Protein AF-0000000079102722 (afdb_homodimer)

Secondary structure (DSSP, 8-state):
--HHHHHHHHHHHHTS--------GGGGG----SSEE--SEEEEEEE--EE--S-GGG--STT-----EE-HHHHHHHHHHHHHHHHHHHH-SSSTT--EEEEEEE-TT-HHHHHHHHHHHTSBTTTS-B-TT--GGG--BS-SEEE--SSHHHHHHHHHHHHHHT--EEESS---GGGG-TTT-TTEEESS--HHHHHHHHHHHHHHTT--EEEEEEESSHHHHHHHHHHHHHHHTTT-EEEEEEEE-SSS--HHHHHHHHHHHHHHT-SEEEEE--HHHHHHHHHHHHHTT--EEEEEPTTTTT-HHHHTSTTGGGSEEEEEEEE-----TTHHHHHHHHHHHHHHHHHTSPPP----TT----S-GGGGG--GGGTHHHHSHHHHHHHHHHHHHHHHHHHHHHHHTT--SS---TT----HHHHHHHHHT-EEEETTEEEEB-TTS-BS--EEEEEEEEETTEEEEEEEEEESSSEEE-GGG----STTSPPPP--SSPPP-TTEEEEE-TT-TT-EEEEEPPTTEE--STT-SSPEEPPTT-B--TTBSS-B--------TTSHHHHHHHHHHHHHHHHHHHHHHHHHHTTTSHHHHHTTTHHHHHHHHHHHHHHHHGGGGSSS--HHHHHHHHHHHHHHHHHHHHHHHHHHHHHHHHHH--S-----HHHHHHHHHHHHHHHHHHHHHHHHHHHHHGGG---/--SHHHHHHHHHHHTS--------GGGGG----SSEE--SEEEEEEE--EE--S-GGG--STT-----EE-HHHHHHHHHHHHHHHHHHHH-SSSTT--EEEEEEE-TT-HHHHHHHHHHHTSBTTTS-B-SS--GGG--BS-SEEE--SSHHHHHHHHHHHHHHT--EEESS---GGGG-TTT-TTEEESS--HHHHHHHHHHHHHHTT--EEEEEEESSHHHHHHHHHHHHHHHTTT-EEEEEEEE-SSS--HHHHHHHHHHHHHHT-SEEEEE--HHHHHHHHHHHHHTT--EEEEEPTTTTT-HHHHTSTTGGGSEEEEEEEE-----TTHHHHHHHHHHHHHHHHHTSPPP----TT----S-GGGGG--GGGTHHHHSHHHHHHHHHHHHHHHHHHHHHHHHTT--SS---TT----HHHHHHHHHT-EEEETTEEEEB-TTS-BS--EEEEEEEEETTEEEEEEEEEESSSEEE-GGG----STTSPPPP--SSPPP-TTEEEEE-TT-TT-EEEEEPPTTEE--STT-SSPEEPPTT-B--TTBSS-B--------TTSHHHHHHHHHHHHHHHHHHHHHHHHHHTTTSHHHHHTTTHHHHHHHHHHHHHHHHGGGGSSS--HHHHHHHHHHHHHHHHHHHHHHHHHHHHHHHHHH--S-----HHHHHHHHHHHHHHHHHHHHHHHHHHHHHGGG---

Organism: Champsocephalus gunnari (NCBI:txid52237)

Solvent-accessible surface area (backbone atoms only — not comparable to full-atom values): 74853 Å² total; per-residue (Å²): 127,72,71,64,60,58,57,54,53,51,54,57,55,56,64,61,44,81,67,65,71,71,71,64,79,65,65,78,72,63,76,82,59,76,45,56,36,87,47,80,44,34,33,30,35,39,31,37,28,18,32,66,67,54,65,68,84,69,47,66,45,53,69,64,70,46,57,77,42,77,27,54,58,27,44,23,45,47,49,36,47,47,49,46,46,52,48,40,54,63,67,38,78,55,40,19,93,49,41,63,19,35,44,43,42,47,20,31,82,35,73,68,45,40,52,44,59,52,49,42,38,59,5,28,54,88,74,60,40,34,62,50,87,57,68,58,68,83,38,43,35,46,28,52,35,35,39,34,36,44,47,35,53,54,37,65,62,46,39,45,63,33,27,34,57,25,31,28,26,31,17,38,48,38,29,43,53,74,50,44,38,50,77,68,21,60,25,41,32,29,50,38,46,44,41,62,56,54,40,49,51,52,50,51,51,29,57,74,69,59,38,26,22,27,31,39,38,16,22,56,46,61,45,12,48,50,44,50,51,52,35,53,58,56,24,63,77,63,64,31,31,73,76,42,78,44,64,41,47,72,91,53,83,35,63,67,53,45,54,51,46,52,53,51,49,59,71,66,65,45,31,33,36,38,41,35,28,50,44,66,63,45,34,57,48,46,55,51,36,51,74,67,65,48,67,34,36,35,39,32,31,61,64,31,50,71,35,63,75,48,73,66,37,85,68,59,77,71,34,46,37,42,40,22,32,38,74,62,65,55,75,63,83,61,54,62,61,50,48,42,54,51,23,43,53,46,34,61,66,45,72,84,46,77,79,76,72,84,68,67,87,83,73,69,79,60,62,54,76,73,57,76,73,45,34,59,84,54,53,58,32,54,65,34,67,63,29,36,53,45,35,36,20,44,39,49,41,53,50,48,52,46,52,20,48,22,59,73,38,60,40,50,92,81,33,46,59,79,91,62,85,62,35,22,36,61,48,36,59,43,40,59,72,39,68,46,70,56,96,84,42,73,40,38,46,44,98,44,26,34,34,74,48,36,37,30,31,30,32,66,40,80,50,96,94,42,81,42,79,43,76,35,31,40,34,76,91,55,84,43,74,44,71,83,71,60,77,48,77,44,98,80,55,43,83,75,71,16,58,64,34,76,81,58,55,82,10,21,19,37,33,68,29,60,89,36,83,45,23,36,43,64,43,73,13,47,67,38,14,16,21,80,45,84,80,27,57,60,58,39,68,43,58,92,85,37,39,19,52,66,42,16,60,51,64,41,70,78,80,83,88,42,53,40,75,81,35,68,64,44,42,50,53,48,49,54,37,48,52,51,42,49,54,50,48,49,52,48,48,52,45,62,74,40,52,86,40,70,63,44,48,69,67,44,42,73,54,45,51,52,30,50,52,24,50,46,45,32,50,54,42,57,54,58,68,52,26,75,82,44,76,70,44,62,55,46,42,63,38,46,44,52,42,20,52,51,50,30,52,42,42,52,52,46,47,53,51,51,52,51,48,57,67,72,56,61,75,82,75,74,73,56,78,66,71,69,52,52,63,51,53,48,49,45,49,48,52,49,46,52,41,49,50,52,29,48,43,48,57,68,57,51,72,71,72,76,123,126,74,71,67,61,57,57,54,56,52,54,56,56,56,64,63,46,81,70,66,70,72,71,63,79,64,66,78,71,62,76,81,59,76,46,56,38,87,46,82,43,34,33,31,37,40,31,38,27,18,31,66,67,55,66,68,83,70,49,69,46,52,68,63,70,46,57,77,43,76,26,54,57,26,42,24,45,47,48,37,48,47,48,46,44,53,49,40,54,63,67,38,77,54,40,17,94,48,41,63,18,37,45,45,42,46,21,30,83,34,74,70,45,40,53,44,59,52,50,44,38,59,5,29,54,88,74,60,41,35,63,50,89,57,69,57,68,83,37,43,36,46,30,52,34,35,38,35,35,44,47,37,53,55,37,67,63,45,39,45,61,34,27,35,58,24,32,28,27,30,18,38,48,39,28,43,52,72,49,44,37,49,76,68,21,58,24,41,31,30,49,39,44,44,40,62,54,54,40,47,51,52,49,49,50,29,56,73,68,60,39,27,21,28,31,37,37,16,22,56,45,59,44,12,47,50,46,50,51,52,33,52,59,56,24,63,77,63,65,30,33,74,75,40,79,45,64,41,48,72,92,53,82,35,63,70,52,45,54,53,46,51,53,50,49,60,72,65,65,46,31,33,36,38,38,37,27,48,45,66,62,44,34,58,50,46,54,51,36,49,73,67,66,48,65,34,37,35,38,32,30,62,64,31,50,73,35,62,75,48,73,67,38,86,69,58,78,70,34,47,36,43,40,22,34,37,74,62,65,54,76,64,82,59,55,62,61,51,48,44,53,51,23,42,51,45,34,61,66,44,69,85,46,78,77,77,70,85,68,68,89,83,74,70,78,60,61,52,76,72,58,77,72,44,33,57,87,54,54,57,34,53,65,34,64,63,30,36,53,44,34,36,20,43,39,48,39,51,51,48,52,47,51,19,50,22,59,73,37,61,41,49,94,80,33,45,58,77,89,60,84,62,36,24,37,61,49,36,59,41,41,59,72,38,66,47,73,56,96,84,41,72,41,39,47,45,100,45,26,37,34,74,49,39,36,31,31,30,32,66,39,80,52,92,94,43,80,40,80,42,76,36,31,41,34,74,90,56,82,42,74,45,71,84,72,61,77,49,76,42,96,78,54,44,83,76,71,16,58,65,34,76,83,56,57,81,9,20,18,38,32,67,28,62,89,37,84,45,24,37,44,64,42,70,13,49,66,39,16,16,22,80,44,84,83,26,57,60,60,39,71,41,57,93,84,37,38,20,51,66,41,16,59,51,63,42,69,79,81,82,88,42,52,39,76,81,34,68,66,46,42,50,53,49,48,54,37,49,53,51,44,49,55,49,49,50,52,48,47,52,46,61,76,40,53,86,38,70,65,45,49,68,67,42,44,70,53,44,52,52,27,50,51,22,50,46,45,34,50,54,41,57,55,60,69,50,28,75,83,44,75,70,46,62,57,46,43,62,38,46,44,52,42,20,54,50,49,28,52,41,45,53,53,47,47,53,51,51,53,50,48,58,66,72,60,62,73,85,74,74,71,55,78,67,70,68,50,51,63,52,52,47,50,44,50,47,52,49,47,52,42,48,50,53,30,48,43,48,59,67,58,52,73,71,73,74,121

Nearest PDB structures (foldseek):
  5x2m-assembly1_B  TM=9.677E-01  e=1.681E-63  Oryzias latipes
  5x2o-assembly1_B  TM=9.609E-01  e=6.718E-64  Oryzias latipes
  5x2n-assembly1_B  TM=9.616E-01  e=2.086E-63  Oryzias latipes
  5x2p-assembly1_B  TM=9.680E-01  e=1.111E-62  Oryzias latipes
  5x2q-assembly1_B  TM=9.676E-01  e=3.640E-62  Oryzias latipes

InterPro domains:
  IPR000068 GPCR, family 3, extracellular calcium-sensing receptor-related [PTHR24061] (36-689)
  IPR000337 GPCR, family 3 [PR00248] (38-50)
  IPR000337 GPCR, family 3 [PR00248] (74-89)
  IPR000337 GPCR, family 3 [PR00248] (89-108)
  IPR000337 GPCR, family 3 [PR00248] (146-172)
  IPR000337 GPCR, family 3 [PR00248] (179-198)
  IPR000337 GPCR, family 3 [PR00248] (198-214)
  IPR000337 GPCR, family 3 [PR00248] (214-231)
  IPR000337 GPCR, family 3 [PR00248] (597-619)
  IPR001828 Receptor, ligand binding region [PF01094] (79-463)
  IPR011500 GPCR, family 3, nine cysteines domain [PF07562] (495-548)
  IPR017978 GPCR family 3, C-terminal [PF00003] (563-691)
  IPR017978 GPCR family 3, C-terminal [PS50259] (569-670)
  IPR028082 Periplasmic binding protein-like I [SSF53822] (37-489)
  IPR038550 GPCR, family 3, nine cysteines domain superfamily [G3DSA:2.10.50.30] (494-569)

Sequence (1414 aa):
MTAHWTFLVLCCVLCRLSHSEDPPGWFQNISTSLFNLPGDIMLGGLFHINLLSSDLSQRMEPDNISCENLAEAGLGLALVMKYAVDEINANQLLLPGMKLGYEIYDTCRESAVILQPTMSFLTAKSYKVLSAECNYTNYETSISAVIGPMSSEMVSVIGKLLGFFLMPQVSFGATSEKFSDKLLYPSFFRTVPSDKWQVKVMALLLKEFGWNWVAVVGSDEEYGQRGVQEFSKVTENMSVCVAYQGLIPVYTDPGPAITTIIDNINATKVGVVVVFALAEPAAIFFKEVISRNVQAVWIASASWSIKNQLTSLPNIQSFGTVIGLQYQTQTLDELTAYTQVLLTKLSDERANMSPPAPKSKANSRNPCPQCWNLSPANISLVTDPSVKRAAFSVYAAIYFVAEALHNLLGCNSTGCLKETKIYPWKLLEVLRNTSIDINGTHLQFDSKGNPNVGYDIIEWVWNASTLDFVVIGSFKEKLSINKTLLKWHTANSEVPQSKCSAACGQGLVRRVKGFHSCCFDCIDCLAGTYQANEEDTQCTKCPDRQWSSNNSTSCIDPSFEFLSWNTPEALQLTLAGVLLLICQVSVGVVFLKHRGSFIVAASGGTLSFVALISLMGACLSLVLFLGQPRDMVCHLQLPLTSIFKTVAISIITFISLQILYVTEFPKDGRLSPAYTKRPWNLAVCACLLCCAGGSLWLVFGGREHTVMTAHWTFLVLCCVLCRLSHSEDPPGWFQNISTSLFNLPGDIMLGGLFHINLLSSDLSQRMEPDNISCENLAEAGLGLALVMKYAVDEINANQLLLPGMKLGYEIYDTCRESAVILQPTMSFLTAKSYKVLSAECNYTNYETSISAVIGPMSSEMVSVIGKLLGFFLMPQVSFGATSEKFSDKLLYPSFFRTVPSDKWQVKVMALLLKEFGWNWVAVVGSDEEYGQRGVQEFSKVTENMSVCVAYQGLIPVYTDPGPAITTIIDNINATKVGVVVVFALAEPAAIFFKEVISRNVQAVWIASASWSIKNQLTSLPNIQSFGTVIGLQYQTQTLDELTAYTQVLLTKLSDERANMSPPAPKSKANSRNPCPQCWNLSPANISLVTDPSVKRAAFSVYAAIYFVAEALHNLLGCNSTGCLKETKIYPWKLLEVLRNTSIDINGTHLQFDSKGNPNVGYDIIEWVWNASTLDFVVIGSFKEKLSINKTLLKWHTANSEVPQSKCSAACGQGLVRRVKGFHSCCFDCIDCLAGTYQANEEDTQCTKCPDRQWSSNNSTSCIDPSFEFLSWNTPEALQLTLAGVLLLICQVSVGVVFLKHRGSFIVAASGGTLSFVALISLMGACLSLVLFLGQPRDMVCHLQLPLTSIFKTVAISIITFISLQILYVTEFPKDGRLSPAYTKRPWNLAVCACLLCCAGGSLWLVFGGREHTV

Foldseek 3Di:
DVVVVVVVVVVVVCVVPPVPVPFDPLLVVQDLPQAWDDWLAEEEEEFAQFAWDDDVVPDPDLLPTDTAHGDLLRSLLSVLLSVLQSVCQRVCPFFNPTHYIYGYAHPNPDLSRLVVVLLQQAAACPPSDDDPPDDLVPGFGVHQAYEDDAELQNCVNCQQVCVVSLFAYEHLHYAEPVLLDCVRRVRYFYLFHHLLQVLVLVLVVCVVLVFQEEEEEEEPGRQGVRNQVSNCVNSLVVLRDHQYYAYQYDSDDRVVRLVVRVVSRVVLVFQEYEYRYAQVSVLVSVLVLVVVQAAHEYEEEQRHLPPPSNVVDPPSVRRWKYKYKHWPFDFDPCSLVSVLSSQAVLCVVCVPPDQDPPDDSPDPSDNHSPCSPRHSVSSCSCVPPVSRRSSRRSSVSSVLLSQLVSVLQVHDPNRGNSPDRNRSNSSSVSSQATWDADPRDIWHADNSNGIQIWMFMWIWDDDPPDTDTHGQWIDRPDTDGNPVPDATPDPVSDSDHGFQDDQADAQWEWADDPPRNRHTDTHKDAKQWGAADSHHNDTHGDPPQWIDHIRHHDTDHDDDDAQACPDPVVVVLVVVLVVVLVVLVVVVVVCVVVLVDPVSVLQPRVLVVLLSVLVNQLSVLVNLRHHGDDPVSVLCNVLSNQLSVQLNVLSVVLSVVVVVCCPPVPPPPPPPPVVSPPVSVVVSVVSNVVSVVVSVCCSVVVPPPDD/DVVVVVVVVVVVVCVVPDVPVPFDPLLVVQDLPQAWDDWLAEEEEEFAQFAWDDDPVPDPDLLPTDTAHGDLLRSLLSVLLSVLQSVCQRVCPFFNPTHYIYGYAHPNVDLSRLVVVLLQQAAACPPSDDDPPDDLVPGFGVHQAYEDDAELQNCVNCQQVCVVSLFAYEHLHYAEPVLLDCVRRVRYFYLFHHLLQVLVLVLVVCVVLVFQEEEEEEEPGRQGVRNQVSNCVVSLVVLRDHQYYAYQYDSDDRVVRLVVRVVSRVVLVFQEYEYRYAQPSVLVSVLVLVVVQAAHEYEEEQRHLPPPSNVVDPPSVRRWKYKYKHWPFDFDPCSLVSVLSSQAVLCVVCVPPDQDPPDDSPDCSDNHSPCSPRHSVSSCSCVPPVSRRSSRRSSVSSVLLSQLVSVLQVHDPNRGNSPDRNRSNSSSVSSQATWDADPNDIWHADNSNGIQIWMFMWIWDDDDPDTDTHGQWIDRPDTDGNPVVDATPDPVSDSDHGAQDDQADAQWEWADDPPRNRHTDTHKDAKQWGAADSHHNDTHGDPPQWIDHIRHHDTDHDDDDAQACPDPVVVVLVVVLVVVLVVLVVVVVVCVVVLVPPVSVLQQRVLVNLLSVLVNQLSVLVNLRHHGDDPVSVLCNVLSNQLSVQLNVLSVVLSVVVVVCCPPVPPPPPPPPPVSVPVSVVVSVVSNVVSVVVSVCCSVVVPPPPD

pLDDT: mean 82.5, std 15.03, range [24.98, 98.81]

Radius of gyration: 51.83 Å; Cα contacts (8 Å, |Δi|>4): 2502; chains: 2; bounding box: 160×159×105 Å

Structure (mmCIF, N/CA/C/O backbone):
data_AF-0000000079102722-model_v1
#
loop_
_entity.id
_entity.type
_entity.pdbx_description
1 polymer 'Taste receptor type 1 member 3'
#
loop_
_atom_site.group_PDB
_atom_site.id
_atom_site.type_symbol
_atom_site.label_atom_id
_atom_site.label_alt_id
_atom_site.label_comp_id
_atom_site.label_asym_id
_atom_site.label_entity_id
_atom_site.label_seq_id
_atom_site.pdbx_PDB_ins_code
_atom_site.Cartn_x
_atom_site.Cartn_y
_atom_site.Cartn_z
_atom_site.occupancy
_atom_site.B_iso_or_equiv
_atom_site.auth_seq_id
_atom_site.auth_comp_id
_atom_site.auth_asym_id
_atom_site.auth_atom_id
_atom_site.pdbx_PDB_model_num
ATOM 1 N N . MET A 1 1 ? -80.125 -4.781 20.906 1 30.48 1 MET A N 1
ATOM 2 C CA . MET A 1 1 ? -79.188 -4.016 21.734 1 30.48 1 MET A CA 1
ATOM 3 C C . MET A 1 1 ? -77.75 -4.172 21.234 1 30.48 1 MET A C 1
ATOM 5 O O . MET A 1 1 ? -76.812 -3.703 21.875 1 30.48 1 MET A O 1
ATOM 9 N N . THR A 1 2 ? -77.562 -5.051 20.234 1 39.16 2 THR A N 1
ATOM 10 C CA . THR A 1 2 ? -76.25 -5.438 19.688 1 39.16 2 THR A CA 1
ATOM 11 C C . THR A 1 2 ? -75.688 -4.316 18.828 1 39.16 2 THR A C 1
ATOM 13 O O . THR A 1 2 ? -74.5 -4.34 18.484 1 39.16 2 THR A O 1
ATOM 16 N N . ALA A 1 3 ? -76.562 -3.445 18.281 1 40.97 3 ALA A N 1
ATOM 17 C CA . ALA A 1 3 ? -76.125 -2.455 17.312 1 40.97 3 ALA A CA 1
ATOM 18 C C . ALA A 1 3 ? -75.312 -1.368 17.969 1 40.97 3 ALA A C 1
ATOM 20 O O . ALA A 1 3 ? -74.5 -0.694 17.312 1 40.97 3 ALA A O 1
ATOM 21 N N . HIS A 1 4 ? -75.562 -1.098 19.266 1 45.12 4 HIS A N 1
ATOM 22 C CA . HIS A 1 4 ? -74.938 0.076 19.844 1 45.12 4 HIS A CA 1
ATOM 23 C C . HIS A 1 4 ? -73.438 -0.179 20.109 1 45.12 4 HIS A C 1
ATOM 25 O O . HIS A 1 4 ? -72.688 0.765 20.281 1 45.12 4 HIS A O 1
ATOM 31 N N . TRP A 1 5 ? -73.125 -1.532 20.266 1 48 5 TRP A N 1
ATOM 32 C CA . TRP A 1 5 ? -71.688 -1.751 20.672 1 48 5 TRP A CA 1
ATOM 33 C C . TRP A 1 5 ? -70.75 -1.581 19.5 1 48 5 TRP A C 1
ATOM 35 O O . TRP A 1 5 ? -69.562 -1.345 19.688 1 48 5 TRP A O 1
ATOM 45 N N . THR A 1 6 ? -71.312 -1.723 18.219 1 48.91 6 THR A N 1
ATOM 46 C CA . THR A 1 6 ? -70.375 -1.665 17.094 1 48.91 6 THR A CA 1
ATOM 47 C C . THR A 1 6 ? -69.938 -0.234 16.859 1 48.91 6 THR A C 1
ATOM 49 O O . THR A 1 6 ? -68.812 -0.016 16.375 1 48.91 6 THR A O 1
ATOM 52 N N . PHE A 1 7 ? -70.812 0.78 17.156 1 48.66 7 PHE A N 1
ATOM 53 C CA . PHE A 1 7 ? -70.438 2.146 16.828 1 48.66 7 PHE A CA 1
ATOM 54 C C . PHE A 1 7 ? -69.375 2.654 17.781 1 48.66 7 PHE A C 1
ATOM 56 O O . PHE A 1 7 ? -68.5 3.416 17.375 1 48.66 7 PHE A O 1
ATOM 63 N N . LEU A 1 8 ? -69.375 2.158 19.109 1 44.88 8 LEU A N 1
ATOM 64 C CA . LEU A 1 8 ? -68.375 2.676 20.031 1 44.88 8 LEU A CA 1
ATOM 65 C C . LEU A 1 8 ? -67 2.145 19.688 1 44.88 8 LEU A C 1
ATOM 67 O O . LEU A 1 8 ? -66 2.857 19.828 1 44.88 8 LEU A O 1
ATOM 71 N N . VAL A 1 9 ? -66.938 0.858 19.141 1 48.53 9 VAL A N 1
ATOM 72 C CA . VAL A 1 9 ? -65.625 0.325 18.828 1 48.53 9 VAL A CA 1
ATOM 73 C C . VAL A 1 9 ? -65 1.066 17.625 1 48.53 9 VAL A C 1
ATOM 75 O O . VAL A 1 9 ? -63.812 1.341 17.578 1 48.53 9 VAL A O 1
ATOM 78 N N . LEU A 1 10 ? -65.938 1.503 16.672 1 44.25 10 LEU A N 1
ATOM 79 C CA . LEU A 1 10 ? -65.375 2.199 15.523 1 44.25 10 LEU A CA 1
ATOM 80 C C . LEU A 1 10 ? -64.875 3.568 15.922 1 44.25 10 LEU A C 1
ATOM 82 O O . LEU A 1 10 ? -63.812 3.998 15.422 1 44.25 10 LEU A O 1
ATOM 86 N N . CYS A 1 11 ? -65.625 4.293 16.875 1 42.41 11 CYS A N 1
ATOM 87 C CA . CYS A 1 11 ? -65.062 5.602 17.266 1 42.41 11 CYS A CA 1
ATOM 88 C C . CYS A 1 11 ? -63.781 5.457 18.016 1 42.41 11 CYS A C 1
ATOM 90 O O . CYS A 1 11 ? -62.938 6.371 18 1 42.41 11 CYS A O 1
ATOM 92 N N . CYS A 1 12 ? -63.656 4.363 18.875 1 41.75 12 CYS A N 1
ATOM 93 C CA . CYS A 1 12 ? -62.375 4.25 19.578 1 41.75 12 CYS A CA 1
ATOM 94 C C . CYS A 1 12 ? -61.25 3.902 18.594 1 41.75 12 CYS A C 1
ATOM 96 O O . CYS A 1 12 ? -60.062 4.113 18.906 1 41.75 12 CYS A O 1
ATOM 98 N N . VAL A 1 13 ? -61.531 3.07 17.547 1 42.28 13 VAL A N 1
ATOM 99 C CA . VAL A 1 13 ? -60.469 2.779 16.594 1 42.28 13 VAL A CA 1
ATOM 100 C C . VAL A 1 13 ? -60.094 4.043 15.828 1 42.28 13 VAL A C 1
ATOM 102 O O . VAL A 1 13 ? -58.938 4.277 15.531 1 42.28 13 VAL A O 1
ATOM 105 N N . LEU A 1 14 ? -61.125 4.875 15.414 1 38.16 14 LEU A N 1
ATOM 106 C CA . LEU A 1 14 ? -60.719 6.055 14.656 1 38.16 14 LEU A CA 1
ATOM 107 C C . LEU A 1 14 ? -60 7.051 15.547 1 38.16 14 LEU A C 1
ATOM 109 O O . LEU A 1 14 ? -59.375 7.988 15.055 1 38.16 14 LEU A O 1
ATOM 113 N N . CYS A 1 15 ? -60.375 7.16 16.828 1 36.06 15 CYS A N 1
ATOM 114 C CA . CYS A 1 15 ? -59.594 8.094 17.641 1 36.06 15 CYS A CA 1
ATOM 115 C C . CYS A 1 15 ? -58.156 7.621 17.797 1 36.06 15 CYS A C 1
ATOM 117 O O . CYS A 1 15 ? -57.375 8.227 18.531 1 36.06 15 CYS A O 1
ATOM 119 N N . ARG A 1 16 ? -57.938 6.297 17.688 1 36.91 16 ARG A N 1
ATOM 120 C CA . ARG A 1 16 ? -56.5 6.066 17.578 1 36.91 16 ARG A CA 1
ATOM 121 C C . ARG A 1 16 ? -55.906 6.832 16.391 1 36.91 16 ARG A C 1
ATOM 123 O O . ARG A 1 16 ? -55.781 6.273 15.297 1 36.91 16 ARG A O 1
ATOM 130 N N . LEU A 1 17 ? -56.656 7.812 15.82 1 33 17 LEU A N 1
ATOM 131 C CA . LEU A 1 17 ? -55.938 8.688 14.914 1 33 17 LEU A CA 1
ATOM 132 C C . LEU A 1 17 ? -54.469 8.805 15.32 1 33 17 LEU A C 1
ATOM 134 O O . LEU A 1 17 ? -54.125 8.547 16.469 1 33 17 LEU A O 1
ATOM 138 N N . SER A 1 18 ? -53.75 9.375 14.258 1 35.38 18 SER A N 1
ATOM 139 C CA . SER A 1 18 ? -52.312 9.664 14.141 1 35.38 18 SER A CA 1
ATOM 140 C C . SER A 1 18 ? -51.812 10.438 15.344 1 35.38 18 SER A C 1
ATOM 142 O O . SER A 1 18 ? -52.094 11.633 15.492 1 35.38 18 SER A O 1
ATOM 144 N N . HIS A 1 19 ? -51.969 10.016 16.516 1 34.56 19 HIS A N 1
ATOM 145 C CA . HIS A 1 19 ? -51 10.688 17.406 1 34.56 19 HIS A CA 1
ATOM 146 C C . HIS A 1 19 ? -49.75 11.102 16.641 1 34.56 19 HIS A C 1
ATOM 148 O O . HIS A 1 19 ? -48.938 10.25 16.297 1 34.56 19 HIS A O 1
ATOM 154 N N . SER A 1 20 ? -49.906 11.883 15.68 1 40.53 20 SER A N 1
ATOM 155 C CA . SER A 1 20 ? -48.656 12.578 15.367 1 40.53 20 SER A CA 1
ATOM 156 C C . SER A 1 20 ? -47.812 12.789 16.625 1 40.53 20 SER A C 1
ATOM 158 O O . SER A 1 20 ? -48.25 13.422 17.578 1 40.53 20 SER A O 1
ATOM 160 N N . GLU A 1 21 ? -47.25 11.836 17.188 1 47.25 21 GLU A N 1
ATOM 161 C CA . GLU A 1 21 ? -46.25 12.047 18.234 1 47.25 21 GLU A CA 1
ATOM 162 C C . GLU A 1 21 ? -45.688 13.461 18.188 1 47.25 21 GLU A C 1
ATOM 164 O O . GLU A 1 21 ? -45.188 13.891 17.156 1 47.25 21 GLU A O 1
ATOM 169 N N . ASP A 1 22 ? -46.219 14.414 18.828 1 55.34 22 ASP A N 1
ATOM 170 C CA . ASP A 1 22 ? -45.688 15.75 19.016 1 55.34 22 ASP A CA 1
ATOM 171 C C . ASP A 1 22 ? -44.156 15.727 19.078 1 55.34 22 ASP A C 1
ATOM 173 O O . ASP A 1 22 ? -43.562 14.859 19.734 1 55.34 22 ASP A O 1
ATOM 177 N N . PRO A 1 23 ? -43.531 16.406 18.109 1 72.19 23 PRO A N 1
ATOM 178 C CA . PRO A 1 23 ? -42.062 16.484 18.188 1 72.19 23 PRO A CA 1
ATOM 179 C C . PRO A 1 23 ? -41.594 16.812 19.594 1 72.19 23 PRO A C 1
ATOM 181 O O . PRO A 1 23 ? -42.312 17.422 20.391 1 72.19 23 PRO A O 1
ATOM 184 N N . PRO A 1 24 ? -40.562 16.109 19.984 1 80.38 24 PRO A N 1
ATOM 185 C CA . PRO A 1 24 ? -40.031 16.422 21.312 1 80.38 24 PRO A CA 1
ATOM 186 C C . PRO A 1 24 ? -39.938 17.938 21.562 1 80.38 24 PRO A C 1
ATOM 188 O O . PRO A 1 24 ? -39.75 18.719 20.625 1 80.38 24 PRO A O 1
ATOM 191 N N . GLY A 1 25 ? -40.25 18.438 22.688 1 80.31 25 GLY A N 1
ATOM 192 C CA . GLY A 1 25 ? -40.312 19.844 23.078 1 80.31 25 GLY A CA 1
ATOM 193 C C . GLY A 1 25 ? -39.062 20.609 22.719 1 80.31 25 GLY A C 1
ATOM 194 O O . GLY A 1 25 ? -39.125 21.797 22.406 1 80.31 25 GLY A O 1
ATOM 195 N N . TRP A 1 26 ? -37.938 19.859 22.656 1 87 26 TRP A N 1
ATOM 196 C CA . TRP A 1 26 ? -36.688 20.594 22.438 1 87 26 TRP A CA 1
ATOM 197 C C . TRP A 1 26 ? -36.531 20.984 20.969 1 87 26 TRP A C 1
ATOM 199 O O . TRP A 1 26 ? -35.688 21.828 20.641 1 87 26 TRP A O 1
ATOM 209 N N . PHE A 1 27 ? -37.406 20.562 20.062 1 89.38 27 PHE A N 1
ATOM 210 C CA . PHE A 1 27 ? -37.344 20.906 18.656 1 89.38 27 PHE A CA 1
ATOM 211 C C . PHE A 1 27 ? -37.625 22.391 18.438 1 89.38 27 PHE A C 1
ATOM 213 O O . PHE A 1 27 ? -37.281 22.953 17.406 1 89.38 27 PHE A O 1
ATOM 220 N N . GLN A 1 28 ? -38.25 22.984 19.359 1 83.62 28 GLN A N 1
ATOM 221 C CA . GLN A 1 28 ? -38.625 24.391 19.219 1 83.62 28 GLN A CA 1
ATOM 222 C C . GLN A 1 28 ? -37.406 25.297 19.328 1 83.62 28 GLN A C 1
ATOM 224 O O . GLN A 1 28 ? -37.375 26.406 18.781 1 83.62 28 GLN A O 1
ATOM 229 N N . ASN A 1 29 ? -36.312 24.828 19.953 1 83.56 29 ASN A N 1
ATOM 230 C CA . ASN A 1 29 ? -35.125 25.656 20.203 1 83.56 29 ASN A CA 1
ATOM 231 C C . ASN A 1 29 ? -33.969 25.281 19.281 1 83.56 29 ASN A C 1
ATOM 233 O O . ASN A 1 29 ? -32.812 25.547 19.594 1 83.56 29 ASN A O 1
ATOM 237 N N . ILE A 1 30 ? -34.344 24.766 18.156 1 89.19 30 ILE A N 1
ATOM 238 C CA . ILE A 1 30 ? -33.281 24.344 17.234 1 89.19 30 ILE A CA 1
ATOM 239 C C . ILE A 1 30 ? -32.688 25.578 16.531 1 89.19 30 ILE A C 1
ATOM 241 O O . ILE A 1 30 ? -33.438 26.438 16.047 1 89.19 30 ILE A O 1
ATOM 245 N N . SER A 1 31 ? -31.375 25.672 16.578 1 87.88 31 SER A N 1
ATOM 246 C CA . SER A 1 31 ? -30.688 26.734 15.852 1 87.88 31 SER A CA 1
ATOM 247 C C . SER A 1 31 ? -30.641 26.453 14.352 1 87.88 31 SER A C 1
ATOM 249 O O . SER A 1 31 ? -30.594 25.297 13.938 1 87.88 31 SER A O 1
ATOM 251 N N . THR A 1 32 ? -30.594 27.516 13.547 1 90.06 32 THR A N 1
ATOM 252 C CA . THR A 1 32 ? -30.547 27.344 12.102 1 90.06 32 THR A CA 1
ATOM 253 C C . THR A 1 32 ? -29.125 27.469 11.578 1 90.06 32 THR A C 1
ATOM 255 O O . THR A 1 32 ? -28.891 27.484 10.367 1 90.06 32 THR A O 1
ATOM 258 N N . SER A 1 33 ? -28.125 27.609 12.5 1 89.69 33 SER A N 1
ATOM 259 C CA . SER A 1 33 ? -26.719 27.594 12.094 1 89.69 33 SER A CA 1
ATOM 260 C C . SER A 1 33 ? -26.297 26.203 11.648 1 89.69 33 SER A C 1
ATOM 262 O O . SER A 1 33 ? -26.156 25.297 12.477 1 89.69 33 SER A O 1
ATOM 264 N N . LEU A 1 34 ? -26.047 26.094 10.438 1 94 34 LEU A N 1
ATOM 265 C CA . LEU A 1 34 ? -25.828 24.75 9.883 1 94 34 LEU A CA 1
ATOM 266 C C . LEU A 1 34 ? -24.391 24.297 10.102 1 94 34 LEU A C 1
ATOM 268 O O . LEU A 1 34 ? -24.141 23.156 10.477 1 94 34 LEU A O 1
ATOM 272 N N . PHE A 1 35 ? -23.453 25.188 9.945 1 95.62 35 PHE A N 1
ATOM 273 C CA . PHE A 1 35 ? -22.078 24.703 9.852 1 95.62 35 PHE A CA 1
ATOM 274 C C . PHE A 1 35 ? -21.203 25.328 10.938 1 95.62 35 PHE A C 1
ATOM 276 O O . PHE A 1 35 ? -20.062 24.906 11.133 1 95.62 35 PHE A O 1
ATOM 283 N N . ASN A 1 36 ? -21.688 26.297 11.633 1 94.75 36 ASN A N 1
ATOM 284 C CA . ASN A 1 36 ? -20.953 26.922 12.734 1 94.75 36 ASN A CA 1
ATOM 285 C C . ASN A 1 36 ? -21.875 27.25 13.906 1 94.75 36 ASN A C 1
ATOM 287 O O . ASN A 1 36 ? -22.75 28.094 13.781 1 94.75 36 ASN A O 1
ATOM 291 N N . LEU A 1 37 ? -21.672 26.578 14.984 1 95.88 37 LEU A N 1
ATOM 292 C CA . LEU A 1 37 ? -22.406 26.828 16.219 1 95.88 37 LEU A CA 1
ATOM 293 C C . LEU A 1 37 ? -21.453 27.094 17.375 1 95.88 37 LEU A C 1
ATOM 295 O O . LEU A 1 37 ? -20.703 26.219 17.797 1 95.88 37 LEU A O 1
ATOM 299 N N . PRO A 1 38 ? -21.406 28.359 17.844 1 95.06 38 PRO A N 1
ATOM 300 C CA . PRO A 1 38 ? -20.516 28.656 18.984 1 95.06 38 PRO A CA 1
ATOM 301 C C . PRO A 1 38 ? -20.922 27.906 20.25 1 95.06 38 PRO A C 1
ATOM 303 O O . PRO A 1 38 ? -22.125 27.672 20.469 1 95.06 38 PRO A O 1
ATOM 306 N N . GLY A 1 39 ? -19.969 27.5 21.047 1 94.69 39 GLY A N 1
ATOM 307 C CA . GLY A 1 39 ? -20.188 26.828 22.328 1 94.69 39 GLY A CA 1
ATOM 308 C C . GLY A 1 39 ? -19 26.922 23.266 1 94.69 39 GLY A C 1
ATOM 309 O O . GLY A 1 39 ? -18 27.547 22.938 1 94.69 39 GLY A O 1
ATOM 310 N N . ASP A 1 40 ? -19.188 26.406 24.469 1 92.81 40 ASP A N 1
ATOM 311 C CA . ASP A 1 40 ? -18.109 26.359 25.453 1 92.81 40 ASP A CA 1
ATOM 312 C C . ASP A 1 40 ? -17.016 25.391 25.031 1 92.81 40 ASP A C 1
ATOM 314 O O . ASP A 1 40 ? -15.836 25.625 25.297 1 92.81 40 ASP A O 1
ATOM 318 N N . ILE A 1 41 ? -17.469 24.344 24.5 1 95 41 ILE A N 1
ATOM 319 C CA . ILE A 1 41 ? -16.578 23.328 23.938 1 95 41 ILE A CA 1
ATOM 320 C C . ILE A 1 41 ? -16.859 23.141 22.453 1 95 41 ILE A C 1
ATOM 322 O O . ILE A 1 41 ? -18.016 22.969 22.047 1 95 41 ILE A O 1
ATOM 326 N N . MET A 1 42 ? -15.836 23.188 21.641 1 96.81 42 MET A N 1
ATOM 327 C CA . MET A 1 42 ? -16.016 23.156 20.203 1 96.81 42 MET A CA 1
ATOM 328 C C . MET A 1 42 ? -15.562 21.812 19.625 1 96.81 42 MET A C 1
ATOM 330 O O . MET A 1 42 ? -14.508 21.297 19.984 1 96.81 42 MET A O 1
ATOM 334 N N . LEU A 1 43 ? -16.344 21.25 18.75 1 98.38 43 LEU A N 1
ATOM 335 C CA . LEU A 1 43 ? -16 20.078 17.969 1 98.38 43 LEU A CA 1
ATOM 336 C C . LEU A 1 43 ? -15.758 20.438 16.516 1 98.38 43 LEU A C 1
ATOM 338 O O . LEU A 1 43 ? -16.375 21.359 15.992 1 98.38 43 LEU A O 1
ATOM 342 N N . GLY A 1 44 ? -14.805 19.781 15.914 1 98.31 44 GLY A N 1
ATOM 343 C CA . GLY A 1 44 ? -14.547 19.969 14.492 1 98.31 44 GLY A CA 1
ATOM 344 C C . GLY A 1 44 ? -15.117 18.859 13.633 1 98.31 44 GLY A C 1
ATOM 345 O O . GLY A 1 44 ? -14.938 17.672 13.938 1 98.31 44 GLY A O 1
ATOM 346 N N . GLY A 1 45 ? -15.859 19.219 12.617 1 98.44 45 GLY A N 1
ATOM 347 C CA . GLY A 1 45 ? -16.438 18.25 11.703 1 98.44 45 GLY A CA 1
ATOM 348 C C . GLY A 1 45 ? -15.891 18.344 10.289 1 98.44 45 GLY A C 1
ATOM 349 O O . GLY A 1 45 ? -15.773 19.438 9.742 1 98.44 45 GLY A O 1
ATOM 350 N N . LEU A 1 46 ? -15.5 17.203 9.719 1 98.12 46 LEU A N 1
ATOM 351 C CA . LEU A 1 46 ? -15.016 17.125 8.352 1 98.12 46 LEU A CA 1
ATOM 352 C C . LEU A 1 46 ? -15.922 16.234 7.508 1 98.12 46 LEU A C 1
ATOM 354 O O . LEU A 1 46 ? -15.945 15.016 7.691 1 98.12 46 LEU A O 1
ATOM 358 N N . PHE A 1 47 ? -16.656 16.875 6.566 1 97.69 47 PHE A N 1
ATOM 359 C CA . PHE A 1 47 ? -17.625 16.172 5.73 1 97.69 47 PHE A CA 1
ATOM 360 C C . PHE A 1 47 ? -17.438 16.531 4.262 1 97.69 47 PHE A C 1
ATOM 362 O O . PHE A 1 47 ? -16.984 17.641 3.945 1 97.69 47 PHE A O 1
ATOM 369 N N . HIS A 1 48 ? -17.719 15.609 3.389 1 95 48 HIS A N 1
ATOM 370 C CA . HIS A 1 48 ? -17.641 15.922 1.965 1 95 48 HIS A CA 1
ATOM 371 C C . HIS A 1 48 ? -18.938 16.516 1.457 1 95 48 HIS A C 1
ATOM 373 O O . HIS A 1 48 ? -19.75 15.828 0.823 1 95 48 HIS A O 1
ATOM 379 N N . ILE A 1 49 ? -19.078 17.75 1.692 1 95.94 49 ILE A N 1
ATOM 380 C CA . ILE A 1 49 ? -20.328 18.453 1.409 1 95.94 49 ILE A CA 1
ATOM 381 C C . ILE A 1 49 ? -20.406 18.766 -0.082 1 95.94 49 ILE A C 1
ATOM 383 O O . ILE A 1 49 ? -21.5 18.797 -0.655 1 95.94 49 ILE A O 1
ATOM 387 N N . ASN A 1 50 ? -19.25 19.016 -0.637 1 93.62 50 ASN A N 1
ATOM 388 C CA . ASN A 1 50 ? -19.172 19.281 -2.07 1 93.62 50 ASN A CA 1
ATOM 389 C C . ASN A 1 50 ? -18.188 18.328 -2.762 1 93.62 50 ASN A C 1
ATOM 391 O O . ASN A 1 50 ? -17.406 17.656 -2.1 1 93.62 50 ASN A O 1
ATOM 395 N N . LEU A 1 51 ? -18.391 18.25 -4.086 1 89.44 51 LEU A N 1
ATOM 396 C CA . LEU A 1 51 ? -17.453 17.484 -4.914 1 89.44 51 LEU A CA 1
ATOM 397 C C . LEU A 1 51 ? -16.562 18.422 -5.727 1 89.44 51 LEU A C 1
ATOM 399 O O . LEU A 1 51 ? -16.953 19.547 -6.027 1 89.44 51 LEU A O 1
ATOM 403 N N . LEU A 1 52 ? -15.383 17.922 -6.043 1 87.56 52 LEU A N 1
ATOM 404 C CA . LEU A 1 52 ? -14.398 18.688 -6.797 1 87.56 52 LEU A CA 1
ATOM 405 C C . LEU A 1 52 ? -14.938 19.062 -8.18 1 87.56 52 LEU A C 1
ATOM 407 O O . LEU A 1 52 ? -15.539 18.219 -8.859 1 87.56 52 LEU A O 1
ATOM 411 N N . SER A 1 53 ? -14.797 20.359 -8.578 1 88 53 SER A N 1
ATOM 412 C CA . SER A 1 53 ? -15.266 20.828 -9.883 1 88 53 SER A CA 1
ATOM 413 C C . SER A 1 53 ? -14.102 21.281 -10.75 1 88 53 SER A C 1
ATOM 415 O O . SER A 1 53 ? -14.219 21.344 -11.977 1 88 53 SER A O 1
ATOM 417 N N . SER A 1 54 ? -12.953 21.547 -10.094 1 85.81 54 SER A N 1
ATOM 418 C CA . SER A 1 54 ? -11.789 22 -10.852 1 85.81 54 SER A CA 1
ATOM 419 C C . SER A 1 54 ? -10.844 20.844 -11.141 1 85.81 54 SER A C 1
ATOM 421 O O . SER A 1 54 ? -10.945 19.781 -10.516 1 85.81 54 SER A O 1
ATOM 423 N N . ASP A 1 55 ? -9.961 21.125 -12.148 1 82.19 55 ASP A N 1
ATOM 424 C CA . ASP A 1 55 ? -8.922 20.156 -12.484 1 82.19 55 ASP A CA 1
ATOM 425 C C . ASP A 1 55 ? -7.641 20.422 -11.703 1 82.19 55 ASP A C 1
ATOM 427 O O . ASP A 1 55 ? -6.949 21.422 -11.953 1 82.19 55 ASP A O 1
ATOM 431 N N . LEU A 1 56 ? -7.332 19.516 -10.867 1 83 56 LEU A N 1
ATOM 432 C CA . LEU A 1 56 ? -6.195 19.719 -9.977 1 83 56 LEU A CA 1
ATOM 433 C C . LEU A 1 56 ? -4.879 19.578 -10.734 1 83 56 LEU A C 1
ATOM 435 O O . LEU A 1 56 ? -3.842 20.062 -10.281 1 83 56 LEU A O 1
ATOM 439 N N . SER A 1 57 ? -4.871 18.906 -11.867 1 78.31 57 SER A N 1
ATOM 440 C CA . SER A 1 57 ? -3.65 18.766 -12.656 1 78.31 57 SER A CA 1
ATOM 441 C C . SER A 1 57 ? -3.18 20.094 -13.211 1 78.31 57 SER A C 1
ATOM 443 O O . SER A 1 57 ? -2.002 20.266 -13.539 1 78.31 57 SER A O 1
ATOM 445 N N . GLN A 1 58 ? -4.023 21.062 -13.219 1 79.94 58 GLN A N 1
ATOM 446 C CA . GLN A 1 58 ? -3.705 22.375 -13.773 1 79.94 58 GLN A CA 1
ATOM 447 C C . GLN A 1 58 ? -3.559 23.406 -12.664 1 79.94 58 GLN A C 1
ATOM 449 O O . GLN A 1 58 ? -3.469 24.609 -12.938 1 79.94 58 GLN A O 1
ATOM 454 N N . ARG A 1 59 ? -3.539 22.891 -11.5 1 86.38 59 ARG A N 1
ATOM 455 C CA . ARG A 1 59 ? -3.453 23.812 -10.375 1 86.38 59 ARG A CA 1
ATOM 456 C C . ARG A 1 59 ? -2.092 24.484 -10.328 1 86.38 59 ARG A C 1
ATOM 458 O O . ARG A 1 59 ? -1.058 23.828 -10.25 1 86.38 59 ARG A O 1
ATOM 465 N N . MET A 1 60 ? -2.096 25.875 -10.422 1 85.25 60 MET A N 1
ATOM 466 C CA . MET A 1 60 ? -0.845 26.625 -10.43 1 85.25 60 MET A CA 1
ATOM 467 C C . MET A 1 60 ? -0.701 27.469 -9.164 1 85.25 60 MET A C 1
ATOM 469 O O . MET A 1 60 ? 0.403 27.891 -8.82 1 85.25 60 MET A O 1
ATOM 473 N N . GLU A 1 61 ? -1.828 27.688 -8.531 1 89.62 61 GLU A N 1
ATOM 474 C CA . GLU A 1 61 ? -1.824 28.438 -7.277 1 89.62 61 GLU A CA 1
ATOM 475 C C . GLU A 1 61 ? -2.498 27.641 -6.164 1 89.62 61 GLU A C 1
ATOM 477 O O . GLU A 1 61 ? -3.393 26.828 -6.422 1 89.62 61 GLU A O 1
ATOM 482 N N . PRO A 1 62 ? -2.062 27.859 -4.957 1 86.69 62 PRO A N 1
ATOM 483 C CA . PRO A 1 62 ? -2.582 27.062 -3.842 1 86.69 62 PRO A CA 1
ATOM 484 C C . PRO A 1 62 ? -4.094 27.188 -3.68 1 86.69 62 PRO A C 1
ATOM 486 O O . PRO A 1 62 ? -4.777 26.188 -3.41 1 86.69 62 PRO A O 1
ATOM 489 N N . ASP A 1 63 ? -4.684 28.359 -3.949 1 83.56 63 ASP A N 1
ATOM 490 C CA . ASP A 1 63 ? -6.098 28.578 -3.666 1 83.56 63 ASP A CA 1
ATOM 491 C C . ASP A 1 63 ? -6.949 28.344 -4.914 1 83.56 63 ASP A C 1
ATOM 493 O O . ASP A 1 63 ? -8.148 28.609 -4.91 1 83.56 63 ASP A O 1
ATOM 497 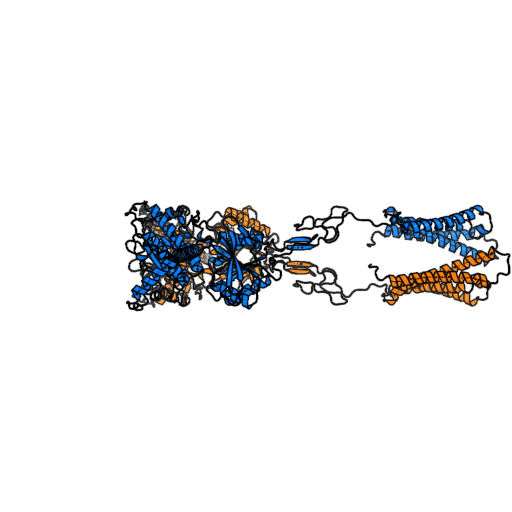N N . ASN A 1 64 ? -6.297 27.844 -5.941 1 84.44 64 ASN A N 1
ATOM 498 C CA . ASN A 1 64 ? -7.016 27.578 -7.188 1 84.44 64 ASN A CA 1
ATOM 499 C C . ASN A 1 64 ? -7.711 26.219 -7.156 1 84.44 64 ASN A C 1
ATOM 501 O O . ASN A 1 64 ? -7.418 25.344 -7.98 1 84.44 64 ASN A O 1
ATOM 505 N N . ILE A 1 65 ? -8.586 25.969 -6.203 1 86.31 65 ILE A N 1
ATOM 506 C CA . ILE A 1 65 ? -9.391 24.766 -6.082 1 86.31 65 ILE A CA 1
ATOM 507 C C . ILE A 1 65 ? -10.867 25.141 -5.922 1 86.31 65 ILE A C 1
ATOM 509 O O . ILE A 1 65 ? -11.203 26 -5.117 1 86.31 65 ILE A O 1
ATOM 513 N N . SER A 1 66 ? -11.68 24.594 -6.738 1 88.06 66 SER A N 1
ATOM 514 C CA . SER A 1 66 ? -13.109 24.859 -6.66 1 88.06 66 SER A CA 1
ATOM 515 C C . SER A 1 66 ? -13.898 23.578 -6.391 1 88.06 66 SER A C 1
ATOM 517 O O . SER A 1 66 ? -13.609 22.531 -6.969 1 88.06 66 SER A O 1
ATOM 519 N N . CYS A 1 67 ? -14.805 23.656 -5.418 1 89.06 67 CYS A N 1
ATOM 520 C CA . CYS A 1 67 ? -15.719 22.578 -5.027 1 89.06 67 CYS A CA 1
ATOM 521 C C . CYS A 1 67 ? -17.172 23.062 -5.059 1 89.06 67 CYS A C 1
ATOM 523 O O . CYS A 1 67 ? -17.719 23.453 -4.027 1 89.06 67 CYS A O 1
ATOM 525 N N . GLU A 1 68 ? -17.844 22.938 -6.23 1 86.5 68 GLU A N 1
ATOM 526 C CA . GLU A 1 68 ? -19.125 23.625 -6.395 1 86.5 68 GLU A CA 1
ATOM 527 C C . GLU A 1 68 ? -20.266 22.625 -6.512 1 86.5 68 GLU A C 1
ATOM 529 O O . GLU A 1 68 ? -21.438 22.984 -6.352 1 86.5 68 GLU A O 1
ATOM 534 N N . ASN A 1 69 ? -20.031 21.375 -6.719 1 88.69 69 ASN A N 1
ATOM 535 C CA . ASN A 1 69 ? -21.094 20.391 -6.863 1 88.69 69 ASN A CA 1
ATOM 536 C C . ASN A 1 69 ? -21.484 19.781 -5.52 1 88.69 69 ASN A C 1
ATOM 538 O O . ASN A 1 69 ? -20.641 19.156 -4.855 1 88.69 69 ASN A O 1
ATOM 542 N N . LEU A 1 70 ? -22.75 19.938 -5.172 1 91.5 70 LEU A N 1
ATOM 543 C CA . LEU A 1 70 ? -23.219 19.484 -3.869 1 91.5 70 LEU A CA 1
ATOM 544 C C . LEU A 1 70 ? -23.234 17.953 -3.801 1 91.5 70 LEU A C 1
ATOM 546 O O . LEU A 1 70 ? -23.719 17.297 -4.73 1 91.5 70 LEU A O 1
ATOM 550 N N . ALA A 1 71 ? -22.688 17.453 -2.783 1 91.38 71 ALA A N 1
ATOM 551 C CA . ALA A 1 71 ? -22.812 16.047 -2.432 1 91.38 71 ALA A CA 1
ATOM 552 C C . ALA A 1 71 ? -23.875 15.844 -1.359 1 91.38 71 ALA A C 1
ATOM 554 O O . ALA A 1 71 ? -23.594 15.938 -0.164 1 91.38 71 ALA A O 1
ATOM 555 N N . GLU A 1 72 ? -24.984 15.367 -1.724 1 91.12 72 GLU A N 1
ATOM 556 C CA . GLU A 1 72 ? -26.141 15.281 -0.841 1 91.12 72 GLU A CA 1
ATOM 557 C C . GLU A 1 72 ? -25.859 14.367 0.351 1 91.12 72 GLU A C 1
ATOM 559 O O . GLU A 1 72 ? -26.281 14.664 1.473 1 91.12 72 GLU A O 1
ATOM 564 N N . ALA A 1 73 ? -25.219 13.305 0.105 1 90.88 73 ALA A N 1
ATOM 565 C CA . ALA A 1 73 ? -24.938 12.367 1.188 1 90.88 73 ALA A CA 1
ATOM 566 C C . ALA A 1 73 ? -24.047 13.016 2.252 1 90.88 73 ALA A C 1
ATOM 568 O O . ALA A 1 73 ? -24.266 12.828 3.449 1 90.88 73 ALA A O 1
ATOM 569 N N . GLY A 1 74 ? -23.031 13.742 1.751 1 94.44 74 GLY A N 1
ATOM 570 C CA . GLY A 1 74 ? -22.156 14.438 2.678 1 94.44 74 GLY A CA 1
ATOM 571 C C . GLY A 1 74 ? -22.875 15.492 3.498 1 94.44 74 GLY A C 1
ATOM 572 O O . GLY A 1 74 ? -22.609 15.633 4.695 1 94.44 74 GLY A O 1
ATOM 573 N N . LEU A 1 75 ? -23.734 16.266 2.852 1 96.31 75 LEU A N 1
ATOM 574 C CA . LEU A 1 75 ? -24.516 17.266 3.557 1 96.31 75 LEU A CA 1
ATOM 575 C C . LEU A 1 75 ? -25.438 16.609 4.574 1 96.31 75 LEU A C 1
ATOM 577 O O . LEU A 1 75 ? -25.578 17.109 5.695 1 96.31 75 LEU A O 1
ATOM 581 N N . GLY A 1 76 ? -26.047 15.555 4.172 1 96.62 76 GLY A N 1
ATOM 582 C CA . GLY A 1 76 ? -26.891 14.82 5.094 1 96.62 76 GLY A CA 1
ATOM 583 C C . GLY A 1 76 ? -26.172 14.383 6.355 1 96.62 76 GLY A C 1
ATOM 584 O O . GLY A 1 76 ? -26.703 14.516 7.461 1 96.62 76 GLY A O 1
ATOM 585 N N . LEU A 1 77 ? -25.016 13.867 6.199 1 97.44 77 LEU A N 1
ATOM 586 C CA . LEU A 1 77 ? -24.234 13.406 7.344 1 97.44 77 LEU A CA 1
ATOM 587 C C . LEU A 1 77 ? -23.812 14.578 8.219 1 97.44 77 LEU A C 1
ATOM 589 O O . LEU A 1 77 ? -23.734 14.445 9.445 1 97.44 77 LEU A O 1
ATOM 593 N N . ALA A 1 78 ? -23.484 15.727 7.578 1 97.94 78 ALA A N 1
ATOM 594 C CA . ALA A 1 78 ? -23.188 16.922 8.352 1 97.94 78 ALA A CA 1
ATOM 595 C C . ALA A 1 78 ? -24.375 17.328 9.219 1 97.94 78 ALA A C 1
ATOM 597 O O . ALA A 1 78 ? -24.188 17.781 10.352 1 97.94 78 ALA A O 1
ATOM 598 N N . LEU A 1 79 ? -25.547 17.172 8.703 1 97.38 79 LEU A N 1
ATOM 599 C CA . LEU A 1 79 ? -26.75 17.5 9.453 1 97.38 79 LEU A CA 1
ATOM 600 C C . LEU A 1 79 ? -26.938 16.562 10.641 1 97.38 79 LEU A C 1
ATOM 602 O O . LEU A 1 79 ? -27.484 16.953 11.664 1 97.38 79 LEU A O 1
ATOM 606 N N . VAL A 1 80 ? -26.453 15.352 10.477 1 97.94 80 VAL A N 1
ATOM 607 C CA . VAL A 1 80 ? -26.516 14.406 11.578 1 97.94 80 VAL A CA 1
ATOM 608 C C . VAL A 1 80 ? -25.656 14.906 12.75 1 97.94 80 VAL A C 1
ATOM 610 O O . VAL A 1 80 ? -26.047 14.758 13.906 1 97.94 80 VAL A O 1
ATOM 613 N N . MET A 1 81 ? -24.469 15.406 12.438 1 98.31 81 MET A N 1
ATOM 614 C CA . MET A 1 81 ? -23.656 15.984 13.5 1 98.31 81 MET A CA 1
ATOM 615 C C . MET A 1 81 ? -24.391 17.109 14.203 1 98.31 81 MET A C 1
ATOM 617 O O . MET A 1 81 ? -24.391 17.188 15.43 1 98.31 81 MET A O 1
ATOM 621 N N . LYS A 1 82 ? -24.984 17.969 13.422 1 97.88 82 LYS A N 1
ATOM 622 C CA . LYS A 1 82 ? -25.766 19.047 14 1 97.88 82 LYS A CA 1
ATOM 623 C C . LYS A 1 82 ? -26.875 18.5 14.891 1 97.88 82 LYS A C 1
ATOM 625 O O . LYS A 1 82 ? -27.109 19.016 15.992 1 97.88 82 LYS A O 1
ATOM 630 N N . TYR A 1 83 ? -27.594 17.531 14.438 1 97.19 83 TYR A N 1
ATOM 631 C CA . TYR A 1 83 ? -28.672 16.891 15.18 1 97.19 83 TYR A CA 1
ATOM 632 C C . TYR A 1 83 ? -28.188 16.391 16.531 1 97.19 83 TYR A C 1
ATOM 634 O O . TYR A 1 83 ? -28.797 16.672 17.562 1 97.19 83 TYR A O 1
ATOM 642 N N . ALA A 1 84 ? -27.094 15.648 16.516 1 97 84 ALA A N 1
ATOM 643 C CA . ALA A 1 84 ? -26.547 15.062 17.734 1 97 84 ALA A CA 1
ATOM 644 C C . ALA A 1 84 ? -26.156 16.141 18.734 1 97 84 ALA A C 1
ATOM 646 O O . ALA A 1 84 ? -26.422 16.031 19.938 1 97 84 ALA A O 1
ATOM 647 N N . VAL A 1 85 ? -25.469 17.188 18.266 1 97.5 85 VAL A N 1
ATOM 648 C CA . VAL A 1 85 ? -25.031 18.266 19.141 1 97.5 85 VAL A CA 1
ATOM 649 C C . VAL A 1 85 ? -26.234 18.984 19.734 1 97.5 85 VAL A C 1
ATOM 651 O O . VAL A 1 85 ? -26.266 19.281 20.938 1 97.5 85 VAL A O 1
ATOM 654 N N . ASP A 1 86 ? -27.25 19.281 18.859 1 96.62 86 ASP A N 1
ATOM 655 C CA . ASP A 1 86 ? -28.469 19.938 19.344 1 96.62 86 ASP A CA 1
ATOM 656 C C . ASP A 1 86 ? -29.172 19.078 20.391 1 96.62 86 ASP A C 1
ATOM 658 O O . ASP A 1 86 ? -29.703 19.609 21.375 1 96.62 86 ASP A O 1
ATOM 662 N N . GLU A 1 87 ? -29.188 17.828 20.141 1 95.19 87 GLU A N 1
ATOM 663 C CA . GLU A 1 87 ? -29.828 16.906 21.078 1 95.19 87 GLU A CA 1
ATOM 664 C C . GLU A 1 87 ? -29.109 16.906 22.422 1 95.19 87 GLU A C 1
ATOM 666 O O . GLU A 1 87 ? -29.75 16.953 23.469 1 95.19 87 GLU A O 1
ATOM 671 N N . ILE A 1 88 ? -27.812 16.859 22.469 1 95.19 88 ILE A N 1
ATOM 672 C CA . ILE A 1 88 ? -27.016 16.828 23.688 1 95.19 88 ILE A CA 1
ATOM 673 C C . ILE A 1 88 ? -27.219 18.141 24.453 1 95.19 88 ILE A C 1
ATOM 675 O O . ILE A 1 88 ? -27.375 18.125 25.672 1 95.19 88 ILE A O 1
ATOM 679 N N . ASN A 1 89 ? -27.219 19.266 23.734 1 94.81 89 ASN A N 1
ATOM 680 C CA . ASN A 1 89 ? -27.406 20.562 24.375 1 94.81 89 ASN A CA 1
ATOM 681 C C . ASN A 1 89 ? -28.797 20.703 24.969 1 94.81 89 ASN A C 1
ATOM 683 O O . ASN A 1 89 ? -28.984 21.391 25.969 1 94.81 89 ASN A O 1
ATOM 687 N N . ALA A 1 90 ? -29.766 20.031 24.344 1 93.19 90 ALA A N 1
ATOM 688 C CA . ALA A 1 90 ? -31.141 20.141 24.797 1 93.19 90 ALA A CA 1
ATOM 689 C C . ALA A 1 90 ? -31.391 19.25 26 1 93.19 90 ALA A C 1
ATOM 691 O O . ALA A 1 90 ? -32.125 19.625 26.938 1 93.19 90 ALA A O 1
ATOM 692 N N . ASN A 1 91 ? -30.969 18 26.016 1 88.19 91 ASN A N 1
ATOM 693 C CA . ASN A 1 91 ? -31.219 17.016 27.062 1 88.19 91 ASN A CA 1
ATOM 694 C C . ASN A 1 91 ? -30.406 17.328 28.312 1 88.19 91 ASN A C 1
ATOM 696 O O . ASN A 1 91 ? -30.828 17 29.422 1 88.19 91 ASN A O 1
ATOM 700 N N . GLN A 1 92 ? -29.281 17.781 28.297 1 85.62 92 GLN A N 1
ATOM 701 C CA . GLN A 1 92 ? -28.375 18.203 29.359 1 85.62 92 GLN A CA 1
ATOM 702 C C . GLN A 1 92 ? -28.047 17.031 30.281 1 85.62 92 GLN A C 1
ATOM 704 O O . GLN A 1 92 ? -27.766 17.234 31.453 1 85.62 92 GLN A O 1
ATOM 709 N N . LEU A 1 93 ? -28.281 15.828 29.75 1 88.5 93 LEU A N 1
ATOM 710 C CA . LEU A 1 93 ? -27.797 14.664 30.484 1 88.5 93 LEU A CA 1
ATOM 711 C C . LEU A 1 93 ? -26.266 14.602 30.422 1 88.5 93 LEU A C 1
ATOM 713 O O . LEU A 1 93 ? -25.625 14.266 31.422 1 88.5 93 LEU A O 1
ATOM 717 N N . LEU A 1 94 ? -25.828 14.922 29.281 1 92.62 94 LEU A N 1
ATOM 718 C CA . LEU A 1 94 ? -24.375 15.047 29.078 1 92.62 94 LEU A CA 1
ATOM 719 C C . LEU A 1 94 ? -23.953 16.516 29.078 1 92.62 94 LEU A C 1
ATOM 721 O O . LEU A 1 94 ? -24.578 17.344 28.406 1 92.62 94 LEU A O 1
ATOM 725 N N . LEU A 1 95 ? -22.906 16.828 29.906 1 93.81 95 LEU A N 1
ATOM 726 C CA . LEU A 1 95 ? -22.297 18.156 29.953 1 93.81 95 LEU A CA 1
ATOM 727 C C . LEU A 1 95 ? -23.312 19.203 30.391 1 93.81 95 LEU A C 1
ATOM 729 O O . LEU A 1 95 ? -23.5 20.219 29.719 1 93.81 95 LEU A O 1
ATOM 733 N N . PRO A 1 96 ? -23.922 18.859 31.516 1 93.31 96 PRO A N 1
ATOM 734 C CA . PRO A 1 96 ? -24.906 19.844 32 1 93.31 96 PRO A CA 1
ATOM 735 C C . PRO A 1 96 ? -24.297 21.219 32.25 1 93.31 96 PRO A C 1
ATOM 737 O O . PRO A 1 96 ? -23.219 21.328 32.844 1 93.31 96 PRO A O 1
ATOM 740 N N . GLY A 1 97 ? -24.953 22.203 31.719 1 89.12 97 GLY A N 1
ATOM 741 C CA . GLY A 1 97 ? -24.516 23.578 31.953 1 89.12 97 GLY A CA 1
ATOM 742 C C . GLY A 1 97 ? -23.5 24.047 30.938 1 89.12 97 GLY A C 1
ATOM 743 O O . GLY A 1 97 ? -23.109 25.219 30.953 1 89.12 97 GLY A O 1
ATOM 744 N N . MET A 1 98 ? -23.016 23.188 30.203 1 91.94 98 MET A N 1
ATOM 745 C CA . MET A 1 98 ? -22.062 23.547 29.141 1 91.94 98 MET A CA 1
ATOM 746 C C . MET A 1 98 ? -22.703 23.375 27.766 1 91.94 98 MET A C 1
ATOM 748 O O . MET A 1 98 ? -23.469 22.422 27.547 1 91.94 98 MET A O 1
ATOM 752 N N . LYS A 1 99 ? -22.406 24.203 26.875 1 93.12 99 LYS A N 1
ATOM 753 C CA . LYS A 1 99 ? -22.922 24.141 25.516 1 93.12 99 LYS A CA 1
ATOM 754 C C . LYS A 1 99 ? -21.859 23.609 24.547 1 93.12 99 LYS A C 1
ATOM 756 O O . LYS A 1 99 ? -20.75 24.109 24.516 1 93.12 99 LYS A O 1
ATOM 761 N N . LEU A 1 100 ? -22.297 22.625 23.844 1 95.25 100 LEU A N 1
ATOM 762 C CA . LEU A 1 100 ? -21.422 22.078 22.812 1 95.25 100 LEU A CA 1
ATOM 763 C C . LEU A 1 100 ? -21.594 22.844 21.5 1 95.25 100 LEU A C 1
ATOM 765 O O . LEU A 1 100 ? -22.719 23.188 21.125 1 95.25 100 LEU A O 1
ATOM 769 N N . GLY A 1 101 ? -20.531 23.25 20.906 1 96.94 101 GLY A N 1
ATOM 770 C CA . GLY A 1 101 ? -20.531 23.859 19.594 1 96.94 101 GLY A CA 1
ATOM 771 C C . GLY A 1 101 ? -19.797 23.047 18.547 1 96.94 101 GLY A C 1
ATOM 772 O O . GLY A 1 101 ? -19.297 21.953 18.859 1 96.94 101 GLY A O 1
ATOM 773 N N . TYR A 1 102 ? -19.844 23.547 17.297 1 97.62 102 TYR A N 1
ATOM 774 C CA . TYR A 1 102 ? -19.125 22.828 16.25 1 97.62 102 TYR A CA 1
ATOM 775 C C . TYR A 1 102 ? -18.719 23.766 15.117 1 97.62 102 TYR A C 1
ATOM 777 O O . TYR A 1 102 ? -19.312 24.844 14.969 1 97.62 102 TYR A O 1
ATOM 785 N N . GLU A 1 103 ? -17.641 23.453 14.445 1 96.12 103 GLU A N 1
ATOM 786 C CA . GLU A 1 103 ? -17.219 24 13.156 1 96.12 103 GLU A CA 1
ATOM 787 C C . GLU A 1 103 ? -17.109 22.891 12.102 1 96.12 103 GLU A C 1
ATOM 789 O O . GLU A 1 103 ? -16.281 22 12.227 1 96.12 103 GLU A O 1
ATOM 794 N N . ILE A 1 104 ? -18 23 11.133 1 97.25 104 ILE A N 1
ATOM 795 C CA . ILE A 1 104 ? -18.031 21.984 10.086 1 97.25 104 ILE A CA 1
ATOM 796 C C . ILE A 1 104 ? -17.422 22.547 8.805 1 97.25 104 ILE A C 1
ATOM 798 O O . ILE A 1 104 ? -17.75 23.641 8.383 1 97.25 104 ILE A O 1
ATOM 802 N N . TYR A 1 105 ? -16.469 21.781 8.289 1 95.06 105 TYR A N 1
ATOM 803 C CA . TYR A 1 105 ? -15.812 22.188 7.055 1 95.06 105 TYR A CA 1
ATOM 804 C C . TYR A 1 105 ? -16.016 21.156 5.961 1 95.06 105 TYR A C 1
ATOM 806 O O . TYR A 1 105 ? -16.281 19.984 6.246 1 95.06 105 TYR A O 1
ATOM 814 N N . ASP A 1 106 ? -15.953 21.656 4.742 1 94.56 106 ASP A N 1
ATOM 815 C CA . ASP A 1 106 ? -16.031 20.812 3.561 1 94.56 106 ASP A CA 1
ATOM 816 C C . ASP A 1 106 ? -14.664 20.234 3.203 1 94.56 106 ASP A C 1
ATOM 818 O O . ASP A 1 106 ? -13.672 20.953 3.145 1 94.56 106 ASP A O 1
ATOM 822 N N . THR A 1 107 ? -14.68 18.953 2.947 1 93.44 107 THR A N 1
ATOM 823 C CA . THR A 1 107 ? -13.414 18.328 2.586 1 93.44 107 THR A CA 1
ATOM 824 C C . THR A 1 107 ? -13.289 18.188 1.071 1 93.44 107 THR A C 1
ATOM 826 O O . THR A 1 107 ? -12.203 17.922 0.555 1 93.44 107 THR A O 1
ATOM 829 N N . CYS A 1 108 ? -14.359 18.359 0.343 1 91.19 108 CYS A N 1
ATOM 830 C CA . CYS A 1 108 ? -14.383 18.203 -1.106 1 91.19 108 CYS A CA 1
ATOM 831 C C . CYS A 1 108 ? -13.828 16.844 -1.518 1 91.19 108 CYS A C 1
ATOM 833 O O . CYS A 1 108 ? -13.477 16.625 -2.682 1 91.19 108 CYS A O 1
ATOM 835 N N . ARG A 1 109 ? -13.641 15.977 -0.573 1 87.94 109 ARG A N 1
ATOM 836 C CA . ARG A 1 109 ? -13.023 14.664 -0.764 1 87.94 109 ARG A CA 1
ATOM 837 C C . ARG A 1 109 ? -11.656 14.789 -1.421 1 87.94 109 ARG A C 1
ATOM 839 O O . ARG A 1 109 ? -11.305 14 -2.299 1 87.94 109 ARG A O 1
ATOM 846 N N . GLU A 1 110 ? -10.984 15.914 -1.073 1 87.81 110 GLU A N 1
ATOM 847 C CA . GLU A 1 110 ? -9.68 16.172 -1.686 1 87.81 110 GLU A CA 1
ATOM 848 C C . GLU A 1 110 ? -8.617 16.438 -0.626 1 87.81 110 GLU A C 1
ATOM 850 O O . GLU A 1 110 ? -8.852 17.188 0.319 1 87.81 110 GLU A O 1
ATOM 855 N N . SER A 1 111 ? -7.469 15.828 -0.908 1 82.62 111 SER A N 1
ATOM 856 C CA . SER A 1 111 ? -6.344 15.969 0.015 1 82.62 111 SER A CA 1
ATOM 857 C C . SER A 1 111 ? -5.898 17.422 0.114 1 82.62 111 SER A C 1
ATOM 859 O O . SER A 1 111 ? -5.496 17.891 1.186 1 82.62 111 SER A O 1
ATOM 861 N N . ALA A 1 112 ? -6.023 18.125 -0.981 1 82.38 112 ALA A N 1
ATOM 862 C CA . ALA A 1 112 ? -5.555 19.516 -1.033 1 82.38 112 ALA A CA 1
ATOM 863 C C . ALA A 1 112 ? -6.492 20.438 -0.269 1 82.38 112 ALA A C 1
ATOM 865 O O . ALA A 1 112 ? -6.121 21.562 0.081 1 82.38 112 ALA A O 1
ATOM 866 N N . VAL A 1 113 ? -7.645 19.953 0.076 1 88 113 VAL A N 1
ATOM 867 C CA . VAL A 1 113 ? -8.641 20.828 0.688 1 88 113 VAL A CA 1
ATOM 868 C C . VAL A 1 113 ? -8.703 20.547 2.191 1 88 113 VAL A C 1
ATOM 870 O O . VAL A 1 113 ? -8.844 21.484 2.988 1 88 113 VAL A O 1
ATOM 873 N N . ILE A 1 114 ? -8.547 19.375 2.594 1 92.5 114 ILE A N 1
ATOM 874 C CA . ILE A 1 114 ? -8.859 18.953 3.959 1 92.5 114 ILE A CA 1
ATOM 875 C C . ILE A 1 114 ? -7.781 19.469 4.91 1 92.5 114 ILE A C 1
ATOM 877 O O . ILE A 1 114 ? -8.008 19.562 6.117 1 92.5 114 ILE A O 1
ATOM 881 N N . LEU A 1 115 ? -6.629 19.797 4.426 1 88.88 115 LEU A N 1
ATOM 882 C CA . LEU A 1 115 ? -5.508 20.172 5.277 1 88.88 115 LEU A CA 1
ATOM 883 C C . LEU A 1 115 ? -5.754 21.531 5.93 1 88.88 115 LEU A C 1
ATOM 885 O O . LEU A 1 115 ? -5.43 21.734 7.105 1 88.88 115 LEU A O 1
ATOM 889 N N . GLN A 1 116 ? -6.34 22.453 5.23 1 87.19 116 GLN A N 1
ATOM 890 C CA . GLN A 1 116 ? -6.547 23.797 5.75 1 87.19 116 GLN A CA 1
ATOM 891 C C . GLN A 1 116 ? -7.48 23.781 6.957 1 87.19 116 GLN A C 1
ATOM 893 O O . GLN A 1 116 ? -7.137 24.312 8.016 1 87.19 116 GLN A O 1
ATOM 898 N N . PRO A 1 117 ? -8.656 23.141 6.789 1 91.5 117 PRO A N 1
ATOM 899 C CA . PRO A 1 117 ? -9.5 23.078 7.984 1 91.5 117 PRO A CA 1
ATOM 900 C C . PRO A 1 117 ? -8.836 22.328 9.133 1 91.5 117 PRO A C 1
ATOM 902 O O . PRO A 1 117 ? -9.039 22.672 10.305 1 91.5 117 PRO A O 1
ATOM 905 N N . THR A 1 118 ? -8.086 21.344 8.852 1 93 118 THR A N 1
ATOM 906 C CA . THR A 1 118 ? -7.406 20.578 9.898 1 93 118 THR A CA 1
ATOM 907 C C . THR A 1 118 ? -6.422 21.469 10.656 1 93 118 THR A C 1
ATOM 909 O O . THR A 1 118 ? -6.355 21.422 11.891 1 93 118 THR A O 1
ATOM 912 N N . MET A 1 119 ? -5.719 22.281 9.945 1 89.44 119 MET A N 1
ATOM 913 C CA . MET A 1 119 ? -4.793 23.219 10.586 1 89.44 119 MET A CA 1
ATOM 914 C C . MET A 1 119 ? -5.551 24.234 11.438 1 89.44 119 MET A C 1
ATOM 916 O O . MET A 1 119 ? -5.094 24.609 12.516 1 89.44 119 MET A O 1
ATOM 920 N N . SER A 1 120 ? -6.688 24.625 10.961 1 90.69 120 SER A N 1
ATOM 921 C CA . SER A 1 120 ? -7.512 25.562 11.727 1 90.69 120 SER A CA 1
ATOM 922 C C . SER A 1 120 ? -7.949 24.953 13.055 1 90.69 120 SER A C 1
ATOM 924 O O . SER A 1 120 ? -8.008 25.641 14.07 1 90.69 120 SER A O 1
ATOM 926 N N . PHE A 1 121 ? -8.211 23.641 13.023 1 94.56 121 PHE A N 1
ATOM 927 C CA . PHE A 1 121 ? -8.625 22.938 14.234 1 94.56 121 PHE A CA 1
ATOM 928 C C . PHE A 1 121 ? -7.504 22.922 15.266 1 94.56 121 PHE A C 1
ATOM 930 O O . PHE A 1 121 ? -7.762 22.891 16.469 1 94.56 121 PHE A O 1
ATOM 937 N N . LEU A 1 122 ? -6.273 23.016 14.82 1 92.25 122 LEU A N 1
ATOM 938 C CA . LEU A 1 122 ? -5.117 22.797 15.68 1 92.25 122 LEU A CA 1
ATOM 939 C C . LEU A 1 122 ? -4.578 24.125 16.203 1 92.25 122 LEU A C 1
ATOM 941 O O . LEU A 1 122 ? -3.635 24.141 17 1 92.25 122 LEU A O 1
ATOM 945 N N . THR A 1 123 ? -5.211 25.219 15.828 1 91.44 123 THR A N 1
ATOM 946 C CA . THR A 1 123 ? -4.789 26.516 16.344 1 91.44 123 THR A CA 1
ATOM 947 C C . THR A 1 123 ? -5.117 26.641 17.828 1 91.44 123 THR A C 1
ATOM 949 O O . THR A 1 123 ? -5.949 25.906 18.359 1 91.44 123 THR A O 1
ATOM 952 N N . ALA A 1 124 ? -4.418 27.531 18.438 1 89.62 124 ALA A N 1
ATOM 953 C CA . ALA A 1 124 ? -4.668 27.766 19.859 1 89.62 124 ALA A CA 1
ATOM 954 C C . ALA A 1 124 ? -6.051 28.375 20.078 1 89.62 124 ALA A C 1
ATOM 956 O O . ALA A 1 124 ? -6.496 29.219 19.297 1 89.62 124 ALA A O 1
ATOM 957 N N . LYS A 1 125 ? -6.68 27.922 21.078 1 87.88 125 LYS A N 1
ATOM 958 C CA . LYS A 1 125 ? -8.008 28.422 21.406 1 87.88 125 LYS A CA 1
ATOM 959 C C . LYS A 1 125 ? -7.977 29.938 21.656 1 87.88 125 LYS A C 1
ATOM 961 O O . LYS A 1 125 ? -8.914 30.641 21.281 1 87.88 125 LYS A O 1
ATOM 966 N N . SER A 1 126 ? -6.918 30.484 22.141 1 79.19 126 SER A N 1
ATOM 967 C CA . SER A 1 126 ? -6.82 31.875 22.594 1 79.19 126 SER A CA 1
ATOM 968 C C . SER A 1 126 ? -6.559 32.812 21.438 1 79.19 126 SER A C 1
ATOM 970 O O . SER A 1 126 ? -7.141 33.906 21.359 1 79.19 126 SER A O 1
ATOM 972 N N . TYR A 1 127 ? -5.734 32.438 20.453 1 75.75 127 TYR A N 1
ATOM 973 C CA . TYR A 1 127 ? -5.32 33.406 19.453 1 75.75 127 TYR A CA 1
ATOM 974 C C . TYR A 1 127 ? -5.57 32.875 18.047 1 75.75 127 TYR A C 1
ATOM 976 O O . TYR A 1 127 ? -5.41 33.625 17.062 1 75.75 127 TYR A O 1
ATOM 984 N N . LYS A 1 128 ? -6.059 31.766 17.859 1 78.62 128 LYS A N 1
ATOM 985 C CA . LYS A 1 128 ? -6.434 31.141 16.594 1 78.62 128 LYS A CA 1
ATOM 986 C C . LYS A 1 128 ? -5.25 31.109 15.633 1 78.62 128 LYS A C 1
ATOM 988 O O . LYS A 1 128 ? -5.398 31.406 14.445 1 78.62 128 LYS A O 1
ATOM 993 N N . VAL A 1 129 ? -4.043 31.047 16.219 1 81.81 129 VAL A N 1
ATOM 994 C CA . VAL A 1 129 ? -2.828 30.906 15.43 1 81.81 129 VAL A CA 1
ATOM 995 C C . VAL A 1 129 ? -2.098 29.625 15.836 1 81.81 129 VAL A C 1
ATOM 997 O O . VAL A 1 129 ? -2.189 29.203 16.984 1 81.81 129 VAL A O 1
ATOM 1000 N N . LEU A 1 130 ? -1.53 29.062 14.82 1 82.5 130 LEU A N 1
ATOM 1001 C CA . LEU A 1 130 ? -0.721 27.875 15.07 1 82.5 130 LEU A CA 1
ATOM 1002 C C . LEU A 1 130 ? 0.761 28.234 15.133 1 82.5 130 LEU A C 1
ATOM 1004 O O . LEU A 1 130 ? 1.338 28.688 14.141 1 82.5 130 LEU A O 1
ATOM 1008 N N . SER A 1 131 ? 1.279 28.125 16.375 1 76.69 131 SER A N 1
ATOM 1009 C CA . SER A 1 131 ? 2.701 28.406 16.531 1 76.69 131 SER A CA 1
ATOM 1010 C C . SER A 1 131 ? 3.541 27.156 16.359 1 76.69 131 SER A C 1
ATOM 1012 O O . SER A 1 131 ? 3.238 26.109 16.938 1 76.69 131 SER A O 1
ATOM 1014 N N . ALA A 1 132 ? 4.543 27.266 15.523 1 72.06 132 ALA A N 1
ATOM 1015 C CA . ALA A 1 132 ? 5.383 26.109 15.234 1 72.06 132 ALA A CA 1
ATOM 1016 C C . ALA A 1 132 ? 6.336 25.812 16.391 1 72.06 132 ALA A C 1
ATOM 1018 O O . ALA A 1 132 ? 6.828 24.703 16.531 1 72.06 132 ALA A O 1
ATOM 1019 N N . GLU A 1 133 ? 6.629 26.781 17.172 1 66.31 133 GLU A N 1
ATOM 1020 C CA . GLU A 1 133 ? 7.621 26.609 18.234 1 66.31 133 GLU A CA 1
ATOM 1021 C C . GLU A 1 133 ? 6.957 26.547 19.609 1 66.31 133 GLU A C 1
ATOM 1023 O O . GLU A 1 133 ? 7.457 27.141 20.578 1 66.31 133 GLU A O 1
ATOM 1028 N N . CYS A 1 134 ? 5.961 25.766 19.688 1 70.69 134 CYS A N 1
ATOM 1029 C CA . CYS A 1 134 ? 5.234 25.719 20.953 1 70.69 134 CYS A CA 1
ATOM 1030 C C . CYS A 1 134 ? 5.309 24.328 21.562 1 70.69 134 CYS A C 1
ATOM 1032 O O . CYS A 1 134 ? 5.582 23.344 20.859 1 70.69 134 CYS A O 1
ATOM 1034 N N . ASN A 1 135 ? 5.387 24.359 22.906 1 79.44 135 ASN A N 1
ATOM 1035 C CA . ASN A 1 135 ? 5.141 23.125 23.641 1 79.44 135 ASN A CA 1
ATOM 1036 C C . ASN A 1 135 ? 3.668 22.734 23.609 1 79.44 135 ASN A C 1
ATOM 1038 O O . ASN A 1 135 ? 2.826 23.422 24.188 1 79.44 135 ASN A O 1
ATOM 1042 N N . TYR A 1 136 ? 3.396 21.688 23.062 1 86.06 136 TYR A N 1
ATOM 1043 C CA . TYR A 1 136 ? 2.008 21.328 22.797 1 86.06 136 TYR A CA 1
ATOM 1044 C C . TYR A 1 136 ? 1.413 20.547 23.969 1 86.06 136 TYR A C 1
ATOM 1046 O O . TYR A 1 136 ? 0.235 20.188 23.938 1 86.06 136 TYR A O 1
ATOM 1054 N N . THR A 1 137 ? 2.205 20.328 25 1 87.31 137 THR A N 1
ATOM 1055 C CA . THR A 1 137 ? 1.664 19.719 26.203 1 87.31 137 THR A CA 1
ATOM 1056 C C . THR A 1 137 ? 0.73 20.672 26.938 1 87.31 137 THR A C 1
ATOM 1058 O O . THR A 1 137 ? -0.288 20.266 27.5 1 87.31 137 THR A O 1
ATOM 1061 N N . ASN A 1 138 ? 1.126 21.953 26.953 1 87.75 138 ASN A N 1
ATOM 1062 C CA . ASN A 1 138 ? 0.275 22.984 27.547 1 87.75 138 ASN A CA 1
ATOM 1063 C C . ASN A 1 138 ? -0.406 23.828 26.484 1 87.75 138 ASN A C 1
ATOM 1065 O O . ASN A 1 138 ? -0.329 25.062 26.516 1 87.75 138 ASN A O 1
ATOM 1069 N N . TYR A 1 139 ? -0.99 23.125 25.625 1 89.19 139 TYR A N 1
ATOM 1070 C CA . TYR A 1 139 ? -1.576 23.734 24.438 1 89.19 139 TYR A CA 1
ATOM 1071 C C . TYR A 1 139 ? -3.025 23.297 24.25 1 89.19 139 TYR A C 1
ATOM 1073 O O . TYR A 1 139 ? -3.301 22.125 24.031 1 89.19 139 TYR A O 1
ATOM 1081 N N . GLU A 1 140 ? -3.963 24.312 24.484 1 91.75 140 GLU A N 1
ATOM 1082 C CA . GLU A 1 140 ? -5.375 24.047 24.219 1 91.75 140 GLU A CA 1
ATOM 1083 C C . GLU A 1 140 ? -5.75 24.438 22.797 1 91.75 140 GLU A C 1
ATOM 1085 O O . GLU A 1 140 ? -5.617 25.594 22.406 1 91.75 140 GLU A O 1
ATOM 1090 N N . THR A 1 141 ? -6.203 23.484 22.062 1 93.12 141 THR A N 1
ATOM 1091 C CA . THR A 1 141 ? -6.551 23.734 20.672 1 93.12 141 THR A CA 1
ATOM 1092 C C . THR A 1 141 ? -7.934 24.359 20.547 1 93.12 141 THR A C 1
ATOM 1094 O O . THR A 1 141 ? -8.727 24.297 21.5 1 93.12 141 THR A O 1
ATOM 1097 N N . SER A 1 142 ? -8.195 24.922 19.375 1 92.75 142 SER A N 1
ATOM 1098 C CA . SER A 1 142 ? -9.492 25.547 19.109 1 92.75 142 SER A CA 1
ATOM 1099 C C . SER A 1 142 ? -10.617 24.531 19.141 1 92.75 142 SER A C 1
ATOM 1101 O O . SER A 1 142 ? -11.734 24.828 19.562 1 92.75 142 SER A O 1
ATOM 1103 N N . ILE A 1 143 ? -10.281 23.328 18.719 1 95.62 143 ILE A N 1
ATOM 1104 C CA . ILE A 1 143 ? -11.25 22.219 18.703 1 95.62 143 ILE A CA 1
ATOM 1105 C C . ILE A 1 143 ? -10.773 21.109 19.641 1 95.62 143 ILE A C 1
ATOM 1107 O O . ILE A 1 143 ? -9.57 20.859 19.75 1 95.62 143 ILE A O 1
ATOM 1111 N N . SER A 1 144 ? -11.711 20.516 20.281 1 96.88 144 SER A N 1
ATOM 1112 C CA . SER A 1 144 ? -11.352 19.516 21.266 1 96.88 144 SER A CA 1
ATOM 1113 C C . SER A 1 144 ? -11.234 18.125 20.641 1 96.88 144 SER A C 1
ATOM 1115 O O . SER A 1 144 ? -10.477 17.281 21.109 1 96.88 144 SER A O 1
ATOM 1117 N N . ALA A 1 145 ? -12.008 17.922 19.641 1 98.44 145 ALA A N 1
ATOM 1118 C CA . ALA A 1 145 ? -11.992 16.641 18.938 1 98.44 145 ALA A CA 1
ATOM 1119 C C . ALA A 1 145 ? -12.438 16.797 17.484 1 98.44 145 ALA A C 1
ATOM 1121 O O . ALA A 1 145 ? -13.227 17.703 17.172 1 98.44 145 ALA A O 1
ATOM 1122 N N . VAL A 1 146 ? -11.883 15.953 16.672 1 98.69 146 VAL A N 1
ATOM 1123 C CA . VAL A 1 146 ? -12.211 16.016 15.25 1 98.69 146 VAL A CA 1
ATOM 1124 C C . VAL A 1 146 ? -13.117 14.836 14.883 1 98.69 146 VAL A C 1
ATOM 1126 O O . VAL A 1 146 ? -12.805 13.68 15.18 1 98.69 146 VAL A O 1
ATOM 1129 N N . ILE A 1 147 ? -14.234 15.133 14.25 1 98.81 147 ILE A N 1
ATOM 1130 C CA . ILE A 1 147 ? -15.164 14.125 13.758 1 98.81 147 ILE A CA 1
ATOM 1131 C C . ILE A 1 147 ? -14.992 13.961 12.25 1 98.81 147 ILE A C 1
ATOM 1133 O O . ILE A 1 147 ? -15.172 14.914 11.492 1 98.81 147 ILE A O 1
ATOM 1137 N N . GLY A 1 148 ? -14.688 12.719 11.836 1 97.69 148 GLY A N 1
ATOM 1138 C CA . GLY A 1 148 ? -14.438 12.469 10.43 1 97.69 148 GLY A CA 1
ATOM 1139 C C . GLY A 1 148 ? -12.961 12.5 10.078 1 97.69 148 GLY A C 1
ATOM 1140 O O . GLY A 1 148 ? -12.102 12.477 10.961 1 97.69 148 GLY A O 1
ATOM 1141 N N . PRO A 1 149 ? -12.688 12.531 8.883 1 96.94 149 PRO A N 1
ATOM 1142 C CA . PRO A 1 149 ? -13.555 12.406 7.711 1 96.94 149 PRO A CA 1
ATOM 1143 C C . PRO A 1 149 ? -14 10.969 7.461 1 96.94 149 PRO A C 1
ATOM 1145 O O . PRO A 1 149 ? -13.719 10.078 8.266 1 96.94 149 PRO A O 1
ATOM 1148 N N . MET A 1 150 ? -14.727 10.797 6.359 1 95.31 150 MET A N 1
ATOM 1149 C CA . MET A 1 150 ? -15.336 9.508 6.055 1 95.31 150 MET A CA 1
ATOM 1150 C C . MET A 1 150 ? -14.352 8.602 5.328 1 95.31 150 MET A C 1
ATOM 1152 O O . MET A 1 150 ? -14.258 7.41 5.637 1 95.31 150 MET A O 1
ATOM 1156 N N . SER A 1 151 ? -13.633 9.094 4.426 1 92.75 151 SER A N 1
ATOM 1157 C CA . SER A 1 151 ? -12.828 8.258 3.541 1 92.75 151 SER A CA 1
ATOM 1158 C C . SER A 1 151 ? -11.477 7.93 4.172 1 92.75 151 SER A C 1
ATOM 1160 O O . SER A 1 151 ? -10.883 8.773 4.852 1 92.75 151 SER A O 1
ATOM 1162 N N . SER A 1 152 ? -11.008 6.703 3.889 1 93.5 152 SER A N 1
ATOM 1163 C CA . SER A 1 152 ? -9.703 6.266 4.371 1 93.5 152 SER A CA 1
ATOM 1164 C C . SER A 1 152 ? -8.586 7.117 3.781 1 93.5 152 SER A C 1
ATOM 1166 O O . SER A 1 152 ? -7.594 7.402 4.457 1 93.5 152 SER A O 1
ATOM 1168 N N . GLU A 1 153 ? -8.789 7.512 2.611 1 89.69 153 GLU A N 1
ATOM 1169 C CA . GLU A 1 153 ? -7.773 8.328 1.955 1 89.69 153 GLU A CA 1
ATOM 1170 C C . GLU A 1 153 ? -7.578 9.656 2.688 1 89.69 153 GLU A C 1
ATOM 1172 O O . GLU A 1 153 ? -6.445 10.078 2.92 1 89.69 153 GLU A O 1
ATOM 1177 N N . MET A 1 154 ? -8.688 10.305 3.051 1 93.19 154 MET A N 1
ATOM 1178 C CA . MET A 1 154 ? -8.609 11.586 3.744 1 93.19 154 MET A CA 1
ATOM 1179 C C . MET A 1 154 ? -7.992 11.414 5.129 1 93.19 154 MET A C 1
ATOM 1181 O O . MET A 1 154 ? -7.246 12.281 5.59 1 93.19 154 MET A O 1
ATOM 1185 N N . VAL A 1 155 ? -8.336 10.312 5.785 1 95 155 VAL A N 1
ATOM 1186 C CA . VAL A 1 155 ? -7.754 10.039 7.098 1 95 155 VAL A CA 1
ATOM 1187 C C . VAL A 1 155 ? -6.246 9.844 6.965 1 95 155 VAL A C 1
ATOM 1189 O O . VAL A 1 155 ? -5.48 10.281 7.832 1 95 155 VAL A O 1
ATOM 1192 N N . SER A 1 156 ? -5.832 9.219 5.906 1 89.44 156 SER A N 1
ATOM 1193 C CA . SER A 1 156 ? -4.406 8.992 5.684 1 89.44 156 SER A CA 1
ATOM 1194 C C . SER A 1 156 ? -3.654 10.312 5.543 1 89.44 156 SER A C 1
ATOM 1196 O O . SER A 1 156 ? -2.467 10.391 5.859 1 89.44 156 SER A O 1
ATOM 1198 N N . VAL A 1 157 ? -4.348 11.32 5.121 1 87.75 157 VAL A N 1
ATOM 1199 C CA . VAL A 1 157 ? -3.732 12.617 4.879 1 87.75 157 VAL A CA 1
ATOM 1200 C C . VAL A 1 157 ? -3.545 13.359 6.199 1 87.75 157 VAL A C 1
ATOM 1202 O O . VAL A 1 157 ? -2.492 13.953 6.441 1 87.75 157 VAL A O 1
ATOM 1205 N N . ILE A 1 158 ? -4.496 13.297 7.059 1 94 158 ILE A N 1
ATOM 1206 C CA . ILE A 1 158 ? -4.465 14.195 8.203 1 94 158 ILE A CA 1
ATOM 1207 C C . ILE A 1 158 ? -4.172 13.398 9.477 1 94 158 ILE A C 1
ATOM 1209 O O . ILE A 1 158 ? -3.879 13.977 10.523 1 94 158 ILE A O 1
ATOM 1213 N N . GLY A 1 159 ? -4.281 12.086 9.43 1 93.88 159 GLY A N 1
ATOM 1214 C CA . GLY A 1 159 ? -4.195 11.258 10.617 1 93.88 159 GLY A CA 1
ATOM 1215 C C . GLY A 1 159 ? -2.889 11.422 11.375 1 93.88 159 GLY A C 1
ATOM 1216 O O . GLY A 1 159 ? -2.879 11.5 12.602 1 93.88 159 GLY A O 1
ATOM 1217 N N . LYS A 1 160 ? -1.825 11.539 10.648 1 88.56 160 LYS A N 1
ATOM 1218 C CA . LYS A 1 160 ? -0.522 11.672 11.297 1 88.56 160 LYS A CA 1
ATOM 1219 C C . LYS A 1 160 ? -0.34 13.07 11.883 1 88.56 160 LYS A C 1
ATOM 1221 O O . LYS A 1 160 ? 0.302 13.227 12.93 1 88.56 160 LYS A O 1
ATOM 1226 N N . LEU A 1 161 ? -0.858 14.023 11.18 1 90.25 161 LEU A N 1
ATOM 1227 C CA . LEU A 1 161 ? -0.823 15.383 11.711 1 90.25 161 LEU A CA 1
ATOM 1228 C C . LEU A 1 161 ? -1.575 15.469 13.031 1 90.25 161 LEU A C 1
ATOM 1230 O O . LEU A 1 161 ? -1.069 16.047 14 1 90.25 161 LEU A O 1
ATOM 1234 N N . LEU A 1 162 ? -2.74 14.914 13.047 1 95.5 162 LEU A N 1
ATOM 1235 C CA . LEU A 1 162 ? -3.516 14.906 14.281 1 95.5 162 LEU A CA 1
ATOM 1236 C C . LEU A 1 162 ? -2.82 14.078 15.359 1 95.5 162 LEU A C 1
ATOM 1238 O O . LEU A 1 162 ? -2.885 14.406 16.547 1 95.5 162 LEU A O 1
ATOM 1242 N N . GLY A 1 163 ? -2.205 13.047 14.93 1 92.75 163 GLY A N 1
ATOM 1243 C CA . GLY A 1 163 ? -1.459 12.195 15.844 1 92.75 163 GLY A CA 1
ATOM 1244 C C . GLY A 1 163 ? -0.308 12.922 16.516 1 92.75 163 GLY A C 1
ATOM 1245 O O . GLY A 1 163 ? 0.018 12.641 17.672 1 92.75 163 GLY A O 1
ATOM 1246 N N . PHE A 1 164 ? 0.257 13.82 15.82 1 88.06 164 PHE A N 1
ATOM 1247 C CA . PHE A 1 164 ? 1.343 14.609 16.391 1 88.06 164 PHE A CA 1
ATOM 1248 C C . PHE A 1 164 ? 0.853 15.422 17.594 1 88.06 164 PHE A C 1
ATOM 1250 O O . PHE A 1 164 ? 1.526 15.484 18.625 1 88.06 164 PHE A O 1
ATOM 1257 N N . PHE A 1 165 ? -0.317 15.945 17.5 1 91.12 165 PHE A N 1
ATOM 1258 C CA . PHE A 1 165 ? -0.898 16.766 18.562 1 91.12 165 PHE A CA 1
ATOM 1259 C C . PHE A 1 165 ? -1.634 15.906 19.578 1 91.12 165 PHE A C 1
ATOM 1261 O O . PHE A 1 165 ? -2.096 16.406 20.609 1 91.12 165 PHE A O 1
ATOM 1268 N N . LEU A 1 166 ? -1.714 14.594 19.234 1 94.69 166 LEU A N 1
ATOM 1269 C CA . LEU A 1 166 ? -2.543 13.672 20.016 1 94.69 166 LEU A CA 1
ATOM 1270 C C . LEU A 1 166 ? -3.971 14.195 20.125 1 94.69 166 LEU A C 1
ATOM 1272 O O . LEU A 1 166 ? -4.562 14.164 21.203 1 94.69 166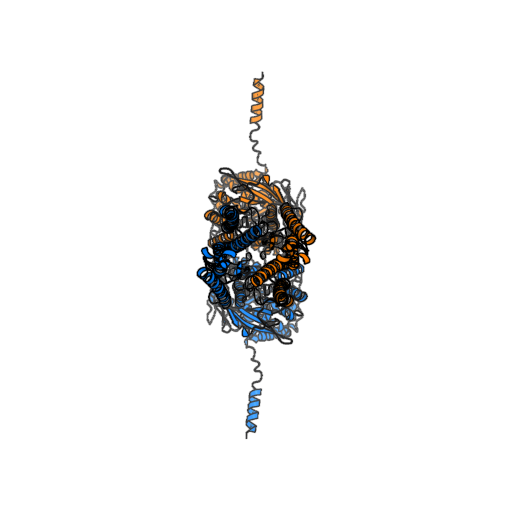 LEU A O 1
ATOM 1276 N N . MET A 1 167 ? -4.438 14.805 19.047 1 96.5 167 MET A N 1
ATOM 1277 C CA . MET A 1 167 ? -5.816 15.266 18.891 1 96.5 167 MET A CA 1
ATOM 1278 C C . MET A 1 167 ? -6.75 14.094 18.609 1 96.5 167 MET A C 1
ATOM 1280 O O . MET A 1 167 ? -6.586 13.383 17.609 1 96.5 167 MET A O 1
ATOM 1284 N N . PRO A 1 168 ? -7.73 13.898 19.484 1 98.12 168 PRO A N 1
ATOM 1285 C CA . PRO A 1 168 ? -8.664 12.805 19.203 1 98.12 168 PRO A CA 1
ATOM 1286 C C . PRO A 1 168 ? -9.398 12.969 17.875 1 98.12 168 PRO A C 1
ATOM 1288 O O . PRO A 1 168 ? -9.961 14.039 17.609 1 98.12 168 PRO A O 1
ATOM 1291 N N . GLN A 1 169 ? -9.328 12.008 17.078 1 98.62 169 GLN A N 1
ATOM 1292 C CA . GLN A 1 169 ? -10.039 11.93 15.797 1 98.62 169 GLN A CA 1
ATOM 1293 C C . GLN A 1 169 ? -10.938 10.695 15.742 1 98.62 169 GLN A C 1
ATOM 1295 O O . GLN A 1 169 ? -10.484 9.578 15.961 1 98.62 169 GLN A O 1
ATOM 1300 N N . VAL A 1 170 ? -12.219 10.891 15.516 1 98.75 170 VAL A N 1
ATOM 1301 C CA . VAL A 1 170 ? -13.156 9.781 15.391 1 98.75 170 VAL A CA 1
ATOM 1302 C C . VAL A 1 170 ? -13.766 9.773 13.992 1 98.75 170 VAL A C 1
ATOM 1304 O O . VAL A 1 170 ? -14.641 10.594 13.688 1 98.75 170 VAL A O 1
ATOM 1307 N N . SER A 1 171 ? -13.32 8.828 13.219 1 98.44 171 SER A N 1
ATOM 1308 C CA . SER A 1 171 ? -13.867 8.703 11.875 1 98.44 171 SER A CA 1
ATOM 1309 C C . SER A 1 171 ? -15.141 7.863 11.875 1 98.44 171 SER A C 1
ATOM 1311 O O . SER A 1 171 ? -15.266 6.914 12.648 1 98.44 171 SER A O 1
ATOM 1313 N N . PHE A 1 172 ? -16.062 8.203 10.984 1 97.75 172 PHE A N 1
ATOM 1314 C CA . PHE A 1 172 ? -17.328 7.48 10.914 1 97.75 172 PHE A CA 1
ATOM 1315 C C . PHE A 1 172 ? -17.406 6.645 9.641 1 97.75 172 PHE A C 1
ATOM 1317 O O . PHE A 1 172 ? -18.469 6.098 9.312 1 97.75 172 PHE A O 1
ATOM 1324 N N . GLY A 1 173 ? -16.25 6.547 8.953 1 95.81 173 GLY A N 1
ATOM 1325 C CA . GLY A 1 173 ? -16.375 5.809 7.703 1 95.81 173 GLY A CA 1
ATOM 1326 C C . GLY A 1 173 ? -15.055 5.203 7.25 1 95.81 173 GLY A C 1
ATOM 1327 O O . GLY A 1 173 ? -15.039 4.336 6.371 1 95.81 173 GLY A O 1
ATOM 1328 N N . ALA A 1 174 ? -13.922 5.582 7.809 1 96.31 174 ALA A N 1
ATOM 1329 C CA . ALA A 1 174 ? -12.633 5.047 7.383 1 96.31 174 ALA A CA 1
ATOM 1330 C C . ALA A 1 174 ? -12.398 3.65 7.945 1 96.31 174 ALA A C 1
ATOM 1332 O O . ALA A 1 174 ? -12.102 3.494 9.133 1 96.31 174 ALA A O 1
ATOM 1333 N N . THR A 1 175 ? -12.328 2.67 7.051 1 96.06 175 THR A N 1
ATOM 1334 C CA . THR A 1 175 ? -12.344 1.291 7.527 1 96.06 175 THR A CA 1
ATOM 1335 C C . THR A 1 175 ? -10.984 0.632 7.328 1 96.06 175 THR A C 1
ATOM 1337 O O . THR A 1 175 ? -10.758 -0.486 7.793 1 96.06 175 THR A O 1
ATOM 1340 N N . SER A 1 176 ? -10.062 1.288 6.762 1 93.56 176 SER A N 1
ATOM 1341 C CA . SER A 1 176 ? -8.766 0.68 6.484 1 93.56 176 SER A CA 1
ATOM 1342 C C . SER A 1 176 ? -8.102 0.194 7.766 1 93.56 176 SER A C 1
ATOM 1344 O O . SER A 1 176 ? -8.062 0.915 8.766 1 93.56 176 SER A O 1
ATOM 1346 N N . GLU A 1 177 ? -7.586 -1.006 7.684 1 92.75 177 GLU A N 1
ATOM 1347 C CA . GLU A 1 177 ? -6.934 -1.601 8.844 1 92.75 177 GLU A CA 1
ATOM 1348 C C . GLU A 1 177 ? -5.652 -0.855 9.203 1 92.75 177 GLU A C 1
ATOM 1350 O O . GLU A 1 177 ? -5.172 -0.941 10.328 1 92.75 177 GLU A O 1
ATOM 1355 N N . LYS A 1 178 ? -5.172 -0.105 8.328 1 87.69 178 LYS A N 1
ATOM 1356 C CA . LYS A 1 178 ? -3.945 0.666 8.508 1 87.69 178 LYS A CA 1
ATOM 1357 C C . LYS A 1 178 ? -4.047 1.584 9.719 1 87.69 178 LYS A C 1
ATOM 1359 O O . LYS A 1 178 ? -3.061 1.799 10.43 1 87.69 178 LYS A O 1
ATOM 1364 N N . PHE A 1 179 ? -5.172 2.064 10.07 1 94.44 179 PHE A N 1
ATOM 1365 C CA . PHE A 1 179 ? -5.34 3.102 11.078 1 94.44 179 PHE A CA 1
ATOM 1366 C C . PHE A 1 179 ? -5.453 2.486 12.469 1 94.44 179 PHE A C 1
ATOM 1368 O O . PHE A 1 179 ? -5.461 3.205 13.469 1 94.44 179 PHE A O 1
ATOM 1375 N N . SER A 1 180 ? -5.461 1.16 12.484 1 93.06 180 SER A N 1
ATOM 1376 C CA . SER A 1 180 ? -5.445 0.456 13.766 1 93.06 180 SER A CA 1
ATOM 1377 C C . SER A 1 180 ? -4.043 0.43 14.367 1 93.06 180 SER A C 1
ATOM 1379 O O . SER A 1 180 ? -3.867 0.065 15.531 1 93.06 180 SER A O 1
ATOM 1381 N N . ASP A 1 181 ? -3.107 0.858 13.617 1 87.88 181 ASP A N 1
ATOM 1382 C CA . ASP A 1 181 ? -1.741 0.965 14.125 1 87.88 181 ASP A CA 1
ATOM 1383 C C . ASP A 1 181 ? -1.583 2.188 15.023 1 87.88 181 ASP A C 1
ATOM 1385 O O . ASP A 1 181 ? -1.479 3.314 14.539 1 87.88 181 ASP A O 1
ATOM 1389 N N . LYS A 1 182 ? -1.399 1.991 16.25 1 89.81 182 LYS A N 1
ATOM 1390 C CA . LYS A 1 182 ? -1.388 3.088 17.219 1 89.81 182 LYS A CA 1
ATOM 1391 C C . LYS A 1 182 ? -0.012 3.744 17.297 1 89.81 182 LYS A C 1
ATOM 1393 O O . LYS A 1 182 ? 0.132 4.84 17.844 1 89.81 182 LYS A O 1
ATOM 1398 N N . LEU A 1 183 ? 0.937 3.164 16.703 1 83.25 183 LEU A N 1
ATOM 1399 C CA . LEU A 1 183 ? 2.242 3.807 16.609 1 83.25 183 LEU A CA 1
ATOM 1400 C C . LEU A 1 183 ? 2.229 4.918 15.57 1 83.25 183 LEU A C 1
ATOM 1402 O O . LEU A 1 183 ? 2.826 5.977 15.773 1 83.25 183 LEU A O 1
ATOM 1406 N N . LEU A 1 184 ? 1.534 4.609 14.523 1 84 184 LEU A N 1
ATOM 1407 C CA . LEU A 1 184 ? 1.495 5.562 13.422 1 84 184 LEU A CA 1
ATOM 1408 C C . LEU A 1 184 ? 0.313 6.516 13.57 1 84 184 LEU A C 1
ATOM 1410 O O . LEU A 1 184 ? 0.393 7.676 13.156 1 84 184 LEU A O 1
ATOM 1414 N N . TYR A 1 185 ? -0.758 5.961 14.078 1 92.25 185 TYR A N 1
ATOM 1415 C CA . TYR A 1 185 ? -1.979 6.738 14.25 1 92.25 185 TYR A CA 1
ATOM 1416 C C . TYR A 1 185 ? -2.492 6.645 15.68 1 92.25 185 TYR A C 1
ATOM 1418 O O . TYR A 1 185 ? -3.584 6.121 15.922 1 92.25 185 TYR A O 1
ATOM 1426 N N . PRO A 1 186 ? -1.833 7.297 16.578 1 93 186 PRO A N 1
ATOM 1427 C CA . PRO A 1 186 ? -2.119 7.113 18 1 93 186 PRO A CA 1
ATOM 1428 C C . PRO A 1 186 ? -3.449 7.73 18.422 1 93 186 PRO A C 1
ATOM 1430 O O . PRO A 1 186 ? -4.043 7.312 19.422 1 93 186 PRO A O 1
ATOM 1433 N N . SER A 1 187 ? -3.957 8.727 17.734 1 96.44 187 SER A N 1
ATOM 1434 C CA . SER A 1 187 ? -5.141 9.438 18.203 1 96.44 187 SER A CA 1
ATOM 1435 C C . SER A 1 187 ? -6.363 9.102 17.359 1 96.44 187 SER A C 1
ATOM 1437 O O . SER A 1 187 ? -7.387 9.789 17.438 1 96.44 187 SER A O 1
ATOM 1439 N N . PHE A 1 188 ? -6.254 8.047 16.562 1 97.56 188 PHE A N 1
ATOM 1440 C CA . PHE A 1 188 ? -7.32 7.703 15.641 1 97.56 188 PHE A CA 1
ATOM 1441 C C . PHE A 1 188 ? -8.312 6.738 16.281 1 97.56 188 PHE A C 1
ATOM 1443 O O . PHE A 1 188 ? -7.906 5.762 16.922 1 97.56 188 PHE A O 1
ATOM 1450 N N . PHE A 1 189 ? -9.586 7.062 16.156 1 98.5 189 PHE A N 1
ATOM 1451 C CA . PHE A 1 189 ? -10.711 6.199 16.5 1 98.5 189 PHE A CA 1
ATOM 1452 C C . PHE A 1 189 ? -11.711 6.129 15.352 1 98.5 189 PHE A C 1
ATOM 1454 O O . PHE A 1 189 ? -11.695 6.977 14.453 1 98.5 189 PHE A O 1
ATOM 1461 N N . ARG A 1 190 ? -12.508 5.082 15.375 1 98.06 190 ARG A N 1
ATOM 1462 C CA . ARG A 1 190 ? -13.57 4.988 14.375 1 98.06 190 ARG A CA 1
ATOM 1463 C C . ARG A 1 190 ? -14.812 4.336 14.969 1 98.06 190 ARG A C 1
ATOM 1465 O O . ARG A 1 190 ? -14.75 3.678 16 1 98.06 190 ARG A O 1
ATOM 1472 N N . THR A 1 191 ? -15.922 4.578 14.305 1 97.25 191 THR A N 1
ATOM 1473 C CA . THR A 1 191 ? -17.188 4.008 14.766 1 97.25 191 THR A CA 1
ATOM 1474 C C . THR A 1 191 ? -17.719 2.996 13.758 1 97.25 191 THR A C 1
ATOM 1476 O O . THR A 1 191 ? -18.891 2.635 13.805 1 97.25 191 THR A O 1
ATOM 1479 N N . VAL A 1 192 ? -16.906 2.627 12.781 1 95.88 192 VAL A N 1
ATOM 1480 C CA . VAL A 1 192 ? -17.172 1.536 11.844 1 95.88 192 VAL A CA 1
ATOM 1481 C C . VAL A 1 192 ? -16.141 0.434 12.031 1 95.88 192 VAL A C 1
ATOM 1483 O O . VAL A 1 192 ? -15.031 0.688 12.516 1 95.88 192 VAL A O 1
ATOM 1486 N N . PRO A 1 193 ? -16.516 -0.765 11.719 1 95.12 193 PRO A N 1
ATOM 1487 C CA . PRO A 1 193 ? -15.547 -1.849 11.93 1 95.12 193 PRO A CA 1
ATOM 1488 C C . PRO A 1 193 ? -14.344 -1.759 10.992 1 95.12 193 PRO A C 1
ATOM 1490 O O . PRO A 1 193 ? -14.461 -1.221 9.891 1 95.12 193 PRO A O 1
ATOM 1493 N N . SER A 1 194 ? -13.234 -2.314 11.43 1 94.62 194 SER A N 1
ATOM 1494 C CA . SER A 1 194 ? -12.016 -2.363 10.625 1 94.62 194 SER A CA 1
ATOM 1495 C C . SER A 1 194 ? -12.141 -3.381 9.5 1 94.62 194 SER A C 1
ATOM 1497 O O . SER A 1 194 ? -12.852 -4.379 9.625 1 94.62 194 SER A O 1
ATOM 1499 N N . ASP A 1 195 ? -11.43 -3.162 8.422 1 95.19 195 ASP A N 1
ATOM 1500 C CA . ASP A 1 195 ? -11.438 -4.059 7.273 1 95.19 195 ASP A CA 1
ATOM 1501 C C . ASP A 1 195 ? -10.781 -5.395 7.617 1 95.19 195 ASP A C 1
ATOM 1503 O O . ASP A 1 195 ? -10.922 -6.371 6.875 1 95.19 195 ASP A O 1
ATOM 1507 N N . LYS A 1 196 ? -10.141 -5.414 8.727 1 91.94 196 LYS A N 1
ATOM 1508 C CA . LYS A 1 196 ? -9.656 -6.711 9.188 1 91.94 196 LYS A CA 1
ATOM 1509 C C . LYS A 1 196 ? -10.805 -7.715 9.297 1 91.94 196 LYS A C 1
ATOM 1511 O O . LYS A 1 196 ? -10.68 -8.859 8.859 1 91.94 196 LYS A O 1
ATOM 1516 N N . TRP A 1 197 ? -11.852 -7.234 9.805 1 94.12 197 TRP A N 1
ATOM 1517 C CA . TRP A 1 197 ? -13.008 -8.102 10 1 94.12 197 TRP A CA 1
ATOM 1518 C C . TRP A 1 197 ? -13.773 -8.289 8.695 1 94.12 197 TRP A C 1
ATOM 1520 O O . TRP A 1 197 ? -14.32 -9.359 8.438 1 94.12 197 TRP A O 1
ATOM 1530 N N . GLN A 1 198 ? -13.812 -7.262 7.949 1 95.5 198 GLN A N 1
ATOM 1531 C CA . GLN A 1 198 ? -14.523 -7.367 6.676 1 95.5 198 GLN A CA 1
ATOM 1532 C C . GLN A 1 198 ? -13.922 -8.461 5.801 1 95.5 198 GLN A C 1
ATOM 1534 O O . GLN A 1 198 ? -14.641 -9.289 5.246 1 95.5 198 GLN A O 1
ATOM 1539 N N . VAL A 1 199 ? -12.641 -8.438 5.691 1 95.75 199 VAL A N 1
ATOM 1540 C CA . VAL A 1 199 ? -11.93 -9.414 4.871 1 95.75 199 VAL A CA 1
ATOM 1541 C C . VAL A 1 199 ? -12.094 -10.812 5.473 1 95.75 199 VAL A C 1
ATOM 1543 O O . VAL A 1 199 ? -12.242 -11.797 4.742 1 95.75 199 VAL A O 1
ATOM 1546 N N . LYS A 1 200 ? -12.055 -10.922 6.746 1 94.44 200 LYS A N 1
ATOM 1547 C CA . LYS A 1 200 ? -12.25 -12.211 7.414 1 94.44 200 LYS A CA 1
ATOM 1548 C C . LYS A 1 200 ? -13.633 -12.781 7.098 1 94.44 200 LYS A C 1
ATOM 1550 O O . LYS A 1 200 ? -13.766 -13.977 6.812 1 94.44 200 LYS A O 1
ATOM 1555 N N . VAL A 1 201 ? -14.578 -11.945 7.18 1 96.31 201 VAL A N 1
ATOM 1556 C CA . VAL A 1 201 ? -15.938 -12.375 6.867 1 96.31 201 VAL A CA 1
ATOM 1557 C C . VAL A 1 201 ? -16 -12.875 5.426 1 96.31 201 VAL A C 1
ATOM 1559 O O . VAL A 1 201 ? -16.625 -13.906 5.148 1 96.31 201 VAL A O 1
ATOM 1562 N N . MET A 1 202 ? -15.438 -12.188 4.535 1 97.12 202 MET A N 1
ATOM 1563 C CA . MET A 1 202 ? -15.422 -12.594 3.135 1 97.12 202 MET A CA 1
ATOM 1564 C C . MET A 1 202 ? -14.75 -13.953 2.973 1 97.12 202 MET A C 1
ATOM 1566 O O . MET A 1 202 ? -15.25 -14.82 2.258 1 97.12 202 MET A O 1
ATOM 1570 N N . ALA A 1 203 ? -13.625 -14.102 3.615 1 95.12 203 ALA A N 1
ATOM 1571 C CA . ALA A 1 203 ? -12.898 -15.367 3.535 1 95.12 203 ALA A CA 1
ATOM 1572 C C . ALA A 1 203 ? -13.727 -16.516 4.109 1 95.12 203 ALA A C 1
ATOM 1574 O O . ALA A 1 203 ? -13.758 -17.609 3.549 1 95.12 203 ALA A O 1
ATOM 1575 N N . LEU A 1 204 ? -14.367 -16.25 5.211 1 95.44 204 LEU A N 1
ATOM 1576 C CA . LEU A 1 204 ? -15.203 -17.266 5.836 1 95.44 204 LEU A CA 1
ATOM 1577 C C . LEU A 1 204 ? -16.391 -17.625 4.941 1 95.44 204 LEU A C 1
ATOM 1579 O O . LEU A 1 204 ? -16.812 -18.781 4.898 1 95.44 204 LEU A O 1
ATOM 1583 N N . LEU A 1 205 ? -16.906 -16.672 4.312 1 95.75 205 LEU A N 1
ATOM 1584 C CA . LEU A 1 205 ? -18 -16.906 3.365 1 95.75 205 LEU A CA 1
ATOM 1585 C C . LEU A 1 205 ? -17.547 -17.828 2.238 1 95.75 205 LEU A C 1
ATOM 1587 O O . LEU A 1 205 ? -18.281 -18.719 1.829 1 95.75 205 LEU A O 1
ATOM 1591 N N . LEU A 1 206 ? -16.406 -17.594 1.694 1 95.44 206 LEU A N 1
ATOM 1592 C CA . LEU A 1 206 ? -15.852 -18.438 0.637 1 95.44 206 LEU A CA 1
ATOM 1593 C C . LEU A 1 206 ? -15.68 -19.859 1.123 1 95.44 206 LEU A C 1
ATOM 1595 O O . LEU A 1 206 ? -16 -20.812 0.402 1 95.44 206 LEU A O 1
ATOM 1599 N N . LYS A 1 207 ? -15.203 -19.969 2.277 1 91.88 207 LYS A N 1
ATOM 1600 C CA . LYS A 1 207 ? -15.008 -21.297 2.859 1 91.88 207 LYS A CA 1
ATOM 1601 C C . LYS A 1 207 ? -16.344 -22 3.072 1 91.88 207 LYS A C 1
ATOM 1603 O O . LYS A 1 207 ? -16.469 -23.203 2.834 1 91.88 207 LYS A O 1
ATOM 1608 N N . GLU A 1 208 ? -17.25 -21.25 3.559 1 93.06 208 GLU A N 1
ATOM 1609 C CA . GLU A 1 208 ? -18.578 -21.797 3.832 1 93.06 208 GLU A CA 1
ATOM 1610 C C . GLU A 1 208 ? -19.188 -22.422 2.58 1 93.06 208 GLU A C 1
ATOM 1612 O O . GLU A 1 208 ? -19.859 -23.453 2.66 1 93.06 208 GLU A O 1
ATOM 1617 N N . PHE A 1 209 ? -18.953 -21.891 1.438 1 93.12 209 PHE A N 1
ATOM 1618 C CA . PHE A 1 209 ? -19.562 -22.359 0.2 1 93.12 209 PHE A CA 1
ATOM 1619 C C . PHE A 1 209 ? -18.578 -23.203 -0.601 1 93.12 209 PHE A C 1
ATOM 1621 O O . PHE A 1 209 ? -18.875 -23.641 -1.712 1 93.12 209 PHE A O 1
ATOM 1628 N N . GLY A 1 210 ? -17.422 -23.312 -0.089 1 90.38 210 GLY A N 1
ATOM 1629 C CA . GLY A 1 210 ? -16.422 -24.156 -0.724 1 90.38 210 GLY A CA 1
ATOM 1630 C C . GLY A 1 210 ? -15.797 -23.516 -1.948 1 90.38 210 GLY A C 1
ATOM 1631 O O . GLY A 1 210 ? -15.43 -24.219 -2.9 1 90.38 210 GLY A O 1
ATOM 1632 N N . TRP A 1 211 ? -15.852 -22.25 -2.016 1 93.06 211 TRP A N 1
ATOM 1633 C CA . TRP A 1 211 ? -15.211 -21.516 -3.102 1 93.06 211 TRP A CA 1
ATOM 1634 C C . TRP A 1 211 ? -13.719 -21.328 -2.82 1 93.06 211 TRP A C 1
ATOM 1636 O O . TRP A 1 211 ? -13.344 -20.562 -1.93 1 93.06 211 TRP A O 1
ATOM 1646 N N . ASN A 1 212 ? -12.844 -21.953 -3.525 1 89.62 212 ASN A N 1
ATOM 1647 C CA . ASN A 1 212 ? -11.43 -21.844 -3.205 1 89.62 212 ASN A CA 1
ATOM 1648 C C . ASN A 1 212 ? -10.641 -21.219 -4.352 1 89.62 212 ASN A C 1
ATOM 1650 O O . ASN A 1 212 ? -9.414 -21.109 -4.285 1 89.62 212 ASN A O 1
ATOM 1654 N N . TRP A 1 213 ? -11.328 -20.859 -5.426 1 89.75 213 TRP A N 1
ATOM 1655 C CA . TRP A 1 213 ? -10.742 -20.188 -6.574 1 89.75 213 TRP A CA 1
ATOM 1656 C C . TRP A 1 213 ? -11.484 -18.891 -6.879 1 89.75 213 TRP A C 1
ATOM 1658 O O . TRP A 1 213 ? -12.578 -18.906 -7.445 1 89.75 213 TRP A O 1
ATOM 1668 N N . VAL A 1 214 ? -10.797 -17.766 -6.52 1 93.44 214 VAL A N 1
ATOM 1669 C CA . VAL A 1 214 ? -11.539 -16.516 -6.594 1 93.44 214 VAL A CA 1
ATOM 1670 C C . VAL A 1 214 ? -10.656 -15.414 -7.164 1 93.44 214 VAL A C 1
ATOM 1672 O O . VAL A 1 214 ? -9.43 -15.547 -7.191 1 93.44 214 VAL A O 1
ATOM 1675 N N . ALA A 1 215 ? -11.289 -14.406 -7.723 1 93.69 215 ALA A N 1
ATOM 1676 C CA . ALA A 1 215 ? -10.602 -13.188 -8.141 1 93.69 215 ALA A CA 1
ATOM 1677 C C . ALA A 1 215 ? -10.961 -12.016 -7.223 1 93.69 215 ALA A C 1
ATOM 1679 O O . ALA A 1 215 ? -12.031 -12 -6.617 1 93.69 215 ALA A O 1
ATOM 1680 N N . VAL A 1 216 ? -10.023 -11.141 -7.074 1 95.5 216 VAL A N 1
ATOM 1681 C CA . VAL A 1 216 ? -10.273 -9.977 -6.227 1 95.5 216 VAL A CA 1
ATOM 1682 C C . VAL A 1 216 ? -9.938 -8.695 -6.992 1 95.5 216 VAL A C 1
ATOM 1684 O O . VAL A 1 216 ? -8.867 -8.594 -7.594 1 95.5 216 VAL A O 1
ATOM 1687 N N . VAL A 1 217 ? -10.891 -7.754 -6.984 1 95.94 217 VAL A N 1
ATOM 1688 C CA . VAL A 1 217 ? -10.734 -6.461 -7.637 1 95.94 217 VAL A CA 1
ATOM 1689 C C . VAL A 1 217 ? -10.93 -5.34 -6.617 1 95.94 217 VAL A C 1
ATOM 1691 O O . VAL A 1 217 ? -11.914 -5.332 -5.879 1 95.94 217 VAL A O 1
ATOM 1694 N N . GLY A 1 218 ? -10 -4.453 -6.52 1 95.38 218 GLY A N 1
ATOM 1695 C CA . GLY A 1 218 ? -10.094 -3.318 -5.613 1 95.38 218 GLY A CA 1
ATOM 1696 C C . GLY A 1 218 ? -9.914 -1.983 -6.312 1 95.38 218 GLY A C 1
ATOM 1697 O O . GLY A 1 218 ? -9.516 -1.936 -7.477 1 95.38 218 GLY A O 1
ATOM 1698 N N . SER A 1 219 ? -10.336 -0.884 -5.648 1 94.5 219 SER A N 1
ATOM 1699 C CA . SER A 1 219 ? -10.023 0.456 -6.133 1 94.5 219 SER A CA 1
ATOM 1700 C C . SER A 1 219 ? -8.602 0.862 -5.746 1 94.5 219 SER A C 1
ATOM 1702 O O . SER A 1 219 ? -8.125 0.509 -4.668 1 94.5 219 SER A O 1
ATOM 1704 N N . ASP A 1 220 ? -7.957 1.656 -6.629 1 86.56 220 ASP A N 1
ATOM 1705 C CA . ASP A 1 220 ? -6.547 1.992 -6.449 1 86.56 220 ASP A CA 1
ATOM 1706 C C . ASP A 1 220 ? -6.387 3.215 -5.547 1 86.56 220 ASP A C 1
ATOM 1708 O O . ASP A 1 220 ? -5.836 4.234 -5.969 1 86.56 220 ASP A O 1
ATOM 1712 N N . GLU A 1 221 ? -6.859 3.195 -4.418 1 85.31 221 GLU A N 1
ATOM 1713 C CA . GLU A 1 221 ? -6.691 4.137 -3.312 1 85.31 221 GLU A CA 1
ATOM 1714 C C . GLU A 1 221 ? -6.527 3.402 -1.984 1 85.31 221 GLU A C 1
ATOM 1716 O O . GLU A 1 221 ? -6.5 2.17 -1.949 1 85.31 221 GLU A O 1
ATOM 1721 N N . GLU A 1 222 ? -6.352 4.164 -0.899 1 84.38 222 GLU A N 1
ATOM 1722 C CA . GLU A 1 222 ? -5.953 3.58 0.379 1 84.38 222 GLU A CA 1
ATOM 1723 C C . GLU A 1 222 ? -6.887 2.441 0.779 1 84.38 222 GLU A C 1
ATOM 1725 O O . GLU A 1 222 ? -6.43 1.378 1.204 1 84.38 222 GLU A O 1
ATOM 1730 N N . TYR A 1 223 ? -8.117 2.551 0.661 1 89.5 223 TYR A N 1
ATOM 1731 C CA . TYR A 1 223 ? -9.117 1.568 1.069 1 89.5 223 TYR A CA 1
ATOM 1732 C C . TYR A 1 223 ? -9.023 0.31 0.215 1 89.5 223 TYR A C 1
ATOM 1734 O O . TYR A 1 223 ? -8.883 -0.797 0.742 1 89.5 223 TYR A O 1
ATOM 1742 N N . GLY A 1 224 ? -9.062 0.491 -0.996 1 92.06 224 GLY A N 1
ATOM 1743 C CA . GLY A 1 224 ? -9.055 -0.634 -1.918 1 92.06 224 GLY A CA 1
ATOM 1744 C C . GLY A 1 224 ? -7.746 -1.402 -1.912 1 92.06 224 GLY A C 1
ATOM 1745 O O . GLY A 1 224 ? -7.742 -2.635 -1.88 1 92.06 224 GLY A O 1
ATOM 1746 N N . GLN A 1 225 ? -6.664 -0.688 -1.965 1 85.31 225 GLN A N 1
ATOM 1747 C CA . GLN A 1 225 ? -5.348 -1.321 -1.992 1 85.31 225 GLN A CA 1
ATOM 1748 C C . GLN A 1 225 ? -5.125 -2.172 -0.746 1 85.31 225 GLN A C 1
ATOM 1750 O O . GLN A 1 225 ? -4.707 -3.328 -0.844 1 85.31 225 GLN A O 1
ATOM 1755 N N . ARG A 1 226 ? -5.461 -1.568 0.334 1 86.25 226 ARG A N 1
ATOM 1756 C CA . ARG A 1 226 ? -5.234 -2.277 1.591 1 86.25 226 ARG A CA 1
ATOM 1757 C C . ARG A 1 226 ? -6.211 -3.439 1.745 1 86.25 226 ARG A C 1
ATOM 1759 O O . ARG A 1 226 ? -5.855 -4.488 2.289 1 86.25 226 ARG A O 1
ATOM 1766 N N . GLY A 1 227 ? -7.375 -3.236 1.285 1 92.38 227 GLY A N 1
ATOM 1767 C CA . GLY A 1 227 ? -8.352 -4.309 1.331 1 92.38 227 GLY A CA 1
ATOM 1768 C C . GLY A 1 227 ? -7.938 -5.531 0.534 1 92.38 227 GLY A C 1
ATOM 1769 O O . GLY A 1 227 ? -8.023 -6.66 1.025 1 92.38 227 GLY A O 1
ATOM 1770 N N . VAL A 1 228 ? -7.461 -5.309 -0.663 1 90.62 228 VAL A N 1
ATOM 1771 C CA . VAL A 1 228 ? -7.035 -6.391 -1.544 1 90.62 228 VAL A CA 1
ATOM 1772 C C . VAL A 1 228 ? -5.832 -7.109 -0.938 1 90.62 228 VAL A C 1
ATOM 1774 O O . VAL A 1 228 ? -5.766 -8.344 -0.95 1 90.62 228 VAL A O 1
ATOM 1777 N N . GLN A 1 229 ? -4.938 -6.352 -0.371 1 80 229 GLN A N 1
ATOM 1778 C CA . GLN A 1 229 ? -3.742 -6.93 0.232 1 80 229 GLN A CA 1
ATOM 1779 C C . GLN A 1 229 ? -4.094 -7.773 1.454 1 80 229 GLN A C 1
ATOM 1781 O O . GLN A 1 229 ? -3.574 -8.875 1.623 1 80 229 GLN A O 1
ATOM 1786 N N . GLU A 1 230 ? -4.941 -7.188 2.281 1 86.5 230 GLU A N 1
ATOM 1787 C CA . GLU A 1 230 ? -5.352 -7.914 3.479 1 86.5 230 GLU A CA 1
ATOM 1788 C C . GLU A 1 230 ? -6.133 -9.18 3.119 1 86.5 230 GLU A C 1
ATOM 1790 O O . GLU A 1 230 ? -6.008 -10.203 3.793 1 86.5 230 GLU A O 1
ATOM 1795 N N . PHE A 1 231 ? -6.859 -9.117 2.102 1 93.38 231 PHE A N 1
ATOM 1796 C CA . PHE A 1 231 ? -7.621 -10.273 1.648 1 93.38 231 PHE A CA 1
ATOM 1797 C C . PHE A 1 231 ? -6.691 -11.398 1.211 1 93.38 231 PHE A C 1
ATOM 1799 O O . PHE A 1 231 ? -6.891 -12.555 1.59 1 93.38 231 PHE A O 1
ATOM 1806 N N . SER A 1 232 ? -5.766 -11.023 0.443 1 82.06 232 SER A N 1
ATOM 1807 C CA . SER A 1 232 ? -4.812 -12.016 -0.045 1 82.06 232 SER A CA 1
ATOM 1808 C C . SER A 1 232 ? -4.047 -12.664 1.105 1 82.06 232 SER A C 1
ATOM 1810 O O . SER A 1 232 ? -3.814 -13.875 1.103 1 82.06 232 SER A O 1
ATOM 1812 N N . LYS A 1 233 ? -3.707 -11.914 2.029 1 75.62 233 LYS A N 1
ATOM 1813 C CA . LYS A 1 233 ? -2.977 -12.414 3.188 1 75.62 233 LYS A CA 1
ATOM 1814 C C . LYS A 1 233 ? -3.828 -13.398 3.99 1 75.62 233 LYS A C 1
ATOM 1816 O O . LYS A 1 233 ? -3.352 -14.461 4.387 1 75.62 233 LYS A O 1
ATOM 1821 N N . VAL A 1 234 ? -5.07 -13.055 4.18 1 86.5 234 VAL A N 1
ATOM 1822 C CA . VAL A 1 234 ? -5.969 -13.859 5 1 86.5 234 VAL A CA 1
ATOM 1823 C C . VAL A 1 234 ? -6.309 -15.156 4.27 1 86.5 234 VAL A C 1
ATOM 1825 O O . VAL A 1 234 ? -6.359 -16.219 4.883 1 86.5 234 VAL A O 1
ATOM 1828 N N . THR A 1 235 ? -6.48 -15.07 3.012 1 86.75 235 THR A N 1
ATOM 1829 C CA . THR A 1 235 ? -6.906 -16.234 2.246 1 86.75 235 THR A CA 1
ATOM 1830 C C . THR A 1 235 ? -5.75 -17.219 2.066 1 86.75 235 THR A C 1
ATOM 1832 O O . THR A 1 235 ? -5.969 -18.422 1.919 1 86.75 235 THR A O 1
ATOM 1835 N N . GLU A 1 236 ? -4.617 -16.719 2.006 1 71.75 236 GLU A N 1
ATOM 1836 C CA . GLU A 1 236 ? -3.451 -17.594 1.902 1 71.75 236 GLU A CA 1
ATOM 1837 C C . GLU A 1 236 ? -3.43 -18.625 3.029 1 71.75 236 GLU A C 1
ATOM 1839 O O . GLU A 1 236 ? -2.998 -19.766 2.832 1 71.75 236 GLU A O 1
ATOM 1844 N N . ASN A 1 237 ? -3.941 -18.281 4.137 1 73.44 237 ASN A N 1
ATOM 1845 C CA . ASN A 1 237 ? -3.926 -19.141 5.312 1 73.44 237 ASN A CA 1
ATOM 1846 C C . ASN A 1 237 ? -5.191 -19.984 5.406 1 73.44 237 ASN A C 1
ATOM 1848 O O . ASN A 1 237 ? -5.328 -20.812 6.309 1 73.44 237 ASN A O 1
ATOM 1852 N N . MET A 1 238 ? -6.109 -19.828 4.5 1 80.5 238 MET A N 1
ATOM 1853 C CA . MET A 1 238 ? -7.383 -20.531 4.562 1 80.5 238 MET A CA 1
ATOM 1854 C C . MET A 1 238 ? -7.562 -21.438 3.35 1 80.5 238 MET A C 1
ATOM 1856 O O . MET A 1 238 ? -8.664 -21.922 3.088 1 80.5 238 MET A O 1
ATOM 1860 N N . SER A 1 239 ? -6.629 -21.781 2.635 1 76.81 239 SER A N 1
ATOM 1861 C CA . SER A 1 239 ? -6.648 -22.656 1.47 1 76.81 239 SER A CA 1
ATOM 1862 C C . SER A 1 239 ? -7.527 -22.094 0.363 1 76.81 239 SER A C 1
ATOM 1864 O O . SER A 1 239 ? -8.281 -22.828 -0.281 1 76.81 239 SER A O 1
ATOM 1866 N N . VAL A 1 240 ? -7.75 -20.859 0.386 1 86.62 240 VAL A N 1
ATOM 1867 C CA . VAL A 1 240 ? -8.398 -20.156 -0.713 1 86.62 240 VAL A CA 1
ATOM 1868 C C . VAL A 1 240 ? -7.344 -19.469 -1.574 1 86.62 240 VAL A C 1
ATOM 1870 O O . VAL A 1 240 ? -6.484 -18.734 -1.057 1 86.62 240 VAL A O 1
ATOM 1873 N N . CYS A 1 241 ? -7.422 -19.781 -2.803 1 81.75 241 CYS A N 1
ATOM 1874 C CA . CYS A 1 241 ? -6.426 -19.234 -3.717 1 81.75 241 CYS A CA 1
ATOM 1875 C C . CYS A 1 241 ? -7.004 -18.078 -4.527 1 81.75 241 CYS A C 1
ATOM 1877 O O . CYS A 1 241 ? -8.125 -18.172 -5.031 1 81.75 241 CYS A O 1
ATOM 1879 N N . VAL A 1 242 ? -6.258 -17 -4.594 1 85.38 242 VAL A N 1
ATOM 1880 C CA . VAL A 1 242 ? -6.633 -15.852 -5.402 1 85.38 242 VAL A CA 1
ATOM 1881 C C . VAL A 1 242 ? -6.051 -15.992 -6.809 1 85.38 242 VAL A C 1
ATOM 1883 O O . VAL A 1 242 ? -4.832 -15.906 -6.992 1 85.38 242 VAL A O 1
ATOM 1886 N N . ALA A 1 243 ? -6.961 -16.203 -7.758 1 81.69 243 ALA A N 1
ATOM 1887 C CA . ALA A 1 243 ? -6.551 -16.422 -9.141 1 81.69 243 ALA A CA 1
ATOM 1888 C C . ALA A 1 243 ? -6.023 -15.148 -9.781 1 81.69 243 ALA A C 1
ATOM 1890 O O . ALA A 1 243 ? -5.137 -15.188 -10.633 1 81.69 243 ALA A O 1
ATOM 1891 N N . TYR A 1 244 ? -6.609 -14.078 -9.422 1 84.31 244 TYR A N 1
ATOM 1892 C CA . TYR A 1 244 ? -6.262 -12.797 -10.016 1 84.31 244 TYR A CA 1
ATOM 1893 C C . TYR A 1 244 ? -6.57 -11.648 -9.062 1 84.31 244 TYR A C 1
ATOM 1895 O O . TYR A 1 244 ? -7.566 -11.695 -8.328 1 84.31 244 TYR A O 1
ATOM 1903 N N . GLN A 1 245 ? -5.605 -10.781 -9.086 1 86.62 245 GLN A N 1
ATOM 1904 C CA . GLN A 1 245 ? -5.793 -9.539 -8.336 1 86.62 245 GLN A CA 1
ATOM 1905 C C . GLN A 1 245 ? -5.59 -8.32 -9.227 1 86.62 245 GLN A C 1
ATOM 1907 O O . GLN A 1 245 ? -4.605 -8.242 -9.961 1 86.62 245 GLN A O 1
ATOM 1912 N N . GLY A 1 246 ? -6.602 -7.406 -9.242 1 86.88 246 GLY A N 1
ATOM 1913 C CA . GLY A 1 246 ? -6.508 -6.191 -10.031 1 86.88 246 GLY A CA 1
ATOM 1914 C C . GLY A 1 246 ? -6.98 -4.957 -9.289 1 86.88 246 GLY A C 1
ATOM 1915 O O . GLY A 1 246 ? -7.781 -5.055 -8.359 1 86.88 246 GLY A O 1
ATOM 1916 N N . LEU A 1 247 ? -6.438 -3.766 -9.711 1 89.25 247 LEU A N 1
ATOM 1917 C CA . LEU A 1 247 ? -6.82 -2.494 -9.102 1 89.25 247 LEU A CA 1
ATOM 1918 C C . LEU A 1 247 ? -7.398 -1.545 -10.148 1 89.25 247 LEU A C 1
ATOM 1920 O O . LEU A 1 247 ? -6.832 -1.392 -11.234 1 89.25 247 LEU A O 1
ATOM 1924 N N . ILE A 1 248 ? -8.562 -0.954 -9.781 1 93.12 248 ILE A N 1
ATOM 1925 C CA . ILE A 1 248 ? -9.211 0.038 -10.633 1 93.12 248 ILE A CA 1
ATOM 1926 C C . ILE A 1 248 ? -8.633 1.421 -10.344 1 93.12 248 ILE A C 1
ATOM 1928 O O . ILE A 1 248 ? -8.758 1.934 -9.234 1 93.12 248 ILE A O 1
ATOM 1932 N N . PRO A 1 249 ? -8.086 2.068 -11.305 1 86.38 249 PRO A N 1
ATOM 1933 C CA . PRO A 1 249 ? -7.539 3.406 -11.07 1 86.38 249 PRO A CA 1
ATOM 1934 C C . PRO A 1 249 ? -8.609 4.418 -10.664 1 86.38 249 PRO A C 1
ATOM 1936 O O . PRO A 1 249 ? -9.719 4.398 -11.203 1 86.38 249 PRO A O 1
ATOM 1939 N N . VAL A 1 250 ? -8.32 5.285 -9.695 1 84.06 250 VAL A N 1
ATOM 1940 C CA . VAL A 1 250 ? -9.281 6.262 -9.203 1 84.06 250 VAL A CA 1
ATOM 1941 C C . VAL A 1 250 ? -8.867 7.668 -9.633 1 84.06 250 VAL A C 1
ATOM 1943 O O . VAL A 1 250 ? -9.703 8.562 -9.758 1 84.06 250 VAL A O 1
ATOM 1946 N N . TYR A 1 251 ? -7.605 7.926 -9.883 1 73.94 251 TYR A N 1
ATOM 1947 C CA . TYR A 1 251 ? -7.09 9.266 -10.141 1 73.94 251 TYR A CA 1
ATOM 1948 C C . TYR A 1 251 ? -6.871 9.492 -11.633 1 73.94 251 TYR A C 1
ATOM 1950 O O . TYR A 1 251 ? -6.602 10.609 -12.07 1 73.94 251 TYR A O 1
ATOM 1958 N N . THR A 1 252 ? -6.887 8.391 -12.391 1 77.69 252 THR A N 1
ATOM 1959 C CA . THR A 1 252 ? -6.746 8.445 -13.844 1 77.69 252 THR A CA 1
ATOM 1960 C C . THR A 1 252 ? -7.91 7.734 -14.523 1 77.69 252 THR A C 1
ATOM 1962 O O . THR A 1 252 ? -8.773 7.164 -13.852 1 77.69 252 THR A O 1
ATOM 1965 N N . ASP A 1 253 ? -7.836 7.789 -15.766 1 82.94 253 ASP A N 1
ATOM 1966 C CA . ASP A 1 253 ? -8.891 7.121 -16.516 1 82.94 253 ASP A CA 1
ATOM 1967 C C . ASP A 1 253 ? -8.883 5.617 -16.266 1 82.94 253 ASP A C 1
ATOM 1969 O O . ASP A 1 253 ? -7.918 4.93 -16.609 1 82.94 253 ASP A O 1
ATOM 1973 N N . PRO A 1 254 ? -9.992 5.137 -15.695 1 91.06 254 PRO A N 1
ATOM 1974 C CA . PRO A 1 254 ? -10.023 3.717 -15.336 1 91.06 254 PRO A CA 1
ATOM 1975 C C . PRO A 1 254 ? -10.375 2.812 -16.516 1 91.06 254 PRO A C 1
ATOM 1977 O O . PRO A 1 254 ? -10.219 1.592 -16.438 1 91.06 254 PRO A O 1
ATOM 1980 N N . GLY A 1 255 ? -10.758 3.271 -17.672 1 89.94 255 GLY A N 1
ATOM 1981 C CA . GLY A 1 255 ? -11.281 2.508 -18.797 1 89.94 255 GLY A CA 1
ATOM 1982 C C . GLY A 1 255 ? -10.352 1.394 -19.234 1 89.94 255 GLY A C 1
ATOM 1983 O O . GLY A 1 255 ? -10.703 0.216 -19.172 1 89.94 255 GLY A O 1
ATOM 1984 N N . PRO A 1 256 ? -9.219 1.77 -19.625 1 89.31 256 PRO A N 1
ATOM 1985 C CA . PRO A 1 256 ? -8.289 0.751 -20.125 1 89.31 256 PRO A CA 1
ATOM 1986 C C . PRO A 1 256 ? -7.953 -0.303 -19.078 1 89.31 256 PRO A C 1
ATOM 1988 O O . PRO A 1 256 ? -7.848 -1.489 -19.391 1 89.31 256 PRO A O 1
ATOM 1991 N N . ALA A 1 257 ? -7.77 0.108 -17.938 1 88.75 257 ALA A N 1
ATOM 1992 C CA . ALA A 1 257 ? -7.453 -0.829 -16.859 1 88.75 257 ALA A CA 1
ATOM 1993 C C . ALA A 1 257 ? -8.602 -1.803 -16.625 1 88.75 257 ALA A C 1
ATOM 1995 O O . ALA A 1 257 ? -8.375 -2.988 -16.375 1 88.75 257 ALA A O 1
ATOM 1996 N N . ILE A 1 258 ? -9.812 -1.322 -16.703 1 95 258 ILE A N 1
ATOM 1997 C CA . ILE A 1 258 ? -10.984 -2.145 -16.438 1 95 258 ILE A CA 1
ATOM 1998 C C . ILE A 1 258 ? -11.109 -3.221 -17.516 1 95 258 ILE A C 1
ATOM 2000 O O . ILE A 1 258 ? -11.438 -4.371 -17.219 1 95 258 ILE A O 1
ATOM 2004 N N . THR A 1 259 ? -10.852 -2.846 -18.719 1 92.94 259 THR A N 1
ATOM 2005 C CA . THR A 1 259 ? -10.898 -3.822 -19.797 1 92.94 259 THR A CA 1
ATOM 2006 C C . THR A 1 259 ? -9.891 -4.941 -19.562 1 92.94 259 THR A C 1
ATOM 2008 O O . THR A 1 259 ? -10.211 -6.121 -19.734 1 92.94 259 THR A O 1
ATOM 2011 N N . THR A 1 260 ? -8.789 -4.578 -19.188 1 86.75 260 THR A N 1
ATOM 2012 C CA . THR A 1 260 ? -7.75 -5.559 -18.906 1 86.75 260 THR A CA 1
ATOM 2013 C C . THR A 1 260 ? -8.148 -6.441 -17.719 1 86.75 260 THR A C 1
ATOM 2015 O O . THR A 1 260 ? -7.93 -7.656 -17.75 1 86.75 260 THR A O 1
ATOM 2018 N N . ILE A 1 261 ? -8.68 -5.867 -16.703 1 92.81 261 ILE A N 1
ATOM 2019 C CA . ILE A 1 261 ? -9.094 -6.594 -15.516 1 92.81 261 ILE A CA 1
ATOM 2020 C C . ILE A 1 261 ? -10.141 -7.641 -15.891 1 92.81 261 ILE A C 1
ATOM 2022 O O . ILE A 1 261 ? -10.039 -8.805 -15.484 1 92.81 261 ILE A O 1
ATOM 2026 N N . ILE A 1 262 ? -11.078 -7.262 -16.703 1 94.62 262 ILE A N 1
ATOM 2027 C CA . ILE A 1 262 ? -12.164 -8.164 -17.078 1 94.62 262 ILE A CA 1
ATOM 2028 C C . ILE A 1 262 ? -11.609 -9.289 -17.953 1 94.62 262 ILE A C 1
ATOM 2030 O O . ILE A 1 262 ? -12 -10.453 -17.797 1 94.62 262 ILE A O 1
ATOM 2034 N N . ASP A 1 263 ? -10.75 -8.945 -18.812 1 89.81 263 ASP A N 1
ATOM 2035 C CA . ASP A 1 263 ? -10.125 -9.961 -19.656 1 89.81 263 ASP A CA 1
ATOM 2036 C C . ASP A 1 263 ? -9.391 -11 -18.812 1 89.81 263 ASP A C 1
ATOM 2038 O O . ASP A 1 263 ? -9.492 -12.203 -19.062 1 89.81 263 ASP A O 1
ATOM 2042 N N . ASN A 1 264 ? -8.75 -10.57 -17.859 1 83.81 264 ASN A N 1
ATOM 2043 C CA . ASN A 1 264 ? -7.992 -11.469 -17 1 83.81 264 ASN A CA 1
ATOM 2044 C C . ASN A 1 264 ? -8.922 -12.328 -16.141 1 83.81 264 ASN A C 1
ATOM 2046 O O . ASN A 1 264 ? -8.641 -13.508 -15.898 1 83.81 264 ASN A O 1
ATOM 2050 N N . ILE A 1 265 ? -9.93 -11.734 -15.633 1 91.06 265 ILE A N 1
ATOM 2051 C CA . ILE A 1 265 ? -10.898 -12.484 -14.836 1 91.06 265 ILE A CA 1
ATOM 2052 C C . ILE A 1 265 ? -11.516 -13.594 -15.68 1 91.06 265 ILE A C 1
ATOM 2054 O O . ILE A 1 265 ? -11.633 -14.734 -15.234 1 91.06 265 ILE A O 1
ATOM 2058 N N . ASN A 1 266 ? -11.828 -13.25 -16.859 1 89.88 266 ASN A N 1
ATOM 2059 C CA . ASN A 1 266 ? -12.43 -14.234 -17.75 1 89.88 266 ASN A CA 1
ATOM 2060 C C . ASN A 1 266 ? -11.461 -15.375 -18.047 1 89.88 266 ASN A C 1
ATOM 2062 O O . ASN A 1 266 ? -11.867 -16.531 -18.156 1 89.88 266 ASN A O 1
ATOM 2066 N N . ALA A 1 267 ? -10.297 -15.016 -18.156 1 80.31 267 ALA A N 1
ATOM 2067 C CA . ALA A 1 267 ? -9.273 -16.016 -18.469 1 80.31 267 ALA A CA 1
ATOM 2068 C C . ALA A 1 267 ? -9.094 -17 -17.328 1 80.31 267 ALA A C 1
ATOM 2070 O O . ALA A 1 267 ? -8.742 -18.156 -17.547 1 80.31 267 ALA A O 1
ATOM 2071 N N . THR A 1 268 ? -9.336 -16.578 -16.094 1 81.56 268 THR A N 1
ATOM 2072 C CA . THR A 1 268 ? -9.148 -17.422 -14.922 1 81.56 268 THR A CA 1
ATOM 2073 C C . THR A 1 268 ? -10.328 -18.391 -14.758 1 81.56 268 THR A C 1
ATOM 2075 O O . THR A 1 268 ? -10.234 -19.375 -14.031 1 81.56 268 THR A O 1
ATOM 2078 N N . LYS A 1 269 ? -11.461 -18.094 -15.312 1 84.88 269 LYS A N 1
ATOM 2079 C CA . LYS A 1 269 ? -12.688 -18.875 -15.25 1 84.88 269 LYS A CA 1
ATOM 2080 C C . LYS A 1 269 ? -13.18 -19.016 -13.812 1 84.88 269 LYS A C 1
ATOM 2082 O O . LYS A 1 269 ? -13.641 -20.078 -13.398 1 84.88 269 LYS A O 1
ATOM 2087 N N . VAL A 1 270 ? -12.961 -17.984 -13.039 1 90.88 270 VAL A N 1
ATOM 2088 C CA . VAL A 1 270 ? -13.461 -17.969 -11.672 1 90.88 270 VAL A CA 1
ATOM 2089 C C . VAL A 1 270 ? -14.977 -17.766 -11.68 1 90.88 270 VAL A C 1
ATOM 2091 O O . VAL A 1 270 ? -15.516 -17.109 -12.57 1 90.88 270 VAL A O 1
ATOM 2094 N N . GLY A 1 271 ? -15.602 -18.328 -10.688 1 93 271 GLY A N 1
ATOM 2095 C CA . GLY A 1 271 ? -17.031 -18.141 -10.539 1 93 271 GLY A CA 1
ATOM 2096 C C . GLY A 1 271 ? -17.391 -17.094 -9.5 1 93 271 GLY A C 1
ATOM 2097 O O . GLY A 1 271 ? -18.547 -16.656 -9.43 1 93 271 GLY A O 1
ATOM 2098 N N . VAL A 1 272 ? -16.438 -16.781 -8.719 1 96.06 272 VAL A N 1
ATOM 2099 C CA . VAL A 1 272 ? -16.672 -15.828 -7.637 1 96.06 272 VAL A CA 1
ATOM 2100 C C . VAL A 1 272 ? -15.641 -14.711 -7.699 1 96.06 272 VAL A C 1
ATOM 2102 O O . VAL A 1 272 ? -14.438 -14.969 -7.832 1 96.06 272 VAL A O 1
ATOM 2105 N N . VAL A 1 273 ? -16.125 -13.438 -7.641 1 97.19 273 VAL A N 1
ATOM 2106 C CA . VAL A 1 273 ? -15.242 -12.273 -7.68 1 97.19 273 VAL A CA 1
ATOM 2107 C C . VAL A 1 273 ? -15.523 -11.375 -6.48 1 97.19 273 VAL A C 1
ATOM 2109 O O . VAL A 1 273 ? -16.656 -10.961 -6.254 1 97.19 273 VAL A O 1
ATOM 2112 N N . VAL A 1 274 ? -14.516 -11.125 -5.746 1 97.88 274 VAL A N 1
ATOM 2113 C CA . VAL A 1 274 ? -14.602 -10.188 -4.637 1 97.88 274 VAL A CA 1
ATOM 2114 C C . VAL A 1 274 ? -14.281 -8.773 -5.129 1 97.88 274 VAL A C 1
ATOM 2116 O O . VAL A 1 274 ? -13.219 -8.547 -5.715 1 97.88 274 VAL A O 1
ATOM 2119 N N . VAL A 1 275 ? -15.172 -7.848 -4.906 1 97.75 275 VAL A N 1
ATOM 2120 C CA . VAL A 1 275 ? -14.969 -6.469 -5.34 1 97.75 275 VAL A CA 1
ATOM 2121 C C . VAL A 1 275 ? -14.852 -5.555 -4.121 1 97.75 275 VAL A C 1
ATOM 2123 O O . VAL A 1 275 ? -15.867 -5.16 -3.537 1 97.75 275 VAL A O 1
ATOM 2126 N N . PHE A 1 276 ? -13.641 -5.23 -3.793 1 97.12 276 PHE A N 1
ATOM 2127 C CA . PHE A 1 276 ? -13.297 -4.375 -2.662 1 97.12 276 PHE A CA 1
ATOM 2128 C C . PHE A 1 276 ? -12.984 -2.959 -3.135 1 97.12 276 PHE A C 1
ATOM 2130 O O . PHE A 1 276 ? -11.82 -2.549 -3.152 1 97.12 276 PHE A O 1
ATOM 2137 N N . ALA A 1 277 ? -14.047 -2.168 -3.471 1 96.06 277 ALA A N 1
ATOM 2138 C CA . ALA A 1 277 ? -13.867 -0.874 -4.125 1 96.06 277 ALA A CA 1
ATOM 2139 C C . ALA A 1 277 ? -14.883 0.144 -3.6 1 96.06 277 ALA A C 1
ATOM 2141 O O . ALA A 1 277 ? -15.875 -0.226 -2.977 1 96.06 277 ALA A O 1
ATOM 2142 N N . LEU A 1 278 ? -14.555 1.396 -3.838 1 93.62 278 LEU A N 1
ATOM 2143 C CA . LEU A 1 278 ? -15.523 2.455 -3.57 1 93.62 278 LEU A CA 1
ATOM 2144 C C . LEU A 1 278 ? -16.672 2.396 -4.562 1 93.62 278 LEU A C 1
ATOM 2146 O O . LEU A 1 278 ? -16.578 1.721 -5.59 1 93.62 278 LEU A O 1
ATOM 2150 N N . ALA A 1 279 ? -17.703 3.111 -4.309 1 91.88 279 ALA A N 1
ATOM 2151 C CA . ALA A 1 279 ? -18.938 3.035 -5.09 1 91.88 279 ALA A CA 1
ATOM 2152 C C . ALA A 1 279 ? -18.703 3.512 -6.52 1 91.88 279 ALA A C 1
ATOM 2154 O O . ALA A 1 279 ? -19.156 2.877 -7.473 1 91.88 279 ALA A O 1
ATOM 2155 N N . GLU A 1 280 ? -18 4.527 -6.672 1 90.12 280 GLU A N 1
ATOM 2156 C CA . GLU A 1 280 ? -17.844 5.121 -8 1 90.12 280 GLU A CA 1
ATOM 2157 C C . GLU A 1 280 ? -17.016 4.23 -8.914 1 90.12 280 GLU A C 1
ATOM 2159 O O . GLU A 1 280 ? -17.438 3.883 -10.016 1 90.12 280 GLU A O 1
ATOM 2164 N N . PRO A 1 281 ? -15.82 3.859 -8.461 1 94.06 281 PRO A N 1
ATOM 2165 C CA . PRO A 1 281 ? -15.062 2.936 -9.312 1 94.06 281 PRO A CA 1
ATOM 2166 C C . PRO A 1 281 ? -15.797 1.615 -9.539 1 94.06 281 PRO A C 1
ATOM 2168 O O . PRO A 1 281 ? -15.711 1.039 -10.633 1 94.06 281 PRO A O 1
ATOM 2171 N N . ALA A 1 282 ? -16.469 1.126 -8.57 1 96 282 ALA A N 1
ATOM 2172 C CA . ALA A 1 282 ? -17.234 -0.109 -8.727 1 96 282 ALA A CA 1
ATOM 2173 C C . ALA A 1 282 ? -18.328 0.051 -9.781 1 96 282 ALA A C 1
ATOM 2175 O O . ALA A 1 282 ? -18.562 -0.862 -10.578 1 96 282 ALA A O 1
ATOM 2176 N N . ALA A 1 283 ? -18.969 1.216 -9.797 1 95.25 283 ALA A N 1
ATOM 2177 C CA . ALA A 1 283 ? -20.016 1.466 -10.773 1 95.25 283 ALA A CA 1
ATOM 2178 C C . ALA A 1 283 ? -19.484 1.437 -12.195 1 95.25 283 ALA A C 1
ATOM 2180 O O . ALA A 1 283 ? -20.109 0.866 -13.094 1 95.25 283 ALA A O 1
ATOM 2181 N N . ILE A 1 284 ? -18.359 2.018 -12.406 1 95.06 284 ILE A N 1
ATOM 2182 C CA . ILE A 1 284 ? -17.734 2.033 -13.727 1 95.06 284 ILE A CA 1
ATOM 2183 C C . ILE A 1 284 ? -17.344 0.613 -14.125 1 95.06 284 ILE A C 1
ATOM 2185 O O . ILE A 1 284 ? -17.531 0.211 -15.273 1 95.06 284 ILE A O 1
ATOM 2189 N N . PHE A 1 285 ? -16.812 -0.089 -13.211 1 96.25 285 PHE A N 1
ATOM 2190 C CA . PHE A 1 285 ? -16.406 -1.474 -13.414 1 96.25 285 PHE A CA 1
ATOM 2191 C C . PHE A 1 285 ? -17.594 -2.334 -13.82 1 96.25 285 PHE A C 1
ATOM 2193 O O . PHE A 1 285 ? -17.531 -3.072 -14.805 1 96.25 285 PHE A O 1
ATOM 2200 N N . PHE A 1 286 ? -18.719 -2.182 -13.156 1 96.44 286 PHE A N 1
ATOM 2201 C CA . PHE A 1 286 ? -19.875 -3.039 -13.398 1 96.44 286 PHE A CA 1
ATOM 2202 C C . PHE A 1 286 ? -20.594 -2.637 -14.68 1 96.44 286 PHE A C 1
ATOM 2204 O O . PHE A 1 286 ? -21.203 -3.473 -15.344 1 96.44 286 PHE A O 1
ATOM 2211 N N . LYS A 1 287 ? -20.531 -1.354 -14.992 1 95.44 287 LYS A N 1
ATOM 2212 C CA . LYS A 1 287 ? -21.062 -0.95 -16.297 1 95.44 287 LYS A CA 1
ATOM 2213 C C . LYS A 1 287 ? -20.406 -1.73 -17.422 1 95.44 287 LYS A C 1
ATOM 2215 O O . LYS A 1 287 ? -21.094 -2.188 -18.344 1 95.44 287 LYS A O 1
ATOM 2220 N N . GLU A 1 288 ? -19.125 -1.861 -17.312 1 95.38 288 GLU A N 1
ATOM 2221 C CA . GLU A 1 288 ? -18.391 -2.615 -18.312 1 95.38 288 GLU A CA 1
ATOM 2222 C C . GLU A 1 288 ? -18.672 -4.109 -18.203 1 95.38 288 GLU A C 1
ATOM 2224 O O . GLU A 1 288 ? -18.719 -4.816 -19.203 1 95.38 288 GLU A O 1
ATOM 2229 N N . VAL A 1 289 ? -18.75 -4.625 -17.016 1 96.06 289 VAL A N 1
ATOM 2230 C CA . VAL A 1 289 ? -19.062 -6.031 -16.766 1 96.06 289 VAL A CA 1
ATOM 2231 C C . VAL A 1 289 ? -20.375 -6.402 -17.438 1 96.06 289 VAL A C 1
ATOM 2233 O O . VAL A 1 289 ? -20.5 -7.453 -18.062 1 96.06 289 VAL A O 1
ATOM 2236 N N . ILE A 1 290 ? -21.359 -5.535 -17.281 1 94.62 290 ILE A N 1
ATOM 2237 C CA . ILE A 1 290 ? -22.688 -5.754 -17.844 1 94.62 290 ILE A CA 1
ATOM 2238 C C . ILE A 1 290 ? -22.625 -5.699 -19.359 1 94.62 290 ILE A C 1
ATOM 2240 O O . ILE A 1 290 ? -23.234 -6.531 -20.047 1 94.62 290 ILE A O 1
ATOM 2244 N N . SER A 1 291 ? -21.875 -4.789 -19.828 1 94.25 291 SER A N 1
ATOM 2245 C CA . SER A 1 291 ? -21.766 -4.633 -21.281 1 94.25 291 SER A CA 1
ATOM 2246 C C . SER A 1 291 ? -21.125 -5.859 -21.922 1 94.25 291 SER A C 1
ATOM 2248 O O . SER A 1 291 ? -21.438 -6.215 -23.047 1 94.25 291 SER A O 1
ATOM 2250 N N . ARG A 1 292 ? -20.328 -6.508 -21.203 1 93.94 292 ARG A N 1
ATOM 2251 C CA . ARG A 1 292 ? -19.609 -7.66 -21.734 1 93.94 292 ARG A CA 1
ATOM 2252 C C . ARG A 1 292 ? -20.297 -8.969 -21.328 1 93.94 292 ARG A C 1
ATOM 2254 O O . ARG A 1 292 ? -19.812 -10.055 -21.656 1 93.94 292 ARG A O 1
ATOM 2261 N N . ASN A 1 293 ? -21.297 -8.906 -20.578 1 91.75 293 ASN A N 1
ATOM 2262 C CA . ASN A 1 293 ? -22.125 -10.031 -20.172 1 91.75 293 ASN A CA 1
ATOM 2263 C C . ASN A 1 293 ? -21.328 -11.047 -19.344 1 91.75 293 ASN A C 1
ATOM 2265 O O . ASN A 1 293 ? -21.391 -12.25 -19.609 1 91.75 293 ASN A O 1
ATOM 2269 N N . VAL A 1 294 ? -20.578 -10.516 -18.469 1 92.88 294 VAL A N 1
ATOM 2270 C CA . VAL A 1 294 ? -19.844 -11.383 -17.547 1 92.88 294 VAL A CA 1
ATOM 2271 C C . VAL A 1 294 ? -20.734 -11.742 -16.359 1 92.88 294 VAL A C 1
ATOM 2273 O O . VAL A 1 294 ? -21.359 -10.867 -15.75 1 92.88 294 VAL A O 1
ATOM 2276 N N . GLN A 1 295 ? -20.797 -13.055 -16.078 1 90.81 295 GLN A N 1
ATOM 2277 C CA . GLN A 1 295 ? -21.609 -13.516 -14.961 1 90.81 295 GLN A CA 1
ATOM 2278 C C . GLN A 1 295 ? -20.75 -14.164 -13.883 1 90.81 295 GLN A C 1
ATOM 2280 O O . GLN A 1 295 ? -19.812 -14.898 -14.188 1 90.81 295 GLN A O 1
ATOM 2285 N N . ALA A 1 296 ? -21.016 -13.836 -12.664 1 93.5 296 ALA A N 1
ATOM 2286 C CA . ALA A 1 296 ? -20.297 -14.383 -11.516 1 93.5 296 ALA A CA 1
ATOM 2287 C C . ALA A 1 296 ? -21.047 -14.086 -10.219 1 93.5 296 ALA A C 1
ATOM 2289 O O . ALA A 1 296 ? -22.094 -13.438 -10.227 1 93.5 296 ALA A O 1
ATOM 2290 N N . VAL A 1 297 ? -20.641 -14.758 -9.219 1 95.44 297 VAL A N 1
ATOM 2291 C CA . VAL A 1 297 ? -21.031 -14.328 -7.883 1 95.44 297 VAL A CA 1
ATOM 2292 C C . VAL A 1 297 ? -20.125 -13.18 -7.422 1 95.44 297 VAL A C 1
ATOM 2294 O O . VAL A 1 297 ? -18.906 -13.312 -7.418 1 95.44 297 VAL A O 1
ATOM 2297 N N . TRP A 1 298 ? -20.781 -12.102 -7.098 1 96.69 298 TRP A N 1
ATOM 2298 C CA . TRP A 1 298 ? -20.047 -10.914 -6.699 1 96.69 298 TRP A CA 1
ATOM 2299 C C . TRP A 1 298 ? -20.141 -10.68 -5.195 1 96.69 298 TRP A C 1
ATOM 2301 O O . TRP A 1 298 ? -21.25 -10.477 -4.668 1 96.69 298 TRP A O 1
ATOM 2311 N N . ILE A 1 299 ? -19.016 -10.742 -4.574 1 97.62 299 ILE A N 1
ATOM 2312 C CA . ILE A 1 299 ? -18.969 -10.398 -3.158 1 97.62 299 ILE A CA 1
ATOM 2313 C C . ILE A 1 299 ? -18.672 -8.914 -2.994 1 97.62 299 ILE A C 1
ATOM 2315 O O . ILE A 1 299 ? -17.578 -8.445 -3.334 1 97.62 299 ILE A O 1
ATOM 2319 N N . ALA A 1 300 ? -19.594 -8.211 -2.418 1 97.38 300 ALA A N 1
ATOM 2320 C CA . ALA A 1 300 ? -19.531 -6.754 -2.346 1 97.38 300 ALA A CA 1
ATOM 2321 C C . ALA A 1 300 ? -18.984 -6.289 -0.999 1 97.38 300 ALA A C 1
ATOM 2323 O O . ALA A 1 300 ? -19.375 -6.812 0.048 1 97.38 300 ALA A O 1
ATOM 2324 N N . SER A 1 301 ? -18.062 -5.336 -1.056 1 96.94 301 SER A N 1
ATOM 2325 C CA . SER A 1 301 ? -17.609 -4.688 0.174 1 96.94 301 SER A CA 1
ATOM 2326 C C . SER A 1 301 ? -18.672 -3.732 0.712 1 96.94 301 SER A C 1
ATOM 2328 O O . SER A 1 301 ? -19.609 -3.367 -0.003 1 96.94 301 SER A O 1
ATOM 2330 N N . ALA A 1 302 ? -18.516 -3.311 1.894 1 94.25 302 ALA A N 1
ATOM 2331 C CA . ALA A 1 302 ? -19.5 -2.465 2.566 1 94.25 302 ALA A CA 1
ATOM 2332 C C . ALA A 1 302 ? -19.594 -1.096 1.898 1 94.25 302 ALA A C 1
ATOM 2334 O O . ALA A 1 302 ? -20.609 -0.409 2.018 1 94.25 302 ALA A O 1
ATOM 2335 N N . SER A 1 303 ? -18.625 -0.696 1.11 1 93.12 303 SER A N 1
ATOM 2336 C CA . SER A 1 303 ? -18.547 0.64 0.528 1 93.12 303 SER A CA 1
ATOM 2337 C C . SER A 1 303 ? -19.547 0.805 -0.611 1 93.12 303 SER A C 1
ATOM 2339 O O . SER A 1 303 ? -19.938 1.925 -0.938 1 93.12 303 SER A O 1
ATOM 2341 N N . TRP A 1 304 ? -19.984 -0.329 -1.222 1 93.19 304 TRP A N 1
ATOM 2342 C CA . TRP A 1 304 ? -20.859 -0.135 -2.373 1 93.19 304 TRP A CA 1
ATOM 2343 C C . TRP A 1 304 ? -22.062 -1.085 -2.318 1 93.19 304 TRP A C 1
ATOM 2345 O O . TRP A 1 304 ? -22.969 -0.992 -3.141 1 93.19 304 TRP A O 1
ATOM 2355 N N . SER A 1 305 ? -22.141 -1.944 -1.39 1 93.44 305 SER A N 1
ATOM 2356 C CA . SER A 1 305 ? -23.125 -3.018 -1.331 1 93.44 305 SER A CA 1
ATOM 2357 C C . SER A 1 305 ? -24.547 -2.463 -1.349 1 93.44 305 SER A C 1
ATOM 2359 O O . SER A 1 305 ? -25.453 -3.09 -1.895 1 93.44 305 SER A O 1
ATOM 2361 N N . ILE A 1 306 ? -24.75 -1.294 -0.807 1 89.06 306 ILE A N 1
ATOM 2362 C CA . ILE A 1 306 ? -26.109 -0.788 -0.726 1 89.06 306 ILE A CA 1
ATOM 2363 C C . ILE A 1 306 ? -26.188 0.591 -1.376 1 89.06 306 ILE A C 1
ATOM 2365 O O . ILE A 1 306 ? -27.062 1.394 -1.042 1 89.06 306 ILE A O 1
ATOM 2369 N N . LYS A 1 307 ? -25.281 0.95 -2.23 1 88.44 307 LYS A N 1
ATOM 2370 C CA . LYS A 1 307 ? -25.25 2.279 -2.834 1 88.44 307 LYS A CA 1
ATOM 2371 C C . LYS A 1 307 ? -26.141 2.342 -4.07 1 88.44 307 LYS A C 1
ATOM 2373 O O . LYS A 1 307 ? -26.125 1.438 -4.91 1 88.44 307 LYS A O 1
ATOM 2378 N N . ASN A 1 308 ? -26.875 3.385 -4.137 1 84.62 308 ASN A N 1
ATOM 2379 C CA . ASN A 1 308 ? -27.812 3.574 -5.25 1 84.62 308 ASN A CA 1
ATOM 2380 C C . ASN A 1 308 ? -27.062 3.703 -6.578 1 84.62 308 ASN A C 1
ATOM 2382 O O . ASN A 1 308 ? -27.594 3.33 -7.625 1 84.62 308 ASN A O 1
ATOM 2386 N N . GLN A 1 309 ? -25.938 4.199 -6.5 1 86.31 309 GLN A N 1
ATOM 2387 C CA . GLN A 1 309 ? -25.141 4.367 -7.711 1 86.31 309 GLN A CA 1
ATOM 2388 C C . GLN A 1 309 ? -24.953 3.039 -8.438 1 86.31 309 GLN A C 1
ATOM 2390 O O . GLN A 1 309 ? -24.812 3.014 -9.664 1 86.31 309 GLN A O 1
ATOM 2395 N N . LEU A 1 310 ? -24.984 1.976 -7.688 1 90 310 LEU A N 1
ATOM 2396 C CA . LEU A 1 310 ? -24.797 0.655 -8.281 1 90 310 LEU A CA 1
ATOM 2397 C C . LEU A 1 310 ? -26.141 0 -8.578 1 90 310 LEU A C 1
ATOM 2399 O O . LEU A 1 310 ? -26.328 -0.582 -9.648 1 90 310 LEU A O 1
ATOM 2403 N N . THR A 1 311 ? -27.094 0.186 -7.754 1 87.81 311 THR A N 1
ATOM 2404 C CA . THR A 1 311 ? -28.375 -0.493 -7.895 1 87.81 311 THR A CA 1
ATOM 2405 C C . THR A 1 311 ? -29.172 0.107 -9.047 1 87.81 311 THR A C 1
ATOM 2407 O O . THR A 1 311 ? -30.094 -0.536 -9.57 1 87.81 311 THR A O 1
ATOM 2410 N N . SER A 1 312 ? -28.797 1.307 -9.453 1 87.25 312 SER A N 1
ATOM 2411 C CA . SER A 1 312 ? -29.547 1.988 -10.5 1 87.25 312 SER A CA 1
ATOM 2412 C C . SER A 1 312 ? -28.906 1.763 -11.867 1 87.25 312 SER A C 1
ATOM 2414 O O . SER A 1 312 ? -29.391 2.285 -12.875 1 87.25 312 SER A O 1
ATOM 2416 N N . LEU A 1 313 ? -27.875 1.032 -11.891 1 91.31 313 LEU A N 1
ATOM 2417 C CA . LEU A 1 313 ? -27.25 0.756 -13.172 1 91.31 313 LEU A CA 1
ATOM 2418 C C . LEU A 1 313 ? -28.188 -0.028 -14.086 1 91.31 313 LEU A C 1
ATOM 2420 O O . LEU A 1 313 ? -28.891 -0.935 -13.625 1 91.31 313 LEU A O 1
ATOM 2424 N N . PRO A 1 314 ? -28.172 0.383 -15.328 1 89.44 314 PRO A N 1
ATOM 2425 C CA . PRO A 1 314 ? -29.047 -0.342 -16.266 1 89.44 314 PRO A CA 1
ATOM 2426 C C . PRO A 1 314 ? -28.641 -1.807 -16.422 1 89.44 314 PRO A C 1
ATOM 2428 O O . PRO A 1 314 ? -27.469 -2.115 -16.562 1 89.44 314 PRO A O 1
ATOM 2431 N N . ASN A 1 315 ? -29.625 -2.727 -16.359 1 87.12 315 ASN A N 1
ATOM 2432 C CA . ASN A 1 315 ? -29.453 -4.16 -16.578 1 87.12 315 ASN A CA 1
ATOM 2433 C C . ASN A 1 315 ? -28.641 -4.812 -15.469 1 87.12 315 ASN A C 1
ATOM 2435 O O . ASN A 1 315 ? -28 -5.836 -15.688 1 87.12 315 ASN A O 1
ATOM 2439 N N . ILE A 1 316 ? -28.594 -4.215 -14.328 1 86.5 316 ILE A N 1
ATOM 2440 C CA . ILE A 1 316 ? -27.797 -4.707 -13.211 1 86.5 316 ILE A CA 1
ATOM 2441 C C . ILE A 1 316 ? -28.359 -6.043 -12.719 1 86.5 316 ILE A C 1
ATOM 2443 O O . ILE A 1 316 ? -27.656 -6.805 -12.047 1 86.5 316 ILE A O 1
ATOM 2447 N N . GLN A 1 317 ? -29.5 -6.398 -13.148 1 82.38 317 GLN A N 1
ATOM 2448 C CA . GLN A 1 317 ? -30.156 -7.629 -12.711 1 82.38 317 GLN A CA 1
ATOM 2449 C C . GLN A 1 317 ? -29.562 -8.844 -13.422 1 82.38 317 GLN A C 1
ATOM 2451 O O . GLN A 1 317 ? -29.703 -9.977 -12.953 1 82.38 317 GLN A O 1
ATOM 2456 N N . SER A 1 318 ? -28.828 -8.609 -14.438 1 80.94 318 SER A N 1
ATOM 2457 C CA . SER A 1 318 ? -28.469 -9.719 -15.312 1 80.94 318 SER A CA 1
ATOM 2458 C C . SER A 1 318 ? -27.062 -10.219 -15.008 1 80.94 318 SER A C 1
ATOM 2460 O O . SER A 1 318 ? -26.625 -11.242 -15.539 1 80.94 318 SER A O 1
ATOM 2462 N N . PHE A 1 319 ? -26.328 -9.664 -14.117 1 84.69 319 PHE A N 1
ATOM 2463 C CA . PHE A 1 319 ? -24.906 -9.969 -14.109 1 84.69 319 PHE A CA 1
ATOM 2464 C C . PHE A 1 319 ? -24.578 -10.984 -13.016 1 84.69 319 PHE A C 1
ATOM 2466 O O . PHE A 1 319 ? -23.406 -11.305 -12.789 1 84.69 319 PHE A O 1
ATOM 2473 N N . GLY A 1 320 ? -25.625 -11.5 -12.297 1 87.62 320 GLY A N 1
ATOM 2474 C CA . GLY A 1 320 ? -25.344 -12.578 -11.367 1 87.62 320 GLY A CA 1
ATOM 2475 C C . GLY A 1 320 ? -25.828 -12.289 -9.953 1 87.62 320 GLY A C 1
ATOM 2476 O O . GLY A 1 320 ? -26.797 -11.547 -9.766 1 87.62 320 GLY A O 1
ATOM 2477 N N . THR A 1 321 ? -25.234 -13.062 -9.047 1 92.75 321 THR A N 1
ATOM 2478 C CA . THR A 1 321 ? -25.625 -12.961 -7.645 1 92.75 321 THR A CA 1
ATOM 2479 C C . THR A 1 321 ? -24.688 -12.023 -6.891 1 92.75 321 THR A C 1
ATOM 2481 O O . THR A 1 321 ? -23.469 -12.078 -7.07 1 92.75 321 THR A O 1
ATOM 2484 N N . VAL A 1 322 ? -25.328 -11.125 -6.082 1 95.44 322 VAL A N 1
ATOM 2485 C CA . VAL A 1 322 ? -24.516 -10.203 -5.289 1 95.44 322 VAL A CA 1
ATOM 2486 C C . VAL A 1 322 ? -24.734 -10.477 -3.803 1 95.44 322 VAL A C 1
ATOM 2488 O O . VAL A 1 322 ? -25.859 -10.477 -3.32 1 95.44 322 VAL A O 1
ATOM 2491 N N . ILE A 1 323 ? -23.688 -10.812 -3.168 1 96.06 323 ILE A N 1
ATOM 2492 C CA . ILE A 1 323 ? -23.656 -10.922 -1.714 1 96.06 323 ILE A CA 1
ATOM 2493 C C . ILE A 1 323 ? -22.797 -9.797 -1.131 1 96.06 323 ILE A C 1
ATOM 2495 O O . ILE A 1 323 ? -21.641 -9.617 -1.512 1 96.06 323 ILE A O 1
ATOM 2499 N N . GLY A 1 324 ? -23.375 -9.039 -0.27 1 96.31 324 GLY A N 1
ATOM 2500 C CA . GLY A 1 324 ? -22.672 -7.867 0.227 1 96.31 324 GLY A CA 1
ATOM 2501 C C . GLY A 1 324 ? -22.609 -7.801 1.742 1 96.31 324 GLY A C 1
ATOM 2502 O O . GLY A 1 324 ? -23.297 -8.57 2.426 1 96.31 324 GLY A O 1
ATOM 2503 N N . LEU A 1 325 ? -21.75 -6.984 2.215 1 95.88 325 LEU A N 1
ATOM 2504 C CA . LEU A 1 325 ? -21.594 -6.758 3.648 1 95.88 325 LEU A CA 1
ATOM 2505 C C . LEU A 1 325 ? -22.109 -5.379 4.039 1 95.88 325 LEU A C 1
ATOM 2507 O O . LEU A 1 325 ? -21.984 -4.426 3.266 1 95.88 325 LEU A O 1
ATOM 2511 N N . GLN A 1 326 ? -22.719 -5.316 5.191 1 92.81 326 GLN A N 1
ATOM 2512 C CA . GLN A 1 326 ? -23.234 -4.074 5.762 1 92.81 326 GLN A CA 1
ATOM 2513 C C . GLN A 1 326 ? -22.953 -4 7.262 1 92.81 326 GLN A C 1
ATOM 2515 O O . GLN A 1 326 ? -22.984 -5.02 7.953 1 92.81 326 GLN A O 1
ATOM 2520 N N . TYR A 1 327 ? -22.719 -2.74 7.715 1 92.19 327 TYR A N 1
ATOM 2521 C CA . TYR A 1 327 ? -22.469 -2.559 9.141 1 92.19 327 TYR A CA 1
ATOM 2522 C C . TYR A 1 327 ? -23.734 -2.812 9.953 1 92.19 327 TYR A C 1
ATOM 2524 O O . TYR A 1 327 ? -24.828 -2.455 9.523 1 92.19 327 TYR A O 1
ATOM 2532 N N . GLN A 1 328 ? -23.469 -3.424 11.078 1 89.06 328 GLN A N 1
ATOM 2533 C CA . GLN A 1 328 ? -24.594 -3.572 12 1 89.06 328 GLN A CA 1
ATOM 2534 C C . GLN A 1 328 ? -24.875 -2.27 12.742 1 89.06 328 GLN A C 1
ATOM 2536 O O . GLN A 1 328 ? -24.297 -2.018 13.797 1 89.06 328 GLN A O 1
ATOM 2541 N N . THR A 1 329 ? -25.656 -1.454 12.172 1 83.56 329 THR A N 1
ATOM 2542 C CA . THR A 1 329 ? -25.969 -0.169 12.789 1 83.56 329 THR A CA 1
ATOM 2543 C C . THR A 1 329 ? -27.469 -0.041 13.047 1 83.56 329 THR A C 1
ATOM 2545 O O . THR A 1 329 ? -28.25 -0.862 12.578 1 83.56 329 THR A O 1
ATOM 2548 N N . GLN A 1 330 ? -27.766 0.943 13.875 1 85.88 330 GLN A N 1
ATOM 2549 C CA . GLN A 1 330 ? -29.156 1.227 14.203 1 85.88 330 GLN A CA 1
ATOM 2550 C C . GLN A 1 330 ? -29.656 2.459 13.461 1 85.88 330 GLN A C 1
ATOM 2552 O O . GLN A 1 330 ? -28.859 3.264 12.969 1 85.88 330 GLN A O 1
ATOM 2557 N N . THR A 1 331 ? -30.922 2.496 13.328 1 86.75 331 THR A N 1
ATOM 2558 C CA . THR A 1 331 ? -31.516 3.688 12.727 1 86.75 331 THR A CA 1
ATOM 2559 C C . THR A 1 331 ? -31.812 4.734 13.797 1 86.75 331 THR A C 1
ATOM 2561 O O . THR A 1 331 ? -32.188 4.391 14.93 1 86.75 331 THR A O 1
ATOM 2564 N N . LEU A 1 332 ? -31.656 5.977 13.43 1 91.69 332 LEU A N 1
ATOM 2565 C CA . LEU A 1 332 ? -31.969 7.082 14.328 1 91.69 332 LEU A CA 1
ATOM 2566 C C . LEU A 1 332 ? -33.406 7.527 14.148 1 91.69 332 LEU A C 1
ATOM 2568 O O . LEU A 1 332 ? -33.75 8.227 13.18 1 91.69 332 LEU A O 1
ATOM 2572 N N . ASP A 1 333 ? -34.25 7.281 15.023 1 86.38 333 ASP A N 1
ATOM 2573 C CA . ASP A 1 333 ? -35.688 7.43 14.898 1 86.38 333 ASP A CA 1
ATOM 2574 C C . ASP A 1 333 ? -36.094 8.898 14.781 1 86.38 333 ASP A C 1
ATOM 2576 O O . ASP A 1 333 ? -37 9.25 14.016 1 86.38 333 ASP A O 1
ATOM 2580 N N . GLU A 1 334 ? -35.438 9.766 15.453 1 92.12 334 GLU A N 1
ATOM 2581 C CA . GLU A 1 334 ? -35.875 11.156 15.531 1 92.12 334 GLU A CA 1
ATOM 2582 C C . GLU A 1 334 ? -35.156 12.023 14.5 1 92.12 334 GLU A C 1
ATOM 2584 O O . GLU A 1 334 ? -35.438 13.211 14.367 1 92.12 334 GLU A O 1
ATOM 2589 N N . LEU A 1 335 ? -34.281 11.469 13.695 1 94.56 335 LEU A N 1
ATOM 2590 C CA . LEU A 1 335 ? -33.469 12.25 12.766 1 94.56 335 LEU A CA 1
ATOM 2591 C C . LEU A 1 335 ? -34.344 12.875 11.688 1 94.56 335 LEU A C 1
ATOM 2593 O O . LEU A 1 335 ? -34.156 14.055 11.352 1 94.56 335 LEU A O 1
ATOM 2597 N N . THR A 1 336 ? -35.25 12.117 11.156 1 94.88 336 THR A N 1
ATOM 2598 C CA . THR A 1 336 ? -36.094 12.602 10.07 1 94.88 336 THR A CA 1
ATOM 2599 C C . THR A 1 336 ? -37 13.727 10.547 1 94.88 336 THR A C 1
ATOM 2601 O O . THR A 1 336 ? -37.125 14.75 9.883 1 94.88 336 THR A O 1
ATOM 2604 N N . ALA A 1 337 ? -37.625 13.508 11.695 1 94.31 337 ALA A N 1
ATOM 2605 C CA . ALA A 1 337 ? -38.5 14.531 12.258 1 94.31 337 ALA A CA 1
ATOM 2606 C C . ALA A 1 337 ? -37.719 15.805 12.586 1 94.31 337 ALA A C 1
ATOM 2608 O O . ALA A 1 337 ? -38.219 16.906 12.352 1 94.31 337 ALA A O 1
ATOM 2609 N N . TYR A 1 338 ? -36.656 15.656 13.156 1 95.81 338 TYR A N 1
ATOM 2610 C CA . TYR A 1 338 ? -35.781 16.797 13.477 1 95.81 338 TYR A CA 1
ATOM 2611 C C . TYR A 1 338 ? -35.469 17.594 12.227 1 95.81 338 TYR A C 1
ATOM 2613 O O . TYR A 1 338 ? -35.531 18.828 12.227 1 95.81 338 TYR A O 1
ATOM 2621 N N . THR A 1 339 ? -35.062 16.922 11.188 1 96.5 339 THR A N 1
ATOM 2622 C CA . THR A 1 339 ? -34.625 17.578 9.961 1 96.5 339 THR A CA 1
ATOM 2623 C C . THR A 1 339 ? -35.781 18.312 9.297 1 96.5 339 THR A C 1
ATOM 2625 O O . THR A 1 339 ? -35.594 19.375 8.703 1 96.5 339 THR A O 1
ATOM 2628 N N . GLN A 1 340 ? -36.938 17.688 9.445 1 94.62 340 GLN A N 1
ATOM 2629 C CA . GLN A 1 340 ? -38.125 18.344 8.891 1 94.62 340 GLN A CA 1
ATOM 2630 C C . GLN A 1 340 ? -38.375 19.703 9.57 1 94.62 340 GLN A C 1
ATOM 2632 O O . GLN A 1 340 ? -38.656 20.688 8.898 1 94.62 340 GLN A O 1
ATOM 2637 N N . VAL A 1 341 ? -38.25 19.672 10.852 1 95.44 341 VAL A N 1
ATOM 2638 C CA . VAL A 1 341 ? -38.469 20.906 11.617 1 95.44 341 VAL A CA 1
ATOM 2639 C C . VAL A 1 341 ? -37.375 21.906 11.266 1 95.44 341 VAL A C 1
ATOM 2641 O O . VAL A 1 341 ? -37.625 23.109 11.102 1 95.44 341 VAL A O 1
ATOM 2644 N N . LEU A 1 342 ? -36.156 21.469 11.18 1 95.75 342 LEU A N 1
ATOM 2645 C CA . LEU A 1 342 ? -35 22.328 10.852 1 95.75 342 LEU A CA 1
ATOM 2646 C C . LEU A 1 342 ? -35.188 22.969 9.484 1 95.75 342 LEU A C 1
ATOM 2648 O O . LEU A 1 342 ? -35 24.188 9.336 1 95.75 342 LEU A O 1
ATOM 2652 N N . LEU A 1 343 ? -35.562 22.188 8.484 1 95.75 343 LEU A N 1
ATOM 2653 C CA . LEU A 1 343 ? -35.719 22.688 7.125 1 95.75 343 LEU A CA 1
ATOM 2654 C C . LEU A 1 343 ? -36.875 23.672 7.043 1 95.75 343 LEU A C 1
ATOM 2656 O O . LEU A 1 343 ? -36.812 24.641 6.289 1 95.75 343 LEU A O 1
ATOM 2660 N N . THR A 1 344 ? -37.906 23.391 7.793 1 94.19 344 THR A N 1
ATOM 2661 C CA . THR A 1 344 ? -39.031 24.312 7.828 1 94.19 344 THR A CA 1
ATOM 2662 C C . THR A 1 344 ? -38.625 25.641 8.445 1 94.19 344 THR A C 1
ATOM 2664 O O . THR A 1 344 ? -38.938 26.703 7.906 1 94.19 344 THR A O 1
ATOM 2667 N N . LYS A 1 345 ? -37.906 25.547 9.547 1 93.25 345 LYS A N 1
ATOM 2668 C CA . LYS A 1 345 ? -37.469 26.766 10.203 1 93.25 345 LYS A CA 1
ATOM 2669 C C . LYS A 1 345 ? -36.5 27.562 9.297 1 93.25 345 LYS A C 1
ATOM 2671 O O . LYS A 1 345 ? -36.562 28.781 9.258 1 93.25 345 LYS A O 1
ATOM 2676 N N . LEU A 1 346 ? -35.656 26.906 8.609 1 93.44 346 LEU A N 1
ATOM 2677 C CA . LEU A 1 346 ? -34.719 27.547 7.688 1 93.44 346 LEU A CA 1
ATOM 2678 C C . LEU A 1 346 ? -35.469 28.25 6.559 1 93.44 346 LEU A C 1
ATOM 2680 O O . LEU A 1 346 ? -35.125 29.375 6.191 1 93.44 346 LEU A O 1
ATOM 2684 N N . SER A 1 347 ? -36.438 27.531 6.031 1 91.75 347 SER A N 1
ATOM 2685 C CA . SER A 1 347 ? -37.219 28.078 4.93 1 91.75 347 SER A CA 1
ATOM 2686 C C . SER A 1 347 ? -38 29.297 5.371 1 91.75 347 SER A C 1
ATOM 2688 O O . SER A 1 347 ? -38.125 30.266 4.629 1 91.75 347 SER A O 1
ATOM 2690 N N . ASP A 1 348 ? -38.531 29.281 6.527 1 90.94 348 ASP A N 1
ATOM 2691 C CA . ASP A 1 348 ? -39.344 30.375 7.059 1 90.94 348 ASP A CA 1
ATOM 2692 C C . ASP A 1 348 ? -38.5 31.609 7.328 1 90.94 348 ASP A C 1
ATOM 2694 O O . ASP A 1 348 ? -38.906 32.75 7.039 1 90.94 348 ASP A O 1
ATOM 2698 N N . GLU A 1 349 ? -37.375 31.391 7.906 1 89.19 349 GLU A N 1
ATOM 2699 C CA . GLU A 1 349 ? -36.469 32.5 8.234 1 89.19 349 GLU A CA 1
ATOM 2700 C C . GLU A 1 349 ? -35.938 33.156 6.973 1 89.19 349 GLU A C 1
ATOM 2702 O O . GLU A 1 349 ? -35.688 34.375 6.969 1 89.19 349 GLU A O 1
ATOM 2707 N N . ARG A 1 350 ? -35.75 32.438 5.922 1 86.5 350 ARG A N 1
ATOM 2708 C CA . ARG A 1 350 ? -35.094 32.969 4.738 1 86.5 350 ARG A CA 1
ATOM 2709 C C . ARG A 1 350 ? -36.125 33.438 3.705 1 86.5 350 ARG A C 1
ATOM 2711 O O . ARG A 1 350 ? -35.75 34.062 2.695 1 86.5 350 ARG A O 1
ATOM 2718 N N . ALA A 1 351 ? -37.375 33.094 3.838 1 83.44 351 ALA A N 1
ATOM 2719 C CA . ALA A 1 351 ? -38.406 33.5 2.912 1 83.44 351 ALA A CA 1
ATOM 2720 C C . ALA A 1 351 ? -38.406 35.031 2.766 1 83.44 351 ALA A C 1
ATOM 2722 O O . ALA A 1 351 ? -38.656 35.562 1.676 1 83.44 351 ALA A O 1
ATOM 2723 N N . ASN A 1 352 ? -38.062 35.75 3.848 1 80.25 352 ASN A N 1
ATOM 2724 C CA . ASN A 1 352 ? -38.156 37.219 3.773 1 80.25 352 ASN A CA 1
ATOM 2725 C C . ASN A 1 352 ? -36.781 37.844 3.707 1 80.25 352 ASN A C 1
ATOM 2727 O O . ASN A 1 352 ? -36.625 39.062 3.965 1 80.25 352 ASN A O 1
ATOM 2731 N N . MET A 1 353 ? -35.781 37 3.457 1 81.19 353 MET A N 1
ATOM 2732 C CA . MET A 1 353 ? -34.438 37.562 3.406 1 81.19 353 MET A CA 1
ATOM 2733 C C . MET A 1 353 ? -33.844 37.438 2 1 81.19 353 MET A C 1
ATOM 2735 O O . MET A 1 353 ? -34.219 36.531 1.241 1 81.19 353 MET A O 1
ATOM 2739 N N . SER A 1 354 ? -33.156 38.375 1.466 1 78.38 354 SER A N 1
ATOM 2740 C CA . SER A 1 354 ? -32.469 38.312 0.183 1 78.38 354 SER A CA 1
ATOM 2741 C C . SER A 1 354 ? -31.219 37.438 0.277 1 78.38 354 SER A C 1
ATOM 2743 O O . SER A 1 354 ? -30.531 37.438 1.297 1 78.38 354 SER A O 1
ATOM 2745 N N . PRO A 1 355 ? -31.047 36.531 -0.721 1 72.5 355 PRO A N 1
ATOM 2746 C CA . PRO A 1 355 ? -29.875 35.688 -0.72 1 72.5 355 PRO A CA 1
ATOM 2747 C C . PRO A 1 355 ? -28.562 36.469 -0.596 1 72.5 355 PRO A C 1
ATOM 2749 O O . PRO A 1 355 ? -28.469 37.594 -1.098 1 72.5 355 PRO A O 1
ATOM 2752 N N . PRO A 1 356 ? -27.812 35.969 0.34 1 65.62 356 PRO A N 1
ATOM 2753 C CA . PRO A 1 356 ? -26.531 36.688 0.494 1 65.62 356 PRO A CA 1
ATOM 2754 C C . PRO A 1 356 ? -25.781 36.812 -0.825 1 65.62 356 PRO A C 1
ATOM 2756 O O . PRO A 1 356 ? -25.891 35.969 -1.699 1 65.62 356 PRO A O 1
ATOM 2759 N N . ALA A 1 357 ? -25.328 38.031 -1.25 1 60.72 357 ALA A N 1
ATOM 2760 C CA . ALA A 1 357 ? -24.5 38.281 -2.436 1 60.72 357 ALA A CA 1
ATOM 2761 C C . ALA A 1 357 ? -23.359 37.281 -2.539 1 60.72 357 ALA A C 1
ATOM 2763 O O . ALA A 1 357 ? -22.797 36.875 -1.522 1 60.72 357 ALA A O 1
ATOM 2764 N N . PRO A 1 358 ? -23.359 36.562 -3.674 1 55.41 358 PRO A N 1
ATOM 2765 C CA . PRO A 1 358 ? -22.234 35.656 -3.84 1 55.41 358 PRO A CA 1
ATOM 2766 C C . PRO A 1 358 ? -20.906 36.25 -3.4 1 55.41 358 PRO A C 1
ATOM 2768 O O . PRO A 1 358 ? -20.484 37.281 -3.916 1 55.41 358 PRO A O 1
ATOM 2771 N N . LYS A 1 359 ? -20.688 36.531 -2.209 1 50.84 359 LYS A N 1
ATOM 2772 C CA . LYS A 1 359 ? -19.422 37.125 -1.771 1 50.84 359 LYS A CA 1
ATOM 2773 C C . LYS A 1 359 ? -18.234 36.531 -2.51 1 50.84 359 LYS A C 1
ATOM 2775 O O . LYS A 1 359 ? -18.281 35.344 -2.891 1 50.84 359 LYS A O 1
ATOM 2780 N N . SER A 1 360 ? -17.234 37.344 -2.855 1 45.56 360 SER A N 1
ATOM 2781 C CA . SER A 1 360 ? -15.953 37.156 -3.527 1 45.56 360 SER A CA 1
ATOM 2782 C C . SER A 1 360 ? -15.266 35.875 -3.041 1 45.56 360 SER A C 1
ATOM 2784 O O . SER A 1 360 ? -15.555 35.375 -1.95 1 45.56 360 SER A O 1
ATOM 2786 N N . LYS A 1 361 ? -14.422 35.156 -3.871 1 47.31 361 LYS A N 1
ATOM 2787 C CA . LYS A 1 361 ? -13.656 33.906 -3.869 1 47.31 361 LYS A CA 1
ATOM 2788 C C . LYS A 1 361 ? -13 33.656 -2.512 1 47.31 361 LYS A C 1
ATOM 2790 O O . LYS A 1 361 ? -12.664 32.531 -2.17 1 47.31 361 LYS A O 1
ATOM 2795 N N . ALA A 1 362 ? -12.461 34.625 -2.053 1 42.88 362 ALA A N 1
ATOM 2796 C CA . ALA A 1 362 ? -11.414 34.5 -1.041 1 42.88 362 ALA A CA 1
ATOM 2797 C C . ALA A 1 362 ? -11.977 33.875 0.243 1 42.88 362 ALA A C 1
ATOM 2799 O O . ALA A 1 362 ? -11.344 33.031 0.858 1 42.88 362 ALA A O 1
ATOM 2800 N N . ASN A 1 363 ? -13.047 34.562 0.996 1 43.72 363 ASN A N 1
ATOM 2801 C CA . ASN A 1 363 ? -13.352 34.344 2.402 1 43.72 363 ASN A CA 1
ATOM 2802 C C . ASN A 1 363 ? -14.469 33.312 2.572 1 43.72 363 ASN A C 1
ATOM 2804 O O . ASN A 1 363 ? -15.141 33.281 3.604 1 43.72 363 ASN A O 1
ATOM 2808 N N . SER A 1 364 ? -15.227 32.812 1.685 1 54.47 364 SER A N 1
ATOM 2809 C CA . SER A 1 364 ? -16.531 32.281 2.023 1 54.47 364 SER A CA 1
ATOM 2810 C C . SER A 1 364 ? -16.422 30.906 2.664 1 54.47 364 SER A C 1
ATOM 2812 O O . SER A 1 364 ? -16.031 29.938 2.006 1 54.47 364 SER A O 1
ATOM 2814 N N . ARG A 1 365 ? -16.203 30.953 3.971 1 65 365 ARG A N 1
ATOM 2815 C CA . ARG A 1 365 ? -16.141 29.859 4.941 1 65 365 ARG A CA 1
ATOM 2816 C C . ARG A 1 365 ? -17.406 29.016 4.898 1 65 365 ARG A C 1
ATOM 2818 O O . ARG A 1 365 ? -17.578 28.078 5.688 1 65 365 ARG A O 1
ATOM 2825 N N . ASN A 1 366 ? -18.297 29.406 4.031 1 76 366 ASN A N 1
ATOM 2826 C CA . ASN A 1 366 ? -19.516 28.609 3.984 1 76 366 ASN A CA 1
ATOM 2827 C C . ASN A 1 366 ? -19.328 27.375 3.098 1 76 366 ASN A C 1
ATOM 2829 O O . ASN A 1 366 ? -19.141 27.5 1.887 1 76 366 ASN A O 1
ATOM 2833 N N . PRO A 1 367 ? -19.391 26.281 3.707 1 87.56 367 PRO A N 1
ATOM 2834 C CA . PRO A 1 367 ? -19.156 25.047 2.947 1 87.56 367 PRO A CA 1
ATOM 2835 C C . PRO A 1 367 ? -20.266 24.734 1.956 1 87.56 367 PRO A C 1
ATOM 2837 O O . PRO A 1 367 ? -20.094 23.906 1.066 1 87.56 367 PRO A O 1
ATOM 2840 N N . CYS A 1 368 ? -21.438 25.5 2.086 1 90.31 368 CYS A N 1
ATOM 2841 C CA . CYS A 1 368 ? -22.562 25.188 1.215 1 90.31 368 CYS A CA 1
ATOM 2842 C C . CYS A 1 368 ? -23.375 26.453 0.888 1 90.31 368 CYS A C 1
ATOM 2844 O O . CYS A 1 368 ? -24.422 26.688 1.475 1 90.31 368 CYS A O 1
ATOM 2846 N N . PRO A 1 369 ? -22.953 27.125 -0.125 1 84 369 PRO A N 1
ATOM 2847 C CA . PRO A 1 369 ? -23.734 28.312 -0.504 1 84 369 PRO A CA 1
ATOM 2848 C C . PRO A 1 369 ? -25.125 27.969 -1.024 1 84 369 PRO A C 1
ATOM 2850 O O . PRO A 1 369 ? -26.078 28.719 -0.8 1 84 369 PRO A O 1
ATOM 2853 N N . GLN A 1 370 ? -25.281 26.812 -1.59 1 86.06 370 GLN A N 1
ATOM 2854 C CA . GLN A 1 370 ? -26.547 26.375 -2.158 1 86.06 370 GLN A CA 1
ATOM 2855 C C . GLN A 1 370 ? -27.547 26 -1.062 1 86.06 370 GLN A C 1
ATOM 2857 O O . GLN A 1 370 ? -28.75 25.906 -1.319 1 86.06 370 GLN A O 1
ATOM 2862 N N . CYS A 1 371 ? -27.047 25.891 0.084 1 90.62 371 CYS A N 1
ATOM 2863 C CA . CYS A 1 371 ? -27.906 25.484 1.191 1 90.62 371 CYS A CA 1
ATOM 2864 C C . CYS A 1 371 ? -28.859 26.609 1.6 1 90.62 371 CYS A C 1
ATOM 2866 O O . CYS A 1 371 ? -29.75 26.406 2.426 1 90.62 371 CYS A O 1
ATOM 2868 N N . TRP A 1 372 ? -28.703 27.734 1.035 1 87.56 372 TRP A N 1
ATOM 2869 C CA . TRP A 1 372 ? -29.609 28.844 1.266 1 87.56 372 TRP A CA 1
ATOM 2870 C C . TRP A 1 372 ? -31.031 28.484 0.827 1 87.56 372 TRP A C 1
ATOM 2872 O O . TRP A 1 372 ? -32 28.938 1.427 1 87.56 372 TRP A O 1
ATOM 2882 N N . ASN A 1 373 ? -31.125 27.547 -0.141 1 87.5 373 ASN A N 1
ATOM 2883 C CA . ASN A 1 373 ? -32.406 27.219 -0.732 1 87.5 373 ASN A CA 1
ATOM 2884 C C . ASN A 1 373 ? -33 25.922 -0.15 1 87.5 373 ASN A C 1
ATOM 2886 O O . ASN A 1 373 ? -33.938 25.344 -0.706 1 87.5 373 ASN A O 1
ATOM 2890 N N . LEU A 1 374 ? -32.469 25.578 0.965 1 93.12 374 LEU A N 1
ATOM 2891 C CA . LEU A 1 374 ? -32.969 24.344 1.566 1 93.12 374 LEU A CA 1
ATOM 2892 C C . LEU A 1 374 ? -34.406 24.531 2.072 1 93.12 374 LEU A C 1
ATOM 2894 O O . LEU A 1 374 ? -34.75 25.578 2.633 1 93.12 374 LEU A O 1
ATOM 2898 N N . SER A 1 375 ? -35.25 23.547 1.796 1 93.88 375 SER A N 1
ATOM 2899 C CA . SER A 1 375 ? -36.656 23.5 2.178 1 93.88 375 SER A CA 1
ATOM 2900 C C . SER A 1 375 ? -37.094 22.094 2.572 1 93.88 375 SER A C 1
ATOM 2902 O O . SER A 1 375 ? -36.312 21.141 2.436 1 93.88 375 SER A O 1
ATOM 2904 N N . PRO A 1 376 ? -38.219 21.984 3.176 1 93.81 376 PRO A N 1
ATOM 2905 C CA . PRO A 1 376 ? -38.688 20.656 3.566 1 93.81 376 PRO A CA 1
ATOM 2906 C C . PRO A 1 376 ? -38.719 19.672 2.398 1 93.81 376 PRO A C 1
ATOM 2908 O O . PRO A 1 376 ? -38.719 18.453 2.611 1 93.81 376 PRO A O 1
ATOM 2911 N N . ALA A 1 377 ? -38.594 20.141 1.182 1 93 377 ALA A N 1
ATOM 2912 C CA . ALA A 1 377 ? -38.531 19.281 0 1 93 377 ALA A CA 1
ATOM 2913 C C . ALA A 1 377 ? -37.219 18.516 -0.072 1 93 377 ALA A C 1
ATOM 2915 O O . ALA A 1 377 ? -37.125 17.516 -0.766 1 93 377 ALA A O 1
ATOM 2916 N N . ASN A 1 378 ? -36.281 19.016 0.69 1 95.38 378 ASN A N 1
ATOM 2917 C CA . ASN A 1 378 ? -34.969 18.391 0.665 1 95.38 378 ASN A CA 1
ATOM 2918 C C . ASN A 1 378 ? -34.812 17.344 1.755 1 95.38 378 ASN A C 1
ATOM 2920 O O . ASN A 1 378 ? -33.688 17.062 2.211 1 95.38 378 ASN A O 1
ATOM 2924 N N . ILE A 1 379 ? -35.875 16.719 2.234 1 94.81 379 ILE A N 1
ATOM 2925 C CA . ILE A 1 379 ? -35.875 15.758 3.326 1 94.81 379 ILE A CA 1
ATOM 2926 C C . ILE A 1 379 ? -35.125 14.5 2.893 1 94.81 379 ILE A C 1
ATOM 2928 O O . ILE A 1 379 ? -34.656 13.711 3.732 1 94.81 379 ILE A O 1
ATOM 2932 N N . SER A 1 380 ? -34.906 14.359 1.59 1 91.75 380 SER A N 1
ATOM 2933 C CA . SER A 1 380 ? -34.188 13.211 1.051 1 91.75 380 SER A CA 1
ATOM 2934 C C . SER A 1 380 ? -32.719 13.211 1.506 1 91.75 380 SER A C 1
ATOM 2936 O O . SER A 1 380 ? -32.031 12.172 1.451 1 91.75 380 SER A O 1
ATOM 2938 N N . LEU A 1 381 ? -32.25 14.32 2.006 1 93.44 381 LEU A N 1
ATOM 2939 C CA . LEU A 1 381 ? -30.891 14.445 2.504 1 93.44 381 LEU A CA 1
ATOM 2940 C C . LEU A 1 381 ? -30.625 13.453 3.637 1 93.44 381 LEU A C 1
ATOM 2942 O O . LEU A 1 381 ? -29.5 12.984 3.814 1 93.44 381 LEU A O 1
ATOM 2946 N N . VAL A 1 382 ? -31.688 13.102 4.383 1 94.62 382 VAL A N 1
ATOM 2947 C CA . VAL A 1 382 ? -31.469 12.25 5.543 1 94.62 382 VAL A CA 1
ATOM 2948 C C . VAL A 1 382 ? -32.281 10.953 5.387 1 94.62 382 VAL A C 1
ATOM 2950 O O . VAL A 1 382 ? -32.062 9.992 6.133 1 94.62 382 VAL A O 1
ATOM 2953 N N . THR A 1 383 ? -33.125 10.867 4.395 1 90.88 383 THR A N 1
ATOM 2954 C CA . THR A 1 383 ? -33.938 9.672 4.23 1 90.88 383 THR A CA 1
ATOM 2955 C C . THR A 1 383 ? -33.312 8.719 3.217 1 90.88 383 THR A C 1
ATOM 2957 O O . THR A 1 383 ? -33.719 7.559 3.121 1 90.88 383 THR A O 1
ATOM 2960 N N . ASP A 1 384 ? -32.312 9.211 2.574 1 86.19 384 ASP A N 1
ATOM 2961 C CA . ASP A 1 384 ? -31.547 8.32 1.693 1 86.19 384 ASP A CA 1
ATOM 2962 C C . ASP A 1 384 ? -30.984 7.137 2.469 1 86.19 384 ASP A C 1
ATOM 2964 O O . ASP A 1 384 ? -30.438 7.305 3.562 1 86.19 384 ASP A O 1
ATOM 2968 N N . PRO A 1 385 ? -31.109 5.941 1.9 1 79.38 385 PRO A N 1
ATOM 2969 C CA . PRO A 1 385 ? -30.656 4.746 2.619 1 79.38 385 PRO A CA 1
ATOM 2970 C C . PRO A 1 385 ? -29.172 4.805 2.992 1 79.38 385 PRO A C 1
ATOM 2972 O O . PRO A 1 385 ? -28.781 4.324 4.059 1 79.38 385 PRO A O 1
ATOM 2975 N N . SER A 1 386 ? -28.391 5.328 2.094 1 81.31 386 SER A N 1
ATOM 2976 C CA . SER A 1 386 ? -26.969 5.41 2.381 1 81.31 386 SER A CA 1
ATOM 2977 C C . SER A 1 386 ? -26.703 6.301 3.59 1 81.31 386 SER A C 1
ATOM 2979 O O . SER A 1 386 ? -25.812 6.012 4.395 1 81.31 386 SER A O 1
ATOM 2981 N N . VAL A 1 387 ? -27.453 7.395 3.727 1 89.44 387 VAL A N 1
ATOM 2982 C CA . VAL A 1 387 ? -27.266 8.32 4.844 1 89.44 387 VAL A CA 1
ATOM 2983 C C . VAL A 1 387 ? -27.875 7.723 6.109 1 89.44 387 VAL A C 1
ATOM 2985 O O . VAL A 1 387 ? -27.297 7.816 7.191 1 89.44 387 VAL A O 1
ATOM 2988 N N . LYS A 1 388 ? -29.016 7.062 5.957 1 87.94 388 LYS A N 1
ATOM 2989 C CA . LYS A 1 388 ? -29.688 6.469 7.109 1 87.94 388 LYS A CA 1
ATOM 2990 C C . LYS A 1 388 ? -28.781 5.445 7.801 1 87.94 388 LYS A C 1
ATOM 2992 O O . LYS A 1 388 ? -28.766 5.363 9.031 1 87.94 388 LYS A O 1
ATOM 2997 N N . ARG A 1 389 ? -28.109 4.805 7.023 1 83.56 389 ARG A N 1
ATOM 2998 C CA . ARG A 1 389 ? -27.266 3.748 7.574 1 83.56 389 ARG A CA 1
ATOM 2999 C C . ARG A 1 389 ? -25.969 4.32 8.148 1 83.56 389 ARG A C 1
ATOM 3001 O O . ARG A 1 389 ? -25.453 3.822 9.148 1 83.56 389 ARG A O 1
ATOM 3008 N N . ALA A 1 390 ? -25.469 5.34 7.531 1 91.38 390 ALA A N 1
ATOM 3009 C CA . ALA A 1 390 ? -24.219 5.938 7.969 1 91.38 390 ALA A CA 1
ATOM 3010 C C . ALA A 1 390 ? -24.438 6.922 9.117 1 91.38 390 ALA A C 1
ATOM 3012 O O . ALA A 1 390 ? -23.5 7.273 9.836 1 91.38 390 ALA A O 1
ATOM 3013 N N . ALA A 1 391 ? -25.656 7.348 9.289 1 95.81 391 ALA A N 1
ATOM 3014 C CA . ALA A 1 391 ? -26 8.359 10.289 1 95.81 391 ALA A CA 1
ATOM 3015 C C . ALA A 1 391 ? -25.641 7.887 11.688 1 95.81 391 ALA A C 1
ATOM 3017 O O . ALA A 1 391 ? -25.172 8.672 12.516 1 95.81 391 ALA A O 1
ATOM 3018 N N . PHE A 1 392 ? -25.828 6.633 11.891 1 95.38 392 PHE A N 1
ATOM 3019 C CA . PHE A 1 392 ? -25.562 6.078 13.219 1 95.38 392 PHE A CA 1
ATOM 3020 C C . PHE A 1 392 ? -24.094 6.246 13.594 1 95.38 392 PHE A C 1
ATOM 3022 O O . PHE A 1 392 ? -23.781 6.531 14.742 1 95.38 392 PHE A O 1
ATOM 3029 N N . SER A 1 393 ? -23.219 6.039 12.656 1 96 393 SER A N 1
ATOM 3030 C CA . SER A 1 393 ? -21.797 6.125 12.922 1 96 393 SER A CA 1
ATOM 3031 C C . SER A 1 393 ? -21.391 7.551 13.281 1 96 393 SER A C 1
ATOM 3033 O O . SER A 1 393 ? -20.531 7.758 14.141 1 96 393 SER A O 1
ATOM 3035 N N . VAL A 1 394 ? -21.953 8.539 12.602 1 98.06 394 VAL A N 1
ATOM 3036 C CA . VAL A 1 394 ? -21.688 9.938 12.938 1 98.06 394 VAL A CA 1
ATOM 3037 C C . VAL A 1 394 ? -22.219 10.25 14.328 1 98.06 394 VAL A C 1
ATOM 3039 O O . VAL A 1 394 ? -21.516 10.859 15.141 1 98.06 394 VAL A O 1
ATOM 3042 N N . TYR A 1 395 ? -23.438 9.812 14.547 1 97.69 395 TYR A N 1
ATOM 3043 C CA . TYR A 1 395 ? -24.109 10.016 15.828 1 97.69 395 TYR A CA 1
ATOM 3044 C C . TYR A 1 395 ? -23.312 9.414 16.969 1 97.69 395 TYR A C 1
ATOM 3046 O O . TYR A 1 395 ? -23.062 10.078 17.984 1 97.69 395 TYR A O 1
ATOM 3054 N N . ALA A 1 396 ? -22.859 8.242 16.781 1 97.44 396 ALA A N 1
ATOM 3055 C CA . ALA A 1 396 ? -22.062 7.547 17.797 1 97.44 396 ALA A CA 1
ATOM 3056 C C . ALA A 1 396 ? -20.75 8.273 18.062 1 97.44 396 ALA A C 1
ATOM 3058 O O . ALA A 1 396 ? -20.281 8.344 19.203 1 97.44 396 ALA A O 1
ATOM 3059 N N . ALA A 1 397 ? -20.156 8.773 17.016 1 98.38 397 ALA A N 1
ATOM 3060 C CA . ALA A 1 397 ? -18.891 9.492 17.172 1 98.38 397 ALA A CA 1
ATOM 3061 C C . ALA A 1 397 ? -19.047 10.695 18.094 1 98.38 397 ALA A C 1
ATOM 3063 O O . ALA A 1 397 ? -18.219 10.93 18.984 1 98.38 397 ALA A O 1
ATOM 3064 N N . ILE A 1 398 ? -20.094 11.453 17.906 1 98.38 398 ILE A N 1
ATOM 3065 C CA . ILE A 1 398 ? -20.328 12.648 18.703 1 98.38 398 ILE A CA 1
ATOM 3066 C C . ILE A 1 398 ? -20.625 12.258 20.141 1 98.38 398 ILE A C 1
ATOM 3068 O O . ILE A 1 398 ? -20.109 12.883 21.078 1 98.38 398 ILE A O 1
ATOM 3072 N N . TYR A 1 399 ? -21.391 11.273 20.344 1 97.69 399 TYR A N 1
ATOM 3073 C CA . TYR A 1 399 ? -21.734 10.852 21.688 1 97.69 399 TYR A CA 1
ATOM 3074 C C . TYR A 1 399 ? -20.531 10.289 22.422 1 97.69 399 TYR A C 1
ATOM 3076 O O . TYR A 1 399 ? -20.406 10.453 23.641 1 97.69 399 TYR A O 1
ATOM 3084 N N . PHE A 1 400 ? -19.625 9.555 21.734 1 98.31 400 PHE A N 1
ATOM 3085 C CA . PHE A 1 400 ? -18.391 9.102 22.344 1 98.31 400 PHE A CA 1
ATOM 3086 C C . PHE A 1 400 ? -17.578 10.281 22.875 1 98.31 400 PHE A C 1
ATOM 3088 O O . PHE A 1 400 ? -17.109 10.25 24.016 1 98.31 400 PHE A O 1
ATOM 3095 N N . VAL A 1 401 ? -17.453 11.281 22.047 1 98.5 401 VAL A N 1
ATOM 3096 C CA . VAL A 1 401 ? -16.656 12.445 22.422 1 98.5 401 VAL A CA 1
ATOM 3097 C C . VAL A 1 401 ? -17.344 13.203 23.562 1 98.5 401 VAL A C 1
ATOM 3099 O O . VAL A 1 401 ? -16.688 13.633 24.516 1 98.5 401 VAL A O 1
ATOM 3102 N N . ALA A 1 402 ? -18.656 13.352 23.484 1 97.5 402 ALA A N 1
ATOM 3103 C CA . ALA A 1 402 ? -19.406 14.055 24.531 1 97.5 402 ALA A CA 1
ATOM 3104 C C . ALA A 1 402 ? -19.281 13.328 25.859 1 97.5 402 ALA A C 1
ATOM 3106 O O . ALA A 1 402 ? -19.125 13.961 26.906 1 97.5 402 ALA A O 1
ATOM 3107 N N . GLU A 1 403 ? -19.438 12.039 25.812 1 96.81 403 GLU A N 1
ATOM 3108 C CA . GLU A 1 403 ? -19.297 11.242 27.031 1 96.81 403 GLU A CA 1
ATOM 3109 C C . GLU A 1 403 ? -17.891 11.359 27.609 1 96.81 403 GLU A C 1
ATOM 3111 O O . GLU A 1 403 ? -17.719 11.461 28.812 1 96.81 403 GLU A O 1
ATOM 3116 N N . ALA A 1 404 ? -16.891 11.328 26.75 1 97.5 404 ALA A N 1
ATOM 3117 C CA . ALA A 1 404 ? -15.508 11.484 27.203 1 97.5 404 ALA A CA 1
ATOM 3118 C C . ALA A 1 404 ? -15.281 12.852 27.828 1 97.5 404 ALA A C 1
ATOM 3120 O O . ALA A 1 404 ? -14.594 12.969 28.844 1 97.5 404 ALA A O 1
ATOM 3121 N N . LEU A 1 405 ? -15.836 13.875 27.234 1 96.88 405 LEU A N 1
ATOM 3122 C CA . LEU A 1 405 ? -15.742 15.227 27.781 1 96.88 405 LEU A CA 1
ATOM 3123 C C . LEU A 1 405 ? -16.453 15.312 29.125 1 96.88 405 LEU A C 1
ATOM 3125 O O . LEU A 1 405 ? -15.953 15.961 30.047 1 96.88 405 LEU A O 1
ATOM 3129 N N . HIS A 1 406 ? -17.609 14.664 29.188 1 95.56 406 HIS A N 1
ATOM 3130 C CA . HIS A 1 406 ? -18.359 14.602 30.438 1 95.56 406 HIS A CA 1
ATO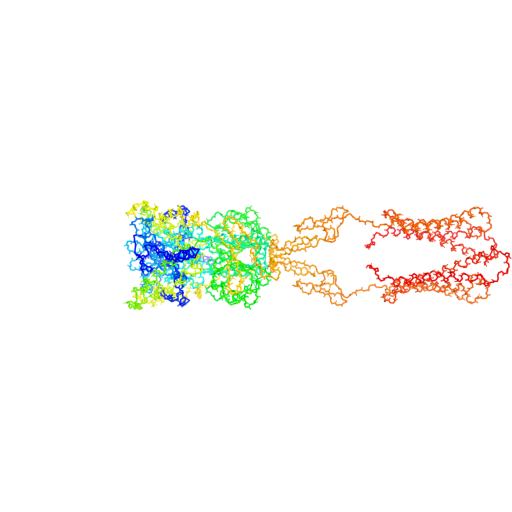M 3131 C C . HIS A 1 406 ? -17.531 14 31.562 1 95.56 406 HIS A C 1
ATOM 3133 O O . HIS A 1 406 ? -17.516 14.523 32.688 1 95.56 406 HIS A O 1
ATOM 3139 N N . ASN A 1 407 ? -16.844 12.961 31.25 1 94.56 407 ASN A N 1
ATOM 3140 C CA . ASN A 1 407 ? -15.992 12.281 32.219 1 94.56 407 ASN A CA 1
ATOM 3141 C C . ASN A 1 407 ? -14.75 13.102 32.531 1 94.56 407 ASN A C 1
ATOM 3143 O O . ASN A 1 407 ? -14.328 13.18 33.688 1 94.56 407 ASN A O 1
ATOM 3147 N N . LEU A 1 408 ? -14.156 13.703 31.562 1 95 408 LEU A N 1
ATOM 3148 C CA . LEU A 1 408 ? -12.945 14.492 31.75 1 95 408 LEU A CA 1
ATOM 3149 C C . LEU A 1 408 ? -13.203 15.695 32.656 1 95 408 LEU A C 1
ATOM 3151 O O . LEU A 1 408 ? -12.367 16.031 33.5 1 95 408 LEU A O 1
ATOM 3155 N N . LEU A 1 409 ? -14.391 16.297 32.5 1 94.69 409 LEU A N 1
ATOM 3156 C CA . LEU A 1 409 ? -14.719 17.516 33.219 1 94.69 409 LEU A CA 1
ATOM 3157 C C . LEU A 1 409 ? -15.398 17.188 34.562 1 94.69 409 LEU A C 1
ATOM 3159 O O . LEU A 1 409 ? -15.867 18.078 35.25 1 94.69 409 LEU A O 1
ATOM 3163 N N . GLY A 1 410 ? -15.453 15.914 34.875 1 91.75 410 GLY A N 1
ATOM 3164 C CA . GLY A 1 410 ? -16.047 15.5 36.125 1 91.75 410 GLY A CA 1
ATOM 3165 C C . GLY A 1 410 ? -17.469 15.984 36.312 1 91.75 410 GLY A C 1
ATOM 3166 O O . GLY A 1 410 ? -17.828 16.453 37.406 1 91.75 410 GLY A O 1
ATOM 3167 N N . CYS A 1 411 ? -18.141 15.867 35.219 1 91.88 411 CYS A N 1
ATOM 3168 C CA . CYS A 1 411 ? -19.516 16.359 35.281 1 91.88 411 CYS A CA 1
ATOM 3169 C C . CYS A 1 411 ? -20.406 15.438 36.094 1 91.88 411 CYS A C 1
ATOM 3171 O O . CYS A 1 411 ? -20.219 14.219 36.094 1 91.88 411 CYS A O 1
ATOM 3173 N N . ASN A 1 412 ? -21.312 16.047 36.875 1 86.88 412 ASN A N 1
ATOM 3174 C CA . ASN A 1 412 ? -22.359 15.336 37.594 1 86.88 412 ASN A CA 1
ATOM 3175 C C . ASN A 1 412 ? -23.75 15.805 37.156 1 86.88 412 ASN A C 1
ATOM 3177 O O . ASN A 1 412 ? -23.922 16.359 36.062 1 86.88 412 ASN A O 1
ATOM 3181 N N . SER A 1 413 ? -24.703 15.562 37.938 1 81.62 413 SER A N 1
ATOM 3182 C CA . SER A 1 413 ? -26.078 15.891 37.562 1 81.62 413 SER A CA 1
ATOM 3183 C C . SER A 1 413 ? -26.328 17.391 37.594 1 81.62 413 SER A C 1
ATOM 3185 O O . SER A 1 413 ? -27.219 17.906 36.938 1 81.62 413 SER A O 1
ATOM 3187 N N . THR A 1 414 ? -25.484 18.078 38.25 1 79.69 414 THR A N 1
ATOM 3188 C CA . THR A 1 414 ? -25.766 19.5 38.469 1 79.69 414 THR A CA 1
ATOM 3189 C C . THR A 1 414 ? -24.859 20.359 37.594 1 79.69 414 THR A C 1
ATOM 3191 O O . THR A 1 414 ? -25.203 21.5 37.25 1 79.69 414 THR A O 1
ATOM 3194 N N . GLY A 1 415 ? -23.656 19.875 37.312 1 85.5 415 GLY A N 1
ATOM 3195 C CA . GLY A 1 415 ? -22.781 20.719 36.531 1 85.5 415 GLY A CA 1
ATOM 3196 C C . GLY A 1 415 ? -21.406 20.094 36.312 1 85.5 415 GLY A C 1
ATOM 3197 O O . GLY A 1 415 ? -21.141 18.984 36.75 1 85.5 415 GLY A O 1
ATOM 3198 N N . CYS A 1 416 ? -20.641 20.828 35.5 1 89.38 416 CYS A N 1
ATOM 3199 C CA . CYS A 1 416 ? -19.281 20.406 35.188 1 89.38 416 CYS A CA 1
ATOM 3200 C C . CYS A 1 416 ? -18.266 21.375 35.781 1 89.38 416 CYS A C 1
ATOM 3202 O O . CYS A 1 416 ? -18.625 22.469 36.219 1 89.38 416 CYS A O 1
ATOM 3204 N N . LEU A 1 417 ? -17.062 20.891 35.938 1 78.94 417 LEU A N 1
ATOM 3205 C CA . LEU A 1 417 ? -15.992 21.781 36.375 1 78.94 417 LEU A CA 1
ATOM 3206 C C . LEU A 1 417 ? -15.688 22.828 35.312 1 78.94 417 LEU A C 1
ATOM 3208 O O . LEU A 1 417 ? -15.422 22.5 34.156 1 78.94 417 LEU A O 1
ATOM 3212 N N . LYS A 1 418 ? -16.078 24.078 35.531 1 65.88 418 LYS A N 1
ATOM 3213 C CA . LYS A 1 418 ? -16 25.141 34.531 1 65.88 418 LYS A CA 1
ATOM 3214 C C . LYS A 1 418 ? -14.555 25.453 34.156 1 65.88 418 LYS A C 1
ATOM 3216 O O . LYS A 1 418 ? -14.242 25.75 33 1 65.88 418 LYS A O 1
ATOM 3221 N N . GLU A 1 419 ? -13.57 25.562 35.031 1 64.06 419 GLU A N 1
ATOM 3222 C CA . GLU A 1 419 ? -12.289 26.203 34.75 1 64.06 419 GLU A CA 1
ATOM 3223 C C . GLU A 1 419 ? -11.258 25.172 34.281 1 64.06 419 GLU A C 1
ATOM 3225 O O . GLU A 1 419 ? -10.055 25.359 34.469 1 64.06 419 GLU A O 1
ATOM 3230 N N . THR A 1 420 ? -11.766 24.297 33.469 1 74.56 420 THR A N 1
ATOM 3231 C CA . THR A 1 420 ? -10.711 23.328 33.156 1 74.56 420 THR A CA 1
ATOM 3232 C C . THR A 1 420 ? -10.359 23.375 31.672 1 74.56 420 THR A C 1
ATOM 3234 O O . THR A 1 420 ? -11.25 23.391 30.812 1 74.56 420 THR A O 1
ATOM 3237 N N . LYS A 1 421 ? -9.023 23.797 31.391 1 88.75 421 LYS A N 1
ATOM 3238 C CA . LYS A 1 421 ? -8.461 23.672 30.047 1 88.75 421 LYS A CA 1
ATOM 3239 C C . LYS A 1 421 ? -8.57 22.25 29.531 1 88.75 421 LYS A C 1
ATOM 3241 O O . LYS A 1 421 ? -8.336 21.297 30.266 1 88.75 421 LYS A O 1
ATOM 3246 N N . ILE A 1 422 ? -9.156 22.156 28.391 1 94 422 ILE A N 1
ATOM 3247 C CA . ILE A 1 422 ? -9.281 20.844 27.75 1 94 422 ILE A CA 1
ATOM 3248 C C . ILE A 1 422 ? -8.086 20.609 26.828 1 94 422 ILE A C 1
ATOM 3250 O O . ILE A 1 422 ? -8.062 21.094 25.703 1 94 422 ILE A O 1
ATOM 3254 N N . TYR A 1 423 ? -7.168 19.812 27.297 1 94 423 TYR A N 1
ATOM 3255 C CA . TYR A 1 423 ? -6.035 19.422 26.469 1 94 423 TYR A CA 1
ATOM 3256 C C . TYR A 1 423 ? -6.371 18.203 25.625 1 94 423 TYR A C 1
ATOM 3258 O O . TYR A 1 423 ? -6.93 17.219 26.125 1 94 423 TYR A O 1
ATOM 3266 N N . PRO A 1 424 ? -6.035 18.234 24.344 1 95.12 424 PRO A N 1
ATOM 3267 C CA . PRO A 1 424 ? -6.387 17.125 23.453 1 95.12 424 PRO A CA 1
ATOM 3268 C C . PRO A 1 424 ? -5.871 15.781 23.953 1 95.12 424 PRO A C 1
ATOM 3270 O O . PRO A 1 424 ? -6.594 14.781 23.906 1 95.12 424 PRO A O 1
ATOM 3273 N N . TRP A 1 425 ? -4.621 15.711 24.469 1 95.12 425 TRP A N 1
ATOM 3274 C CA . TRP A 1 425 ? -4.027 14.445 24.875 1 95.12 425 TRP A CA 1
ATOM 3275 C C . TRP A 1 425 ? -4.715 13.891 26.109 1 95.12 425 TRP A C 1
ATOM 3277 O O . TRP A 1 425 ? -4.789 12.672 26.297 1 95.12 425 TRP A O 1
ATOM 3287 N N . LYS A 1 426 ? -5.215 14.766 26.953 1 95.62 426 LYS A N 1
ATOM 3288 C CA . LYS A 1 426 ? -5.969 14.305 28.109 1 95.62 426 LYS A CA 1
ATOM 3289 C C . LYS A 1 426 ? -7.32 13.727 27.688 1 95.62 426 LYS A C 1
ATOM 3291 O O . LYS A 1 426 ? -7.758 12.703 28.219 1 95.62 426 LYS A O 1
ATOM 3296 N N . LEU A 1 427 ? -7.996 14.438 26.812 1 97.12 427 LEU A N 1
ATOM 3297 C CA . LEU A 1 427 ? -9.266 13.93 26.297 1 97.12 427 LEU A CA 1
ATOM 3298 C C . LEU A 1 427 ? -9.07 12.586 25.609 1 97.12 427 LEU A C 1
ATOM 3300 O O . LEU A 1 427 ? -9.922 11.703 25.703 1 97.12 427 LEU A O 1
ATOM 3304 N N . LEU A 1 428 ? -7.965 12.477 24.875 1 97.12 428 LEU A N 1
ATOM 3305 C CA . LEU A 1 428 ? -7.629 11.242 24.188 1 97.12 428 LEU A CA 1
ATOM 3306 C C . LEU A 1 428 ? -7.551 10.07 25.156 1 97.12 428 LEU A C 1
ATOM 3308 O O . LEU A 1 428 ? -8.07 8.992 24.875 1 97.12 428 LEU A O 1
ATOM 3312 N N . GLU A 1 429 ? -6.957 10.258 26.281 1 95.44 429 GLU A N 1
ATOM 3313 C CA . GLU A 1 429 ? -6.801 9.203 27.266 1 95.44 429 GLU A CA 1
ATOM 3314 C C . GLU A 1 429 ? -8.148 8.781 27.844 1 95.44 429 GLU A C 1
ATOM 3316 O O . GLU A 1 429 ? -8.398 7.586 28.031 1 95.44 429 GLU A O 1
ATOM 3321 N N . VAL A 1 430 ? -8.961 9.727 28.031 1 96.94 430 VAL A N 1
ATOM 3322 C CA . VAL A 1 430 ? -10.281 9.414 28.578 1 96.94 430 VAL A CA 1
ATOM 3323 C C . VAL A 1 430 ? -11.125 8.711 27.516 1 96.94 430 VAL A C 1
ATOM 3325 O O . VAL A 1 430 ? -11.867 7.777 27.812 1 96.94 430 VAL A O 1
ATOM 3328 N N . LEU A 1 431 ? -11.016 9.164 26.297 1 97.62 431 LEU A N 1
ATOM 3329 C CA . LEU A 1 431 ? -11.781 8.602 25.203 1 97.62 431 LEU A CA 1
ATOM 3330 C C . LEU A 1 431 ? -11.469 7.121 25.016 1 97.62 431 LEU A C 1
ATOM 3332 O O . LEU A 1 431 ? -12.352 6.328 24.688 1 97.62 431 LEU A O 1
ATOM 3336 N N . ARG A 1 432 ? -10.258 6.719 25.234 1 95.69 432 ARG A N 1
ATOM 3337 C CA . ARG A 1 432 ? -9.805 5.34 25.094 1 95.69 432 ARG A CA 1
ATOM 3338 C C . ARG A 1 432 ? -10.602 4.398 25.984 1 95.69 432 ARG A C 1
ATOM 3340 O O . ARG A 1 432 ? -10.82 3.236 25.641 1 95.69 432 ARG A O 1
ATOM 3347 N N . ASN A 1 433 ? -11.102 4.98 27.062 1 94.94 433 ASN A N 1
ATOM 3348 C CA . ASN A 1 433 ? -11.773 4.141 28.047 1 94.94 433 ASN A CA 1
ATOM 3349 C C . ASN A 1 433 ? -13.25 4.496 28.156 1 94.94 433 ASN A C 1
ATOM 3351 O O . ASN A 1 433 ? -13.883 4.191 29.172 1 94.94 433 ASN A O 1
ATOM 3355 N N . THR A 1 434 ? -13.734 5.086 27.234 1 96.75 434 THR A N 1
ATOM 3356 C CA . THR A 1 434 ? -15.125 5.523 27.266 1 96.75 434 THR A CA 1
ATOM 3357 C C . THR A 1 434 ? -16.016 4.535 26.516 1 96.75 434 THR A C 1
ATOM 3359 O O . THR A 1 434 ? -15.641 4.012 25.469 1 96.75 434 THR A O 1
ATOM 3362 N N . SER A 1 435 ? -17.156 4.203 27.094 1 96.56 435 SER A N 1
ATOM 3363 C CA . SER A 1 435 ? -18.203 3.404 26.453 1 96.56 435 SER A CA 1
ATOM 3364 C C . SER A 1 435 ? -19.531 4.145 26.453 1 96.56 435 SER A C 1
ATOM 3366 O O . SER A 1 435 ? -19.766 5.008 27.297 1 96.56 435 SER A O 1
ATOM 3368 N N . ILE A 1 436 ? -20.297 3.85 25.484 1 95.75 436 ILE A N 1
ATOM 3369 C CA . ILE A 1 436 ? -21.594 4.52 25.391 1 95.75 436 ILE A CA 1
ATOM 3370 C C . ILE A 1 436 ? -22.688 3.494 25.109 1 95.75 436 ILE A C 1
ATOM 3372 O O . ILE A 1 436 ? -22.406 2.391 24.641 1 95.75 436 ILE A O 1
ATOM 3376 N N . ASP A 1 437 ? -23.859 3.912 25.453 1 92.38 437 ASP A N 1
ATOM 3377 C CA . ASP A 1 437 ? -25.047 3.125 25.156 1 92.38 437 ASP A CA 1
ATOM 3378 C C . ASP A 1 437 ? -26.062 3.939 24.344 1 92.38 437 ASP A C 1
ATOM 3380 O O . ASP A 1 437 ? -26.578 4.949 24.812 1 92.38 437 ASP A O 1
ATOM 3384 N N . ILE A 1 438 ? -26.234 3.553 23.156 1 87.44 438 ILE A N 1
ATOM 3385 C CA . ILE A 1 438 ? -27.188 4.219 22.266 1 87.44 438 ILE A CA 1
ATOM 3386 C C . ILE A 1 438 ? -28.328 3.271 21.922 1 87.44 438 ILE A C 1
ATOM 3388 O O . ILE A 1 438 ? -28.125 2.283 21.219 1 87.44 438 ILE A O 1
ATOM 3392 N N . ASN A 1 439 ? -29.5 3.639 22.312 1 81.12 439 ASN A N 1
ATOM 3393 C CA . ASN A 1 439 ? -30.703 2.869 22 1 81.12 439 ASN A CA 1
ATOM 3394 C C . ASN A 1 439 ? -30.5 1.385 22.297 1 81.12 439 ASN A C 1
ATOM 3396 O O . ASN A 1 439 ? -30.797 0.536 21.453 1 81.12 439 ASN A O 1
ATOM 3400 N N . GLY A 1 440 ? -29.828 1.085 23.359 1 80.06 440 GLY A N 1
ATOM 3401 C CA . GLY A 1 440 ? -29.672 -0.296 23.781 1 80.06 440 GLY A CA 1
ATOM 3402 C C . GLY A 1 440 ? -28.422 -0.959 23.234 1 80.06 440 GLY A C 1
ATOM 3403 O O . GLY A 1 440 ? -28.125 -2.102 23.578 1 80.06 440 GLY A O 1
ATOM 3404 N N . THR A 1 441 ? -27.734 -0.272 22.422 1 86.69 441 THR A N 1
ATOM 3405 C CA . THR A 1 441 ? -26.5 -0.827 21.875 1 86.69 441 THR A CA 1
ATOM 3406 C C . THR A 1 441 ? -25.281 -0.309 22.641 1 86.69 441 THR A C 1
ATOM 3408 O O . THR A 1 441 ? -25.062 0.901 22.703 1 86.69 441 THR A O 1
ATOM 3411 N N . HIS A 1 442 ? -24.609 -1.26 23.172 1 93.19 442 HIS A N 1
ATOM 3412 C CA . HIS A 1 442 ? -23.406 -0.909 23.906 1 93.19 442 HIS A CA 1
ATOM 3413 C C . HIS A 1 442 ? -22.203 -0.797 22.984 1 93.19 442 HIS A C 1
ATOM 3415 O O . HIS A 1 442 ? -21.875 -1.74 22.25 1 93.19 442 HIS A O 1
ATOM 3421 N N . LEU A 1 443 ? -21.609 0.356 22.953 1 95.5 443 LEU A N 1
ATOM 3422 C CA . LEU A 1 443 ? -20.469 0.599 22.094 1 95.5 443 LEU A CA 1
ATOM 3423 C C . LEU A 1 443 ? -19.219 0.924 22.922 1 95.5 443 LEU A C 1
ATOM 3425 O O . LEU A 1 443 ? -19.312 1.666 23.906 1 95.5 443 LEU A O 1
ATOM 3429 N N . GLN A 1 444 ? -18.141 0.309 22.562 1 96.69 444 GLN A N 1
ATOM 3430 C CA . GLN A 1 444 ? -16.859 0.555 23.219 1 96.69 444 GLN A CA 1
ATOM 3431 C C . GLN A 1 444 ? -15.703 0.383 22.234 1 96.69 444 GLN A C 1
ATOM 3433 O O . GLN A 1 444 ? -15.82 -0.342 21.234 1 96.69 444 GLN A O 1
ATOM 3438 N N . PHE A 1 445 ? -14.641 1.087 22.469 1 97.12 445 PHE A N 1
ATOM 3439 C CA . PHE A 1 445 ? -13.461 0.961 21.641 1 97.12 445 PHE A CA 1
ATOM 3440 C C . PHE A 1 445 ? -12.547 -0.145 22.156 1 97.12 445 PHE A C 1
ATOM 3442 O O . PHE A 1 445 ? -12.477 -0.387 23.359 1 97.12 445 PHE A O 1
ATOM 3449 N N . ASP A 1 446 ? -11.914 -0.78 21.25 1 95.44 446 ASP A N 1
ATOM 3450 C CA . ASP A 1 446 ? -10.852 -1.703 21.656 1 95.44 446 ASP A CA 1
ATOM 3451 C C . ASP A 1 446 ? -9.516 -0.979 21.812 1 95.44 446 ASP A C 1
ATOM 3453 O O . ASP A 1 446 ? -9.461 0.25 21.734 1 95.44 446 ASP A O 1
ATOM 3457 N N . SER A 1 447 ? -8.469 -1.686 22.078 1 93.44 447 SER A N 1
ATOM 3458 C CA . SER A 1 447 ? -7.164 -1.09 22.328 1 93.44 447 SER A CA 1
ATOM 3459 C C . SER A 1 447 ? -6.625 -0.397 21.078 1 93.44 447 SER A C 1
ATOM 3461 O O . SER A 1 447 ? -5.73 0.444 21.172 1 93.44 447 SER A O 1
ATOM 3463 N N . LYS A 1 448 ? -7.176 -0.702 19.922 1 94.62 448 LYS A N 1
ATOM 3464 C CA . LYS A 1 448 ? -6.695 -0.118 18.688 1 94.62 448 LYS A CA 1
ATOM 3465 C C . LYS A 1 448 ? -7.633 0.982 18.188 1 94.62 448 LYS A C 1
ATOM 3467 O O . LYS A 1 448 ? -7.445 1.524 17.094 1 94.62 448 LYS A O 1
ATOM 3472 N N . GLY A 1 449 ? -8.68 1.32 19 1 96.56 449 GLY A N 1
ATOM 3473 C CA . GLY A 1 449 ? -9.586 2.41 18.656 1 96.56 449 GLY A CA 1
ATOM 3474 C C . GLY A 1 449 ? -10.719 1.986 17.75 1 96.56 449 GLY A C 1
ATOM 3475 O O . GLY A 1 449 ? -11.375 2.828 17.141 1 96.56 449 GLY A O 1
ATOM 3476 N N . ASN A 1 450 ? -10.953 0.665 17.594 1 96.88 450 ASN A N 1
ATOM 3477 C CA . ASN A 1 450 ? -12.039 0.135 16.781 1 96.88 450 ASN A CA 1
ATOM 3478 C C . ASN A 1 450 ? -13.273 -0.172 17.609 1 96.88 450 ASN A C 1
ATOM 3480 O O . ASN A 1 450 ? -13.164 -0.586 18.766 1 96.88 450 ASN A O 1
ATOM 3484 N N . PRO A 1 451 ? -14.43 -0.029 17.062 1 96 451 PRO A N 1
ATOM 3485 C CA . PRO A 1 451 ? -15.664 -0.318 17.797 1 96 451 PRO A CA 1
ATOM 3486 C C . PRO A 1 451 ? -16 -1.807 17.828 1 96 451 PRO A C 1
ATOM 3488 O O . PRO A 1 451 ? -15.477 -2.574 17.016 1 96 451 PRO A O 1
ATOM 3491 N N . ASN A 1 452 ? -16.844 -2.164 18.75 1 93.88 452 ASN A N 1
ATOM 3492 C CA . ASN A 1 452 ? -17.344 -3.531 18.844 1 93.88 452 ASN A CA 1
ATOM 3493 C C . ASN A 1 452 ? -18.609 -3.717 18.016 1 93.88 452 ASN A C 1
ATOM 3495 O O . ASN A 1 452 ? -19.656 -4.082 18.562 1 93.88 452 ASN A O 1
ATOM 3499 N N . VAL A 1 453 ? -18.5 -3.432 16.766 1 92.06 453 VAL A N 1
ATOM 3500 C CA . VAL A 1 453 ? -19.609 -3.545 15.82 1 92.06 453 VAL A CA 1
ATOM 3501 C C . VAL A 1 453 ? -19.281 -4.613 14.773 1 92.06 453 VAL A C 1
ATOM 3503 O O . VAL A 1 453 ? -18.141 -4.738 14.336 1 92.06 453 VAL A O 1
ATOM 3506 N N . GLY A 1 454 ? -20.297 -5.355 14.375 1 92.81 454 GLY A N 1
ATOM 3507 C CA . GLY A 1 454 ? -20.109 -6.426 13.414 1 92.81 454 GLY A CA 1
ATOM 3508 C C . GLY A 1 454 ? -20.672 -6.102 12.039 1 92.81 454 GLY A C 1
ATOM 3509 O O . GLY A 1 454 ? -20.797 -4.93 11.68 1 92.81 454 GLY A O 1
ATOM 3510 N N . TYR A 1 455 ? -20.859 -7.223 11.258 1 95.81 455 TYR A N 1
ATOM 3511 C CA . TYR A 1 455 ? -21.359 -7.094 9.898 1 95.81 455 TYR A CA 1
ATOM 3512 C C . TYR A 1 455 ? -22.641 -7.91 9.703 1 95.81 455 TYR A C 1
ATOM 3514 O O . TYR A 1 455 ? -22.812 -8.961 10.328 1 95.81 455 TYR A O 1
ATOM 3522 N N . ASP A 1 456 ? -23.469 -7.336 8.922 1 95.25 456 ASP A N 1
ATOM 3523 C CA . ASP A 1 456 ? -24.562 -8.109 8.336 1 95.25 456 ASP A CA 1
ATOM 3524 C C . ASP A 1 456 ? -24.234 -8.523 6.906 1 95.25 456 ASP A C 1
ATOM 3526 O O . ASP A 1 456 ? -23.609 -7.766 6.16 1 95.25 456 ASP A O 1
ATOM 3530 N N . ILE A 1 457 ? -24.609 -9.742 6.605 1 97.06 457 ILE A N 1
ATOM 3531 C CA . ILE A 1 457 ? -24.453 -10.227 5.238 1 97.06 457 ILE A CA 1
ATOM 3532 C C . ILE A 1 457 ? -25.797 -10.117 4.496 1 97.06 457 ILE A C 1
ATOM 3534 O O . ILE A 1 457 ? -26.812 -10.633 4.961 1 97.06 457 ILE A O 1
ATOM 3538 N N . ILE A 1 458 ? -25.734 -9.469 3.326 1 95.56 458 ILE A N 1
ATOM 3539 C CA . ILE A 1 458 ? -26.969 -9.242 2.6 1 95.56 458 ILE A CA 1
ATOM 3540 C C . ILE A 1 458 ? -26.859 -9.828 1.196 1 95.56 458 ILE A C 1
ATOM 3542 O O . ILE A 1 458 ? -25.766 -9.984 0.663 1 95.56 458 ILE A O 1
ATOM 3546 N N . GLU A 1 459 ? -27.969 -10.156 0.667 1 95.25 459 GLU A N 1
ATOM 3547 C CA . GLU A 1 459 ? -28.094 -10.594 -0.721 1 95.25 459 GLU A CA 1
ATOM 3548 C C . GLU A 1 459 ? -29.047 -9.703 -1.506 1 95.25 459 GLU A C 1
ATOM 3550 O O . GLU A 1 459 ? -30.062 -9.258 -0.974 1 95.25 459 GLU A O 1
ATOM 3555 N N . TRP A 1 460 ? -28.594 -9.391 -2.723 1 93.38 460 TRP A N 1
ATOM 3556 C CA . TRP A 1 460 ? -29.484 -8.664 -3.623 1 93.38 460 TRP A CA 1
ATOM 3557 C C . TRP A 1 460 ? -30.562 -9.578 -4.176 1 93.38 460 TRP A C 1
ATOM 3559 O O . TRP A 1 460 ? -30.266 -10.578 -4.832 1 93.38 460 TRP A O 1
ATOM 3569 N N . VAL A 1 461 ? -31.75 -9.289 -3.869 1 90.5 461 VAL A N 1
ATOM 3570 C CA . VAL A 1 461 ? -32.844 -10.078 -4.391 1 90.5 461 VAL A CA 1
ATOM 3571 C C . VAL A 1 461 ? -33.781 -9.188 -5.234 1 90.5 461 VAL A C 1
ATOM 3573 O O . VAL A 1 461 ? -34.281 -8.18 -4.75 1 90.5 461 VAL A O 1
ATOM 3576 N N . TRP A 1 462 ? -33.875 -9.609 -6.469 1 83.94 462 TRP A N 1
ATOM 3577 C CA . TRP A 1 462 ? -34.688 -8.836 -7.391 1 83.94 462 TRP A CA 1
ATOM 3578 C C . TRP A 1 462 ? -36.125 -9.367 -7.426 1 83.94 462 TRP A C 1
ATOM 3580 O O . TRP A 1 462 ? -36.344 -10.547 -7.715 1 83.94 462 TRP A O 1
ATOM 3590 N N . ASN A 1 463 ? -36.969 -8.602 -6.82 1 78.31 463 ASN A N 1
ATOM 3591 C CA . ASN A 1 463 ? -38.406 -8.898 -6.914 1 78.31 463 ASN A CA 1
ATOM 3592 C C . ASN A 1 463 ? -39.094 -7.945 -7.871 1 78.31 463 ASN A C 1
ATOM 3594 O O . ASN A 1 463 ? -39.25 -6.762 -7.57 1 78.31 463 ASN A O 1
ATOM 3598 N N . ALA A 1 464 ? -39.719 -8.453 -9.047 1 73.19 464 ALA A N 1
ATOM 3599 C CA . ALA A 1 464 ? -40.406 -7.695 -10.094 1 73.19 464 ALA A CA 1
ATOM 3600 C C . ALA A 1 464 ? -39.688 -6.395 -10.406 1 73.19 464 ALA A C 1
ATOM 3602 O O . ALA A 1 464 ? -38.531 -6.41 -10.875 1 73.19 464 ALA A O 1
ATOM 3603 N N . SER A 1 465 ? -40.094 -5.223 -9.805 1 69.56 465 SER A N 1
ATOM 3604 C CA . SER A 1 465 ? -39.5 -3.943 -10.211 1 69.56 465 SER A CA 1
ATOM 3605 C C . SER A 1 465 ? -38.688 -3.328 -9.086 1 69.56 465 SER A C 1
ATOM 3607 O O . SER A 1 465 ? -38.062 -2.285 -9.273 1 69.56 465 SER A O 1
ATOM 3609 N N . THR A 1 466 ? -38.469 -4.148 -8.008 1 80.62 466 THR A N 1
ATOM 3610 C CA . THR A 1 466 ? -37.75 -3.508 -6.902 1 80.62 466 THR A CA 1
ATOM 3611 C C . THR A 1 466 ? -36.625 -4.402 -6.395 1 80.62 466 THR A C 1
ATOM 3613 O O . THR A 1 466 ? -36.719 -5.629 -6.469 1 80.62 466 THR A O 1
ATOM 3616 N N . LEU A 1 467 ? -35.5 -3.766 -6.055 1 86.31 467 LEU A N 1
ATOM 3617 C CA . LEU A 1 467 ? -34.375 -4.465 -5.453 1 86.31 467 LEU A CA 1
ATOM 3618 C C . LEU A 1 467 ? -34.469 -4.449 -3.932 1 86.31 467 LEU A C 1
ATOM 3620 O O . LEU A 1 467 ? -34.625 -3.387 -3.328 1 86.31 467 LEU A O 1
ATOM 3624 N N . ASP A 1 468 ? -34.5 -5.652 -3.359 1 88.38 468 ASP A N 1
ATOM 3625 C CA . ASP A 1 468 ? -34.531 -5.773 -1.905 1 88.38 468 ASP A CA 1
ATOM 3626 C C . ASP A 1 468 ? -33.188 -6.324 -1.385 1 88.38 468 ASP A C 1
ATOM 3628 O O . ASP A 1 468 ? -32.594 -7.211 -2 1 88.38 468 ASP A O 1
ATOM 3632 N N . PHE A 1 469 ? -32.781 -5.715 -0.336 1 90.69 469 PHE A N 1
ATOM 3633 C CA . PHE A 1 469 ? -31.625 -6.234 0.372 1 90.69 469 PHE A CA 1
ATOM 3634 C C . PHE A 1 469 ? -32.031 -7.184 1.487 1 90.69 469 PHE A C 1
ATOM 3636 O O . PHE A 1 469 ? -32.594 -6.75 2.504 1 90.69 469 PHE A O 1
ATOM 3643 N N . VAL A 1 470 ? -31.797 -8.43 1.377 1 93.19 470 VAL A N 1
ATOM 3644 C CA . VAL A 1 470 ? -32.219 -9.43 2.355 1 93.19 470 VAL A CA 1
ATOM 3645 C C . VAL A 1 470 ? -31.016 -9.836 3.211 1 93.19 470 VAL A C 1
ATOM 3647 O O . VAL A 1 470 ? -29.969 -10.227 2.684 1 93.19 470 VAL A O 1
ATOM 3650 N N . VAL A 1 471 ? -31.219 -9.766 4.523 1 94.38 471 VAL A N 1
ATOM 3651 C CA . VAL A 1 471 ? -30.156 -10.172 5.434 1 94.38 471 VAL A CA 1
ATOM 3652 C C . VAL A 1 471 ? -30.109 -11.695 5.523 1 94.38 471 VAL A C 1
ATOM 3654 O O . VAL A 1 471 ? -31.062 -12.328 5.965 1 94.38 471 VAL A O 1
ATOM 3657 N N . ILE A 1 472 ? -29.062 -12.266 5.148 1 95.62 472 ILE A N 1
ATOM 3658 C CA . ILE A 1 472 ? -28.953 -13.719 5.086 1 95.62 472 ILE A CA 1
ATOM 3659 C C . ILE A 1 472 ? -28 -14.227 6.168 1 95.62 472 ILE A C 1
ATOM 3661 O O . ILE A 1 472 ? -27.844 -15.43 6.344 1 95.62 472 ILE A O 1
ATOM 3665 N N . GLY A 1 473 ? -27.328 -13.344 6.832 1 95.69 473 GLY A N 1
ATOM 3666 C CA . GLY A 1 473 ? -26.391 -13.75 7.859 1 95.69 473 GLY A CA 1
ATOM 3667 C C . GLY A 1 473 ? -25.828 -12.578 8.656 1 95.69 473 GLY A C 1
ATOM 3668 O O . GLY A 1 473 ? -26.203 -11.43 8.406 1 95.69 473 GLY A O 1
ATOM 3669 N N . SER A 1 474 ? -25 -12.914 9.672 1 95.44 474 SER A N 1
ATOM 3670 C CA . SER A 1 474 ? -24.375 -11.914 10.531 1 95.44 474 SER A CA 1
ATOM 3671 C C . SER A 1 474 ? -23.016 -12.398 11.047 1 95.44 474 SER A C 1
ATOM 3673 O O . SER A 1 474 ? -22.75 -13.594 11.055 1 95.44 474 SER A O 1
ATOM 3675 N N . PHE A 1 475 ? -22.188 -11.375 11.312 1 95.69 475 PHE A N 1
ATOM 3676 C CA . PHE A 1 475 ? -20.859 -11.664 11.852 1 95.69 475 PHE A CA 1
ATOM 3677 C C . PHE A 1 475 ? -20.531 -10.742 13.016 1 95.69 475 PHE A C 1
ATOM 3679 O O . PHE A 1 475 ? -20.516 -9.516 12.859 1 95.69 475 PHE A O 1
ATOM 3686 N N . LYS A 1 476 ? -20.156 -11.164 14.141 1 89.06 476 LYS A N 1
ATOM 3687 C CA . LYS A 1 476 ? -19.562 -10.453 15.273 1 89.06 476 LYS A CA 1
ATOM 3688 C C . LYS A 1 476 ? -18.281 -11.133 15.75 1 89.06 476 LYS A C 1
ATOM 3690 O O . LYS A 1 476 ? -17.188 -10.672 15.461 1 89.06 476 LYS A O 1
ATOM 3695 N N . GLU A 1 477 ? -18.344 -12.375 16.188 1 83.94 477 GLU A N 1
ATOM 3696 C CA . GLU A 1 477 ? -17.188 -13.203 16.516 1 83.94 477 GLU A CA 1
ATOM 3697 C C . GLU A 1 477 ? -17.109 -14.438 15.617 1 83.94 477 GLU A C 1
ATOM 3699 O O . GLU A 1 477 ? -16.031 -14.883 15.242 1 83.94 477 GLU A O 1
ATOM 3704 N N . LYS A 1 478 ? -18.344 -14.805 15.25 1 91.94 478 LYS A N 1
ATOM 3705 C CA . LYS A 1 478 ? -18.484 -15.969 14.367 1 91.94 478 LYS A CA 1
ATOM 3706 C C . LYS A 1 478 ? -19.469 -15.688 13.242 1 91.94 478 LYS A C 1
ATOM 3708 O O . LYS A 1 478 ? -20.406 -14.891 13.406 1 91.94 478 LYS A O 1
ATOM 3713 N N . LEU A 1 479 ? -19.141 -16.328 12.125 1 94.75 479 LEU A N 1
ATOM 3714 C CA . LEU A 1 479 ? -20 -16.156 10.969 1 94.75 479 LEU A CA 1
ATOM 3715 C C . LEU A 1 479 ? -21.234 -17.062 11.062 1 94.75 479 LEU A C 1
ATOM 3717 O O . LEU A 1 479 ? -21.094 -18.266 11.344 1 94.75 479 LEU A O 1
ATOM 3721 N N . SER A 1 480 ? -22.375 -16.484 10.984 1 95.19 480 SER A N 1
ATOM 3722 C CA . SER A 1 480 ? -23.641 -17.219 10.914 1 95.19 480 SER A CA 1
ATOM 3723 C C . SER A 1 480 ? -24.375 -16.906 9.617 1 95.19 480 SER A C 1
ATOM 3725 O O . SER A 1 480 ? -24.672 -15.742 9.32 1 95.19 480 SER A O 1
ATOM 3727 N N . ILE A 1 481 ? -24.609 -17.984 8.891 1 94.88 481 ILE A N 1
ATOM 3728 C CA . ILE A 1 481 ? -25.297 -17.797 7.609 1 94.88 481 ILE A CA 1
ATOM 3729 C C . ILE A 1 481 ? -26.531 -18.688 7.551 1 94.88 481 ILE A C 1
ATOM 3731 O O . ILE A 1 481 ? -26.5 -19.844 7.98 1 94.88 481 ILE A O 1
ATOM 3735 N N . ASN A 1 482 ? -27.594 -18.094 7.109 1 93.94 482 ASN A N 1
ATOM 3736 C CA . ASN A 1 482 ? -28.797 -18.844 6.805 1 93.94 482 ASN A CA 1
ATOM 3737 C C . ASN A 1 482 ? -28.859 -19.219 5.328 1 93.94 482 ASN A C 1
ATOM 3739 O O . ASN A 1 482 ? -29.422 -18.469 4.52 1 93.94 482 ASN A O 1
ATOM 3743 N N . LYS A 1 483 ? -28.578 -20.422 5.023 1 90.25 483 LYS A N 1
ATOM 3744 C CA . LYS A 1 483 ? -28.422 -20.875 3.641 1 90.25 483 LYS A CA 1
ATOM 3745 C C . LYS A 1 483 ? -29.797 -21.016 2.971 1 90.25 483 LYS A C 1
ATOM 3747 O O . LYS A 1 483 ? -29.891 -20.984 1.742 1 90.25 483 LYS A O 1
ATOM 3752 N N . THR A 1 484 ? -30.781 -21.094 3.744 1 88.12 484 THR A N 1
ATOM 3753 C CA . THR A 1 484 ? -32.125 -21.297 3.189 1 88.12 484 THR A CA 1
ATOM 3754 C C . THR A 1 484 ? -32.656 -20.016 2.574 1 88.12 484 THR A C 1
ATOM 3756 O O . THR A 1 484 ? -33.531 -20.047 1.701 1 88.12 484 THR A O 1
ATOM 3759 N N . LEU A 1 485 ? -32.125 -18.938 2.979 1 89.62 485 LEU A N 1
ATOM 3760 C CA . LEU A 1 485 ? -32.594 -17.656 2.484 1 89.62 485 LEU A CA 1
ATOM 3761 C C . LEU A 1 485 ? -31.859 -17.266 1.192 1 89.62 485 LEU A C 1
ATOM 3763 O O . LEU A 1 485 ? -32.312 -16.375 0.467 1 89.62 485 LEU A O 1
ATOM 3767 N N . LEU A 1 486 ? -30.844 -18.031 0.842 1 90.62 486 LEU A N 1
ATOM 3768 C CA . LEU A 1 486 ? -30.031 -17.672 -0.308 1 90.62 486 LEU A CA 1
ATOM 3769 C C . LEU A 1 486 ? -30.688 -18.094 -1.609 1 90.62 486 LEU A C 1
ATOM 3771 O O . LEU A 1 486 ? -31.25 -19.203 -1.693 1 90.62 486 LEU A O 1
ATOM 3775 N N . LYS A 1 487 ? -30.734 -17.141 -2.488 1 86.94 487 LYS A N 1
ATOM 3776 C CA . LYS A 1 487 ? -31.234 -17.422 -3.83 1 86.94 487 LYS A CA 1
ATOM 3777 C C . LYS A 1 487 ? -30.125 -17.281 -4.871 1 86.94 487 LYS A C 1
ATOM 3779 O O . LYS A 1 487 ? -29.516 -16.219 -5 1 86.94 487 LYS A O 1
ATOM 3784 N N . TRP A 1 488 ? -29.891 -18.391 -5.562 1 87.69 488 TRP A N 1
ATOM 3785 C CA . TRP A 1 488 ? -28.828 -18.359 -6.57 1 87.69 488 TRP A CA 1
ATOM 3786 C C . TRP A 1 488 ? -29.422 -18.156 -7.965 1 87.69 488 TRP A C 1
ATOM 3788 O O . TRP A 1 488 ? -30.484 -18.672 -8.289 1 87.69 488 TRP A O 1
ATOM 3798 N N . HIS A 1 489 ? -28.812 -17.25 -8.719 1 79.62 489 HIS A N 1
ATOM 3799 C CA . HIS A 1 489 ? -29.266 -16.922 -10.07 1 79.62 489 HIS A CA 1
ATOM 3800 C C . HIS A 1 489 ? -28.609 -17.828 -11.102 1 79.62 489 HIS A C 1
ATOM 3802 O O . HIS A 1 489 ? -28.141 -17.359 -12.141 1 79.62 489 HIS A O 1
ATOM 3808 N N . THR A 1 490 ? -28.422 -18.969 -10.742 1 78.31 490 THR A N 1
ATOM 3809 C CA . THR A 1 490 ? -27.922 -19.969 -11.688 1 78.31 490 THR A CA 1
ATOM 3810 C C . THR A 1 490 ? -29.062 -20.797 -12.273 1 78.31 490 THR A C 1
ATOM 3812 O O . THR A 1 490 ? -30.188 -20.734 -11.773 1 78.31 490 THR A O 1
ATOM 3815 N N . ALA A 1 491 ? -28.844 -21.438 -13.414 1 70.69 491 ALA A N 1
ATOM 3816 C CA . ALA A 1 491 ? -29.859 -22.203 -14.141 1 70.69 491 ALA A CA 1
ATOM 3817 C C . ALA A 1 491 ? -30.5 -23.25 -13.242 1 70.69 491 ALA A C 1
ATOM 3819 O O . ALA A 1 491 ? -31.719 -23.453 -13.273 1 70.69 491 ALA A O 1
ATOM 3820 N N . ASN A 1 492 ? -29.75 -23.891 -12.367 1 75.75 492 ASN A N 1
ATOM 3821 C CA . ASN A 1 492 ? -30.266 -24.953 -11.516 1 75.75 492 ASN A CA 1
ATOM 3822 C C . ASN A 1 492 ? -30.453 -24.484 -10.078 1 75.75 492 ASN A C 1
ATOM 3824 O O . ASN A 1 492 ? -30.734 -25.281 -9.188 1 75.75 492 ASN A O 1
ATOM 3828 N N . SER A 1 493 ? -30.375 -23.172 -9.789 1 78.19 493 SER A N 1
ATOM 3829 C CA . SER A 1 493 ? -30.516 -22.594 -8.453 1 78.19 493 SER A CA 1
ATOM 3830 C C . SER A 1 493 ? -29.562 -23.234 -7.461 1 78.19 493 SER A C 1
ATOM 3832 O O . SER A 1 493 ? -29.891 -23.375 -6.277 1 78.19 493 SER A O 1
ATOM 3834 N N . GLU A 1 494 ? -28.578 -23.797 -8.031 1 84.69 494 GLU A N 1
ATOM 3835 C CA . GLU A 1 494 ? -27.562 -24.406 -7.176 1 84.69 494 GLU A CA 1
ATOM 3836 C C . GLU A 1 494 ? -26.406 -23.453 -6.926 1 84.69 494 GLU A C 1
ATOM 3838 O O . GLU A 1 494 ? -26.25 -22.453 -7.633 1 84.69 494 GLU A O 1
ATOM 3843 N N . VAL A 1 495 ? -25.703 -23.781 -5.863 1 88.5 495 VAL A N 1
ATOM 3844 C CA . VAL A 1 495 ? -24.531 -22.984 -5.504 1 88.5 495 VAL A CA 1
ATOM 3845 C C . VAL A 1 495 ? -23.516 -23.016 -6.637 1 88.5 495 VAL A C 1
ATOM 3847 O O . VAL A 1 495 ? -23.141 -24.094 -7.113 1 88.5 495 VAL A O 1
ATOM 3850 N N . PRO A 1 496 ? -23.234 -21.922 -7.133 1 89 496 PRO A N 1
ATOM 3851 C CA . PRO A 1 496 ? -22.203 -21.906 -8.18 1 89 496 PRO A CA 1
ATOM 3852 C C . PRO A 1 496 ? -20.859 -22.453 -7.707 1 89 496 PRO A C 1
ATOM 3854 O O . PRO A 1 496 ? -20.516 -22.297 -6.539 1 89 496 PRO A O 1
ATOM 3857 N N . GLN A 1 497 ? -20.219 -23.078 -8.617 1 88 497 GLN A N 1
ATOM 3858 C CA . GLN A 1 497 ? -18.922 -23.656 -8.281 1 88 497 GLN A CA 1
ATOM 3859 C C . GLN A 1 497 ? -17.781 -22.719 -8.688 1 88 497 GLN A C 1
ATOM 3861 O O . GLN A 1 497 ? -17.859 -22.047 -9.719 1 88 497 GLN A O 1
ATOM 3866 N N . SER A 1 498 ? -16.844 -22.594 -7.809 1 91.19 498 SER A N 1
ATOM 3867 C CA . SER A 1 498 ? -15.609 -21.859 -8.086 1 91.19 498 SER A CA 1
ATOM 3868 C C . SER A 1 498 ? -14.406 -22.562 -7.461 1 91.19 498 SER A C 1
ATOM 3870 O O . SER A 1 498 ? -13.953 -22.172 -6.379 1 91.19 498 SER A O 1
ATOM 3872 N N . LYS A 1 499 ? -14 -23.562 -8.102 1 86.81 499 LYS A N 1
ATOM 3873 C CA . LYS A 1 499 ? -12.867 -24.359 -7.656 1 86.81 499 LYS A CA 1
ATOM 3874 C C . LYS A 1 499 ? -11.781 -24.422 -8.727 1 86.81 499 LYS A C 1
ATOM 3876 O O . LYS A 1 499 ? -12.078 -24.438 -9.922 1 86.81 499 LYS A O 1
ATOM 3881 N N . CYS A 1 500 ? -10.672 -24.422 -8.203 1 77.75 500 CYS A N 1
ATOM 3882 C CA . CYS A 1 500 ? -9.555 -24.5 -9.141 1 77.75 500 CYS A CA 1
ATOM 3883 C C . CYS A 1 500 ? -9.508 -25.859 -9.82 1 77.75 500 CYS A C 1
ATOM 3885 O O . CYS A 1 500 ? -9.289 -25.953 -11.023 1 77.75 500 CYS A O 1
ATOM 3887 N N . SER A 1 501 ? -9.539 -26.859 -8.977 1 75.06 501 SER A N 1
ATOM 3888 C CA . SER A 1 501 ? -9.531 -28.219 -9.508 1 75.06 501 SER A CA 1
ATOM 3889 C C . SER A 1 501 ? -10.703 -29.031 -8.961 1 75.06 501 SER A C 1
ATOM 3891 O O . SER A 1 501 ? -11.125 -28.828 -7.82 1 75.06 501 SER A O 1
ATOM 3893 N N . ALA A 1 502 ? -11.234 -29.75 -9.898 1 68.88 502 ALA A N 1
ATOM 3894 C CA . ALA A 1 502 ? -12.297 -30.656 -9.477 1 68.88 502 ALA A CA 1
ATOM 3895 C C . ALA A 1 502 ? -11.742 -31.781 -8.602 1 68.88 502 ALA A C 1
ATOM 3897 O O . ALA A 1 502 ? -10.547 -32.094 -8.641 1 68.88 502 ALA A O 1
ATOM 3898 N N . ALA A 1 503 ? -12.633 -32.25 -7.66 1 73.56 503 ALA A N 1
ATOM 3899 C CA . ALA A 1 503 ? -12.234 -33.375 -6.832 1 73.56 503 ALA A CA 1
ATOM 3900 C C . ALA A 1 503 ? -11.797 -34.562 -7.695 1 73.56 503 ALA A C 1
ATOM 3902 O O . ALA A 1 503 ? -12.391 -34.844 -8.734 1 73.56 503 ALA A O 1
ATOM 3903 N N . CYS A 1 504 ? -10.688 -35.031 -7.309 1 76.31 504 CYS A N 1
ATOM 3904 C CA . CYS A 1 504 ? -10.18 -36.188 -8.062 1 76.31 504 CYS A CA 1
ATOM 3905 C C . CYS A 1 504 ? -11.016 -37.438 -7.801 1 76.31 504 CYS A C 1
ATOM 3907 O O . CYS A 1 504 ? -11.547 -37.594 -6.707 1 76.31 504 CYS A O 1
ATOM 3909 N N . GLY A 1 505 ? -11.359 -38.094 -8.859 1 76.81 505 GLY A N 1
ATOM 3910 C CA . GLY A 1 505 ? -12.078 -39.344 -8.727 1 76.81 505 GLY A CA 1
ATOM 3911 C C . GLY A 1 505 ? -11.273 -40.406 -8.016 1 76.81 505 GLY A C 1
ATOM 3912 O O . GLY A 1 505 ? -10.172 -40.156 -7.539 1 76.81 505 GLY A O 1
ATOM 3913 N N . GLN A 1 506 ? -11.992 -41.562 -7.84 1 78.88 506 GLN A N 1
ATOM 3914 C CA . GLN A 1 506 ? -11.336 -42.688 -7.199 1 78.88 506 GLN A CA 1
ATOM 3915 C C . GLN A 1 506 ? -10.141 -43.188 -8.023 1 78.88 506 GLN A C 1
ATOM 3917 O O . GLN A 1 506 ? -10.219 -43.219 -9.25 1 78.88 506 GLN A O 1
ATOM 3922 N N . GLY A 1 507 ? -9.055 -43.406 -7.387 1 80.38 507 GLY A N 1
ATOM 3923 C CA . GLY A 1 507 ? -7.859 -43.938 -8.023 1 80.38 507 GLY A CA 1
ATOM 3924 C C . GLY A 1 507 ? -6.965 -42.844 -8.594 1 80.38 507 GLY A C 1
ATOM 3925 O O . GLY A 1 507 ? -5.996 -43.125 -9.297 1 80.38 507 GLY A O 1
ATOM 3926 N N . LEU A 1 508 ? -7.453 -41.688 -8.375 1 81.88 508 LEU A N 1
ATOM 3927 C CA . LEU A 1 508 ? -6.66 -40.562 -8.859 1 81.88 508 LEU A CA 1
ATOM 3928 C C . LEU A 1 508 ? -6.027 -39.812 -7.703 1 81.88 508 LEU A C 1
ATOM 3930 O O . LEU A 1 508 ? -6.629 -39.688 -6.633 1 81.88 508 LEU A O 1
ATOM 3934 N N . VAL A 1 509 ? -4.773 -39.438 -7.836 1 79.06 509 VAL A N 1
ATOM 3935 C CA . VAL A 1 509 ? -4.094 -38.656 -6.805 1 79.06 509 VAL A CA 1
ATOM 3936 C C . VAL A 1 509 ? -3.967 -37.219 -7.25 1 79.06 509 VAL A C 1
ATOM 3938 O O . VAL A 1 509 ? -3.982 -36.906 -8.445 1 79.06 509 VAL A O 1
ATOM 3941 N N . ARG A 1 510 ? -3.961 -36.406 -6.094 1 74.81 510 ARG A N 1
ATOM 3942 C CA . ARG A 1 510 ? -3.9 -34.969 -6.336 1 74.81 510 ARG A CA 1
ATOM 3943 C C . ARG A 1 510 ? -2.457 -34.5 -6.461 1 74.81 510 ARG A C 1
ATOM 3945 O O . ARG A 1 510 ? -1.65 -34.719 -5.551 1 74.81 510 ARG A O 1
ATOM 3952 N N . ARG A 1 511 ? -2.127 -34.094 -7.504 1 66 511 ARG A N 1
ATOM 3953 C CA . ARG A 1 511 ? -0.822 -33.469 -7.641 1 66 511 ARG A CA 1
ATOM 3954 C C . ARG A 1 511 ? -0.962 -31.938 -7.742 1 66 511 ARG A C 1
ATOM 3956 O O . ARG A 1 511 ? -1.569 -31.422 -8.688 1 66 511 ARG A O 1
ATOM 3963 N N . VAL A 1 512 ? -0.563 -31.391 -6.562 1 62.44 512 VAL A N 1
ATOM 3964 C CA . VAL A 1 512 ? -0.715 -29.953 -6.445 1 62.44 512 VAL A CA 1
ATOM 3965 C C . VAL A 1 512 ? -0.08 -29.266 -7.648 1 62.44 512 VAL A C 1
ATOM 3967 O O . VAL A 1 512 ? 0.993 -29.656 -8.109 1 62.44 512 VAL A O 1
ATOM 3970 N N . LYS A 1 513 ? -1.062 -28.5 -8.133 1 55.44 513 LYS A N 1
ATOM 3971 C CA . LYS A 1 513 ? -0.696 -27.719 -9.312 1 55.44 513 LYS A CA 1
ATOM 3972 C C . LYS A 1 513 ? -0.119 -26.375 -8.922 1 55.44 513 LYS A C 1
ATOM 3974 O O . LYS A 1 513 ? -0.83 -25.516 -8.383 1 55.44 513 LYS A O 1
ATOM 3979 N N . GLY A 1 514 ? 1.084 -26.203 -9.016 1 52.22 514 GLY A N 1
ATOM 3980 C CA . GLY A 1 514 ? 1.618 -24.875 -8.844 1 52.22 514 GLY A CA 1
ATOM 3981 C C . GLY A 1 514 ? 1.703 -24.438 -7.395 1 52.22 514 GLY A C 1
ATOM 3982 O O . GLY A 1 514 ? 2.031 -25.25 -6.52 1 52.22 514 GLY A O 1
ATOM 3983 N N . PHE A 1 515 ? 1.578 -23.047 -7.246 1 51.16 515 PHE A N 1
ATOM 3984 C CA . PHE A 1 515 ? 1.792 -22.438 -5.945 1 51.16 515 PHE A CA 1
ATOM 3985 C C . PHE A 1 515 ? 0.499 -22.406 -5.141 1 51.16 515 PHE A C 1
ATOM 3987 O O . PHE A 1 515 ? 0.516 -22.125 -3.938 1 51.16 515 PHE A O 1
ATOM 3994 N N . HIS A 1 516 ? -0.528 -22.672 -5.926 1 60.25 516 HIS A N 1
ATOM 3995 C CA . HIS A 1 516 ? -1.77 -22.625 -5.164 1 60.25 516 HIS A CA 1
ATOM 3996 C C . HIS A 1 516 ? -2.162 -24.016 -4.664 1 60.25 516 HIS A C 1
ATOM 3998 O O . HIS A 1 516 ? -2.412 -24.922 -5.461 1 60.25 516 HIS A O 1
ATOM 4004 N N . SER A 1 517 ? -2.082 -24.125 -3.492 1 62.59 517 SER A N 1
ATOM 4005 C CA . SER A 1 517 ? -2.422 -25.391 -2.854 1 62.59 517 SER A CA 1
ATOM 4006 C C . SER A 1 517 ? -3.82 -25.859 -3.25 1 62.59 517 SER A C 1
ATOM 4008 O O . SER A 1 517 ? -4.145 -27.031 -3.143 1 62.59 517 SER A O 1
ATOM 4010 N N . CYS A 1 518 ? -4.512 -24.891 -3.84 1 69.75 518 CYS A N 1
ATOM 4011 C CA . CYS A 1 518 ? -5.906 -25.203 -4.129 1 69.75 518 CYS A CA 1
ATOM 4012 C C . CYS A 1 518 ? -6.047 -25.844 -5.504 1 69.75 518 CYS A C 1
ATOM 4014 O O . CYS A 1 518 ? -7.078 -26.438 -5.809 1 69.75 518 CYS A O 1
ATOM 4016 N N . CYS A 1 519 ? -4.961 -25.75 -6.305 1 69.81 519 CYS A N 1
ATOM 4017 C CA . CYS A 1 519 ? -5.027 -26.281 -7.664 1 69.81 519 CYS A CA 1
ATOM 4018 C C . CYS A 1 519 ? -4.191 -27.547 -7.797 1 69.81 519 CYS A C 1
ATOM 4020 O O . CYS A 1 519 ? -3.01 -27.547 -7.449 1 69.81 519 CYS A O 1
ATOM 4022 N N . PHE A 1 520 ? -4.852 -28.609 -8.164 1 73.25 520 PHE A N 1
ATOM 4023 C CA . PHE A 1 520 ? -4.141 -29.875 -8.289 1 73.25 520 PHE A CA 1
ATOM 4024 C C . PHE A 1 520 ? -4.629 -30.656 -9.508 1 73.25 520 PHE A C 1
ATOM 4026 O O . PHE A 1 520 ? -5.734 -30.406 -10 1 73.25 520 PHE A O 1
ATOM 4033 N N . ASP A 1 521 ? -3.768 -31.312 -10.18 1 70.06 521 ASP A N 1
ATOM 4034 C CA . ASP A 1 521 ? -4.117 -32.219 -11.258 1 70.06 521 ASP A CA 1
ATOM 4035 C C . ASP A 1 521 ? -4.367 -33.625 -10.711 1 70.06 521 ASP A C 1
ATOM 4037 O O . ASP A 1 521 ? -3.758 -34.031 -9.719 1 70.06 521 ASP A O 1
ATOM 4041 N N . CYS A 1 522 ? -5.43 -34.219 -11.328 1 75 522 CYS A N 1
ATOM 4042 C CA . CYS A 1 522 ? -5.707 -35.625 -10.969 1 75 522 CYS A CA 1
ATOM 4043 C C . CYS A 1 522 ? -4.926 -36.594 -11.852 1 75 522 CYS A C 1
ATOM 4045 O O . CYS A 1 522 ? -5.125 -36.594 -13.07 1 75 522 CYS A O 1
ATOM 4047 N N . ILE A 1 523 ? -3.965 -37.156 -11.234 1 74.06 523 ILE A N 1
ATOM 4048 C CA . ILE A 1 523 ? -3.117 -38.062 -11.969 1 74.06 523 ILE A CA 1
ATOM 4049 C C . ILE A 1 523 ? -3.568 -39.5 -11.703 1 74.06 523 ILE A C 1
ATOM 4051 O O . ILE A 1 523 ? -3.832 -39.875 -10.555 1 74.06 523 ILE A O 1
ATOM 4055 N N . ASP A 1 524 ? -3.703 -40.281 -12.789 1 79.5 524 ASP A N 1
ATOM 4056 C CA . ASP A 1 524 ? -4.102 -41.688 -12.688 1 79.5 524 ASP A CA 1
ATOM 4057 C C . ASP A 1 524 ? -3.008 -42.5 -12.031 1 79.5 524 ASP A C 1
ATOM 4059 O O . ASP A 1 524 ? -1.827 -42.375 -12.352 1 79.5 524 ASP A O 1
ATOM 4063 N N . CYS A 1 525 ? -3.514 -43.219 -11.07 1 79.62 525 CYS A N 1
ATOM 4064 C CA . CYS A 1 525 ? -2.594 -44.219 -10.578 1 79.62 525 CYS A CA 1
ATOM 4065 C C . CYS A 1 525 ? -2.496 -45.406 -11.555 1 79.62 525 CYS A C 1
ATOM 4067 O O . CYS A 1 525 ? -3.506 -46 -11.898 1 79.62 525 CYS A O 1
ATOM 4069 N N . LEU A 1 526 ? -1.31 -45.562 -12.055 1 74.31 526 LEU A N 1
ATOM 4070 C CA . LEU A 1 526 ? -1.069 -46.594 -13.039 1 74.31 526 LEU A CA 1
ATOM 4071 C C . LEU A 1 526 ? -1.125 -47.969 -12.398 1 74.31 526 LEU A C 1
ATOM 4073 O O . LEU A 1 526 ? -1.17 -48.094 -11.172 1 74.31 526 LEU A O 1
ATOM 4077 N N . ALA A 1 527 ? -1.222 -49 -13.359 1 76.19 527 ALA A N 1
ATOM 4078 C CA . ALA A 1 527 ? -1.244 -50.375 -12.883 1 76.19 527 ALA A CA 1
ATOM 4079 C C . ALA A 1 527 ? -0.07 -50.656 -11.953 1 76.19 527 ALA A C 1
ATOM 4081 O O . ALA A 1 527 ? 1.066 -50.281 -12.242 1 76.19 527 ALA A O 1
ATOM 4082 N N . GLY A 1 528 ? -0.385 -51.188 -10.852 1 75.44 528 GLY A N 1
ATOM 4083 C CA . GLY A 1 528 ? 0.604 -51.5 -9.828 1 75.44 528 GLY A CA 1
ATOM 4084 C C . GLY A 1 528 ? 0.615 -50.469 -8.703 1 75.44 528 GLY A C 1
ATOM 4085 O O . GLY A 1 528 ? 1.284 -50.656 -7.688 1 75.44 528 GLY A O 1
ATOM 4086 N N . THR A 1 529 ? -0.036 -49.406 -8.984 1 82.5 529 THR A N 1
ATOM 4087 C CA . THR A 1 529 ? -0.141 -48.375 -7.969 1 82.5 529 THR A CA 1
ATOM 4088 C C . THR A 1 529 ? -1.603 -48.062 -7.676 1 82.5 529 THR A C 1
ATOM 4090 O O . THR A 1 529 ? -2.484 -48.344 -8.484 1 82.5 529 THR A O 1
ATOM 4093 N N . TYR A 1 530 ? -1.829 -47.688 -6.457 1 85.19 530 TYR A N 1
ATOM 4094 C CA . TYR A 1 530 ? -3.205 -47.344 -6.094 1 85.19 530 TYR A CA 1
ATOM 4095 C C . TYR A 1 530 ? -3.258 -46.094 -5.234 1 85.19 530 TYR A C 1
ATOM 4097 O O . TYR A 1 530 ? -2.232 -45.625 -4.727 1 85.19 530 TYR A O 1
ATOM 4105 N N . GLN A 1 531 ? -4.484 -45.531 -5.137 1 87.69 531 GLN A N 1
ATOM 4106 C CA . GLN A 1 531 ? -4.746 -44.375 -4.277 1 87.69 531 GLN A CA 1
ATOM 4107 C C . GLN A 1 531 ? -5.105 -44.844 -2.863 1 87.69 531 GLN A C 1
ATOM 4109 O O . GLN A 1 531 ? -6.18 -45.375 -2.637 1 87.69 531 GLN A O 1
ATOM 4114 N N . ALA A 1 532 ? -4.199 -44.5 -1.99 1 81.94 532 ALA A N 1
ATOM 4115 C CA . ALA A 1 532 ? -4.434 -44.938 -0.619 1 81.94 532 ALA A CA 1
ATOM 4116 C C . ALA A 1 532 ? -5.441 -44.062 0.085 1 81.94 532 ALA A C 1
ATOM 4118 O O . ALA A 1 532 ? -6.344 -44.531 0.771 1 81.94 532 ALA A O 1
ATOM 4119 N N . ASN A 1 533 ? -5.176 -42.781 0.001 1 81.38 533 ASN A N 1
ATOM 4120 C CA . ASN A 1 533 ? -6.09 -41.812 0.591 1 81.38 533 ASN A CA 1
ATOM 4121 C C . ASN A 1 533 ? -6.578 -40.812 -0.443 1 81.38 533 ASN A C 1
ATOM 4123 O O . ASN A 1 533 ? -5.926 -40.594 -1.466 1 81.38 533 ASN A O 1
ATOM 4127 N N . GLU A 1 534 ? -7.723 -40.312 -0.115 1 77.06 534 GLU A N 1
ATOM 4128 C CA . GLU A 1 534 ? -8.367 -39.375 -1.033 1 77.06 534 GLU A CA 1
ATOM 4129 C C . GLU A 1 534 ? -7.496 -38.156 -1.267 1 77.06 534 GLU A C 1
ATOM 4131 O O . GLU A 1 534 ? -7.516 -37.562 -2.354 1 77.06 534 GLU A O 1
ATOM 4136 N N . GLU A 1 535 ? -6.699 -37.812 -0.357 1 71 535 GLU A N 1
ATOM 4137 C CA . GLU A 1 535 ? -5.949 -36.562 -0.485 1 71 535 GLU A CA 1
ATOM 4138 C C . GLU A 1 535 ? -4.484 -36.812 -0.817 1 71 535 GLU A C 1
ATOM 4140 O O . GLU A 1 535 ? -3.645 -35.938 -0.712 1 71 535 GLU A O 1
ATOM 4145 N N . ASP A 1 536 ? -4.262 -38.062 -1.252 1 76.06 536 ASP A N 1
ATOM 4146 C CA . ASP A 1 536 ? -2.867 -38.406 -1.511 1 76.06 536 ASP A CA 1
ATOM 4147 C C . ASP A 1 536 ? -2.338 -37.688 -2.744 1 76.06 536 ASP A C 1
ATOM 4149 O O . ASP A 1 536 ? -3.055 -37.531 -3.734 1 76.06 536 ASP A O 1
ATOM 4153 N N . THR A 1 537 ? -1.142 -37.25 -2.744 1 73.19 537 THR A N 1
ATOM 4154 C CA . THR A 1 537 ? -0.5 -36.531 -3.846 1 73.19 537 THR A CA 1
ATOM 4155 C C . THR A 1 537 ? 0.322 -37.5 -4.699 1 73.19 537 THR A C 1
ATOM 4157 O O . THR A 1 537 ? 0.736 -37.156 -5.809 1 73.19 537 THR A O 1
ATOM 4160 N N . GLN A 1 538 ? 0.64 -38.688 -4.117 1 74.75 538 GLN A N 1
ATOM 4161 C CA . GLN A 1 538 ? 1.379 -39.719 -4.848 1 74.75 538 GLN A CA 1
ATOM 4162 C C . GLN A 1 538 ? 0.703 -41.094 -4.719 1 74.75 538 GLN A C 1
ATOM 4164 O O . GLN A 1 538 ? 0.077 -41.375 -3.699 1 74.75 538 GLN A O 1
ATOM 4169 N N . CYS A 1 539 ? 0.805 -41.812 -5.84 1 79.56 539 CYS A N 1
ATOM 4170 C CA . CYS A 1 539 ? 0.272 -43.156 -5.836 1 79.56 539 CYS A CA 1
ATOM 4171 C C . CYS A 1 539 ? 1.136 -44.094 -4.984 1 79.56 539 CYS A C 1
ATOM 4173 O O . CYS A 1 539 ? 2.361 -43.969 -4.973 1 79.56 539 CYS A O 1
ATOM 4175 N N . THR A 1 540 ? 0.444 -44.844 -4.203 1 84.38 540 THR A N 1
ATOM 4176 C CA . THR A 1 540 ? 1.142 -45.844 -3.383 1 84.38 540 THR A CA 1
ATOM 4177 C C . THR A 1 540 ? 1.336 -47.125 -4.148 1 84.38 540 THR A C 1
ATOM 4179 O O . THR A 1 540 ? 0.424 -47.594 -4.84 1 84.38 540 THR A O 1
ATOM 4182 N N . LYS A 1 541 ? 2.551 -47.562 -4.098 1 82.19 541 LYS A N 1
ATOM 4183 C CA . LYS A 1 541 ? 2.85 -48.844 -4.77 1 82.19 541 LYS A CA 1
ATOM 4184 C C . LYS A 1 541 ? 2.219 -50 -4.031 1 82.19 541 LYS A C 1
ATOM 4186 O O . LYS A 1 541 ? 2.229 -50.062 -2.799 1 82.19 541 LYS A O 1
ATOM 4191 N N . CYS A 1 542 ? 1.654 -50.906 -4.84 1 83.31 542 CYS A N 1
ATOM 4192 C CA . CYS A 1 542 ? 1.086 -52.125 -4.242 1 83.31 542 CYS A CA 1
ATOM 4193 C C . CYS A 1 542 ? 2.172 -52.969 -3.607 1 83.31 542 CYS A C 1
ATOM 4195 O O . CYS A 1 542 ? 3.287 -53.062 -4.125 1 83.31 542 CYS A O 1
ATOM 4197 N N . PRO A 1 543 ? 1.768 -53.469 -2.363 1 78.44 543 PRO A N 1
ATOM 4198 C CA . PRO A 1 543 ? 2.723 -54.375 -1.744 1 78.44 543 PRO A CA 1
ATOM 4199 C C . PRO A 1 543 ? 3.105 -55.531 -2.666 1 78.44 543 PRO A C 1
ATOM 4201 O O . PRO A 1 543 ? 2.449 -55.75 -3.684 1 78.44 543 PRO A O 1
ATOM 4204 N N . ASP A 1 544 ? 4.148 -56.25 -2.242 1 76.38 544 ASP A N 1
ATOM 4205 C CA . ASP A 1 544 ? 4.676 -57.375 -3.037 1 76.38 544 ASP A CA 1
ATOM 4206 C C . ASP A 1 544 ? 3.598 -58.406 -3.295 1 76.38 544 ASP A C 1
ATOM 4208 O O . ASP A 1 544 ? 2.9 -58.844 -2.369 1 76.38 544 ASP A O 1
ATOM 4212 N N . ARG A 1 545 ? 3.322 -58.938 -4.477 1 71.12 545 ARG A N 1
ATOM 4213 C CA . ARG A 1 545 ? 2.432 -60 -4.922 1 71.12 545 ARG A CA 1
ATOM 4214 C C . ARG A 1 545 ? 1.004 -59.5 -5.082 1 71.12 545 ARG A C 1
ATOM 4216 O O . ARG A 1 545 ? 0.061 -60.281 -5.141 1 71.12 545 ARG A O 1
ATOM 4223 N N . GLN A 1 546 ? 0.857 -58.281 -4.926 1 77.75 546 GLN A N 1
ATOM 4224 C CA . GLN A 1 546 ? -0.455 -57.688 -5.199 1 77.75 546 GLN A CA 1
ATOM 4225 C C . GLN A 1 546 ? -0.407 -56.781 -6.41 1 77.75 546 GLN A C 1
ATOM 4227 O O . GLN A 1 546 ? 0.669 -56.312 -6.812 1 77.75 546 GLN A O 1
ATOM 4232 N N . TRP A 1 547 ? -1.521 -56.781 -7.102 1 76.06 547 TRP A N 1
ATOM 4233 C CA . TRP A 1 547 ? -1.61 -55.969 -8.289 1 76.06 547 TRP A CA 1
ATOM 4234 C C . TRP A 1 547 ? -2.861 -55.094 -8.25 1 76.06 547 TRP A C 1
ATOM 4236 O O . TRP A 1 547 ? -3.789 -55.344 -7.484 1 76.06 547 TRP A O 1
ATOM 4246 N N . SER A 1 548 ? -2.76 -53.906 -8.852 1 81.31 548 SER A N 1
ATOM 4247 C CA . SER A 1 548 ? -3.912 -53 -9 1 81.31 548 SER A CA 1
ATOM 4248 C C . SER A 1 548 ? -4.113 -52.594 -10.453 1 81.31 548 SER A C 1
ATOM 4250 O O . SER A 1 548 ? -3.148 -52.531 -11.219 1 81.31 548 SER A O 1
ATOM 4252 N N . SER A 1 549 ? -5.379 -52.562 -10.789 1 78.69 549 SER A N 1
ATOM 4253 C CA . SER A 1 549 ? -5.691 -52.031 -12.109 1 78.69 549 SER A CA 1
ATOM 4254 C C . SER A 1 549 ? -5.523 -50.531 -12.156 1 78.69 549 SER A C 1
ATOM 4256 O O . SER A 1 549 ? -5.195 -49.906 -11.148 1 78.69 549 SER A O 1
ATOM 4258 N N . ASN A 1 550 ? -5.559 -50.094 -13.438 1 81.5 550 ASN A N 1
ATOM 4259 C CA . ASN A 1 550 ? -5.508 -48.656 -13.578 1 81.5 550 ASN A CA 1
ATOM 4260 C C . ASN A 1 550 ? -6.613 -47.969 -12.773 1 81.5 550 ASN A C 1
ATOM 4262 O O . ASN A 1 550 ? -7.75 -48.438 -12.742 1 81.5 550 ASN A O 1
ATOM 4266 N N . ASN A 1 551 ? -6.328 -46.875 -12.078 1 84.25 551 ASN A N 1
ATOM 4267 C CA . ASN A 1 551 ? -7.262 -46.031 -11.32 1 84.25 551 ASN A CA 1
ATOM 4268 C C . ASN A 1 551 ? -7.926 -46.844 -10.195 1 84.25 551 ASN A C 1
ATOM 4270 O O . ASN A 1 551 ? -9.148 -46.781 -10.039 1 84.25 551 ASN A O 1
ATOM 4274 N N . SER A 1 552 ? -7.082 -47.625 -9.539 1 80.56 552 SER A N 1
ATOM 4275 C CA . SER A 1 552 ? -7.625 -48.438 -8.461 1 80.56 552 SER A CA 1
ATOM 4276 C C . SER A 1 552 ? -7.355 -47.812 -7.098 1 80.56 552 SER A C 1
ATOM 4278 O O . SER A 1 552 ? -6.465 -46.969 -6.961 1 80.56 552 SER A O 1
ATOM 4280 N N . THR A 1 553 ? -8.211 -48.188 -6.086 1 85.75 553 THR A N 1
ATOM 4281 C CA . THR A 1 553 ? -8.078 -47.688 -4.723 1 85.75 553 THR A CA 1
ATOM 4282 C C . THR A 1 553 ? -7.535 -48.75 -3.799 1 85.75 553 THR A C 1
ATOM 4284 O O . THR A 1 553 ? -7.32 -48.531 -2.607 1 85.75 553 THR A O 1
ATOM 4287 N N . SER A 1 554 ? -7.457 -49.938 -4.398 1 83.62 554 SER A N 1
ATOM 4288 C CA . SER A 1 554 ? -6.965 -51.031 -3.6 1 83.62 554 SER A CA 1
ATOM 4289 C C . SER A 1 554 ? -6.18 -52.031 -4.453 1 83.62 554 SER A C 1
ATOM 4291 O O . SER A 1 554 ? -6.246 -52 -5.684 1 83.62 554 SER A O 1
ATOM 4293 N N . CYS A 1 555 ? -5.332 -52.688 -3.848 1 85.38 555 CYS A N 1
ATOM 4294 C CA . CYS A 1 555 ? -4.59 -53.75 -4.512 1 85.38 555 CYS A CA 1
ATOM 4295 C C . CYS A 1 555 ? -5.305 -55.094 -4.367 1 85.38 555 CYS A C 1
ATOM 4297 O O . CYS A 1 555 ? -5.934 -55.344 -3.34 1 85.38 555 CYS A O 1
ATOM 4299 N N . ILE A 1 556 ? -5.492 -55.812 -5.516 1 81.19 556 ILE A N 1
ATOM 4300 C CA . ILE A 1 556 ? -6.16 -57.094 -5.516 1 81.19 556 ILE A CA 1
ATOM 4301 C C . ILE A 1 556 ? -5.129 -58.219 -5.695 1 81.19 556 ILE A C 1
ATOM 4303 O O . ILE A 1 556 ? -4.078 -58 -6.305 1 81.19 556 ILE A O 1
ATOM 4307 N N . ASP A 1 557 ? -5.461 -59.344 -5.125 1 77.06 557 ASP A N 1
ATOM 4308 C CA . ASP A 1 557 ? -4.648 -60.531 -5.328 1 77.06 557 ASP A CA 1
ATOM 4309 C C . ASP A 1 557 ? -4.867 -61.125 -6.719 1 77.06 557 ASP A C 1
ATOM 4311 O O . ASP A 1 557 ? -5.98 -61.094 -7.246 1 77.06 557 ASP A O 1
ATOM 4315 N N . PRO A 1 558 ? -3.904 -61.344 -7.48 1 68.69 558 PRO A N 1
ATOM 4316 C CA . PRO A 1 558 ? -4.055 -61.906 -8.812 1 68.69 558 PRO A CA 1
ATOM 4317 C C . PRO A 1 558 ? -4.938 -63.156 -8.82 1 68.69 558 PRO A C 1
ATOM 4319 O O . PRO A 1 558 ? -4.867 -63.969 -7.891 1 68.69 558 PRO A O 1
ATOM 4322 N N . SER A 1 559 ? -6.086 -63 -9.812 1 64.5 559 SER A N 1
ATOM 4323 C CA . SER A 1 559 ? -6.898 -64.188 -10.008 1 64.5 559 SER A CA 1
ATOM 4324 C C . SER A 1 559 ? -6.297 -65.125 -11.078 1 64.5 559 SER A C 1
ATOM 4326 O O . SER A 1 559 ? -5.961 -64.625 -12.172 1 64.5 559 SER A O 1
ATOM 4328 N N . PHE A 1 560 ? -5.852 -66.125 -10.914 1 59.38 560 PHE A N 1
ATOM 4329 C CA . PHE A 1 560 ? -5.309 -67.062 -11.852 1 59.38 560 PHE A CA 1
ATOM 4330 C C . PHE A 1 560 ? -6.418 -67.938 -12.422 1 59.38 560 PHE A C 1
ATOM 4332 O O . PHE A 1 560 ? -7.227 -68.5 -11.68 1 59.38 560 PHE A O 1
ATOM 4339 N N . GLU A 1 561 ? -6.727 -67.562 -13.836 1 62.88 561 GLU A N 1
ATOM 4340 C CA . GLU A 1 561 ? -7.68 -68.438 -14.477 1 62.88 561 GLU A CA 1
ATOM 4341 C C . GLU A 1 561 ? -6.969 -69.625 -15.102 1 62.88 561 GLU A C 1
ATOM 4343 O O . GLU A 1 561 ? -6.039 -69.5 -15.898 1 62.88 561 GLU A O 1
ATOM 4348 N N . PHE A 1 562 ? -7.027 -70.75 -14.641 1 63.69 562 PHE A N 1
ATOM 4349 C CA . PHE A 1 562 ? -6.512 -71.938 -15.219 1 63.69 562 PHE A CA 1
ATOM 4350 C C . PHE A 1 562 ? -7.629 -73 -15.398 1 63.69 562 PHE A C 1
ATOM 4352 O O . PHE A 1 562 ? -8.703 -72.875 -14.805 1 63.69 562 PHE A O 1
ATOM 4359 N N . LEU A 1 563 ? -7.613 -73.625 -16.547 1 67.44 563 LEU A N 1
ATOM 4360 C CA . LEU A 1 563 ? -8.562 -74.688 -16.75 1 67.44 563 LEU A CA 1
ATOM 4361 C C . LEU A 1 563 ? -8.523 -75.688 -15.578 1 67.44 563 LEU A C 1
ATOM 4363 O O . LEU A 1 563 ? -7.605 -76.5 -15.469 1 67.44 563 LEU A O 1
ATOM 4367 N N . SER A 1 564 ? -9.57 -75.312 -14.844 1 73.81 564 SER A N 1
ATOM 4368 C CA . SER A 1 564 ? -9.617 -76.125 -13.656 1 73.81 564 SER A CA 1
ATOM 4369 C C . SER A 1 564 ? -10.117 -77.562 -13.984 1 73.81 564 SER A C 1
ATOM 4371 O O . SER A 1 564 ? -10.758 -77.75 -15.016 1 73.81 564 SER A O 1
ATOM 4373 N N . TRP A 1 565 ? -9.711 -78.562 -13.102 1 76.44 565 TRP A N 1
ATOM 4374 C CA . TRP A 1 565 ? -10.086 -79.938 -13.25 1 76.44 565 TRP A CA 1
ATOM 4375 C C . TRP A 1 565 ? -11.602 -80.125 -13.164 1 76.44 565 TRP A C 1
ATOM 4377 O O . TRP A 1 565 ? -12.156 -81.062 -13.734 1 76.44 565 TRP A O 1
ATOM 4387 N N . ASN A 1 566 ? -12.227 -78.938 -12.703 1 77.38 566 ASN A N 1
ATOM 4388 C CA . ASN A 1 566 ? -13.648 -79.125 -12.414 1 77.38 566 ASN A CA 1
ATOM 4389 C C . ASN A 1 566 ? -14.516 -78.438 -13.477 1 77.38 566 ASN A C 1
ATOM 4391 O O . ASN A 1 566 ? -15.742 -78.438 -13.367 1 77.38 566 ASN A O 1
ATOM 4395 N N . THR A 1 567 ? -13.969 -78.125 -14.492 1 78.94 567 THR A N 1
ATOM 4396 C CA . THR A 1 567 ? -14.797 -77.5 -15.523 1 78.94 567 THR A CA 1
ATOM 4397 C C . THR A 1 567 ? -15.32 -78.562 -16.5 1 78.94 567 THR A C 1
ATOM 4399 O O . THR A 1 567 ? -14.672 -79.562 -16.703 1 78.94 567 THR A O 1
ATOM 4402 N N . PRO A 1 568 ? -16.531 -78.312 -16.953 1 81.56 568 PRO A N 1
ATOM 4403 C CA . PRO A 1 568 ? -17.109 -79.25 -17.875 1 81.56 568 PRO A CA 1
ATOM 4404 C C . PRO A 1 568 ? -16.266 -79.5 -19.125 1 81.56 568 PRO A C 1
ATOM 4406 O O . PRO A 1 568 ? -16.172 -80.625 -19.641 1 81.56 568 PRO A O 1
ATOM 4409 N N . GLU A 1 569 ? -15.641 -78.562 -19.5 1 78.25 569 GLU A N 1
ATOM 4410 C CA . GLU A 1 569 ? -14.781 -78.688 -20.672 1 78.25 569 GLU A CA 1
ATOM 4411 C C . GLU A 1 569 ? -13.586 -79.562 -20.359 1 78.25 569 GLU A C 1
ATOM 4413 O O . GLU A 1 569 ? -13.203 -80.438 -21.188 1 78.25 569 GLU A O 1
ATOM 4418 N N . ALA A 1 570 ? -13.078 -79.312 -19.203 1 79.75 570 ALA A N 1
ATOM 4419 C CA . ALA A 1 570 ? -11.961 -80.125 -18.797 1 79.75 570 ALA A CA 1
ATOM 4420 C C . ALA A 1 570 ? -12.406 -81.562 -18.609 1 79.75 570 ALA A C 1
ATOM 4422 O O . ALA A 1 570 ? -11.68 -82.5 -18.984 1 79.75 570 ALA A O 1
ATOM 4423 N N . LEU A 1 571 ? -13.602 -81.75 -18.156 1 82.56 571 LEU A N 1
ATOM 4424 C CA . LEU A 1 571 ? -14.125 -83.062 -17.953 1 82.56 571 LEU A CA 1
ATOM 4425 C C . LEU A 1 571 ? -14.398 -83.75 -19.281 1 82.56 571 LEU A C 1
ATOM 4427 O O . LEU A 1 571 ? -14.133 -84.938 -19.438 1 82.56 571 LEU A O 1
ATOM 4431 N N . GLN A 1 572 ? -14.922 -83.062 -20.172 1 81.69 572 GLN A N 1
ATOM 4432 C CA . GLN A 1 572 ? -15.188 -83.688 -21.484 1 81.69 572 GLN A CA 1
ATOM 4433 C C . GLN A 1 572 ? -13.891 -84.062 -22.188 1 81.69 572 GLN A C 1
ATOM 4435 O O . GLN A 1 572 ? -13.797 -85.125 -22.797 1 81.69 572 GLN A O 1
ATOM 4440 N N . LEU A 1 573 ? -12.953 -83.25 -22.094 1 79.81 573 LEU A N 1
ATOM 4441 C CA . LEU A 1 573 ? -11.664 -83.562 -22.719 1 79.81 573 LEU A CA 1
ATOM 4442 C C . LEU A 1 573 ? -10.977 -84.688 -22.031 1 79.81 573 LEU A C 1
ATOM 4444 O O . LEU A 1 573 ? -10.375 -85.562 -22.703 1 79.81 573 LEU A O 1
ATOM 4448 N N . THR A 1 574 ? -11.211 -84.688 -20.734 1 84.31 574 THR A N 1
ATOM 4449 C CA . THR A 1 574 ? -10.617 -85.812 -20 1 84.31 574 THR A CA 1
ATOM 4450 C C . THR A 1 574 ? -11.344 -87.125 -20.312 1 84.31 574 THR A C 1
ATOM 4452 O O . THR A 1 574 ? -10.719 -88.188 -20.453 1 84.31 574 THR A O 1
ATOM 4455 N N . LEU A 1 575 ? -12.641 -87.062 -20.5 1 84.94 575 LEU A N 1
ATOM 4456 C CA . LEU A 1 575 ? -13.406 -88.25 -20.844 1 84.94 575 LEU A CA 1
ATOM 4457 C C . LEU A 1 575 ? -13.062 -88.75 -22.25 1 84.94 575 LEU A C 1
ATOM 4459 O O . LEU A 1 575 ? -12.93 -89.938 -22.469 1 84.94 575 LEU A O 1
ATOM 4463 N N . ALA A 1 576 ? -12.984 -87.875 -23.109 1 82.44 576 ALA A N 1
ATOM 4464 C CA . ALA A 1 576 ? -12.594 -88.25 -24.469 1 82.44 576 ALA A CA 1
ATOM 4465 C C . ALA A 1 576 ? -11.188 -88.812 -24.484 1 82.44 576 ALA A C 1
ATOM 4467 O O . ALA A 1 576 ? -10.914 -89.75 -25.203 1 82.44 576 ALA A O 1
ATOM 4468 N N . GLY A 1 577 ? -10.398 -88.25 -23.656 1 82 577 GLY A N 1
ATOM 4469 C CA . GLY A 1 577 ? -9.047 -88.812 -23.547 1 82 577 GLY A CA 1
ATOM 4470 C C . GLY A 1 577 ? -9.008 -90.188 -22.922 1 82 577 GLY A C 1
ATOM 4471 O O . GLY A 1 577 ? -8.273 -91.062 -23.391 1 82 577 GLY A O 1
ATOM 4472 N N . VAL A 1 578 ? -9.805 -90.375 -22 1 87.31 578 VAL A N 1
ATOM 4473 C CA . VAL A 1 578 ? -9.859 -91.625 -21.328 1 87.31 578 VAL A CA 1
ATOM 4474 C C . VAL A 1 578 ? -10.453 -92.688 -22.281 1 87.31 578 VAL A C 1
ATOM 4476 O O . VAL A 1 578 ? -9.984 -93.812 -22.344 1 87.31 578 VAL A O 1
ATOM 4479 N N . LEU A 1 579 ? -11.438 -92.312 -23.062 1 86.06 579 LEU A N 1
ATOM 4480 C CA . LEU A 1 579 ? -12.023 -93.25 -24.031 1 86.06 579 LEU A CA 1
ATOM 4481 C C . LEU A 1 579 ? -11.008 -93.625 -25.094 1 86.06 579 LEU A C 1
ATOM 4483 O O . LEU A 1 579 ? -10.914 -94.812 -25.469 1 86.06 579 LEU A O 1
ATOM 4487 N N . LEU A 1 580 ? -10.297 -92.688 -25.484 1 84.81 580 LEU A N 1
ATOM 4488 C CA . LEU A 1 580 ? -9.25 -93 -26.453 1 84.81 580 LEU A CA 1
ATOM 4489 C C . LEU A 1 580 ? -8.156 -93.875 -25.844 1 84.81 580 LEU A C 1
ATOM 4491 O O . LEU A 1 580 ? -7.641 -94.75 -26.5 1 84.81 580 LEU A O 1
ATOM 4495 N N . LEU A 1 581 ? -7.941 -93.625 -24.609 1 86.38 581 LEU A N 1
ATOM 4496 C CA . LEU A 1 581 ? -6.93 -94.438 -23.922 1 86.38 581 LEU A CA 1
ATOM 4497 C C . LEU A 1 581 ? -7.406 -95.875 -23.719 1 86.38 581 LEU A C 1
ATOM 4499 O O . LEU A 1 581 ? -6.629 -96.812 -23.875 1 86.38 581 LEU A O 1
ATOM 4503 N N . ILE A 1 582 ? -8.625 -96 -23.531 1 87.94 582 ILE A N 1
ATOM 4504 C CA . ILE A 1 582 ? -9.188 -97.375 -23.375 1 87.94 582 ILE A CA 1
ATOM 4505 C C . ILE A 1 582 ? -9.148 -98.062 -24.703 1 87.94 582 ILE A C 1
ATOM 4507 O O . ILE A 1 582 ? -8.805 -99.25 -24.75 1 87.94 582 ILE A O 1
ATOM 4511 N N . CYS A 1 583 ? -9.414 -97.438 -25.703 1 86.31 583 CYS A N 1
ATOM 4512 C CA . CYS A 1 583 ? -9.352 -98 -27.016 1 86.31 583 CYS A CA 1
ATOM 4513 C C . CYS A 1 583 ? -7.926 -98.438 -27.375 1 86.31 583 CYS A C 1
ATOM 4515 O O . CYS A 1 583 ? -7.684 -99.5 -27.906 1 86.31 583 CYS A O 1
ATOM 4517 N N . GLN A 1 584 ? -7.043 -97.625 -26.891 1 86.12 584 GLN A N 1
ATOM 4518 C CA . GLN A 1 584 ? -5.645 -97.875 -27.188 1 86.12 584 GLN A CA 1
ATOM 4519 C C . GLN A 1 584 ? -5.105 -99.062 -26.328 1 86.12 584 GLN A C 1
ATOM 4521 O O . GLN A 1 584 ? -4.371 -99.875 -26.797 1 86.12 584 GLN A O 1
ATOM 4526 N N . VAL A 1 585 ? -5.57 -99 -25.156 1 87.69 585 VAL A N 1
ATOM 4527 C CA . VAL A 1 585 ? -5.145 -100.062 -24.25 1 87.69 585 VAL A CA 1
ATOM 4528 C C . VAL A 1 585 ? -5.773 -101.438 -24.688 1 87.69 585 VAL A C 1
ATOM 4530 O O . VAL A 1 585 ? -5.125 -102.438 -24.641 1 87.69 585 VAL A O 1
ATOM 4533 N N . SER A 1 586 ? -6.918 -101.375 -25.234 1 87.56 586 SER A N 1
ATOM 4534 C CA . SER A 1 586 ? -7.574 -102.562 -25.719 1 87.56 586 SER A CA 1
ATOM 4535 C C . SER A 1 586 ? -6.852 -103.125 -26.938 1 87.56 586 SER A C 1
ATOM 4537 O O . SER A 1 586 ? -6.676 -104.375 -27.031 1 87.56 586 SER A O 1
ATOM 4539 N N . VAL A 1 587 ? -6.469 -102.312 -27.688 1 82.19 587 VAL A N 1
ATOM 4540 C CA . VAL A 1 587 ? -5.707 -102.75 -28.844 1 82.19 587 VAL A CA 1
ATOM 4541 C C . VAL A 1 587 ? -4.359 -103.312 -28.391 1 82.19 587 VAL A C 1
ATOM 4543 O O . VAL A 1 587 ? -3.904 -104.312 -28.906 1 82.19 587 VAL A O 1
ATOM 4546 N N . GLY A 1 588 ? -3.879 -102.625 -27.391 1 81.69 588 GLY A N 1
ATOM 4547 C CA . GLY A 1 588 ? -2.629 -103.125 -26.828 1 81.69 588 GLY A CA 1
ATOM 4548 C C . GLY A 1 588 ? -2.76 -104.5 -26.188 1 81.69 588 GLY A C 1
ATOM 4549 O O . GLY A 1 588 ? -1.911 -105.375 -26.391 1 81.69 588 GLY A O 1
ATOM 4550 N N . VAL A 1 589 ? -3.82 -104.812 -25.641 1 86 589 VAL A N 1
ATOM 4551 C CA . VAL A 1 589 ? -4.07 -106.062 -25 1 86 589 VAL A CA 1
ATOM 4552 C C . VAL A 1 589 ? -4.312 -107.188 -26.047 1 86 589 VAL A C 1
ATOM 4554 O O . VAL A 1 589 ? -3.816 -108.312 -25.922 1 86 589 VAL A O 1
ATOM 4557 N N . VAL A 1 590 ? -5.012 -106.75 -27.016 1 81.75 590 VAL A N 1
ATOM 4558 C CA . VAL A 1 590 ? -5.258 -107.75 -28.078 1 81.75 590 VAL A CA 1
ATOM 4559 C C . VAL A 1 590 ? -3.941 -108.125 -28.766 1 81.75 590 VAL A C 1
ATOM 4561 O O . VAL A 1 590 ? -3.697 -109.25 -29.078 1 81.75 590 VAL A O 1
ATOM 4564 N N . PHE A 1 591 ? -3.148 -107.062 -28.828 1 79.44 591 PHE A N 1
ATOM 4565 C CA . PHE A 1 591 ? -1.85 -107.312 -29.453 1 79.44 591 PHE A CA 1
ATOM 4566 C C . PHE A 1 591 ? -0.975 -108.188 -28.547 1 79.44 591 PHE A C 1
ATOM 4568 O O . PHE A 1 591 ? -0.254 -109.062 -29.016 1 79.44 591 PHE A O 1
ATOM 4575 N N . LEU A 1 592 ? -1.117 -108.062 -27.281 1 79.62 592 LEU A N 1
ATOM 4576 C CA . LEU A 1 592 ? -0.308 -108.812 -26.344 1 79.62 592 LEU A CA 1
ATOM 4577 C C . LEU A 1 592 ? -0.829 -110.25 -26.219 1 79.62 592 LEU A C 1
ATOM 4579 O O . LEU A 1 592 ? -0.044 -111.188 -26.109 1 79.62 592 LEU A O 1
ATOM 4583 N N . LYS A 1 593 ? -2.105 -110.438 -26.359 1 79.69 593 LYS A N 1
ATOM 4584 C CA . LYS A 1 593 ? -2.693 -111.812 -26.25 1 79.69 593 LYS A CA 1
ATOM 4585 C C . LYS A 1 593 ? -2.412 -112.625 -27.5 1 79.69 593 LYS A C 1
ATOM 4587 O O . LYS A 1 593 ? -2.232 -113.812 -27.422 1 79.69 593 LYS A O 1
ATOM 4592 N N . HIS A 1 594 ? -2.352 -111.938 -28.547 1 76.62 594 HIS A N 1
ATOM 4593 C CA . HIS A 1 594 ? -2.082 -112.688 -29.781 1 76.62 594 HIS A CA 1
ATOM 4594 C C . HIS A 1 594 ? -0.692 -112.375 -30.312 1 76.62 594 HIS A C 1
ATOM 4596 O O . HIS A 1 594 ? -0.512 -112.188 -31.531 1 76.62 594 HIS A O 1
ATOM 4602 N N . ARG A 1 595 ? 0.19 -112.125 -29.453 1 71.56 595 ARG A N 1
ATOM 4603 C CA . ARG A 1 595 ? 1.563 -111.75 -29.781 1 71.56 595 ARG A CA 1
ATOM 4604 C C . ARG A 1 595 ? 2.201 -112.812 -30.703 1 71.56 595 ARG A C 1
ATOM 4606 O O . ARG A 1 595 ? 3.037 -112.438 -31.547 1 71.56 595 ARG A O 1
ATOM 4613 N N . GLY A 1 596 ? 1.825 -114 -30.703 1 67.44 596 GLY A N 1
ATOM 4614 C CA . GLY A 1 596 ? 2.398 -115.062 -31.469 1 67.44 596 GLY A CA 1
ATOM 4615 C C . GLY A 1 596 ? 1.724 -115.25 -32.812 1 67.44 596 GLY A C 1
ATOM 4616 O O . GLY A 1 596 ? 2.176 -116.062 -33.625 1 67.44 596 GLY A O 1
ATOM 4617 N N . SER A 1 597 ? 0.683 -114.5 -33.094 1 68.75 597 SER A N 1
ATOM 4618 C CA . SER A 1 597 ? -0.022 -114.688 -34.344 1 68.75 597 SER A CA 1
ATOM 4619 C C . SER A 1 597 ? 0.647 -113.938 -35.5 1 68.75 597 SER A C 1
ATOM 4621 O O . SER A 1 597 ? 1.333 -112.938 -35.281 1 68.75 597 SER A O 1
ATOM 4623 N N . PHE A 1 598 ? 0.632 -114.375 -36.719 1 64.56 598 PHE A N 1
ATOM 4624 C CA . PHE A 1 598 ? 1.266 -113.875 -37.938 1 64.56 598 PHE A CA 1
ATOM 4625 C C . PHE A 1 598 ? 0.781 -112.5 -38.25 1 64.56 598 PHE A C 1
ATOM 4627 O O . PHE A 1 598 ? 1.547 -111.625 -38.75 1 64.56 598 PHE A O 1
ATOM 4634 N N . ILE A 1 599 ? -0.326 -112.125 -37.781 1 62.41 599 ILE A N 1
ATOM 4635 C CA . ILE A 1 599 ? -0.912 -110.812 -38.094 1 62.41 599 ILE A CA 1
ATOM 4636 C C . ILE A 1 599 ? -0.248 -109.75 -37.281 1 62.41 599 ILE A C 1
ATOM 4638 O O . ILE A 1 599 ? 0.055 -108.688 -37.781 1 62.41 599 ILE A O 1
ATOM 4642 N N . VAL A 1 600 ? -0.011 -110 -36.031 1 65.38 600 VAL A N 1
ATOM 4643 C CA . VAL A 1 600 ? 0.624 -109 -35.156 1 65.38 600 VAL A CA 1
ATOM 4644 C C . VAL A 1 600 ? 2.098 -108.875 -35.531 1 65.38 600 VAL A C 1
ATOM 4646 O O . VAL A 1 600 ? 2.652 -107.75 -35.5 1 65.38 600 VAL A O 1
ATOM 4649 N N . ALA A 1 601 ? 2.637 -109.938 -35.969 1 63.31 601 ALA A N 1
ATOM 4650 C CA . ALA A 1 601 ? 4.027 -109.875 -36.438 1 63.31 601 ALA A CA 1
ATOM 4651 C C . ALA A 1 601 ? 4.164 -109.188 -37.75 1 63.31 601 ALA A C 1
ATOM 4653 O O . ALA A 1 601 ? 5.16 -108.5 -37.969 1 63.31 601 ALA A O 1
ATOM 4654 N N . ALA A 1 602 ? 3.158 -109.312 -38.562 1 59.94 602 ALA A N 1
ATOM 4655 C CA . ALA A 1 602 ? 3.164 -108.625 -39.875 1 59.94 602 ALA A CA 1
ATOM 4656 C C . ALA A 1 602 ? 2.904 -107.125 -39.75 1 59.94 602 ALA A C 1
ATOM 4658 O O . ALA A 1 602 ? 3.33 -106.375 -40.594 1 59.94 602 ALA A O 1
ATOM 4659 N N . SER A 1 603 ? 2.217 -106.75 -38.719 1 60.03 603 SER A N 1
ATOM 4660 C CA . SER A 1 603 ? 1.878 -105.312 -38.531 1 60.03 603 SER A CA 1
ATOM 4661 C C . SER A 1 603 ? 3.023 -104.562 -37.875 1 60.03 603 SER A C 1
ATOM 4663 O O . SER A 1 603 ? 2.957 -103.312 -37.75 1 60.03 603 SER A O 1
ATOM 4665 N N . GLY A 1 604 ? 4.164 -105.062 -37.656 1 64.44 604 GLY A N 1
ATOM 4666 C CA . GLY A 1 604 ? 5.348 -104.375 -37.219 1 64.44 604 GLY A CA 1
ATOM 4667 C C . GLY A 1 604 ? 5.859 -104.875 -35.875 1 64.44 604 GLY A C 1
ATOM 4668 O O . GLY A 1 604 ? 6.934 -104.5 -35.406 1 64.44 604 GLY A O 1
ATOM 4669 N N . GLY A 1 605 ? 5.227 -106 -35.281 1 65 605 GLY A N 1
ATOM 4670 C CA . GLY A 1 605 ? 5.648 -106.688 -34.062 1 65 605 GLY A CA 1
ATOM 4671 C C . GLY A 1 605 ? 5.836 -105.75 -32.906 1 65 605 GLY A C 1
ATOM 4672 O O . GLY A 1 605 ? 4.926 -104.938 -32.562 1 65 605 GLY A O 1
ATOM 4673 N N . THR A 1 606 ? 7.145 -105.5 -32.406 1 70.25 606 THR A N 1
ATOM 4674 C CA . THR A 1 606 ? 7.547 -104.688 -31.234 1 70.25 606 THR A CA 1
ATOM 4675 C C . THR A 1 606 ? 7.426 -103.188 -31.547 1 70.25 606 THR A C 1
ATOM 4677 O O . THR A 1 606 ? 7.125 -102.438 -30.641 1 70.25 606 THR A O 1
ATOM 4680 N N . LEU A 1 607 ? 7.52 -102.875 -32.719 1 72.75 607 LEU A N 1
ATOM 4681 C CA . LEU A 1 607 ? 7.477 -101.5 -33.094 1 72.75 607 LEU A CA 1
ATOM 4682 C C . LEU A 1 607 ? 6.051 -100.938 -33.031 1 72.75 607 LEU A C 1
ATOM 4684 O O . LEU A 1 607 ? 5.84 -99.75 -32.75 1 72.75 607 LEU A O 1
ATOM 4688 N N . SER A 1 608 ? 5.172 -101.812 -33.281 1 75.44 608 SER A N 1
ATOM 4689 C CA . SER A 1 608 ? 3.777 -101.375 -33.156 1 75.44 608 SER A CA 1
ATOM 4690 C C . SER A 1 608 ? 3.387 -101.125 -31.719 1 75.44 608 SER A C 1
ATOM 4692 O O . SER A 1 608 ? 2.531 -100.312 -31.438 1 75.44 608 SER A O 1
ATOM 4694 N N . PHE A 1 609 ? 4.141 -101.812 -30.922 1 78.56 609 PHE A N 1
ATOM 4695 C CA . PHE A 1 609 ? 3.889 -101.562 -29.5 1 78.56 609 PHE A CA 1
ATOM 4696 C C . PHE A 1 609 ? 4.438 -100.25 -29.062 1 78.56 609 PHE A C 1
ATOM 4698 O O . PHE A 1 609 ? 3.811 -99.562 -28.266 1 78.56 609 PHE A O 1
ATOM 4705 N N . VAL A 1 610 ? 5.496 -99.812 -29.578 1 76.81 610 VAL A N 1
ATOM 4706 C CA . VAL A 1 610 ? 6.086 -98.562 -29.234 1 76.81 610 VAL A CA 1
ATOM 4707 C C . VAL A 1 610 ? 5.23 -97.438 -29.797 1 76.81 610 VAL A C 1
ATOM 4709 O O . VAL A 1 610 ? 5.062 -96.375 -29.172 1 76.81 610 VAL A O 1
ATOM 4712 N N . ALA A 1 611 ? 4.727 -97.75 -30.891 1 77.5 611 ALA A N 1
ATOM 4713 C CA . ALA A 1 611 ? 3.846 -96.75 -31.484 1 77.5 611 ALA A CA 1
ATOM 4714 C C . ALA A 1 611 ? 2.586 -96.562 -30.641 1 77.5 611 ALA A C 1
ATOM 4716 O O . ALA A 1 611 ? 2.113 -95.438 -30.469 1 77.5 611 ALA A O 1
ATOM 4717 N N . LEU A 1 612 ? 2.15 -97.625 -30.141 1 80.69 612 LEU A N 1
ATOM 4718 C CA . LEU A 1 612 ? 0.944 -97.562 -29.328 1 80.69 612 LEU A CA 1
ATOM 4719 C C . LEU A 1 612 ? 1.219 -96.812 -28.016 1 80.69 612 LEU A C 1
ATOM 4721 O O . LEU A 1 612 ? 0.397 -96.062 -27.547 1 80.69 612 LEU A O 1
ATOM 4725 N N . ILE A 1 613 ? 2.34 -97.062 -27.453 1 83.44 613 ILE A N 1
ATOM 4726 C CA . ILE A 1 613 ? 2.713 -96.375 -26.219 1 83.44 613 ILE A CA 1
ATOM 4727 C C . ILE A 1 613 ? 2.895 -94.875 -26.469 1 83.44 613 ILE A C 1
ATOM 4729 O O . ILE A 1 613 ? 2.518 -94.062 -25.625 1 83.44 613 ILE A O 1
ATOM 4733 N N . SER A 1 614 ? 3.449 -94.562 -27.547 1 79.25 614 SER A N 1
ATOM 4734 C CA . SER A 1 614 ? 3.629 -93.188 -27.891 1 79.25 614 SER A CA 1
ATOM 4735 C C . SER A 1 614 ? 2.287 -92.5 -28.078 1 79.25 614 SER A C 1
ATOM 4737 O O . SER A 1 614 ? 2.113 -91.312 -27.656 1 79.25 614 SER A O 1
ATOM 4739 N N . LEU A 1 615 ? 1.409 -93.188 -28.656 1 79.69 615 LEU A N 1
ATOM 4740 C CA . LEU A 1 615 ? 0.087 -92.625 -28.859 1 79.69 615 LEU A CA 1
ATOM 4741 C C . LEU A 1 615 ? -0.637 -92.438 -27.516 1 79.69 615 LEU A C 1
ATOM 4743 O O . LEU A 1 615 ? -1.37 -91.5 -27.312 1 79.69 615 LEU A O 1
ATOM 4747 N N . MET A 1 616 ? -0.439 -93.375 -26.688 1 84.88 616 MET A N 1
ATOM 4748 C CA . MET A 1 616 ? -0.998 -93.25 -25.344 1 84.88 616 MET A CA 1
ATOM 4749 C C . MET A 1 616 ? -0.384 -92.125 -24.594 1 84.88 616 MET A C 1
ATOM 4751 O O . MET A 1 616 ? -1.084 -91.375 -23.891 1 84.88 616 MET A O 1
ATOM 4755 N N . GLY A 1 617 ? 0.896 -91.938 -24.781 1 84.06 617 GLY A N 1
ATOM 4756 C CA . GLY A 1 617 ? 1.569 -90.812 -24.172 1 84.06 617 GLY A CA 1
ATOM 4757 C C . GLY A 1 617 ? 1.07 -89.438 -24.688 1 84.06 617 GLY A C 1
ATOM 4758 O O . GLY A 1 617 ? 0.931 -88.5 -23.922 1 84.06 617 GLY A O 1
ATOM 4759 N N . ALA A 1 618 ? 0.77 -89.375 -25.906 1 78.12 618 ALA A N 1
ATOM 4760 C CA . ALA A 1 618 ? 0.231 -88.188 -26.469 1 78.12 618 ALA A CA 1
ATOM 4761 C C . ALA A 1 618 ? -1.134 -87.812 -25.875 1 78.12 618 ALA A C 1
ATOM 4763 O O . ALA A 1 618 ? -1.444 -86.688 -25.625 1 78.12 618 ALA A O 1
ATOM 4764 N N . CYS A 1 619 ? -1.914 -88.812 -25.688 1 80.31 619 CYS A N 1
ATOM 4765 C CA . CYS A 1 619 ? -3.217 -88.625 -25.062 1 80.31 619 CYS A CA 1
ATOM 4766 C C . CYS A 1 619 ? -3.066 -88.188 -23.609 1 80.31 619 CYS A C 1
ATOM 4768 O O . CYS A 1 619 ? -3.773 -87.25 -23.172 1 80.31 619 CYS A O 1
ATOM 4770 N N . LEU A 1 620 ? -2.129 -88.75 -23 1 85 620 LEU A N 1
ATOM 4771 C CA . LEU A 1 620 ? -1.905 -88.438 -21.594 1 85 620 LEU A CA 1
ATOM 4772 C C . LEU A 1 620 ? -1.297 -87 -21.469 1 85 620 LEU A C 1
ATOM 4774 O O . LEU A 1 620 ? -1.496 -86.312 -20.469 1 85 620 LEU A O 1
ATOM 4778 N N . SER A 1 621 ? -0.561 -86.625 -22.359 1 80.56 621 SER A N 1
ATOM 4779 C CA . SER A 1 621 ? 0.059 -85.312 -22.312 1 80.56 621 SER A CA 1
ATOM 4780 C C . SER A 1 621 ? -0.991 -84.188 -22.359 1 80.56 621 SER A C 1
ATOM 4782 O O . SER A 1 621 ? -0.735 -83.062 -21.906 1 80.56 621 SER A O 1
ATOM 4784 N N . LEU A 1 622 ? -2.148 -84.5 -22.828 1 77.25 622 LEU A N 1
ATOM 4785 C CA . LEU A 1 622 ? -3.211 -83.5 -22.875 1 77.25 622 LEU A CA 1
ATOM 4786 C C . LEU A 1 622 ? -3.707 -83.125 -21.469 1 77.25 622 LEU A C 1
ATOM 4788 O O . LEU A 1 622 ? -4.23 -82.062 -21.25 1 77.25 622 LEU A O 1
ATOM 4792 N N . VAL A 1 623 ? -3.475 -84 -20.547 1 80 623 VAL A N 1
ATOM 4793 C CA . VAL A 1 623 ? -3.91 -83.75 -19.172 1 80 623 VAL A CA 1
ATOM 4794 C C . VAL A 1 623 ? -3.01 -82.75 -18.5 1 80 623 VAL A C 1
ATOM 4796 O O . VAL A 1 623 ? -3.426 -82.062 -17.562 1 80 623 VAL A O 1
ATOM 4799 N N . LEU A 1 624 ? -1.853 -82.562 -19.062 1 78.75 624 LEU A N 1
ATOM 4800 C CA . LEU A 1 624 ? -0.93 -81.562 -18.5 1 78.75 624 LEU A CA 1
ATOM 4801 C C . LEU A 1 624 ? -1.418 -80.125 -18.75 1 78.75 624 LEU A C 1
ATOM 4803 O O . LEU A 1 624 ? -0.953 -79.188 -18.094 1 78.75 624 LEU A O 1
ATOM 4807 N N . PHE A 1 625 ? -2.352 -80 -19.562 1 75.81 625 PHE A N 1
ATOM 4808 C CA . PHE A 1 625 ? -2.846 -78.625 -19.875 1 75.81 625 PHE A CA 1
ATOM 4809 C C . PHE A 1 625 ? -4.035 -78.312 -18.984 1 75.81 625 PHE A C 1
ATOM 4811 O O . PHE A 1 625 ? -4.535 -77.188 -19.047 1 75.81 625 PHE A O 1
ATOM 4818 N N . LEU A 1 626 ? -4.383 -79.25 -18.203 1 77.75 626 LEU A N 1
ATOM 4819 C CA . LEU A 1 626 ? -5.512 -79 -17.312 1 77.75 626 LEU A CA 1
ATOM 4820 C C . LEU A 1 626 ? -5.027 -78.625 -15.914 1 77.75 626 LEU A C 1
ATOM 4822 O O . LEU A 1 626 ? -4.074 -79.25 -15.406 1 77.75 626 LEU A O 1
ATOM 4826 N N . GLY A 1 627 ? -5.613 -77.5 -15.336 1 74.5 627 GLY A N 1
ATOM 4827 C CA . GLY A 1 627 ? -5.285 -77.062 -13.984 1 74.5 627 GLY A CA 1
ATOM 4828 C C . GLY A 1 627 ? -4.336 -75.875 -13.93 1 74.5 627 GLY A C 1
ATOM 4829 O O . GLY A 1 627 ? -3.959 -75.375 -14.969 1 74.5 627 GLY A O 1
ATOM 4830 N N . GLN A 1 628 ? -3.877 -75.438 -12.711 1 73.19 628 GLN A N 1
ATOM 4831 C CA . GLN A 1 628 ? -2.99 -74.312 -12.5 1 73.19 628 GLN A CA 1
ATOM 4832 C C . GLN A 1 628 ? -1.553 -74.625 -12.883 1 73.19 628 GLN A C 1
ATOM 4834 O O . GLN A 1 628 ? -1.007 -75.625 -12.414 1 73.19 628 GLN A O 1
ATOM 4839 N N . PRO A 1 629 ? -1.091 -73.812 -13.914 1 66.44 629 PRO A N 1
ATOM 4840 C CA . PRO A 1 629 ? 0.246 -74.188 -14.414 1 66.44 629 PRO A CA 1
ATOM 4841 C C . PRO A 1 629 ? 1.337 -73.938 -13.367 1 66.44 629 PRO A C 1
ATOM 4843 O O . PRO A 1 629 ? 1.374 -72.875 -12.719 1 66.44 629 PRO A O 1
ATOM 4846 N N . ARG A 1 630 ? 1.886 -75 -12.898 1 71.88 630 ARG A N 1
ATOM 4847 C CA . ARG A 1 630 ? 3.098 -74.938 -12.086 1 71.88 630 ARG A CA 1
ATOM 4848 C C . ARG A 1 630 ? 4.344 -75 -12.961 1 71.88 630 ARG A C 1
ATOM 4850 O O . ARG A 1 630 ? 4.27 -75.312 -14.148 1 71.88 630 ARG A O 1
ATOM 4857 N N . ASP A 1 631 ? 5.395 -74.438 -12.586 1 69.62 631 ASP A N 1
ATOM 4858 C CA . ASP A 1 631 ? 6.641 -74.312 -13.336 1 69.62 631 ASP A CA 1
ATOM 4859 C C . ASP A 1 631 ? 6.988 -75.625 -14.039 1 69.62 631 ASP A C 1
ATOM 4861 O O . ASP A 1 631 ? 7.344 -75.625 -15.227 1 69.62 631 ASP A O 1
ATOM 4865 N N . MET A 1 632 ? 6.855 -76.688 -13.289 1 72.06 632 MET A N 1
ATOM 4866 C CA . MET A 1 632 ? 7.238 -77.938 -13.852 1 72.06 632 MET A CA 1
ATOM 4867 C C . MET A 1 632 ? 6.281 -78.375 -14.969 1 72.06 632 MET A C 1
ATOM 4869 O O . MET A 1 632 ? 6.707 -78.875 -15.992 1 72.06 632 MET A O 1
ATOM 4873 N N . VAL A 1 633 ? 5.047 -78 -14.883 1 72.88 633 VAL A N 1
ATOM 4874 C CA . VAL A 1 633 ? 4.043 -78.438 -15.852 1 72.88 633 VAL A CA 1
ATOM 4875 C C . VAL A 1 633 ? 4.184 -77.625 -17.141 1 72.88 633 VAL A C 1
ATOM 4877 O O . VAL A 1 633 ? 4.059 -78.188 -18.234 1 72.88 633 VAL A O 1
ATOM 4880 N N . CYS A 1 634 ? 4.598 -76.5 -17.078 1 70.19 634 CYS A N 1
ATOM 4881 C CA . CYS A 1 634 ? 4.742 -75.625 -18.234 1 70.19 634 CYS A CA 1
ATOM 4882 C C . CYS A 1 634 ? 5.941 -76 -19.078 1 70.19 634 CYS A C 1
ATOM 4884 O O . CYS A 1 634 ? 5.898 -75.938 -20.312 1 70.19 634 CYS A O 1
ATOM 4886 N N . HIS A 1 635 ? 6.895 -76.562 -18.438 1 70.69 635 HIS A N 1
ATOM 4887 C CA . HIS A 1 635 ? 8.094 -77 -19.156 1 70.69 635 HIS A CA 1
ATOM 4888 C C . HIS A 1 635 ? 7.891 -78.312 -19.859 1 70.69 635 HIS A C 1
ATOM 4890 O O . HIS A 1 635 ? 8.539 -78.562 -20.875 1 70.69 635 HIS A O 1
ATOM 4896 N N . LEU A 1 636 ? 6.945 -79 -19.344 1 71.94 636 LEU A N 1
ATOM 4897 C CA . LEU A 1 636 ? 6.77 -80.375 -19.875 1 71.94 636 LEU A CA 1
ATOM 4898 C C . LEU A 1 636 ? 5.641 -80.438 -20.891 1 71.94 636 LEU A C 1
ATOM 4900 O O . LEU A 1 636 ? 5.586 -81.312 -21.719 1 71.94 636 LEU A O 1
ATOM 4904 N N . GLN A 1 637 ? 4.922 -79.438 -21.094 1 73.31 637 GLN A N 1
ATOM 4905 C CA . GLN A 1 637 ? 3.723 -79.438 -21.938 1 73.31 637 GLN A CA 1
ATOM 4906 C C . GLN A 1 637 ? 4.086 -79.562 -23.406 1 73.31 637 GLN A C 1
ATOM 4908 O O . GLN A 1 637 ? 3.602 -80.438 -24.125 1 73.31 637 GLN A O 1
ATOM 4913 N N . LEU A 1 638 ? 4.945 -78.688 -23.844 1 69.12 638 LEU A N 1
ATOM 4914 C CA . LEU A 1 638 ? 5.215 -78.625 -25.266 1 69.12 638 LEU A CA 1
ATOM 4915 C C . LEU A 1 638 ? 6.16 -79.688 -25.734 1 69.12 638 LEU A C 1
ATOM 4917 O O . LEU A 1 638 ? 5.918 -80.375 -26.75 1 69.12 638 LEU A O 1
ATOM 4921 N N . PRO A 1 639 ? 7.133 -80 -24.953 1 71.5 639 PRO A N 1
ATOM 4922 C CA . PRO A 1 639 ? 8.023 -81.062 -25.406 1 71.5 639 PRO A CA 1
ATOM 4923 C C . PRO A 1 639 ? 7.344 -82.438 -25.422 1 71.5 639 PRO A C 1
ATOM 4925 O O . PRO A 1 639 ? 7.543 -83.25 -26.359 1 71.5 639 PRO A O 1
ATOM 4928 N N . LEU A 1 640 ? 6.527 -82.688 -24.516 1 75 640 LEU A N 1
ATOM 4929 C CA . LEU A 1 640 ? 5.938 -84 -24.438 1 75 640 LEU A CA 1
ATOM 4930 C C . LEU A 1 640 ? 4.91 -84.188 -25.547 1 75 640 LEU A C 1
ATOM 4932 O O . LEU A 1 640 ? 4.84 -85.312 -26.141 1 75 640 LEU A O 1
ATOM 4936 N N . THR A 1 641 ? 4.254 -83.25 -25.922 1 71.06 641 THR A N 1
ATOM 4937 C CA . THR A 1 641 ? 3.275 -83.438 -27 1 71.06 641 THR A CA 1
ATOM 4938 C C . THR A 1 641 ? 3.971 -83.562 -28.344 1 71.06 641 THR A C 1
ATOM 4940 O O . THR A 1 641 ? 3.51 -84.375 -29.203 1 71.06 641 THR A O 1
ATOM 4943 N N . SER A 1 642 ? 5.102 -83 -28.5 1 69.5 642 SER A N 1
ATOM 4944 C CA . SER A 1 642 ? 5.828 -83.062 -29.766 1 69.5 642 SER A CA 1
ATOM 4945 C C . SER A 1 642 ? 6.574 -84.375 -29.891 1 69.5 642 SER A C 1
ATOM 4947 O O . SER A 1 642 ? 6.566 -85.062 -30.953 1 69.5 642 SER A O 1
ATOM 4949 N N . ILE A 1 643 ? 7.055 -84.875 -28.828 1 72.5 643 ILE A N 1
ATOM 4950 C CA . ILE A 1 643 ? 7.848 -86.125 -28.875 1 72.5 643 ILE A CA 1
ATOM 4951 C C . ILE A 1 643 ? 6.938 -87.312 -29.141 1 72.5 643 ILE A C 1
ATOM 4953 O O . ILE A 1 643 ? 7.23 -88.125 -29.984 1 72.5 643 ILE A O 1
ATOM 4957 N N . PHE A 1 644 ? 5.832 -87.312 -28.547 1 75.75 644 PHE A N 1
ATOM 4958 C CA . PHE A 1 644 ? 4.969 -88.5 -28.672 1 75.75 644 PHE A CA 1
ATOM 4959 C C . PHE A 1 644 ? 4.352 -88.562 -30.062 1 75.75 644 PHE A C 1
ATOM 4961 O O . PHE A 1 644 ? 4.223 -89.625 -30.641 1 75.75 644 PHE A O 1
ATOM 4968 N N . LYS A 1 645 ? 4.145 -87.5 -30.688 1 68.56 645 LYS A N 1
ATOM 4969 C CA . LYS A 1 645 ? 3.578 -87.5 -32.031 1 68.56 645 LYS A CA 1
ATOM 4970 C C . LYS A 1 645 ? 4.637 -87.812 -33.094 1 68.56 645 LYS A C 1
ATOM 4972 O O . LYS A 1 645 ? 4.367 -88.562 -34.031 1 68.56 645 LYS A O 1
ATOM 4977 N N . THR A 1 646 ? 5.824 -87.438 -32.812 1 69.56 646 THR A N 1
ATOM 4978 C CA . THR A 1 646 ? 6.902 -87.625 -33.781 1 69.56 646 THR A CA 1
ATOM 4979 C C . THR A 1 646 ? 7.336 -89.125 -33.75 1 69.56 646 THR A C 1
ATOM 4981 O O . THR A 1 646 ? 7.613 -89.688 -34.781 1 69.56 646 THR A O 1
ATOM 4984 N N . VAL A 1 647 ? 7.238 -89.625 -32.594 1 72.44 647 VAL A N 1
ATOM 4985 C CA . VAL A 1 647 ? 7.656 -91 -32.469 1 72.44 647 VAL A CA 1
ATOM 4986 C C . VAL A 1 647 ? 6.645 -91.938 -33.156 1 72.44 647 VAL A C 1
ATOM 4988 O O . VAL A 1 647 ? 7.02 -92.875 -33.844 1 72.44 647 VAL A O 1
ATOM 4991 N N . ALA A 1 648 ? 5.441 -91.625 -33.062 1 72.81 648 ALA A N 1
ATOM 4992 C CA . ALA A 1 648 ? 4.41 -92.438 -33.688 1 72.81 648 ALA A CA 1
ATOM 4993 C C . ALA A 1 648 ? 4.488 -92.375 -35.188 1 72.81 648 ALA A C 1
ATOM 4995 O O . ALA A 1 648 ? 4.434 -93.375 -35.875 1 72.81 648 ALA A O 1
ATOM 4996 N N . ILE A 1 649 ? 4.789 -91.312 -35.75 1 67.69 649 ILE A N 1
ATOM 4997 C CA . ILE A 1 649 ? 4.832 -91.125 -37.188 1 67.69 649 ILE A CA 1
ATOM 4998 C C . ILE A 1 649 ? 6.121 -91.688 -37.75 1 67.69 649 ILE A C 1
ATOM 5000 O O . ILE A 1 649 ? 6.117 -92.312 -38.812 1 67.69 649 ILE A O 1
ATOM 5004 N N . SER A 1 650 ? 7.125 -91.688 -36.938 1 67.25 650 SER A N 1
ATOM 5005 C CA . SER A 1 650 ? 8.391 -92.25 -37.375 1 67.25 650 SER A CA 1
ATOM 5006 C C . SER A 1 650 ? 8.289 -93.75 -37.469 1 67.25 650 SER A C 1
ATOM 5008 O O . SER A 1 650 ? 8.812 -94.375 -38.375 1 67.25 650 SER A O 1
ATOM 5010 N N . ILE A 1 651 ? 7.535 -94.312 -36.625 1 72.31 651 ILE A N 1
ATOM 5011 C CA . ILE A 1 651 ? 7.406 -95.75 -36.594 1 72.31 651 ILE A CA 1
ATOM 5012 C C . ILE A 1 651 ? 6.496 -96.188 -37.75 1 72.31 651 ILE A C 1
ATOM 5014 O O . ILE A 1 651 ? 6.781 -97.188 -38.406 1 72.31 651 ILE A O 1
ATOM 5018 N N . ILE A 1 652 ? 5.52 -95.438 -37.969 1 67.81 652 ILE A N 1
ATOM 5019 C CA . ILE A 1 652 ? 4.621 -95.75 -39.062 1 67.81 652 ILE A CA 1
ATOM 5020 C C . ILE A 1 652 ? 5.363 -95.688 -40.406 1 67.81 652 ILE A C 1
ATOM 5022 O O . ILE A 1 652 ? 5.207 -96.5 -41.25 1 67.81 652 ILE A O 1
ATOM 5026 N N . THR A 1 653 ? 6.211 -94.75 -40.5 1 68.06 653 THR A N 1
ATOM 5027 C CA . THR A 1 653 ? 7.004 -94.562 -41.719 1 68.06 653 THR A CA 1
ATOM 5028 C C . THR A 1 653 ? 8 -95.75 -41.875 1 68.06 653 THR A C 1
ATOM 5030 O O . THR A 1 653 ? 8.195 -96.25 -43 1 68.06 653 THR A O 1
ATOM 5033 N N . PHE A 1 654 ? 8.383 -96.125 -40.75 1 67.56 654 PHE A N 1
ATOM 5034 C CA . PHE A 1 654 ? 9.336 -97.188 -40.781 1 67.56 654 PHE A CA 1
ATOM 5035 C C . PHE A 1 654 ? 8.664 -98.5 -41.188 1 67.56 654 PHE A C 1
ATOM 5037 O O . PHE A 1 654 ? 9.195 -99.25 -42.031 1 67.56 654 PHE A O 1
ATOM 5044 N N . ILE A 1 655 ? 7.625 -98.75 -40.688 1 67.88 655 ILE A N 1
ATOM 5045 C CA . ILE A 1 655 ? 6.918 -99.938 -41 1 67.88 655 ILE A CA 1
ATOM 5046 C C . ILE A 1 655 ? 6.488 -99.938 -42.469 1 67.88 655 ILE A C 1
ATOM 5048 O O . ILE A 1 655 ? 6.598 -100.938 -43.156 1 67.88 655 ILE A O 1
ATOM 5052 N N . SER A 1 656 ? 6.156 -98.812 -42.969 1 64 656 SER A N 1
ATOM 5053 C CA . SER A 1 656 ? 5.75 -98.75 -44.375 1 64 656 SER A CA 1
ATOM 5054 C C . SER A 1 656 ? 6.934 -98.938 -45.312 1 64 656 SER A C 1
ATOM 5056 O O . SER A 1 656 ? 6.797 -99.562 -46.344 1 64 656 SER A O 1
ATOM 5058 N N . LEU A 1 657 ? 8 -98.625 -44.844 1 64.31 657 LEU A N 1
ATOM 5059 C CA . LEU A 1 657 ? 9.195 -98.812 -45.656 1 64.31 657 LEU A CA 1
ATOM 5060 C C . LEU A 1 657 ? 9.648 -100.25 -45.656 1 64.31 657 LEU A C 1
ATOM 5062 O O . LEU A 1 657 ? 10.125 -100.812 -46.656 1 64.31 657 LEU A O 1
ATOM 5066 N N . GLN A 1 658 ? 9.414 -100.938 -44.625 1 62.69 658 GLN A N 1
ATOM 5067 C CA . GLN A 1 658 ? 9.766 -102.312 -44.531 1 62.69 658 GLN A CA 1
ATOM 5068 C C . GLN A 1 658 ? 8.859 -103.188 -45.406 1 62.69 658 GLN A C 1
ATOM 5070 O O . GLN A 1 658 ? 9.32 -104.125 -46.062 1 62.69 658 GLN A O 1
ATOM 5075 N N . ILE A 1 659 ? 7.707 -102.75 -45.312 1 62.5 659 ILE A N 1
ATOM 5076 C CA . ILE A 1 659 ? 6.766 -103.5 -46.125 1 62.5 659 ILE A CA 1
ATOM 5077 C C . ILE A 1 659 ? 7.086 -103.312 -47.594 1 62.5 659 ILE A C 1
ATOM 5079 O O . ILE A 1 659 ? 7.07 -104.25 -48.375 1 62.5 659 ILE A O 1
ATOM 5083 N N . LEU A 1 660 ? 7.508 -102.312 -47.969 1 60.47 660 LEU A N 1
ATOM 5084 C CA . LEU A 1 660 ? 7.855 -102 -49.375 1 60.47 660 LEU A CA 1
ATOM 5085 C C . LEU A 1 660 ? 9.125 -102.75 -49.781 1 60.47 660 LEU A C 1
ATOM 5087 O O . LEU A 1 660 ? 9.227 -103.25 -50.906 1 60.47 660 LEU A O 1
ATOM 5091 N N . TYR A 1 661 ? 9.898 -102.875 -48.844 1 60.44 661 TYR A N 1
ATOM 5092 C CA . TYR A 1 661 ? 11.148 -103.562 -49.156 1 60.44 661 TYR A CA 1
ATOM 5093 C C . TYR A 1 661 ? 10.93 -105.062 -49.312 1 60.44 661 TYR A C 1
ATOM 5095 O O . TYR A 1 661 ? 11.516 -105.688 -50.188 1 60.44 661 TYR A O 1
ATOM 5103 N N . VAL A 1 662 ? 10.055 -105.625 -48.625 1 60.56 662 VAL A N 1
ATOM 5104 C CA . VAL A 1 662 ? 9.828 -107.062 -48.656 1 60.56 662 VAL A CA 1
ATOM 5105 C C . VAL A 1 662 ? 8.984 -107.438 -49.875 1 60.56 662 VAL A C 1
ATOM 5107 O O . VAL A 1 662 ? 9.188 -108.5 -50.5 1 60.56 662 VAL A O 1
ATOM 5110 N N . THR A 1 663 ? 8.156 -106.625 -50.219 1 58.88 663 THR A N 1
ATOM 5111 C CA . THR A 1 663 ? 7.254 -107 -51.312 1 58.88 663 THR A CA 1
ATOM 5112 C C . THR A 1 663 ? 7.871 -106.688 -52.656 1 58.88 663 THR A C 1
ATOM 5114 O O . THR A 1 663 ? 7.691 -107.438 -53.625 1 58.88 663 THR A O 1
ATOM 5117 N N . GLU A 1 664 ? 8.57 -105.812 -52.875 1 56.22 664 GLU A N 1
ATOM 5118 C CA . GLU A 1 664 ? 9 -105.375 -54.219 1 56.22 664 GLU A CA 1
ATOM 5119 C C . GLU A 1 664 ? 10.398 -105.938 -54.531 1 56.22 664 GLU A C 1
ATOM 5121 O O . GLU A 1 664 ? 10.766 -106.062 -55.688 1 56.22 664 GLU A O 1
ATOM 5126 N N . PHE A 1 665 ? 11.141 -106.188 -53.594 1 53.41 665 PHE A N 1
ATOM 5127 C CA . PHE A 1 665 ? 12.469 -106.75 -53.875 1 53.41 665 PHE A CA 1
ATOM 5128 C C . PHE A 1 665 ? 12.578 -108.188 -53.406 1 53.41 665 PHE A C 1
ATOM 5130 O O . PHE A 1 665 ? 13.125 -108.438 -52.312 1 53.41 665 PHE A O 1
ATOM 5137 N N . PRO A 1 666 ? 11.781 -109.125 -53.938 1 51.53 666 PRO A N 1
ATOM 5138 C CA . PRO A 1 666 ? 11.656 -110.5 -53.469 1 51.53 666 PRO A CA 1
ATOM 5139 C C . PRO A 1 666 ? 12.984 -111.25 -53.5 1 51.53 666 PRO A C 1
ATOM 5141 O O . PRO A 1 666 ? 13.125 -112.312 -52.875 1 51.53 666 PRO A O 1
ATOM 5144 N N . LYS A 1 667 ? 13.789 -111.25 -54.688 1 51.12 667 LYS A N 1
ATOM 5145 C CA . LYS A 1 667 ? 14.734 -112.312 -54.969 1 51.12 667 LYS A CA 1
ATOM 5146 C C . LYS A 1 667 ? 15.773 -112.438 -53.875 1 51.12 667 LYS A C 1
ATOM 5148 O O . LYS A 1 667 ? 16.312 -113.562 -53.656 1 51.12 667 LYS A O 1
ATOM 5153 N N . ASP A 1 668 ? 16.688 -111.5 -53.719 1 44.91 668 ASP A N 1
ATOM 5154 C CA . ASP A 1 668 ? 17.891 -111.875 -53 1 44.91 668 ASP A CA 1
ATOM 5155 C C . ASP A 1 668 ? 17.547 -112.188 -51.531 1 44.91 668 ASP A C 1
ATOM 5157 O O . ASP A 1 668 ? 17.047 -111.375 -50.812 1 44.91 668 ASP A O 1
ATOM 5161 N N . GLY A 1 669 ? 17.109 -113.438 -51.188 1 44.12 669 GLY A N 1
ATOM 5162 C CA . GLY A 1 669 ? 16.812 -114.25 -50.062 1 44.12 669 GLY A CA 1
ATOM 5163 C C . GLY A 1 669 ? 17.531 -113.875 -48.781 1 44.12 669 GLY A C 1
ATOM 5164 O O . GLY A 1 669 ? 17.109 -114.188 -47.688 1 44.12 669 GLY A O 1
ATOM 5165 N N . ARG A 1 670 ? 18.891 -113.875 -48.844 1 46.44 670 ARG A N 1
ATOM 5166 C CA . ARG A 1 670 ? 19.812 -114 -47.719 1 46.44 670 ARG A CA 1
ATOM 5167 C C . ARG A 1 670 ? 19.938 -112.688 -46.938 1 46.44 670 ARG A C 1
ATOM 5169 O O . ARG A 1 670 ? 20.922 -112.5 -46.188 1 46.44 670 ARG A O 1
ATOM 5176 N N . LEU A 1 671 ? 19.484 -111.688 -47.375 1 42.19 671 LEU A N 1
ATOM 5177 C CA . LEU A 1 671 ? 19.844 -110.625 -46.438 1 42.19 671 LEU A CA 1
ATOM 5178 C C . LEU A 1 671 ? 19.203 -110.875 -45.062 1 42.19 671 LEU A C 1
ATOM 5180 O O . LEU A 1 671 ? 17.984 -111 -44.969 1 42.19 671 LEU A O 1
ATOM 5184 N N . SER A 1 672 ? 19.953 -111.438 -44.156 1 43.91 672 SER A N 1
ATOM 5185 C CA . SER A 1 672 ? 19.672 -111.75 -42.75 1 43.91 672 SER A CA 1
ATOM 5186 C C . SER A 1 672 ? 18.812 -110.688 -42.094 1 43.91 672 SER A C 1
ATOM 5188 O O . SER A 1 672 ? 18.906 -109.5 -42.438 1 43.91 672 SER A O 1
ATOM 5190 N N . PRO A 1 673 ? 17.672 -110.938 -41.5 1 47.09 673 PRO A N 1
ATOM 5191 C CA . PRO A 1 673 ? 16.781 -110.062 -40.719 1 47.09 673 PRO A CA 1
ATOM 5192 C C . PRO A 1 673 ? 17.531 -109 -39.969 1 47.09 673 PRO A C 1
ATOM 5194 O O . PRO A 1 673 ? 16.938 -108 -39.562 1 47.09 673 PRO A O 1
ATOM 5197 N N . ALA A 1 674 ? 18.766 -109.188 -39.656 1 47.28 674 ALA A N 1
ATOM 5198 C CA . ALA A 1 674 ? 19.531 -108.25 -38.844 1 47.28 674 ALA A CA 1
ATOM 5199 C C . ALA A 1 674 ? 19.797 -106.938 -39.625 1 47.28 674 ALA A C 1
ATOM 5201 O O . ALA A 1 674 ? 19.844 -105.875 -39.031 1 47.28 674 ALA A O 1
ATOM 5202 N N . TYR A 1 675 ? 20.125 -107 -40.812 1 47 675 TYR A N 1
ATOM 5203 C CA . TYR A 1 675 ? 20.562 -105.875 -41.594 1 47 675 TYR A CA 1
ATOM 5204 C C . TYR A 1 675 ? 19.422 -104.875 -41.875 1 47 675 TYR A C 1
ATOM 5206 O O . TYR A 1 675 ? 19.625 -103.688 -42.125 1 47 675 TYR A O 1
ATOM 5214 N N . THR A 1 676 ? 18.25 -105.312 -42 1 50.28 676 THR A N 1
ATOM 5215 C CA . THR A 1 676 ? 17.156 -104.438 -42.281 1 50.28 676 THR A CA 1
ATOM 5216 C C . THR A 1 676 ? 16.688 -103.688 -41.031 1 50.28 676 THR A C 1
ATOM 5218 O O . THR A 1 676 ? 16.125 -102.562 -41.125 1 50.28 676 THR A O 1
ATOM 5221 N N . LYS A 1 677 ? 16.828 -104.188 -39.969 1 54.47 677 LYS A N 1
ATOM 5222 C CA . LYS A 1 677 ? 16.297 -103.562 -38.75 1 54.47 677 LYS A CA 1
ATOM 5223 C C . LYS A 1 677 ? 17.203 -102.438 -38.25 1 54.47 677 LYS A C 1
ATOM 5225 O O . LYS A 1 677 ? 16.719 -101.5 -37.688 1 54.47 677 LYS A O 1
ATOM 5230 N N . ARG A 1 678 ? 18.5 -102.5 -38.469 1 54.72 678 ARG A N 1
ATOM 5231 C CA . ARG A 1 678 ? 19.438 -101.625 -37.781 1 54.72 678 ARG A CA 1
ATOM 5232 C C . ARG A 1 678 ? 19.359 -100.188 -38.344 1 54.72 678 ARG A C 1
ATOM 5234 O O . ARG A 1 678 ? 19.297 -99.25 -37.562 1 54.72 678 ARG A O 1
ATOM 5241 N N . PRO A 1 679 ? 19.469 -100 -39.625 1 55.28 679 PRO A N 1
ATOM 5242 C CA . PRO A 1 679 ? 19.484 -98.625 -40.031 1 55.28 679 PRO A CA 1
ATOM 5243 C C . PRO A 1 679 ? 18.156 -97.875 -39.75 1 55.28 679 PRO A C 1
ATOM 5245 O O . PRO A 1 679 ? 18.156 -96.688 -39.469 1 55.28 679 PRO A O 1
ATOM 5248 N N . TRP A 1 680 ? 17.297 -98.625 -39.719 1 55.59 680 TRP A N 1
ATOM 5249 C CA . TRP A 1 680 ? 15.977 -98 -39.531 1 55.59 680 TRP A CA 1
ATOM 5250 C C . TRP A 1 680 ? 15.727 -97.688 -38.062 1 55.59 680 TRP A C 1
ATOM 5252 O O . TRP A 1 680 ? 15.094 -96.688 -37.75 1 55.59 680 TRP A O 1
ATOM 5262 N N . ASN A 1 681 ? 16.219 -98.5 -37.188 1 58.22 681 ASN A N 1
ATOM 5263 C CA . ASN A 1 681 ? 16.234 -98.125 -35.781 1 58.22 681 ASN A CA 1
ATOM 5264 C C . ASN A 1 681 ? 17.047 -96.812 -35.562 1 58.22 681 ASN A C 1
ATOM 5266 O O . ASN A 1 681 ? 16.688 -96 -34.719 1 58.22 681 ASN A O 1
ATOM 5270 N N . LEU A 1 682 ? 17.906 -96.625 -36.469 1 58.59 682 LEU A N 1
ATOM 5271 C CA . LEU A 1 682 ? 18.719 -95.438 -36.344 1 58.59 682 LEU A CA 1
ATOM 5272 C C . LEU A 1 682 ? 17.938 -94.25 -36.812 1 58.59 682 LEU A C 1
ATOM 5274 O O . LEU A 1 682 ? 18.094 -93.125 -36.281 1 58.59 682 LEU A O 1
ATOM 5278 N N . ALA A 1 683 ? 17.125 -94.5 -37.781 1 61.16 683 ALA A N 1
ATOM 5279 C CA . ALA A 1 683 ? 16.344 -93.375 -38.25 1 61.16 683 ALA A CA 1
ATOM 5280 C C . ALA A 1 683 ? 15.297 -92.938 -37.25 1 61.16 683 ALA A C 1
ATOM 5282 O O . ALA A 1 683 ? 15.07 -91.75 -37.031 1 61.16 683 ALA A O 1
ATOM 5283 N N . VAL A 1 684 ? 14.695 -93.875 -36.594 1 61.97 684 VAL A N 1
ATOM 5284 C CA . VAL A 1 684 ? 13.75 -93.562 -35.531 1 61.97 684 VAL A CA 1
ATOM 5285 C C . VAL A 1 684 ? 14.477 -92.875 -34.375 1 61.97 684 VAL A C 1
ATOM 5287 O O . VAL A 1 684 ? 13.977 -91.875 -33.781 1 61.97 684 VAL A O 1
ATOM 5290 N N . CYS A 1 685 ? 15.617 -93.375 -34.156 1 64.31 685 CYS A N 1
ATOM 5291 C CA . CYS A 1 685 ? 16.406 -92.75 -33.125 1 64.31 685 CYS A CA 1
ATOM 5292 C C . CYS A 1 685 ? 16.812 -91.375 -33.5 1 64.31 685 CYS A C 1
ATOM 5294 O O . CYS A 1 685 ? 16.828 -90.438 -32.625 1 64.31 685 CYS A O 1
ATOM 5296 N N . ALA A 1 686 ? 17.047 -91.125 -34.719 1 61.94 686 ALA A N 1
ATOM 5297 C CA . ALA A 1 686 ? 17.422 -89.812 -35.188 1 61.94 686 ALA A CA 1
ATOM 5298 C C . ALA A 1 686 ? 16.25 -88.812 -35.094 1 61.94 686 ALA A C 1
ATOM 5300 O O . ALA A 1 686 ? 16.406 -87.688 -34.719 1 61.94 686 ALA A O 1
ATOM 5301 N N . CYS A 1 687 ? 15.109 -89.312 -35.375 1 63.31 687 CYS A N 1
ATOM 5302 C CA . CYS A 1 687 ? 13.922 -88.5 -35.25 1 63.31 687 CYS A CA 1
ATOM 530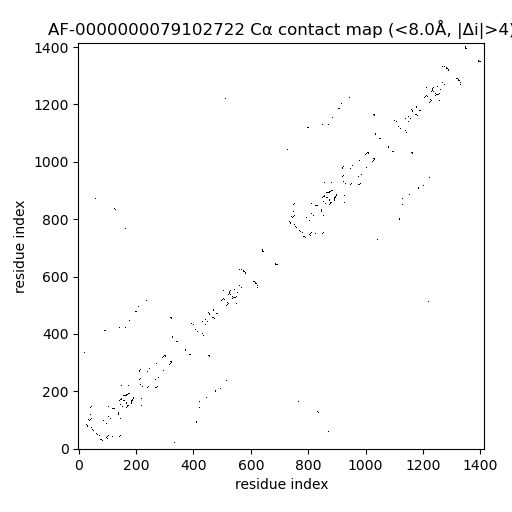3 C C . CYS A 1 687 ? 13.625 -88.188 -33.812 1 63.31 687 CYS A C 1
ATOM 5305 O O . CYS A 1 687 ? 13.25 -87.062 -33.469 1 63.31 687 CYS A O 1
ATOM 5307 N N . LEU A 1 688 ? 13.914 -89.125 -33.031 1 64.81 688 LEU A N 1
ATOM 5308 C CA . LEU A 1 688 ? 13.703 -88.875 -31.594 1 64.81 688 LEU A CA 1
ATOM 5309 C C . LEU A 1 688 ? 14.719 -87.875 -31.062 1 64.81 688 LEU A C 1
ATOM 5311 O O . LEU A 1 688 ? 14.383 -87.062 -30.219 1 64.81 688 LEU A O 1
ATOM 5315 N N . LEU A 1 689 ? 15.828 -88 -31.625 1 64.25 689 LEU A N 1
ATOM 5316 C CA . LEU A 1 689 ? 16.859 -87.062 -31.188 1 64.25 689 LEU A CA 1
ATOM 5317 C C . LEU A 1 689 ? 16.562 -85.625 -31.688 1 64.25 689 LEU A C 1
ATOM 5319 O O . LEU A 1 689 ? 16.797 -84.688 -30.969 1 64.25 689 LEU A O 1
ATOM 5323 N N . CYS A 1 690 ? 16.062 -85.5 -32.812 1 64.25 690 CYS A N 1
ATOM 5324 C CA . CYS A 1 690 ? 15.727 -84.188 -33.344 1 64.25 690 CYS A CA 1
ATOM 5325 C C . CYS A 1 690 ? 14.562 -83.562 -32.562 1 64.25 690 CYS A C 1
ATOM 5327 O O . CYS A 1 690 ? 14.562 -82.375 -32.281 1 64.25 690 CYS A O 1
ATOM 5329 N N . CYS A 1 691 ? 13.672 -84.375 -32.219 1 63.34 691 CYS A N 1
ATOM 5330 C CA . CYS A 1 691 ? 12.555 -83.875 -31.438 1 63.34 691 CYS A CA 1
ATOM 5331 C C . CYS A 1 691 ? 13.008 -83.562 -30.016 1 63.34 691 CYS A C 1
ATOM 5333 O O . CYS A 1 691 ? 12.562 -82.562 -29.453 1 63.34 691 CYS A O 1
ATOM 5335 N N . ALA A 1 692 ? 13.844 -84.438 -29.531 1 64.44 692 ALA A N 1
ATOM 5336 C CA . ALA A 1 692 ? 14.406 -84.125 -28.219 1 64.44 692 ALA A CA 1
ATOM 5337 C C . ALA A 1 692 ? 15.219 -82.812 -28.25 1 64.44 692 ALA A C 1
ATOM 5339 O O . ALA A 1 692 ? 15.156 -82 -27.328 1 64.44 692 ALA A O 1
ATOM 5340 N N . GLY A 1 693 ? 15.961 -82.688 -29.234 1 62.69 693 GLY A N 1
ATOM 5341 C CA . GLY A 1 693 ? 16.719 -81.438 -29.391 1 62.69 693 GLY A CA 1
ATOM 5342 C C . GLY A 1 693 ? 15.828 -80.25 -29.516 1 62.69 693 GLY A C 1
ATOM 5343 O O . GLY A 1 693 ? 16.109 -79.188 -28.922 1 62.69 693 GLY A O 1
ATOM 5344 N N . GLY A 1 694 ? 14.836 -80.312 -30.297 1 61.69 694 GLY A N 1
ATOM 5345 C CA . GLY A 1 694 ? 13.898 -79.188 -30.406 1 61.69 694 GLY A CA 1
ATOM 5346 C C . GLY A 1 694 ? 13.195 -78.875 -29.094 1 61.69 694 GLY A C 1
ATOM 5347 O O . GLY A 1 694 ? 13 -77.75 -28.766 1 61.69 694 GLY A O 1
ATOM 5348 N N . SER A 1 695 ? 12.875 -79.938 -28.422 1 61.44 695 SER A N 1
ATOM 5349 C CA . SER A 1 695 ? 12.219 -79.75 -27.125 1 61.44 695 SER A CA 1
ATOM 5350 C C . SER A 1 695 ? 13.172 -79.125 -26.109 1 61.44 695 SER A C 1
ATOM 5352 O O . SER A 1 695 ? 12.766 -78.25 -25.328 1 61.44 695 SER A O 1
ATOM 5354 N N . LEU A 1 696 ? 14.297 -79.625 -26.141 1 61.34 696 LEU A N 1
ATOM 5355 C CA . LEU A 1 696 ? 15.289 -79 -25.25 1 61.34 696 LEU A CA 1
ATOM 5356 C C . LEU A 1 696 ? 15.492 -77.5 -25.609 1 61.34 696 LEU A C 1
ATOM 5358 O O . LEU A 1 696 ? 15.641 -76.688 -24.719 1 61.34 696 LEU A O 1
ATOM 5362 N N . TRP A 1 697 ? 15.531 -77.188 -26.719 1 58.66 697 TRP A N 1
ATOM 5363 C CA . TRP A 1 697 ? 15.695 -75.812 -27.141 1 58.66 697 TRP A CA 1
ATOM 5364 C C . TRP A 1 697 ? 14.508 -74.938 -26.703 1 58.66 697 TRP A C 1
ATOM 5366 O O . TRP A 1 697 ? 14.68 -73.812 -26.266 1 58.66 697 TRP A O 1
ATOM 5376 N N . LEU A 1 698 ? 13.422 -75.5 -26.844 1 54.72 698 LEU A N 1
ATOM 5377 C CA . LEU A 1 698 ? 12.242 -74.75 -26.438 1 54.72 698 LEU A CA 1
ATOM 5378 C C . LEU A 1 698 ? 12.219 -74.562 -24.922 1 54.72 698 LEU A C 1
ATOM 5380 O O . LEU A 1 698 ? 11.789 -73.5 -24.438 1 54.72 698 LEU A O 1
ATOM 5384 N N . VAL A 1 699 ? 12.508 -75.625 -24.297 1 56.44 699 VAL A N 1
ATOM 5385 C CA . VAL A 1 699 ? 12.5 -75.562 -22.844 1 56.44 699 VAL A CA 1
ATOM 5386 C C . VAL A 1 699 ? 13.586 -74.562 -22.359 1 56.44 699 VAL A C 1
ATOM 5388 O O . VAL A 1 699 ? 13.352 -73.75 -21.453 1 56.44 699 VAL A O 1
ATOM 5391 N N . PHE A 1 700 ? 14.633 -74.75 -22.906 1 54.69 700 PHE A N 1
ATOM 5392 C CA . PHE A 1 700 ? 15.711 -73.875 -22.422 1 54.69 700 PHE A CA 1
ATOM 5393 C C . PHE A 1 700 ? 15.703 -72.562 -23.156 1 54.69 700 PHE A C 1
ATOM 5395 O O . PHE A 1 700 ? 16.188 -71.562 -22.625 1 54.69 700 PHE A O 1
ATOM 5402 N N . GLY A 1 701 ? 15.297 -72.562 -24.375 1 49.03 701 GLY A N 1
ATOM 5403 C CA . GLY A 1 701 ? 15.312 -71.312 -25.109 1 49.03 701 GLY A CA 1
ATOM 5404 C C . GLY A 1 701 ? 14.164 -70.375 -24.75 1 49.03 701 GLY A C 1
ATOM 5405 O O . GLY A 1 701 ? 14.133 -69.25 -25.172 1 49.03 701 GLY A O 1
ATOM 5406 N N . GLY A 1 702 ? 13.008 -70.938 -24.375 1 44.47 702 GLY A N 1
ATOM 5407 C CA . GLY A 1 702 ? 11.82 -70.125 -24.125 1 44.47 702 GLY A CA 1
ATOM 5408 C C . GLY A 1 702 ? 12.039 -69 -23.094 1 44.47 702 GLY A C 1
ATOM 5409 O O . GLY A 1 702 ? 11.078 -68.438 -22.609 1 44.47 702 GLY A O 1
ATOM 5410 N N . ARG A 1 703 ? 13.078 -68.812 -22.516 1 43.66 703 ARG A N 1
ATOM 5411 C CA . ARG A 1 703 ? 13.031 -67.75 -21.531 1 43.66 703 ARG A CA 1
ATOM 5412 C C . ARG A 1 703 ? 12.305 -66.5 -22.109 1 43.66 703 ARG A C 1
ATOM 5414 O O . ARG A 1 703 ? 11.484 -65.938 -21.422 1 43.66 703 ARG A O 1
ATOM 5421 N N . GLU A 1 704 ? 12.828 -65.812 -23.109 1 36.97 704 GLU A N 1
ATOM 5422 C CA . GLU A 1 704 ? 12.5 -64.375 -23.297 1 36.97 704 GLU A CA 1
ATOM 5423 C C . GLU A 1 704 ? 11.219 -64.25 -24.109 1 36.97 704 GLU A C 1
ATOM 5425 O O . GLU A 1 704 ? 10.883 -63.125 -24.516 1 36.97 704 GLU A O 1
ATOM 5430 N N . HIS A 1 705 ? 10.578 -65.25 -24.609 1 32.78 705 HIS A N 1
ATOM 5431 C CA . HIS A 1 705 ? 9.484 -64.688 -25.438 1 32.78 705 HIS A CA 1
ATOM 5432 C C . HIS A 1 705 ? 8.43 -64 -24.594 1 32.78 705 HIS A C 1
ATOM 5434 O O . HIS A 1 705 ? 7.875 -64.625 -23.672 1 32.78 705 HIS A O 1
ATOM 5440 N N . THR A 1 706 ? 8.641 -62.75 -24.312 1 29.84 706 THR A N 1
ATOM 5441 C CA . THR A 1 706 ? 7.699 -61.719 -23.875 1 29.84 706 THR A CA 1
ATOM 5442 C C . THR A 1 706 ? 6.352 -61.906 -24.562 1 29.84 706 THR A C 1
ATOM 5444 O O . THR A 1 706 ? 6.273 -61.906 -25.797 1 29.84 706 THR A O 1
ATOM 5447 N N . VAL A 1 707 ? 5.562 -62.875 -24.203 1 24.98 707 VAL A N 1
ATOM 5448 C CA . VAL A 1 707 ? 4.168 -62.531 -24.469 1 24.98 707 VAL A CA 1
ATOM 5449 C C . VAL A 1 707 ? 3.82 -61.219 -23.766 1 24.98 707 VAL A C 1
ATOM 5451 O O . VAL A 1 707 ? 4.066 -61.062 -22.578 1 24.98 707 VAL A O 1
ATOM 5454 N N . MET B 1 1 ? 81.625 13.969 -15.711 1 29.56 1 MET B N 1
ATOM 5455 C CA . MET B 1 1 ? 80.688 15.062 -15.805 1 29.56 1 MET B CA 1
ATOM 5456 C C . MET B 1 1 ? 79.25 14.539 -15.727 1 29.56 1 MET B C 1
ATOM 5458 O O . MET B 1 1 ? 78.312 15.297 -15.859 1 29.56 1 MET B O 1
ATOM 5462 N N . THR B 1 2 ? 79.062 13.195 -15.82 1 37.78 2 THR B N 1
ATOM 5463 C CA . THR B 1 2 ? 77.812 12.531 -15.898 1 37.78 2 THR B CA 1
ATOM 5464 C C . THR B 1 2 ? 77.125 12.531 -14.531 1 37.78 2 THR B C 1
ATOM 5466 O O . THR B 1 2 ? 75.938 12.188 -14.43 1 37.78 2 THR B O 1
ATOM 5469 N N . ALA B 1 3 ? 77.875 12.703 -13.43 1 40.69 3 ALA B N 1
ATOM 5470 C CA . ALA B 1 3 ? 77.312 12.578 -12.086 1 40.69 3 ALA B CA 1
ATOM 5471 C C . ALA B 1 3 ? 76.438 13.758 -11.766 1 40.69 3 ALA B C 1
ATOM 5473 O O . ALA B 1 3 ? 75.5 13.633 -10.93 1 40.69 3 ALA B O 1
ATOM 5474 N N . HIS B 1 4 ? 76.688 14.945 -12.367 1 44.81 4 HIS B N 1
ATOM 5475 C CA . HIS B 1 4 ? 76 16.125 -11.875 1 44.81 4 HIS B CA 1
ATOM 5476 C C . HIS B 1 4 ? 74.562 16.141 -12.367 1 44.81 4 HIS B C 1
ATOM 5478 O O . HIS B 1 4 ? 73.688 16.875 -11.828 1 44.81 4 HIS B O 1
ATOM 5484 N N . TRP B 1 5 ? 74.312 15.398 -13.531 1 48 5 TRP B N 1
ATOM 5485 C CA . TRP B 1 5 ? 72.938 15.555 -14.07 1 48 5 TRP B CA 1
ATOM 5486 C C . TRP B 1 5 ? 71.938 14.742 -13.266 1 48 5 TRP B C 1
ATOM 5488 O O . TRP B 1 5 ? 70.75 15.008 -13.312 1 48 5 TRP B O 1
ATOM 5498 N N . THR B 1 6 ? 72.438 13.68 -12.5 1 48.75 6 THR B N 1
ATOM 5499 C CA . THR B 1 6 ? 71.438 12.852 -11.82 1 48.75 6 THR B CA 1
ATOM 5500 C C . THR B 1 6 ? 70.875 13.586 -10.609 1 48.75 6 THR B C 1
ATOM 5502 O O . THR B 1 6 ? 69.75 13.32 -10.203 1 48.75 6 THR B O 1
ATOM 5505 N N . PHE B 1 7 ? 71.688 14.523 -9.977 1 48.5 7 PHE B N 1
ATOM 5506 C CA . PHE B 1 7 ? 71.25 15.141 -8.75 1 48.5 7 PHE B CA 1
ATOM 5507 C C . PHE B 1 7 ? 70.125 16.156 -9.062 1 48.5 7 PHE B C 1
ATOM 5509 O O . PHE B 1 7 ? 69.25 16.375 -8.258 1 48.5 7 PHE B O 1
ATOM 5516 N N . LEU B 1 8 ? 70.125 16.812 -10.336 1 44.56 8 LEU B N 1
ATOM 5517 C CA . LEU B 1 8 ? 69.125 17.828 -10.617 1 44.56 8 LEU B CA 1
ATOM 5518 C C . LEU B 1 8 ? 67.75 17.188 -10.852 1 44.56 8 LEU B C 1
ATOM 5520 O O . LEU B 1 8 ? 66.75 17.734 -10.461 1 44.56 8 LEU B O 1
ATOM 5524 N N . VAL B 1 9 ? 67.75 15.93 -11.469 1 48.38 9 VAL B N 1
ATOM 5525 C CA . VAL B 1 9 ? 66.438 15.32 -11.742 1 48.38 9 VAL B CA 1
ATOM 5526 C C . VAL B 1 9 ? 65.812 14.875 -10.43 1 48.38 9 VAL B C 1
ATOM 5528 O O . VAL B 1 9 ? 64.625 15 -10.25 1 48.38 9 VAL B O 1
ATOM 5531 N N . LEU B 1 10 ? 66.688 14.453 -9.43 1 44.38 10 LEU B N 1
ATOM 5532 C CA . LEU B 1 10 ? 66.062 14.016 -8.18 1 44.38 10 LEU B CA 1
ATOM 5533 C C . LEU B 1 10 ? 65.5 15.203 -7.438 1 44.38 10 LEU B C 1
ATOM 5535 O O . LEU B 1 10 ? 64.375 15.086 -6.848 1 44.38 10 LEU B O 1
ATOM 5539 N N . CYS B 1 11 ? 66.188 16.438 -7.473 1 42 11 CYS B N 1
ATOM 5540 C CA . CYS B 1 11 ? 65.625 17.562 -6.77 1 42 11 CYS B CA 1
ATOM 5541 C C . CYS B 1 11 ? 64.312 18.016 -7.438 1 42 11 CYS B C 1
ATOM 5543 O O . CYS B 1 11 ? 63.438 18.578 -6.781 1 42 11 CYS B O 1
ATOM 5545 N N . CYS B 1 12 ? 64.25 17.938 -8.836 1 41.03 12 CYS B N 1
ATOM 5546 C CA . CYS B 1 12 ? 62.969 18.359 -9.438 1 41.03 12 CYS B CA 1
ATOM 5547 C C . CYS B 1 12 ? 61.844 17.375 -9.102 1 41.03 12 CYS B C 1
ATOM 5549 O O . CYS B 1 12 ? 60.688 17.75 -9.133 1 41.03 12 CYS B O 1
ATOM 5551 N N . VAL B 1 13 ? 62.156 16.047 -9.031 1 42.31 13 VAL B N 1
ATOM 5552 C CA . VAL B 1 13 ? 61.062 15.125 -8.688 1 42.31 13 VAL B CA 1
ATOM 5553 C C . VAL B 1 13 ? 60.625 15.359 -7.234 1 42.31 13 VAL B C 1
ATOM 5555 O O . VAL B 1 13 ? 59.469 15.273 -6.906 1 42.31 13 VAL B O 1
ATOM 5558 N N . LEU B 1 14 ? 61.625 15.602 -6.285 1 38 14 LEU B N 1
ATOM 5559 C CA . LEU B 1 14 ? 61.156 15.805 -4.918 1 38 14 LEU B CA 1
ATOM 5560 C C . LEU B 1 14 ? 60.406 17.125 -4.801 1 38 14 LEU B C 1
ATOM 5562 O O . LEU B 1 14 ? 59.719 17.359 -3.795 1 38 14 LEU B O 1
ATOM 5566 N N . CYS B 1 15 ? 60.781 18.172 -5.559 1 35.47 15 CYS B N 1
ATOM 5567 C CA . CYS B 1 15 ? 59.969 19.375 -5.434 1 35.47 15 CYS B CA 1
ATOM 5568 C C . CYS B 1 15 ? 58.562 19.141 -5.953 1 35.47 15 CYS B C 1
ATOM 5570 O O . CYS B 1 15 ? 57.75 20.078 -6.027 1 35.47 15 CYS B O 1
ATOM 5572 N N . ARG B 1 16 ? 58.375 18.203 -6.887 1 36.66 16 ARG B N 1
ATOM 5573 C CA . ARG B 1 16 ? 56.938 17.938 -7.027 1 36.66 16 ARG B CA 1
ATOM 5574 C C . ARG B 1 16 ? 56.344 17.562 -5.684 1 36.66 16 ARG B C 1
ATOM 5576 O O . ARG B 1 16 ? 56.219 16.375 -5.363 1 36.66 16 ARG B O 1
ATOM 5583 N N . LEU B 1 17 ? 57.031 17.844 -4.539 1 32.25 17 LEU B N 1
ATOM 5584 C CA . LEU B 1 17 ? 56.25 17.781 -3.301 1 32.25 17 LEU B CA 1
ATOM 5585 C C . LEU B 1 17 ? 54.781 18.094 -3.559 1 32.25 17 LEU B C 1
ATOM 5587 O O . LEU B 1 17 ? 54.438 18.719 -4.559 1 32.25 17 LEU B O 1
ATOM 5591 N N . SER B 1 18 ? 54.031 17.641 -2.475 1 35.25 18 SER B N 1
ATOM 5592 C CA . SER B 1 18 ? 52.594 17.719 -2.223 1 35.25 18 SER B CA 1
ATOM 5593 C C . SER B 1 18 ? 52.062 19.125 -2.471 1 35.25 18 SER B C 1
ATOM 5595 O O . SER B 1 18 ? 52.312 20.031 -1.678 1 35.25 18 SER B O 1
ATOM 5597 N N . HIS B 1 19 ? 52.219 19.703 -3.568 1 34.62 19 HIS B N 1
ATOM 5598 C CA . HIS B 1 19 ? 51.25 20.797 -3.682 1 34.62 19 HIS B CA 1
ATOM 5599 C C . HIS B 1 19 ? 50 20.484 -2.885 1 34.62 19 HIS B C 1
ATOM 5601 O O . HIS B 1 19 ? 49.188 19.656 -3.293 1 34.62 19 HIS B O 1
ATOM 5607 N N . SER B 1 20 ? 50.125 20.312 -1.666 1 40.5 20 SER B N 1
ATOM 5608 C CA . SER B 1 20 ? 48.875 20.531 -0.953 1 40.5 20 SER B CA 1
ATOM 5609 C C . SER B 1 20 ? 48.031 21.594 -1.645 1 40.5 20 SER B C 1
ATOM 5611 O O . SER B 1 20 ? 48.469 22.734 -1.815 1 40.5 20 SER B O 1
ATOM 5613 N N . GLU B 1 21 ? 47.5 21.359 -2.73 1 47.19 21 GLU B N 1
ATOM 5614 C CA . GLU B 1 21 ? 46.5 22.266 -3.285 1 47.19 21 GLU B CA 1
ATOM 5615 C C . GLU B 1 21 ? 45.906 23.172 -2.203 1 47.19 21 GLU B C 1
ATOM 5617 O O . GLU B 1 21 ? 45.375 22.688 -1.193 1 47.19 21 GLU B O 1
ATOM 5622 N N . ASP B 1 22 ? 46.406 24.297 -1.919 1 55 22 ASP B N 1
ATOM 5623 C CA . ASP B 1 22 ? 45.844 25.328 -1.049 1 55 22 ASP B CA 1
ATOM 5624 C C . ASP B 1 22 ? 44.312 25.328 -1.114 1 55 22 ASP B C 1
ATOM 5626 O O . ASP B 1 22 ? 43.75 25.25 -2.199 1 55 22 ASP B O 1
ATOM 5630 N N . PRO B 1 23 ? 43.719 25.047 0.034 1 71.75 23 PRO B N 1
ATOM 5631 C CA . PRO B 1 23 ? 42.25 25.156 0.034 1 71.75 23 PRO B CA 1
ATOM 5632 C C . PRO B 1 23 ? 41.75 26.422 -0.664 1 71.75 23 PRO B C 1
ATOM 5634 O O . PRO B 1 23 ? 42.469 27.422 -0.735 1 71.75 23 PRO B O 1
ATOM 5637 N N . PRO B 1 24 ? 40.75 26.219 -1.463 1 80 24 PRO B N 1
ATOM 5638 C CA . PRO B 1 24 ? 40.188 27.406 -2.111 1 80 24 PRO B CA 1
ATOM 5639 C C . PRO B 1 24 ? 40.062 28.609 -1.166 1 80 24 PRO B C 1
ATOM 5641 O O . PRO B 1 24 ? 39.906 28.422 0.043 1 80 24 PRO B O 1
ATOM 5644 N N . GLY B 1 25 ? 40.406 29.766 -1.525 1 80.19 25 GLY B N 1
ATOM 5645 C CA . GLY B 1 25 ? 40.438 31 -0.743 1 80.19 25 GLY B CA 1
ATOM 5646 C C . GLY B 1 25 ? 39.156 31.234 0.061 1 80.19 25 GLY B C 1
ATOM 5647 O O . GLY B 1 25 ? 39.219 31.797 1.158 1 80.19 25 GLY B O 1
ATOM 5648 N N . TRP B 1 26 ? 38.062 30.672 -0.45 1 86.94 26 TRP B N 1
ATOM 5649 C CA . TRP B 1 26 ? 36.812 30.984 0.228 1 86.94 26 TRP B CA 1
ATOM 5650 C C . TRP B 1 26 ? 36.656 30.156 1.501 1 86.94 26 TRP B C 1
ATOM 5652 O O . TRP B 1 26 ? 35.812 30.453 2.346 1 86.94 26 TRP B O 1
ATOM 5662 N N . PHE B 1 27 ? 37.531 29.203 1.786 1 89.38 27 PHE B N 1
ATOM 5663 C CA . PHE B 1 27 ? 37.5 28.375 2.986 1 89.38 27 PHE B CA 1
ATOM 5664 C C . PHE B 1 27 ? 37.781 29.203 4.23 1 89.38 27 PHE B C 1
ATOM 5666 O O . PHE B 1 27 ? 37.406 28.812 5.344 1 89.38 27 PHE B O 1
ATOM 5673 N N . GLN B 1 28 ? 38.375 30.297 4.074 1 83.69 28 GLN B N 1
ATOM 5674 C CA . GLN B 1 28 ? 38.719 31.125 5.219 1 83.69 28 GLN B CA 1
ATOM 5675 C C . GLN B 1 28 ? 37.5 31.812 5.809 1 83.69 28 GLN B C 1
ATOM 5677 O O . GLN B 1 28 ? 37.469 32.125 6.996 1 83.69 28 GLN B O 1
ATOM 5682 N N . ASN B 1 29 ? 36.438 31.953 5.035 1 83.5 29 ASN B N 1
ATOM 5683 C CA . ASN B 1 29 ? 35.25 32.688 5.492 1 83.5 29 ASN B CA 1
ATOM 5684 C C . ASN B 1 29 ? 34.094 31.734 5.816 1 83.5 29 ASN B C 1
ATOM 5686 O O . ASN B 1 29 ? 32.938 32.125 5.816 1 83.5 29 ASN B O 1
ATOM 5690 N N . ILE B 1 30 ? 34.438 30.547 6.184 1 89.12 30 ILE B N 1
ATOM 5691 C CA . ILE B 1 30 ? 33.406 29.578 6.484 1 89.12 30 ILE B CA 1
ATOM 5692 C C . ILE B 1 30 ? 32.812 29.859 7.859 1 89.12 30 ILE B C 1
ATOM 5694 O O . ILE B 1 30 ? 33.531 30.078 8.828 1 89.12 30 ILE B O 1
ATOM 5698 N N . SER B 1 31 ? 31.484 29.938 7.906 1 87.94 31 SER B N 1
ATOM 5699 C CA . SER B 1 31 ? 30.797 30.109 9.18 1 87.94 31 SER B CA 1
ATOM 5700 C C . SER B 1 31 ? 30.75 28.797 9.961 1 87.94 31 SER B C 1
ATOM 5702 O O . SER B 1 31 ? 30.734 27.719 9.375 1 87.94 31 SER B O 1
ATOM 5704 N N . THR B 1 32 ? 30.703 28.906 11.297 1 90.06 32 THR B N 1
ATOM 5705 C CA . THR B 1 32 ? 30.672 27.703 12.133 1 90.06 32 THR B CA 1
ATOM 5706 C C . THR B 1 32 ? 29.234 27.391 12.562 1 90.06 32 THR B C 1
ATOM 5708 O O . THR B 1 32 ? 29.016 26.484 13.383 1 90.06 32 THR B O 1
ATOM 5711 N N . SER B 1 33 ? 28.234 28.156 12.055 1 89.69 33 SER B N 1
ATOM 5712 C CA . SER B 1 33 ? 26.828 27.828 12.297 1 89.69 33 SER B CA 1
ATOM 5713 C C . SER B 1 33 ? 26.422 26.562 11.547 1 89.69 33 SER B C 1
ATOM 5715 O O . SER B 1 33 ? 26.297 26.562 10.328 1 89.69 33 SER B O 1
ATOM 5717 N N . LEU B 1 34 ? 26.172 25.594 12.281 1 94 34 LEU B N 1
ATOM 5718 C CA . LEU B 1 34 ? 25.984 24.297 11.656 1 94 34 LEU B CA 1
ATOM 5719 C C . LEU B 1 34 ? 24.547 24.141 11.164 1 94 34 LEU B C 1
ATOM 5721 O O . LEU B 1 34 ? 24.312 23.641 10.055 1 94 34 LEU B O 1
ATOM 5725 N N . PHE B 1 35 ? 23.594 24.594 11.93 1 95.69 35 PHE B N 1
ATOM 5726 C CA . PHE B 1 35 ? 22.234 24.188 11.617 1 95.69 35 PHE B CA 1
ATOM 5727 C C . PHE B 1 35 ? 21.344 25.391 11.352 1 95.69 35 PHE B C 1
ATOM 5729 O O . PHE B 1 35 ? 20.203 25.25 10.898 1 95.69 35 PHE B O 1
ATOM 5736 N N . ASN B 1 36 ? 21.797 26.578 11.617 1 94.81 36 ASN B N 1
ATOM 5737 C CA . ASN B 1 36 ? 21.062 27.797 11.344 1 94.81 36 ASN B CA 1
ATOM 5738 C C . ASN B 1 36 ? 21.969 28.906 10.812 1 94.81 36 ASN B C 1
ATOM 5740 O O . ASN B 1 36 ? 22.844 29.391 11.531 1 94.81 36 ASN B O 1
ATOM 5744 N N . LEU B 1 37 ? 21.781 29.25 9.594 1 95.88 37 LEU B N 1
ATOM 5745 C CA . LEU B 1 37 ? 22.516 30.344 8.953 1 95.88 37 LEU B CA 1
ATOM 5746 C C . LEU B 1 37 ? 21.547 31.375 8.383 1 95.88 37 LEU B C 1
ATOM 5748 O O . LEU B 1 37 ? 20.797 31.094 7.445 1 95.88 37 LEU B O 1
ATOM 5752 N N . PRO B 1 38 ? 21.484 32.562 9 1 95.06 38 PRO B N 1
ATOM 5753 C CA . PRO B 1 38 ? 20.594 33.594 8.461 1 95.06 38 PRO B CA 1
ATOM 5754 C C . PRO B 1 38 ? 21.016 34.062 7.062 1 95.06 38 PRO B C 1
ATOM 5756 O O . PRO B 1 38 ? 22.203 34.062 6.738 1 95.06 38 PRO B O 1
ATOM 5759 N N . GLY B 1 39 ? 20.047 34.344 6.219 1 94.69 39 GLY B N 1
ATOM 5760 C CA . GLY B 1 39 ? 20.266 34.844 4.871 1 94.69 39 GLY B CA 1
ATOM 5761 C C . GLY B 1 39 ? 19.078 35.625 4.316 1 94.69 39 GLY B C 1
ATOM 5762 O O . GLY B 1 39 ? 18.062 35.781 4.996 1 94.69 39 GLY B O 1
ATOM 5763 N N . ASP B 1 40 ? 19.25 36.188 3.113 1 92.81 40 ASP B N 1
ATOM 5764 C CA . ASP B 1 40 ? 18.172 36.875 2.422 1 92.81 40 ASP B CA 1
ATOM 5765 C C . ASP B 1 40 ? 17.094 35.875 1.973 1 92.81 40 ASP B C 1
ATOM 5767 O O . ASP B 1 40 ? 15.906 36.219 1.971 1 92.81 40 ASP B O 1
ATOM 5771 N N . ILE B 1 41 ? 17.562 34.781 1.552 1 95 41 ILE B N 1
ATOM 5772 C CA . ILE B 1 41 ? 16.688 33.688 1.163 1 95 41 ILE B CA 1
ATOM 5773 C C . ILE B 1 41 ? 16.969 32.469 2.025 1 95 41 ILE B C 1
ATOM 5775 O O . ILE B 1 41 ? 18.125 32.062 2.166 1 95 41 ILE B O 1
ATOM 5779 N N . MET B 1 42 ? 15.953 31.891 2.586 1 96.81 42 MET B N 1
ATOM 5780 C CA . MET B 1 42 ? 16.141 30.797 3.531 1 96.81 42 MET B CA 1
ATOM 5781 C C . MET B 1 42 ? 15.703 29.469 2.92 1 96.81 42 MET B C 1
ATOM 5783 O O . MET B 1 42 ? 14.648 29.391 2.287 1 96.81 42 MET B O 1
ATOM 5787 N N . LEU B 1 43 ? 16.5 28.453 3.086 1 98.38 43 LEU B N 1
ATOM 5788 C CA . LEU B 1 43 ? 16.156 27.078 2.721 1 98.38 43 LEU B CA 1
ATOM 5789 C C . LEU B 1 43 ? 15.922 26.234 3.965 1 98.38 43 LEU B C 1
ATOM 5791 O O . LEU B 1 43 ? 16.516 26.469 5.016 1 98.38 43 LEU B O 1
ATOM 5795 N N . GLY B 1 44 ? 14.984 25.344 3.873 1 98.31 44 GLY B N 1
ATOM 5796 C CA . GLY B 1 44 ? 14.734 24.406 4.961 1 98.31 44 GLY B CA 1
ATOM 5797 C C . GLY B 1 44 ? 15.32 23.031 4.715 1 98.31 44 GLY B C 1
ATOM 5798 O O . GLY B 1 44 ? 15.141 22.469 3.633 1 98.31 44 GLY B O 1
ATOM 5799 N N . GLY B 1 45 ? 16.062 22.516 5.668 1 98.5 45 GLY B N 1
ATOM 5800 C CA . GLY B 1 45 ? 16.656 21.203 5.559 1 98.5 45 GLY B CA 1
ATOM 5801 C C . GLY B 1 45 ? 16.109 20.203 6.57 1 98.5 45 GLY B C 1
ATOM 5802 O O . GLY B 1 45 ? 15.969 20.531 7.754 1 98.5 45 GLY B O 1
ATOM 5803 N N . LEU B 1 46 ? 15.727 19.016 6.098 1 98.12 46 LEU B N 1
ATOM 5804 C CA . LEU B 1 46 ? 15.242 17.938 6.945 1 98.12 46 LEU B CA 1
ATOM 5805 C C . LEU B 1 46 ? 16.156 16.719 6.852 1 98.12 46 LEU B C 1
ATOM 5807 O O . LEU B 1 46 ? 16.203 16.047 5.82 1 98.12 46 LEU B O 1
ATOM 5811 N N . PHE B 1 47 ? 16.906 16.469 7.957 1 97.69 47 PHE B N 1
ATOM 5812 C CA . PHE B 1 47 ? 17.875 15.391 7.996 1 97.69 47 PHE B CA 1
ATOM 5813 C C . PHE B 1 47 ? 17.703 14.539 9.25 1 97.69 47 PHE B C 1
ATOM 5815 O O . PHE B 1 47 ? 17.234 15.031 10.273 1 97.69 47 PHE B O 1
ATOM 5822 N N . HIS B 1 48 ? 17.984 13.273 9.133 1 95 48 HIS B N 1
ATOM 5823 C CA . HIS B 1 48 ? 17.922 12.414 10.312 1 95 48 HIS B CA 1
ATOM 5824 C C . HIS B 1 48 ? 19.219 12.453 11.109 1 95 48 HIS B C 1
ATOM 5826 O O . HIS B 1 48 ? 20.031 11.523 11.023 1 95 48 HIS B O 1
ATOM 5832 N N . ILE B 1 49 ? 19.344 13.445 11.867 1 95.94 49 ILE B N 1
ATOM 5833 C CA . ILE B 1 49 ? 20.578 13.727 12.586 1 95.94 49 ILE B CA 1
ATOM 5834 C C . ILE B 1 49 ? 20.656 12.828 13.82 1 95.94 49 ILE B C 1
ATOM 5836 O O . ILE B 1 49 ? 21.75 12.43 14.227 1 95.94 49 ILE B O 1
ATOM 5840 N N . ASN B 1 50 ? 19.5 12.57 14.375 1 93.75 50 ASN B N 1
ATOM 5841 C CA . ASN B 1 50 ? 19.422 11.672 15.523 1 93.75 50 ASN B CA 1
ATOM 5842 C C . ASN B 1 50 ? 18.469 10.516 15.273 1 93.75 50 ASN B C 1
ATOM 5844 O O . ASN B 1 50 ? 17.688 10.547 14.32 1 93.75 50 ASN B O 1
ATOM 5848 N N . LEU B 1 51 ? 18.672 9.477 16.109 1 89.56 51 LEU B N 1
ATOM 5849 C CA . LEU B 1 51 ? 17.75 8.344 16.094 1 89.56 51 LEU B CA 1
ATOM 5850 C C . LEU B 1 51 ? 16.844 8.352 17.328 1 89.56 51 LEU B C 1
ATOM 5852 O O . LEU B 1 51 ? 17.219 8.891 18.375 1 89.56 51 LEU B O 1
ATOM 5856 N N . LEU B 1 52 ? 15.68 7.766 17.156 1 87.62 52 LEU B N 1
ATOM 5857 C CA . LEU B 1 52 ? 14.688 7.711 18.219 1 87.62 52 LEU B CA 1
ATOM 5858 C C . LEU B 1 52 ? 15.227 6.93 19.422 1 87.62 52 LEU B C 1
ATOM 5860 O O . LEU B 1 52 ? 15.836 5.875 19.25 1 87.62 52 LEU B O 1
ATOM 5864 N N . SER B 1 53 ?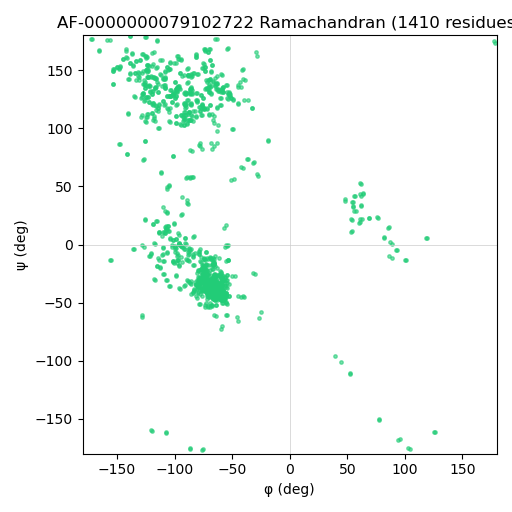 15.07 7.504 20.656 1 88.12 53 SER B N 1
ATOM 5865 C CA . SER B 1 53 ? 15.539 6.852 21.875 1 88.12 53 SER B CA 1
ATOM 5866 C C . SER B 1 53 ? 14.367 6.492 22.797 1 88.12 53 SER B C 1
ATOM 5868 O O . SER B 1 53 ? 14.492 5.621 23.656 1 88.12 53 SER B O 1
ATOM 5870 N N . SER B 1 54 ? 13.227 7.156 22.547 1 85.88 54 SER B N 1
ATOM 5871 C CA . SER B 1 54 ? 12.055 6.879 23.375 1 85.88 54 SER B CA 1
ATOM 5872 C C . SER B 1 54 ? 11.125 5.879 22.703 1 85.88 54 SER B C 1
ATOM 5874 O O . SER B 1 54 ? 11.234 5.633 21.5 1 85.88 54 SER B O 1
ATOM 5876 N N . ASP B 1 55 ? 10.242 5.301 23.594 1 82.12 55 ASP B N 1
ATOM 5877 C CA . ASP B 1 55 ? 9.219 4.391 23.094 1 82.12 55 ASP B CA 1
ATOM 5878 C C . ASP B 1 55 ? 7.93 5.141 22.766 1 82.12 55 ASP B C 1
ATOM 5880 O O . ASP B 1 55 ? 7.23 5.609 23.656 1 82.12 55 ASP B O 1
ATOM 5884 N N . LEU B 1 56 ? 7.629 5.156 21.516 1 82.88 56 LEU B N 1
ATOM 5885 C CA . LEU B 1 56 ? 6.484 5.934 21.062 1 82.88 56 LEU B CA 1
ATOM 5886 C C . LEU B 1 56 ? 5.176 5.266 21.469 1 82.88 56 LEU B C 1
ATOM 5888 O O . LEU B 1 56 ? 4.129 5.918 21.531 1 82.88 56 LEU B O 1
ATOM 5892 N N . SER B 1 57 ? 5.176 3.977 21.734 1 78.31 57 SER B N 1
ATOM 5893 C CA . SER B 1 57 ? 3.965 3.277 22.141 1 78.31 57 SER B CA 1
ATOM 5894 C C . SER B 1 57 ? 3.486 3.758 23.516 1 78.31 57 SER B C 1
ATOM 5896 O O . SER B 1 57 ? 2.311 3.609 23.844 1 78.31 57 SER B O 1
ATOM 5898 N N . GLN B 1 58 ? 4.324 4.398 24.234 1 80.12 58 GLN B N 1
ATOM 5899 C CA . GLN B 1 58 ? 3.996 4.863 25.578 1 80.12 58 GLN B CA 1
ATOM 5900 C C . GLN B 1 58 ? 3.834 6.383 25.609 1 80.12 58 GLN B C 1
ATOM 5902 O O . GLN B 1 58 ? 3.73 6.977 26.672 1 80.12 58 GLN B O 1
ATOM 5907 N N . ARG B 1 59 ? 3.816 6.883 24.438 1 86.5 59 ARG B N 1
ATOM 5908 C CA . ARG B 1 59 ? 3.715 8.336 24.375 1 86.5 59 ARG B CA 1
ATOM 5909 C C . ARG B 1 59 ? 2.344 8.812 24.844 1 86.5 59 ARG B C 1
ATOM 5911 O O . ARG B 1 59 ? 1.318 8.414 24.281 1 86.5 59 ARG B O 1
ATOM 5918 N N . MET B 1 60 ? 2.332 9.664 25.938 1 85.5 60 MET B N 1
ATOM 5919 C CA . MET B 1 60 ? 1.074 10.148 26.5 1 85.5 60 MET B CA 1
ATOM 5920 C C . MET B 1 60 ? 0.916 11.648 26.281 1 85.5 60 MET B C 1
ATOM 5922 O O . MET B 1 60 ? -0.194 12.18 26.359 1 85.5 60 MET B O 1
ATOM 5926 N N . GLU B 1 61 ? 2.039 12.281 26.031 1 89.94 61 GLU B N 1
ATOM 5927 C CA . GLU B 1 61 ? 2.021 13.711 25.75 1 89.94 61 GLU B CA 1
ATOM 5928 C C . GLU B 1 61 ? 2.693 14.023 24.406 1 89.94 61 GLU B C 1
ATOM 5930 O O . GLU B 1 61 ? 3.598 13.305 23.984 1 89.94 61 GLU B O 1
ATOM 5935 N N . PRO B 1 62 ? 2.248 15.062 23.766 1 87.06 62 PRO B N 1
ATOM 5936 C CA . PRO B 1 62 ? 2.768 15.367 22.422 1 87.06 62 PRO B CA 1
ATOM 5937 C C . PRO B 1 62 ? 4.277 15.586 22.422 1 87.06 62 PRO B C 1
ATOM 5939 O O . PRO B 1 62 ? 4.965 15.141 21.5 1 87.06 62 PRO B O 1
ATOM 5942 N N . ASP B 1 63 ? 4.855 16.172 23.484 1 84.06 63 ASP B N 1
ATOM 5943 C CA . ASP B 1 63 ? 6.27 16.531 23.453 1 84.06 63 ASP B CA 1
ATOM 5944 C C . ASP B 1 63 ? 7.125 15.469 24.125 1 84.06 63 ASP B C 1
ATOM 5946 O O . ASP B 1 63 ? 8.328 15.664 24.328 1 84.06 63 ASP B O 1
ATOM 5950 N N . ASN B 1 64 ? 6.488 14.352 24.422 1 84.81 64 ASN B N 1
ATOM 5951 C CA . ASN B 1 64 ? 7.211 13.258 25.062 1 84.81 64 ASN B CA 1
ATOM 5952 C C . ASN B 1 64 ? 7.922 12.383 24.031 1 84.81 64 ASN B C 1
ATOM 5954 O O . ASN B 1 64 ? 7.637 11.188 23.938 1 84.81 64 ASN B O 1
ATOM 5958 N N . ILE B 1 65 ? 8.797 12.938 23.234 1 86.5 65 ILE B N 1
ATOM 5959 C CA . ILE B 1 65 ? 9.617 12.234 22.25 1 86.5 65 ILE B CA 1
ATOM 5960 C C . ILE B 1 65 ? 11.078 12.617 22.422 1 86.5 65 ILE B C 1
ATOM 5962 O O . ILE B 1 65 ? 11.406 13.805 22.547 1 86.5 65 ILE B O 1
ATOM 5966 N N . SER B 1 66 ? 11.906 11.656 22.562 1 88.19 66 SER B N 1
ATOM 5967 C CA . SER B 1 66 ? 13.336 11.914 22.719 1 88.19 66 SER B CA 1
ATOM 5968 C C . SER B 1 66 ? 14.141 11.266 21.594 1 88.19 66 SER B C 1
ATOM 5970 O O . SER B 1 66 ? 13.867 10.125 21.203 1 88.19 66 SER B O 1
ATOM 5972 N N . CYS B 1 67 ? 15.047 12.047 21 1 89.06 67 CYS B N 1
ATOM 5973 C CA . CYS B 1 67 ? 15.969 11.633 19.953 1 89.06 67 CYS B CA 1
ATOM 5974 C C . CYS B 1 67 ? 17.406 11.945 20.344 1 89.06 67 CYS B C 1
ATOM 5976 O O . CYS B 1 67 ? 17.953 12.984 19.953 1 89.06 67 CYS B O 1
ATOM 5978 N N . GLU B 1 68 ? 18.094 11 21.031 1 86.44 68 GLU B N 1
ATOM 5979 C CA . GLU B 1 68 ? 19.359 11.344 21.656 1 86.44 68 GLU B CA 1
ATOM 5980 C C . GLU B 1 68 ? 20.516 10.586 21 1 86.44 68 GLU B C 1
ATOM 5982 O O . GLU B 1 68 ? 21.688 10.938 21.188 1 86.44 68 GLU B O 1
ATOM 5987 N N . ASN B 1 69 ? 20.297 9.625 20.188 1 88.75 69 ASN B N 1
ATOM 5988 C CA . ASN B 1 69 ? 21.359 8.867 19.562 1 88.75 69 ASN B CA 1
ATOM 5989 C C . ASN B 1 69 ? 21.75 9.461 18.203 1 88.75 69 ASN B C 1
ATOM 5991 O O . ASN B 1 69 ? 20.922 9.531 17.297 1 88.75 69 ASN B O 1
ATOM 5995 N N . LEU B 1 70 ? 23.016 9.828 18.094 1 91.5 70 LEU B N 1
ATOM 5996 C CA . LEU B 1 70 ? 23.484 10.5 16.891 1 91.5 70 LEU B CA 1
ATOM 5997 C C . LEU B 1 70 ? 23.516 9.531 15.711 1 91.5 70 LEU B C 1
ATOM 5999 O O . LEU B 1 70 ? 24 8.406 15.844 1 91.5 70 LEU B O 1
ATOM 6003 N N . ALA B 1 71 ? 22.969 9.953 14.656 1 91.44 71 ALA B N 1
ATOM 6004 C CA . ALA B 1 71 ? 23.109 9.273 13.375 1 91.44 71 ALA B CA 1
ATOM 6005 C C . ALA B 1 71 ? 24.172 9.945 12.516 1 91.44 71 ALA B C 1
ATOM 6007 O O . ALA B 1 71 ? 23.875 10.898 11.781 1 91.44 71 ALA B O 1
ATOM 6008 N N . GLU B 1 72 ? 25.266 9.375 12.414 1 91.12 72 GLU B N 1
ATOM 6009 C CA . GLU B 1 72 ? 26.422 9.984 11.766 1 91.12 72 GLU B CA 1
ATOM 6010 C C . GLU B 1 72 ? 26.156 10.266 10.289 1 91.12 72 GLU B C 1
ATOM 6012 O O . GLU B 1 72 ? 26.562 11.297 9.766 1 91.12 72 GLU B O 1
ATOM 6017 N N . ALA B 1 73 ? 25.531 9.359 9.664 1 90.88 73 ALA B N 1
ATOM 6018 C CA . ALA B 1 73 ? 25.25 9.539 8.242 1 90.88 73 ALA B CA 1
ATOM 6019 C C . ALA B 1 73 ? 24.344 10.75 8.008 1 90.88 73 ALA B C 1
ATOM 6021 O O . ALA B 1 73 ? 24.562 11.516 7.066 1 90.88 73 ALA B O 1
ATOM 6022 N N . GLY B 1 74 ? 23.328 10.859 8.883 1 94.44 74 GLY B N 1
ATOM 6023 C CA . GLY B 1 74 ? 22.438 12 8.781 1 94.44 74 GLY B CA 1
ATOM 6024 C C . GLY B 1 74 ? 23.141 13.328 9.016 1 94.44 74 GLY B C 1
ATOM 6025 O O . GLY B 1 74 ? 22.875 14.305 8.32 1 94.44 74 GLY B O 1
ATOM 6026 N N . LEU B 1 75 ? 24 13.367 10.016 1 96.31 75 LEU B N 1
ATOM 6027 C CA . LEU B 1 75 ? 24.766 14.57 10.297 1 96.31 75 LEU B CA 1
ATOM 6028 C C . LEU B 1 75 ? 25.703 14.906 9.141 1 96.31 75 LEU B C 1
ATOM 6030 O O . LEU B 1 75 ? 25.828 16.078 8.758 1 96.31 75 LEU B O 1
ATOM 6034 N N . GLY B 1 76 ? 26.312 13.898 8.617 1 96.62 76 GLY B N 1
ATOM 6035 C CA . GLY B 1 76 ? 27.156 14.109 7.461 1 96.62 76 GLY B CA 1
ATOM 6036 C C . GLY B 1 76 ? 26.438 14.742 6.289 1 96.62 76 GLY B C 1
ATOM 6037 O O . GLY B 1 76 ? 26.953 15.664 5.656 1 96.62 76 GLY B O 1
ATOM 6038 N N . LEU B 1 77 ? 25.297 14.273 6.016 1 97.44 77 LEU B N 1
ATOM 6039 C CA . LEU B 1 77 ? 24.516 14.805 4.902 1 97.44 77 LEU B CA 1
ATOM 6040 C C . LEU B 1 77 ? 24.078 16.234 5.188 1 97.44 77 LEU B C 1
ATOM 6042 O O . LEU B 1 77 ? 23.984 17.062 4.27 1 97.44 77 LEU B O 1
ATOM 6046 N N . ALA B 1 78 ? 23.734 16.516 6.469 1 97.94 78 ALA B N 1
ATOM 6047 C CA . ALA B 1 78 ? 23.422 17.891 6.844 1 97.94 78 ALA B CA 1
ATOM 6048 C C . ALA B 1 78 ? 24.594 18.828 6.574 1 97.94 78 ALA B C 1
ATOM 6050 O O . ALA B 1 78 ? 24.406 19.969 6.148 1 97.94 78 ALA B O 1
ATOM 6051 N N . LEU B 1 79 ? 25.766 18.344 6.801 1 97.44 79 LEU B N 1
ATOM 6052 C CA . LEU B 1 79 ? 26.969 19.141 6.555 1 97.44 79 LEU B CA 1
ATOM 6053 C C . LEU B 1 79 ? 27.156 19.391 5.062 1 97.44 79 LEU B C 1
ATOM 6055 O O . LEU B 1 79 ? 27.703 20.422 4.668 1 97.44 79 LEU B O 1
ATOM 6059 N N . VAL B 1 80 ? 26.688 18.453 4.273 1 97.94 80 VAL B N 1
ATOM 6060 C CA . VAL B 1 80 ? 26.766 18.641 2.828 1 97.94 80 VAL B CA 1
ATOM 6061 C C . VAL B 1 80 ? 25.906 19.844 2.418 1 97.94 80 VAL B C 1
ATOM 6063 O O . VAL B 1 80 ? 26.281 20.609 1.537 1 97.94 80 VAL B O 1
ATOM 6066 N N . MET B 1 81 ? 24.719 19.938 2.996 1 98.31 81 MET B N 1
ATOM 6067 C CA . MET B 1 81 ? 23.875 21.094 2.715 1 98.31 81 MET B CA 1
ATOM 6068 C C . MET B 1 81 ? 24.609 22.391 3.094 1 98.31 81 MET B C 1
ATOM 6070 O O . MET B 1 81 ? 24.594 23.359 2.332 1 98.31 81 MET B O 1
ATOM 6074 N N . LYS B 1 82 ? 25.188 22.375 4.238 1 97.88 82 LYS B N 1
ATOM 6075 C CA . LYS B 1 82 ? 25.969 23.531 4.668 1 97.88 82 LYS B CA 1
ATOM 6076 C C . LYS B 1 82 ? 27.078 23.844 3.672 1 97.88 82 LYS B C 1
ATOM 6078 O O . LYS B 1 82 ? 27.297 25 3.314 1 97.88 82 LYS B O 1
ATOM 6083 N N . TYR B 1 83 ? 27.797 22.875 3.256 1 97.25 83 TYR B N 1
ATOM 6084 C CA . TYR B 1 83 ? 28.875 23.016 2.287 1 97.25 83 TYR B CA 1
ATOM 6085 C C . TYR B 1 83 ? 28.391 23.672 1.008 1 97.25 83 TYR B C 1
ATOM 6087 O O . TYR B 1 83 ? 28.984 24.641 0.526 1 97.25 83 TYR B O 1
ATOM 6095 N N . ALA B 1 84 ? 27.297 23.156 0.463 1 97 84 ALA B N 1
ATOM 6096 C CA . ALA B 1 84 ? 26.75 23.672 -0.793 1 97 84 ALA B CA 1
ATOM 6097 C C . ALA B 1 84 ? 26.344 25.125 -0.658 1 97 84 ALA B C 1
ATOM 6099 O O . ALA B 1 84 ? 26.609 25.938 -1.544 1 97 84 ALA B O 1
ATOM 6100 N N . VAL B 1 85 ? 25.672 25.469 0.439 1 97.5 85 VAL B N 1
ATOM 6101 C CA . VAL B 1 85 ? 25.203 26.844 0.652 1 97.5 85 VAL B CA 1
ATOM 6102 C C . VAL B 1 85 ? 26.406 27.781 0.798 1 97.5 85 VAL B C 1
ATOM 6104 O O . VAL B 1 85 ? 26.422 28.859 0.215 1 97.5 85 VAL B O 1
ATOM 6107 N N . ASP B 1 86 ? 27.422 27.328 1.593 1 96.62 86 ASP B N 1
ATOM 6108 C CA . ASP B 1 86 ? 28.625 28.141 1.765 1 96.62 86 ASP B CA 1
ATOM 6109 C C . ASP B 1 86 ? 29.328 28.359 0.431 1 96.62 86 ASP B C 1
ATOM 6111 O O . ASP B 1 86 ? 29.844 29.453 0.168 1 96.62 86 ASP B O 1
ATOM 6115 N N . GLU B 1 87 ? 29.359 27.328 -0.327 1 95.19 87 GLU B N 1
ATOM 6116 C CA . GLU B 1 87 ? 30 27.422 -1.636 1 95.19 87 GLU B CA 1
ATOM 6117 C C . GLU B 1 87 ? 29.281 28.422 -2.535 1 95.19 87 GLU B C 1
ATOM 6119 O O . GLU B 1 87 ? 29.922 29.234 -3.201 1 95.19 87 GLU B O 1
ATOM 6124 N N . ILE B 1 88 ? 27.984 28.391 -2.602 1 95.12 88 ILE B N 1
ATOM 6125 C CA . ILE B 1 88 ? 27.188 29.281 -3.432 1 95.12 88 ILE B CA 1
ATOM 6126 C C . ILE B 1 88 ? 27.375 30.734 -2.975 1 95.12 88 ILE B C 1
ATOM 6128 O O . ILE B 1 88 ? 27.516 31.641 -3.801 1 95.12 88 ILE B O 1
ATOM 6132 N N . ASN B 1 89 ? 27.359 30.938 -1.672 1 94.81 89 ASN B N 1
ATOM 6133 C CA . ASN B 1 89 ? 27.531 32.281 -1.12 1 94.81 89 ASN B CA 1
ATOM 6134 C C . ASN B 1 89 ? 28.922 32.844 -1.407 1 94.81 89 ASN B C 1
ATOM 6136 O O . ASN B 1 89 ? 29.094 34.062 -1.56 1 94.81 89 ASN B O 1
ATOM 6140 N N . ALA B 1 90 ? 29.891 31.938 -1.492 1 93.12 90 ALA B N 1
ATOM 6141 C CA . ALA B 1 90 ? 31.266 32.375 -1.712 1 93.12 90 ALA B CA 1
ATOM 6142 C C . ALA B 1 90 ? 31.531 32.656 -3.188 1 93.12 90 ALA B C 1
ATOM 6144 O O . ALA B 1 90 ? 32.219 33.625 -3.52 1 93.12 90 ALA B O 1
ATOM 6145 N N . ASN B 1 91 ? 31.109 31.828 -4.109 1 88.12 91 ASN B N 1
ATOM 6146 C CA . ASN B 1 91 ? 31.359 31.969 -5.539 1 88.12 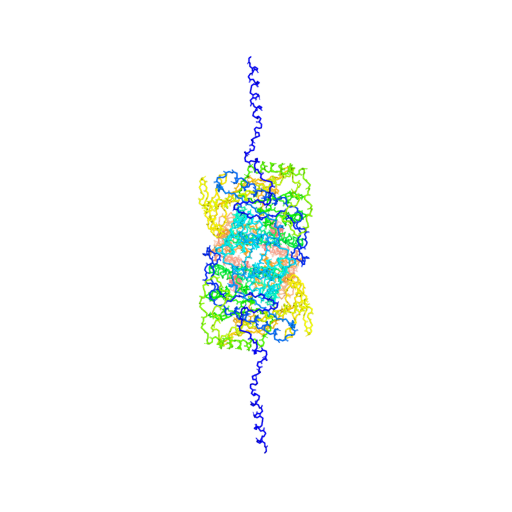91 ASN B CA 1
ATOM 6147 C C . ASN B 1 91 ? 30.547 33.094 -6.156 1 88.12 91 ASN B C 1
ATOM 6149 O O . ASN B 1 91 ? 30.969 33.719 -7.133 1 88.12 91 ASN B O 1
ATOM 6153 N N . GLN B 1 92 ? 29.422 33.375 -5.793 1 85.38 92 GLN B N 1
ATOM 6154 C CA . GLN B 1 92 ? 28.5 34.438 -6.203 1 85.38 92 GLN B CA 1
ATOM 6155 C C . GLN B 1 92 ? 28.172 34.344 -7.691 1 85.38 92 GLN B C 1
ATOM 6157 O O . GLN B 1 92 ? 27.875 35.344 -8.336 1 85.38 92 GLN B O 1
ATOM 6162 N N . LEU B 1 93 ? 28.438 33.125 -8.242 1 88.31 93 LEU B N 1
ATOM 6163 C CA . LEU B 1 93 ? 27.938 32.906 -9.594 1 88.31 93 LEU B CA 1
ATOM 6164 C C . LEU B 1 93 ? 26.422 32.812 -9.609 1 88.31 93 LEU B C 1
ATOM 6166 O O . LEU B 1 93 ? 25.766 33.312 -10.523 1 88.31 93 LEU B O 1
ATOM 6170 N N . LEU B 1 94 ? 25.969 32.156 -8.617 1 92.5 94 LEU B N 1
ATOM 6171 C CA . LEU B 1 94 ? 24.531 32.094 -8.391 1 92.5 94 LEU B CA 1
ATOM 6172 C C . LEU B 1 94 ? 24.109 33.062 -7.301 1 92.5 94 LEU B C 1
ATOM 6174 O O . LEU B 1 94 ? 24.719 33.125 -6.23 1 92.5 94 LEU B O 1
ATOM 6178 N N . LEU B 1 95 ? 23.047 33.875 -7.621 1 93.81 95 LEU B N 1
ATOM 6179 C CA . LEU B 1 95 ? 22.422 34.781 -6.668 1 93.81 95 LEU B CA 1
ATOM 6180 C C . LEU B 1 95 ? 23.438 35.812 -6.18 1 93.81 95 LEU B C 1
ATOM 6182 O O . LEU B 1 95 ? 23.609 36 -4.973 1 93.81 95 LEU B O 1
ATOM 6186 N N . PRO B 1 96 ? 24.031 36.438 -7.184 1 93.25 96 PRO B N 1
ATOM 6187 C CA . PRO B 1 96 ? 25 37.469 -6.766 1 93.25 96 PRO B CA 1
ATOM 6188 C C . PRO B 1 96 ? 24.375 38.562 -5.906 1 93.25 96 PRO B C 1
ATOM 6190 O O . PRO B 1 96 ? 23.297 39.062 -6.238 1 93.25 96 PRO B O 1
ATOM 6193 N N . GLY B 1 97 ? 25.031 38.844 -4.82 1 89.12 97 GLY B N 1
ATOM 6194 C CA . GLY B 1 97 ? 24.578 39.906 -3.957 1 89.12 97 GLY B CA 1
ATOM 6195 C C . GLY B 1 97 ? 23.547 39.469 -2.938 1 89.12 97 GLY B C 1
ATOM 6196 O O . GLY B 1 97 ? 23.141 40.25 -2.074 1 89.12 97 GLY B O 1
ATOM 6197 N N . MET B 1 98 ? 23.078 38.312 -3.084 1 91.94 98 MET B N 1
ATOM 6198 C CA . MET B 1 98 ? 22.141 37.75 -2.125 1 91.94 98 MET B CA 1
ATOM 6199 C C . MET B 1 98 ? 22.781 36.625 -1.33 1 91.94 98 MET B C 1
ATOM 6201 O O . MET B 1 98 ? 23.562 35.844 -1.875 1 91.94 98 MET B O 1
ATOM 6205 N N . LYS B 1 99 ? 22.469 36.531 -0.11 1 93.12 99 LYS B N 1
ATOM 6206 C CA . LYS B 1 99 ? 23 35.469 0.753 1 93.12 99 LYS B CA 1
ATOM 6207 C C . LYS B 1 99 ? 21.953 34.375 0.99 1 93.12 99 LYS B C 1
ATOM 6209 O O . LYS B 1 99 ? 20.828 34.688 1.385 1 93.12 99 LYS B O 1
ATOM 6214 N N . LEU B 1 100 ? 22.391 33.219 0.73 1 95.19 100 LEU B N 1
ATOM 6215 C CA . LEU B 1 100 ? 21.531 32.062 1.013 1 95.19 100 LEU B CA 1
ATOM 6216 C C . LEU B 1 100 ? 21.703 31.609 2.457 1 95.19 100 LEU B C 1
ATOM 6218 O O . LEU B 1 100 ? 22.828 31.562 2.973 1 95.19 100 LEU B O 1
ATOM 6222 N N . GLY B 1 101 ? 20.641 31.422 3.146 1 96.94 101 GLY B N 1
ATOM 6223 C CA . GLY B 1 101 ? 20.625 30.859 4.484 1 96.94 101 GLY B CA 1
ATOM 6224 C C . GLY B 1 101 ? 19.906 29.531 4.562 1 96.94 101 GLY B C 1
ATOM 6225 O O . GLY B 1 101 ? 19.406 29.031 3.551 1 96.94 101 GLY B O 1
ATOM 6226 N N . TYR B 1 102 ? 19.969 28.922 5.773 1 97.62 102 TYR B N 1
ATOM 6227 C CA . TYR B 1 102 ? 19.266 27.656 5.945 1 97.62 102 TYR B CA 1
ATOM 6228 C C . TYR B 1 102 ? 18.859 27.453 7.402 1 97.62 102 TYR B C 1
ATOM 6230 O O . TYR B 1 102 ? 19.438 28.078 8.305 1 97.62 102 TYR B O 1
ATOM 6238 N N . GLU B 1 103 ? 17.781 26.734 7.605 1 96.12 103 GLU B N 1
ATOM 6239 C CA . GLU B 1 103 ? 17.359 26.125 8.867 1 96.12 103 GLU B CA 1
ATOM 6240 C C . GLU B 1 103 ? 17.266 24.609 8.75 1 96.12 103 GLU B C 1
ATOM 6242 O O . GLU B 1 103 ? 16.453 24.094 7.996 1 96.12 103 GLU B O 1
ATOM 6247 N N . ILE B 1 104 ? 18.172 23.969 9.484 1 97.31 104 ILE B N 1
ATOM 6248 C CA . ILE B 1 104 ? 18.219 22.516 9.422 1 97.31 104 ILE B CA 1
ATOM 6249 C C . ILE B 1 104 ? 17.594 21.922 10.688 1 97.31 104 ILE B C 1
ATOM 6251 O O . ILE B 1 104 ? 17.922 22.344 11.797 1 97.31 104 ILE B O 1
ATOM 6255 N N . TYR B 1 105 ? 16.656 21.031 10.469 1 95.12 105 TYR B N 1
ATOM 6256 C CA . TYR B 1 105 ? 16.016 20.375 11.594 1 95.12 105 TYR B CA 1
ATOM 6257 C C . TYR B 1 105 ? 16.234 18.875 11.555 1 95.12 105 TYR B C 1
ATOM 6259 O O . TYR B 1 105 ? 16.5 18.312 10.492 1 95.12 105 TYR B O 1
ATOM 6267 N N . ASP B 1 106 ? 16.156 18.297 12.742 1 94.62 106 ASP B N 1
ATOM 6268 C CA . ASP B 1 106 ? 16.25 16.844 12.898 1 94.62 106 ASP B CA 1
ATOM 6269 C C . ASP B 1 106 ? 14.891 16.188 12.703 1 94.62 106 ASP B C 1
ATOM 6271 O O . ASP B 1 106 ? 13.898 16.625 13.273 1 94.62 106 ASP B O 1
ATOM 6275 N N . THR B 1 107 ? 14.914 15.148 11.93 1 93.5 107 THR B N 1
ATOM 6276 C CA . THR B 1 107 ? 13.664 14.445 11.695 1 93.5 107 THR B CA 1
ATOM 6277 C C . THR B 1 107 ? 13.547 13.227 12.609 1 93.5 107 THR B C 1
ATOM 6279 O O . THR B 1 107 ? 12.461 12.656 12.758 1 93.5 107 THR B O 1
ATOM 6282 N N . CYS B 1 108 ? 14.617 12.805 13.203 1 91.25 108 CYS B N 1
ATOM 6283 C CA . CYS B 1 108 ? 14.656 11.617 14.055 1 91.25 108 CYS B CA 1
ATOM 6284 C C . CYS B 1 108 ? 14.109 10.398 13.32 1 91.25 108 CYS B C 1
ATOM 6286 O O . CYS B 1 108 ? 13.758 9.398 13.938 1 91.25 108 CYS B O 1
ATOM 6288 N N . ARG B 1 109 ? 13.93 10.523 12.047 1 88.06 109 ARG B N 1
ATOM 6289 C CA . ARG B 1 109 ? 13.328 9.5 11.195 1 88.06 109 ARG B CA 1
ATOM 6290 C C . ARG B 1 109 ? 11.961 9.086 11.719 1 88.06 109 ARG B C 1
ATOM 6292 O O . ARG B 1 109 ? 11.617 7.898 11.703 1 88.06 109 ARG B O 1
ATOM 6299 N N . GLU B 1 110 ? 11.273 10.078 12.328 1 87.88 110 GLU B N 1
ATOM 6300 C CA . GLU B 1 110 ? 9.977 9.773 12.922 1 87.88 110 GLU B CA 1
ATOM 6301 C C . GLU B 1 110 ? 8.898 10.727 12.406 1 87.88 110 GLU B C 1
ATOM 6303 O O . GLU B 1 110 ? 9.117 11.938 12.344 1 87.88 110 GLU B O 1
ATOM 6308 N N . SER B 1 111 ? 7.766 10.102 12.133 1 82.81 111 SER B N 1
ATOM 6309 C CA . SER B 1 111 ? 6.637 10.867 11.625 1 82.81 111 SER B CA 1
ATOM 6310 C C . SER B 1 111 ? 6.172 11.906 12.641 1 82.81 111 SER B C 1
ATOM 6312 O O . SER B 1 111 ? 5.754 13.008 12.266 1 82.81 111 SER B O 1
ATOM 6314 N N . ALA B 1 112 ? 6.297 11.57 13.898 1 82.69 112 ALA B N 1
ATOM 6315 C CA . ALA B 1 112 ? 5.816 12.453 14.969 1 82.69 112 ALA B CA 1
ATOM 6316 C C . ALA B 1 112 ? 6.738 13.648 15.148 1 82.69 112 ALA B C 1
ATOM 6318 O O . ALA B 1 112 ? 6.352 14.656 15.75 1 82.69 112 ALA B O 1
ATOM 6319 N N . VAL B 1 113 ? 7.891 13.594 14.539 1 88.19 113 VAL B N 1
ATOM 6320 C CA . VAL B 1 113 ? 8.875 14.641 14.789 1 88.19 113 VAL B CA 1
ATOM 6321 C C . VAL B 1 113 ? 8.938 15.586 13.586 1 88.19 113 VAL B C 1
ATOM 6323 O O . VAL B 1 113 ? 9.055 16.797 13.742 1 88.19 113 VAL B O 1
ATOM 6326 N N . ILE B 1 114 ? 8.789 15.086 12.43 1 92.56 114 ILE B N 1
ATOM 6327 C CA . ILE B 1 114 ? 9.094 15.82 11.211 1 92.56 114 ILE B CA 1
ATOM 6328 C C . ILE B 1 114 ? 8.008 16.859 10.953 1 92.56 114 ILE B C 1
ATOM 6330 O O . ILE B 1 114 ? 8.234 17.844 10.234 1 92.56 114 ILE B O 1
ATOM 6334 N N . LEU B 1 115 ? 6.863 16.734 11.523 1 88.94 115 LEU B N 1
ATOM 6335 C CA . LEU B 1 115 ? 5.73 17.609 11.234 1 88.94 115 LEU B CA 1
ATOM 6336 C C . LEU B 1 115 ? 5.961 19 11.805 1 88.94 115 LEU B C 1
ATOM 6338 O O . LEU B 1 115 ? 5.625 20 11.172 1 88.94 115 LEU B O 1
ATOM 6342 N N . GLN B 1 116 ? 6.555 19.094 12.961 1 87.25 116 GLN B N 1
ATOM 6343 C CA . GLN B 1 116 ? 6.746 20.375 13.617 1 87.25 116 GLN B CA 1
ATOM 6344 C C . GLN B 1 116 ? 7.672 21.281 12.797 1 87.25 116 GLN B C 1
ATOM 6346 O O . GLN B 1 116 ? 7.324 22.422 12.484 1 87.25 116 GLN B O 1
ATOM 6351 N N . PRO B 1 117 ? 8.852 20.734 12.445 1 91.56 117 PRO B N 1
ATOM 6352 C CA . PRO B 1 117 ? 9.688 21.594 11.594 1 91.56 117 PRO B CA 1
ATOM 6353 C C . PRO B 1 117 ? 9.031 21.938 10.266 1 91.56 117 PRO B C 1
ATOM 6355 O O . PRO B 1 117 ? 9.219 23.047 9.742 1 91.56 117 PRO B O 1
ATOM 6358 N N . THR B 1 118 ? 8.273 21.062 9.719 1 93.06 118 THR B N 1
ATOM 6359 C CA . THR B 1 118 ? 7.598 21.328 8.453 1 93.06 118 THR B CA 1
ATOM 6360 C C . THR B 1 118 ? 6.602 22.469 8.594 1 93.06 118 THR B C 1
ATOM 6362 O O . THR B 1 118 ? 6.531 23.344 7.738 1 93.06 118 THR B O 1
ATOM 6365 N N . MET B 1 119 ? 5.898 22.484 9.688 1 89.44 119 MET B N 1
ATOM 6366 C CA . MET B 1 119 ? 4.965 23.578 9.945 1 89.44 119 MET B CA 1
ATOM 6367 C C . MET B 1 119 ? 5.711 24.891 10.133 1 89.44 119 MET B C 1
ATOM 6369 O O . MET B 1 119 ? 5.246 25.938 9.688 1 89.44 119 MET B O 1
ATOM 6373 N N . SER B 1 120 ? 6.848 24.812 10.75 1 90.69 120 SER B N 1
ATOM 6374 C CA . SER B 1 120 ? 7.66 26.016 10.93 1 90.69 120 SER B CA 1
ATOM 6375 C C . SER B 1 120 ? 8.094 26.594 9.594 1 90.69 120 SER B C 1
ATOM 6377 O O . SER B 1 120 ? 8.133 27.812 9.43 1 90.69 120 SER B O 1
ATOM 6379 N N . PHE B 1 121 ? 8.375 25.703 8.641 1 94.69 121 PHE B N 1
ATOM 6380 C CA . PHE B 1 121 ? 8.789 26.125 7.312 1 94.69 121 PHE B CA 1
ATOM 6381 C C . PHE B 1 121 ? 7.66 26.875 6.613 1 94.69 121 PHE B C 1
ATOM 6383 O O . PHE B 1 121 ? 7.91 27.75 5.781 1 94.69 121 PHE B O 1
ATOM 6390 N N . LEU B 1 122 ? 6.43 26.594 6.973 1 92.31 122 LEU B N 1
ATOM 6391 C CA . LEU B 1 122 ? 5.273 27.078 6.234 1 92.31 122 LEU B CA 1
ATOM 6392 C C . LEU B 1 122 ? 4.719 28.344 6.867 1 92.31 122 LEU B C 1
ATOM 6394 O O . LEU B 1 122 ? 3.771 28.953 6.344 1 92.31 122 LEU B O 1
ATOM 6398 N N . THR B 1 123 ? 5.34 28.812 7.941 1 91.5 123 THR B N 1
ATOM 6399 C CA . THR B 1 123 ? 4.902 30.062 8.555 1 91.5 123 THR B CA 1
ATOM 6400 C C . THR B 1 123 ? 5.223 31.25 7.656 1 91.5 123 THR B C 1
ATOM 6402 O O . THR B 1 123 ? 6.062 31.156 6.758 1 91.5 123 THR B O 1
ATOM 6405 N N . ALA B 1 124 ? 4.512 32.281 7.918 1 89.62 124 ALA B N 1
ATOM 6406 C CA . ALA B 1 124 ? 4.754 33.5 7.145 1 89.62 124 ALA B CA 1
ATOM 6407 C C . ALA B 1 124 ? 6.129 34.062 7.457 1 89.62 124 ALA B C 1
ATOM 6409 O O . ALA B 1 124 ? 6.57 34.062 8.609 1 89.62 124 ALA B O 1
ATOM 6410 N N . LYS B 1 125 ? 6.758 34.531 6.449 1 87.75 125 LYS B N 1
ATOM 6411 C CA . LYS B 1 125 ? 8.078 35.125 6.605 1 87.75 125 LYS B CA 1
ATOM 6412 C C . LYS B 1 125 ? 8.039 36.312 7.566 1 87.75 125 LYS B C 1
ATOM 6414 O O . LYS B 1 125 ? 8.961 36.5 8.352 1 87.75 125 LYS B O 1
ATOM 6419 N N . SER B 1 126 ? 6.98 37.031 7.648 1 79.19 126 SER B N 1
ATOM 6420 C CA . SER B 1 126 ? 6.871 38.281 8.375 1 79.19 126 SER B CA 1
ATOM 6421 C C . SER B 1 126 ? 6.602 38.062 9.859 1 79.19 126 SER B C 1
ATOM 6423 O O . SER B 1 126 ? 7.168 38.75 10.711 1 79.19 126 SER B O 1
ATOM 6425 N N . TYR B 1 127 ? 5.785 37.094 10.227 1 75.88 127 TYR B N 1
ATOM 6426 C CA . TYR B 1 127 ? 5.367 36.969 11.617 1 75.88 127 TYR B CA 1
ATOM 6427 C C . TYR B 1 127 ? 5.629 35.594 12.172 1 75.88 127 TYR B C 1
ATOM 6429 O O . TYR B 1 127 ? 5.473 35.344 13.367 1 75.88 127 TYR B O 1
ATOM 6437 N N . LYS B 1 128 ? 6.117 34.688 11.453 1 79.06 128 LYS B N 1
ATOM 6438 C CA . LYS B 1 128 ? 6.5 33.344 11.844 1 79.06 128 LYS B CA 1
ATOM 6439 C C . LYS B 1 128 ? 5.324 32.594 12.453 1 79.06 128 LYS B C 1
ATOM 6441 O O . LYS B 1 128 ? 5.477 31.906 13.469 1 79.06 128 LYS B O 1
ATOM 6446 N N . VAL B 1 129 ? 4.121 32.969 12.008 1 82 129 VAL B N 1
ATOM 6447 C CA . VAL B 1 129 ? 2.91 32.281 12.422 1 82 129 VAL B CA 1
ATOM 6448 C C . VAL B 1 129 ? 2.191 31.719 11.188 1 82 129 VAL B C 1
ATOM 6450 O O . VAL B 1 129 ? 2.287 32.281 10.102 1 82 129 VAL B O 1
ATOM 6453 N N . LEU B 1 130 ? 1.63 30.594 11.461 1 82.56 130 LEU B N 1
ATOM 6454 C CA . LEU B 1 130 ? 0.832 29.969 10.406 1 82.56 130 LEU B CA 1
ATOM 6455 C C . LEU B 1 130 ? -0.653 30.25 10.617 1 82.56 130 LEU B C 1
ATOM 6457 O O . LEU B 1 130 ? -1.231 29.812 11.617 1 82.56 130 LEU B O 1
ATOM 6461 N N . SER B 1 131 ? -1.169 31.078 9.703 1 76.69 131 SER B N 1
ATOM 6462 C CA . SER B 1 131 ? -2.594 31.391 9.797 1 76.69 131 SER B CA 1
ATOM 6463 C C . SER B 1 131 ? -3.422 30.391 8.984 1 76.69 131 SER B C 1
ATOM 6465 O O . SER B 1 131 ? -3.107 30.125 7.82 1 76.69 131 SER B O 1
ATOM 6467 N N . ALA B 1 132 ? -4.434 29.859 9.633 1 71.81 132 ALA B N 1
ATOM 6468 C CA . ALA B 1 132 ? -5.262 28.859 8.961 1 71.81 132 ALA B CA 1
ATOM 6469 C C . ALA B 1 132 ? -6.211 29.516 7.961 1 71.81 132 ALA B C 1
ATOM 6471 O O . ALA B 1 132 ? -6.684 28.859 7.027 1 71.81 132 ALA B O 1
ATOM 6472 N N . GLU B 1 133 ? -6.531 30.734 8.164 1 66.75 133 GLU B N 1
ATOM 6473 C CA . GLU B 1 133 ? -7.516 31.406 7.316 1 66.75 133 GLU B CA 1
ATOM 6474 C C . GLU B 1 133 ? -6.852 32.406 6.363 1 66.75 133 GLU B C 1
ATOM 6476 O O . GLU B 1 133 ? -7.121 33.594 6.426 1 66.75 133 GLU B O 1
ATOM 6481 N N . CYS B 1 134 ? -5.852 31.922 5.715 1 71.06 134 CYS B N 1
ATOM 6482 C CA . CYS B 1 134 ? -5.125 32.844 4.836 1 71.06 134 CYS B CA 1
ATOM 6483 C C . CYS B 1 134 ? -5.188 32.375 3.389 1 71.06 134 CYS B C 1
ATOM 6485 O O . CYS B 1 134 ? -5.453 31.188 3.125 1 71.06 134 CYS B O 1
ATOM 6487 N N . ASN B 1 135 ? -5.273 33.406 2.523 1 79 135 ASN B N 1
ATOM 6488 C CA . ASN B 1 135 ? -5.023 33.125 1.113 1 79 135 ASN B CA 1
ATOM 6489 C C . ASN B 1 135 ? -3.545 32.844 0.846 1 79 135 ASN B C 1
ATOM 6491 O O . ASN B 1 135 ? -2.715 33.75 0.976 1 79 135 ASN B O 1
ATOM 6495 N N . TYR B 1 136 ? -3.256 31.766 0.432 1 85.94 136 TYR B N 1
ATOM 6496 C CA . TYR B 1 136 ? -1.86 31.344 0.346 1 85.94 136 TYR B CA 1
ATOM 6497 C C . TYR B 1 136 ? -1.268 31.703 -1.012 1 85.94 136 TYR B C 1
ATOM 6499 O O . TYR B 1 136 ? -0.085 31.453 -1.263 1 85.94 136 TYR B O 1
ATOM 6507 N N . THR B 1 137 ? -2.062 32.344 -1.862 1 86.94 137 THR B N 1
ATOM 6508 C CA . THR B 1 137 ? -1.525 32.812 -3.127 1 86.94 137 THR B CA 1
ATOM 6509 C C . THR B 1 137 ? -0.598 34 -2.896 1 86.94 137 THR B C 1
ATOM 6511 O O . THR B 1 137 ? 0.414 34.156 -3.584 1 86.94 137 THR B O 1
ATOM 6514 N N . ASN B 1 138 ? -0.996 34.875 -1.947 1 87.5 138 ASN B N 1
ATOM 6515 C CA . ASN B 1 138 ? -0.151 36 -1.584 1 87.5 138 ASN B CA 1
ATOM 6516 C C . ASN B 1 138 ? 0.53 35.781 -0.236 1 87.5 138 ASN B C 1
ATOM 6518 O O . ASN B 1 138 ? 0.458 36.625 0.647 1 87.5 138 ASN B O 1
ATOM 6522 N N . TYR B 1 139 ? 1.101 34.656 -0.176 1 89 139 TYR B N 1
ATOM 6523 C CA . TYR B 1 139 ? 1.688 34.219 1.078 1 89 139 TYR B CA 1
ATOM 6524 C C . TYR B 1 139 ? 3.141 33.781 0.88 1 89 139 TYR B C 1
ATOM 6526 O O . TYR B 1 139 ? 3.426 32.844 0.153 1 89 139 TYR B O 1
ATOM 6534 N N . GLU B 1 140 ? 4.07 34.625 1.481 1 91.69 140 GLU B N 1
ATOM 6535 C CA . GLU B 1 140 ? 5.484 34.281 1.468 1 91.69 140 GLU B CA 1
ATOM 6536 C C . GLU B 1 140 ? 5.859 33.469 2.709 1 91.69 140 GLU B C 1
ATOM 6538 O O . GLU B 1 140 ? 5.715 33.938 3.834 1 91.69 140 GLU B O 1
ATOM 6543 N N . THR B 1 141 ? 6.32 32.312 2.49 1 93.12 141 THR B N 1
ATOM 6544 C CA . THR B 1 141 ? 6.672 31.422 3.602 1 93.12 141 THR B CA 1
ATOM 6545 C C . THR B 1 141 ? 8.055 31.781 4.152 1 93.12 141 THR B C 1
ATOM 6547 O O . THR B 1 141 ? 8.844 32.438 3.482 1 93.12 141 THR B O 1
ATOM 6550 N N . SER B 1 142 ? 8.312 31.281 5.359 1 92.75 142 SER B N 1
ATOM 6551 C CA . SER B 1 142 ? 9.602 31.516 6.004 1 92.75 142 SER B CA 1
ATOM 6552 C C . SER B 1 142 ? 10.742 30.859 5.227 1 92.75 142 SER B C 1
ATOM 6554 O O . SER B 1 142 ? 11.852 31.375 5.176 1 92.75 142 SER B O 1
ATOM 6556 N N . ILE B 1 143 ? 10.406 29.734 4.613 1 95.62 143 ILE B N 1
ATOM 6557 C CA . ILE B 1 143 ? 11.383 29 3.814 1 95.62 143 ILE B CA 1
ATOM 6558 C C . ILE B 1 143 ? 10.914 28.938 2.361 1 95.62 143 ILE B C 1
ATOM 6560 O O . ILE B 1 143 ? 9.711 28.828 2.092 1 95.62 143 ILE B O 1
ATOM 6564 N N . SER B 1 144 ? 11.859 29.031 1.497 1 96.88 144 SER B N 1
ATOM 6565 C CA . SER B 1 144 ? 11.508 29.094 0.083 1 96.88 144 SER B CA 1
ATOM 6566 C C . SER B 1 144 ? 11.406 27.703 -0.525 1 96.88 144 SER B C 1
ATOM 6568 O O . SER B 1 144 ? 10.648 27.484 -1.475 1 96.88 144 SER B O 1
ATOM 6570 N N . ALA B 1 145 ? 12.18 26.828 -0.003 1 98.44 145 ALA B N 1
ATOM 6571 C CA . ALA B 1 145 ? 12.18 25.453 -0.491 1 98.44 145 ALA B CA 1
ATOM 6572 C C . ALA B 1 145 ? 12.633 24.484 0.599 1 98.44 145 ALA B C 1
ATOM 6574 O O . ALA B 1 145 ? 13.406 24.844 1.482 1 98.44 145 ALA B O 1
ATOM 6575 N N . VAL B 1 146 ? 12.102 23.312 0.508 1 98.69 146 VAL B N 1
ATOM 6576 C CA . VAL B 1 146 ? 12.43 22.297 1.5 1 98.69 146 VAL B CA 1
ATOM 6577 C C . VAL B 1 146 ? 13.352 21.25 0.879 1 98.69 146 VAL B C 1
ATOM 6579 O O . VAL B 1 146 ? 13.055 20.703 -0.188 1 98.69 146 VAL B O 1
ATOM 6582 N N . ILE B 1 147 ? 14.453 21 1.526 1 98.81 147 ILE B N 1
ATOM 6583 C CA . ILE B 1 147 ? 15.398 19.969 1.109 1 98.81 147 ILE B CA 1
ATOM 6584 C C . ILE B 1 147 ? 15.234 18.734 1.992 1 98.81 147 ILE B C 1
ATOM 6586 O O . ILE B 1 147 ? 15.398 18.797 3.211 1 98.81 147 ILE B O 1
ATOM 6590 N N . GLY B 1 148 ? 14.961 17.594 1.343 1 97.69 148 GLY B N 1
ATOM 6591 C CA . GLY B 1 148 ? 14.711 16.375 2.1 1 97.69 148 GLY B CA 1
ATOM 6592 C C . GLY B 1 148 ? 13.234 16.125 2.357 1 97.69 148 GLY B C 1
ATOM 6593 O O . GLY B 1 148 ? 12.375 16.766 1.753 1 97.69 148 GLY B O 1
ATOM 6594 N N . PRO B 1 149 ? 12.969 15.242 3.174 1 96.94 149 PRO B N 1
ATOM 6595 C CA . PRO B 1 149 ? 13.844 14.297 3.867 1 96.94 149 PRO B CA 1
ATOM 6596 C C . PRO B 1 149 ? 14.305 13.148 2.967 1 96.94 149 PRO B C 1
ATOM 6598 O O . PRO B 1 149 ? 14.031 13.156 1.764 1 96.94 149 PRO B O 1
ATOM 6601 N N . MET B 1 150 ? 15.047 12.234 3.578 1 95.31 150 MET B N 1
ATOM 6602 C CA . MET B 1 150 ? 15.664 11.148 2.824 1 95.31 150 MET B CA 1
ATOM 6603 C C . MET B 1 150 ? 14.695 9.992 2.627 1 95.31 150 MET B C 1
ATOM 6605 O O . MET B 1 150 ? 14.609 9.43 1.536 1 95.31 150 MET B O 1
ATOM 6609 N N . SER B 1 151 ? 13.969 9.648 3.588 1 92.81 151 SER B N 1
ATOM 6610 C CA . SER B 1 151 ? 13.172 8.422 3.557 1 92.81 151 SER B CA 1
ATOM 6611 C C . SER B 1 151 ? 11.82 8.656 2.889 1 92.81 151 SER B C 1
ATOM 6613 O O . SER B 1 151 ? 11.219 9.719 3.059 1 92.81 151 SER B O 1
ATOM 6615 N N . SER B 1 152 ? 11.367 7.621 2.16 1 93.56 152 SER B N 1
ATOM 6616 C CA . SER B 1 152 ? 10.062 7.676 1.507 1 93.56 152 SER B CA 1
ATOM 6617 C C . SER B 1 152 ? 8.938 7.793 2.529 1 93.56 152 SER B C 1
ATOM 6619 O O . SER B 1 152 ? 7.941 8.469 2.287 1 93.56 152 SER B O 1
ATOM 6621 N N . GLU B 1 153 ? 9.148 7.184 3.611 1 89.75 153 GLU B N 1
ATOM 6622 C CA . GLU B 1 153 ? 8.125 7.234 4.656 1 89.75 153 GLU B CA 1
ATOM 6623 C C . GLU B 1 153 ? 7.914 8.664 5.152 1 89.75 153 GLU B C 1
ATOM 6625 O O . GLU B 1 153 ? 6.773 9.102 5.305 1 89.75 153 GLU B O 1
ATOM 6630 N N . MET B 1 154 ? 9.008 9.375 5.391 1 93.19 154 MET B N 1
ATOM 6631 C CA . MET B 1 154 ? 8.914 10.75 5.879 1 93.19 154 MET B CA 1
ATOM 6632 C C . MET B 1 154 ? 8.297 11.656 4.824 1 93.19 154 MET B C 1
ATOM 6634 O O . MET B 1 154 ? 7.531 12.57 5.156 1 93.19 154 MET B O 1
ATOM 6638 N N . VAL B 1 155 ? 8.648 11.406 3.564 1 95.06 155 VAL B N 1
ATOM 6639 C CA . VAL B 1 155 ? 8.07 12.203 2.484 1 95.06 155 VAL B CA 1
ATOM 6640 C C . VAL B 1 155 ? 6.562 11.961 2.418 1 95.06 155 VAL B C 1
ATOM 6642 O O . VAL B 1 155 ? 5.793 12.883 2.158 1 95.06 155 VAL B O 1
ATOM 6645 N N . SER B 1 156 ? 6.156 10.742 2.658 1 89.5 156 SER B N 1
ATOM 6646 C CA . SER B 1 156 ? 4.734 10.414 2.631 1 89.5 156 SER B CA 1
ATOM 6647 C C . SER B 1 156 ? 3.969 11.188 3.703 1 89.5 156 SER B C 1
ATOM 6649 O O . SER B 1 156 ? 2.779 11.469 3.543 1 89.5 156 SER B O 1
ATOM 6651 N N . VAL B 1 157 ? 4.652 11.547 4.734 1 87.69 157 VAL B N 1
ATOM 6652 C CA . VAL B 1 157 ? 4.02 12.227 5.859 1 87.69 157 VAL B CA 1
ATOM 6653 C C . VAL B 1 157 ? 3.822 13.703 5.527 1 87.69 157 VAL B C 1
ATOM 6655 O O . VAL B 1 157 ? 2.758 14.266 5.793 1 87.69 157 VAL B O 1
ATOM 6658 N N . ILE B 1 158 ? 4.773 14.32 4.918 1 94.06 158 ILE B N 1
ATOM 6659 C CA . ILE B 1 158 ? 4.727 15.773 4.82 1 94.06 158 ILE B CA 1
ATOM 6660 C C . ILE B 1 158 ? 4.434 16.188 3.377 1 94.06 158 ILE B C 1
ATOM 6662 O O . ILE B 1 158 ? 4.129 17.344 3.107 1 94.06 158 ILE B O 1
ATOM 6666 N N . GLY B 1 159 ? 4.559 15.266 2.43 1 93.88 159 GLY B N 1
ATOM 6667 C CA . GLY B 1 159 ? 4.473 15.594 1.016 1 93.88 159 GLY B CA 1
ATOM 6668 C C . GLY B 1 159 ? 3.162 16.25 0.635 1 93.88 159 GLY B C 1
ATOM 6669 O O . GLY B 1 159 ? 3.146 17.219 -0.13 1 93.88 159 GLY B O 1
ATOM 6670 N N . LYS B 1 160 ? 2.096 15.781 1.2 1 88.62 160 LYS B N 1
ATOM 6671 C CA . LYS B 1 160 ? 0.789 16.344 0.861 1 88.62 160 LYS B CA 1
ATOM 6672 C C . LYS B 1 160 ? 0.591 17.719 1.504 1 88.62 160 LYS B C 1
ATOM 6674 O O . LYS B 1 160 ? -0.056 18.594 0.925 1 88.62 160 LYS B O 1
ATOM 6679 N N . LEU B 1 161 ? 1.108 17.828 2.682 1 90.25 161 LEU B N 1
ATOM 6680 C CA . LEU B 1 161 ? 1.058 19.141 3.34 1 90.25 161 LEU B CA 1
ATOM 6681 C C . LEU B 1 161 ? 1.806 20.188 2.527 1 90.25 161 LEU B C 1
ATOM 6683 O O . LEU B 1 161 ? 1.293 21.281 2.303 1 90.25 161 LEU B O 1
ATOM 6687 N N . LEU B 1 162 ? 2.977 19.828 2.107 1 95.44 162 LEU B N 1
ATOM 6688 C CA . LEU B 1 162 ? 3.75 20.75 1.278 1 95.44 162 LEU B CA 1
ATOM 6689 C C . LEU B 1 162 ? 3.059 20.984 -0.061 1 95.44 162 LEU B C 1
ATOM 6691 O O . LEU B 1 162 ? 3.115 22.094 -0.607 1 95.44 162 LEU B O 1
ATOM 6695 N N . GLY B 1 163 ? 2.453 19.969 -0.543 1 92.75 163 GLY B N 1
ATOM 6696 C CA . GLY B 1 163 ? 1.71 20.094 -1.788 1 92.75 163 GLY B CA 1
ATOM 6697 C C . GLY B 1 163 ? 0.55 21.062 -1.704 1 92.75 163 GLY B C 1
ATOM 6698 O O . GLY B 1 163 ? 0.224 21.734 -2.686 1 92.75 163 GLY B O 1
ATOM 6699 N N . PHE B 1 164 ? -0.027 21.141 -0.568 1 87.94 164 PHE B N 1
ATOM 6700 C CA . PHE B 1 164 ? -1.123 22.094 -0.366 1 87.94 164 PHE B CA 1
ATOM 6701 C C . PHE B 1 164 ? -0.647 23.531 -0.556 1 87.94 164 PHE B C 1
ATOM 6703 O O . PHE B 1 164 ? -1.326 24.328 -1.196 1 87.94 164 PHE B O 1
ATOM 6710 N N . PHE B 1 165 ? 0.521 23.812 -0.115 1 91.12 165 PHE B N 1
ATOM 6711 C CA . PHE B 1 165 ? 1.089 25.156 -0.203 1 91.12 165 PHE B CA 1
ATOM 6712 C C . PHE B 1 165 ? 1.831 25.344 -1.521 1 91.12 165 PHE B C 1
ATOM 6714 O O . PHE B 1 165 ? 2.283 26.453 -1.833 1 91.12 165 PHE B O 1
ATOM 6721 N N . LEU B 1 166 ? 1.927 24.203 -2.27 1 94.69 166 LEU B N 1
ATOM 6722 C CA . LEU B 1 166 ? 2.762 24.188 -3.467 1 94.69 166 LEU B CA 1
ATOM 6723 C C . LEU B 1 166 ? 4.184 24.625 -3.146 1 94.69 166 LEU B C 1
ATOM 6725 O O . LEU B 1 166 ? 4.773 25.422 -3.887 1 94.69 166 LEU B O 1
ATOM 6729 N N . MET B 1 167 ? 4.648 24.234 -1.966 1 96.5 167 MET B N 1
ATOM 6730 C CA . MET B 1 167 ? 6.023 24.438 -1.518 1 96.5 167 MET B CA 1
ATOM 6731 C C . MET B 1 167 ? 6.969 23.453 -2.197 1 96.5 167 MET B C 1
ATOM 6733 O O . MET B 1 167 ? 6.816 22.234 -2.061 1 96.5 167 MET B O 1
ATOM 6737 N N . PRO B 1 168 ? 7.949 23.984 -2.908 1 98.06 168 PRO B N 1
ATOM 6738 C CA . PRO B 1 168 ? 8.891 23.062 -3.537 1 98.06 168 PRO B CA 1
ATOM 6739 C C . PRO B 1 168 ? 9.633 22.203 -2.52 1 98.06 168 PRO B C 1
ATOM 6741 O O . PRO B 1 168 ? 10.188 22.719 -1.548 1 98.06 168 PRO B O 1
ATOM 6744 N N . GLN B 1 169 ? 9.578 20.953 -2.711 1 98.62 169 GLN B N 1
ATOM 6745 C CA . GLN B 1 169 ? 10.289 19.953 -1.914 1 98.62 169 GLN B CA 1
ATOM 6746 C C . GLN B 1 169 ? 11.203 19.109 -2.789 1 98.62 169 GLN B C 1
ATOM 6748 O O . GLN B 1 169 ? 10.758 18.516 -3.773 1 98.62 169 GLN B O 1
ATOM 6753 N N . VAL B 1 170 ? 12.484 19.078 -2.479 1 98.75 170 VAL B N 1
ATOM 6754 C CA . VAL B 1 170 ? 13.43 18.25 -3.219 1 98.75 170 VAL B CA 1
ATOM 6755 C C . VAL B 1 170 ? 14.055 17.219 -2.283 1 98.75 170 VAL B C 1
ATOM 6757 O O . VAL B 1 170 ? 14.914 17.547 -1.466 1 98.75 170 VAL B O 1
ATOM 6760 N N . SER B 1 171 ? 13.617 15.992 -2.477 1 98.5 171 SER B N 1
ATOM 6761 C CA . SER B 1 171 ? 14.18 14.914 -1.668 1 98.5 171 SER B CA 1
ATOM 6762 C C . SER B 1 171 ? 15.461 14.367 -2.287 1 98.5 171 SER B C 1
ATOM 6764 O O . SER B 1 171 ? 15.586 14.312 -3.512 1 98.5 171 SER B O 1
ATOM 6766 N N . PHE B 1 172 ? 16.391 13.961 -1.431 1 97.75 172 PHE B N 1
ATOM 6767 C CA . PHE B 1 172 ? 17.656 13.438 -1.915 1 97.75 172 PHE B CA 1
ATOM 6768 C C . PHE B 1 172 ? 17.75 11.93 -1.685 1 97.75 172 PHE B C 1
ATOM 6770 O O . PHE B 1 172 ? 18.797 11.328 -1.865 1 97.75 172 PHE B O 1
ATOM 6777 N N . GLY B 1 173 ? 16.594 11.344 -1.313 1 95.88 173 GLY B N 1
ATOM 6778 C CA . GLY B 1 173 ? 16.719 9.922 -1.028 1 95.88 173 GLY B CA 1
ATOM 6779 C C . GLY B 1 173 ? 15.414 9.164 -1.183 1 95.88 173 GLY B C 1
ATOM 6780 O O . GLY B 1 173 ? 15.406 7.93 -1.244 1 95.88 173 GLY B O 1
ATOM 6781 N N . ALA B 1 174 ? 14.273 9.82 -1.28 1 96.31 174 ALA B N 1
ATOM 6782 C CA . ALA B 1 174 ? 12.992 9.133 -1.394 1 96.31 174 ALA B CA 1
ATOM 6783 C C . ALA B 1 174 ? 12.766 8.617 -2.812 1 96.31 174 ALA B C 1
ATOM 6785 O O . ALA B 1 174 ? 12.469 9.391 -3.723 1 96.31 174 ALA B O 1
ATOM 6786 N N . THR B 1 175 ? 12.711 7.289 -2.947 1 96.06 175 THR B N 1
ATOM 6787 C CA . THR B 1 175 ? 12.742 6.727 -4.293 1 96.06 175 THR B CA 1
ATOM 6788 C C . THR B 1 175 ? 11.383 6.121 -4.656 1 96.06 175 THR B C 1
ATOM 6790 O O . THR B 1 175 ? 11.164 5.711 -5.797 1 96.06 175 THR B O 1
ATOM 6793 N N . SER B 1 176 ? 10.461 6.137 -3.791 1 93.62 176 SER B N 1
ATOM 6794 C CA . SER B 1 176 ? 9.172 5.512 -4.066 1 93.62 176 SER B CA 1
ATOM 6795 C C . SER B 1 176 ? 8.508 6.133 -5.289 1 93.62 176 SER B C 1
ATOM 6797 O O . SER B 1 176 ? 8.461 7.355 -5.422 1 93.62 176 SER B O 1
ATOM 6799 N N . GLU B 1 177 ? 8.016 5.258 -6.133 1 92.88 177 GLU B N 1
ATOM 6800 C CA . GLU B 1 177 ? 7.367 5.719 -7.355 1 92.88 177 GLU B CA 1
ATOM 6801 C C . GLU B 1 177 ? 6.074 6.469 -7.047 1 92.88 177 GLU B C 1
ATOM 6803 O O . GLU B 1 177 ? 5.59 7.25 -7.867 1 92.88 177 GLU B O 1
ATOM 6808 N N . LYS B 1 178 ? 5.594 6.316 -5.902 1 87.69 178 LYS B N 1
ATOM 6809 C CA . LYS B 1 178 ? 4.359 6.953 -5.457 1 87.69 178 LYS B CA 1
ATOM 6810 C C . LYS B 1 178 ? 4.445 8.469 -5.582 1 87.69 178 LYS B C 1
ATOM 6812 O O . LYS B 1 178 ? 3.455 9.133 -5.898 1 87.69 178 LYS B O 1
ATOM 6817 N N . PHE B 1 179 ? 5.562 9.062 -5.449 1 94.56 179 PHE B N 1
ATOM 6818 C CA . PHE B 1 179 ? 5.715 10.508 -5.352 1 94.56 179 PHE B CA 1
ATOM 6819 C C . PHE B 1 179 ? 5.824 11.133 -6.734 1 94.56 179 PHE B C 1
ATOM 6821 O O . PHE B 1 179 ? 5.824 12.359 -6.871 1 94.56 179 PHE B O 1
ATOM 6828 N N . SER B 1 180 ? 5.852 10.258 -7.742 1 93.12 180 SER B N 1
ATOM 6829 C CA . SER B 1 180 ? 5.84 10.742 -9.117 1 93.12 180 SER B CA 1
ATOM 6830 C C . SER B 1 180 ? 4.434 11.148 -9.547 1 93.12 180 SER B C 1
ATOM 6832 O O . SER B 1 180 ? 4.258 11.773 -10.602 1 93.12 180 SER B O 1
ATOM 6834 N N . ASP B 1 181 ? 3.496 10.867 -8.742 1 88 181 ASP B N 1
ATOM 6835 C CA . ASP B 1 181 ? 2.127 11.305 -9.008 1 88 181 ASP B CA 1
ATOM 6836 C C . ASP B 1 181 ? 1.951 12.789 -8.695 1 88 181 ASP B C 1
ATOM 6838 O O . ASP B 1 181 ? 1.837 13.18 -7.535 1 88 181 ASP B O 1
ATOM 6842 N N . LYS B 1 182 ? 1.758 13.562 -9.656 1 89.88 182 LYS B N 1
ATOM 6843 C CA . LYS B 1 182 ? 1.732 15.016 -9.484 1 89.88 182 LYS B CA 1
ATOM 6844 C C . LYS B 1 182 ? 0.35 15.492 -9.047 1 89.88 182 LYS B C 1
ATOM 6846 O O . LYS B 1 182 ? 0.193 16.625 -8.602 1 89.88 182 LYS B O 1
ATOM 6851 N N . LEU B 1 183 ? -0.591 14.664 -9.102 1 83.44 183 LEU B N 1
ATOM 6852 C CA . LEU B 1 183 ? -1.903 15.016 -8.57 1 83.44 183 LEU B CA 1
ATOM 6853 C C . LEU B 1 183 ? -1.897 14.977 -7.043 1 83.44 183 LEU B C 1
ATOM 6855 O O . LEU B 1 183 ? -2.508 15.828 -6.395 1 83.44 183 LEU B O 1
ATOM 6859 N N . LEU B 1 184 ? -1.196 14 -6.574 1 84.06 184 LEU B N 1
ATOM 6860 C CA . LEU B 1 184 ? -1.163 13.812 -5.129 1 84.06 184 LEU B CA 1
ATOM 6861 C C . LEU B 1 184 ? 0.007 14.57 -4.508 1 84.06 184 LEU B C 1
ATOM 6863 O O . LEU B 1 184 ? -0.084 15.039 -3.371 1 84.06 184 LEU B O 1
ATOM 6867 N N . TYR B 1 185 ? 1.085 14.602 -5.258 1 92.25 185 TYR B N 1
ATOM 6868 C CA . TYR B 1 185 ? 2.297 15.258 -4.785 1 92.25 185 TYR B CA 1
ATOM 6869 C C . TYR B 1 185 ? 2.805 16.266 -5.809 1 92.25 185 TYR B C 1
ATOM 6871 O O . TYR B 1 185 ? 3.898 16.109 -6.355 1 92.25 185 TYR B O 1
ATOM 6879 N N . PRO B 1 186 ? 2.129 17.359 -5.926 1 93.06 186 PRO B N 1
ATOM 6880 C CA . PRO B 1 186 ? 2.41 18.297 -7.012 1 93.06 186 PRO B CA 1
ATOM 6881 C C . PRO B 1 186 ? 3.734 19.031 -6.824 1 93.06 186 PRO B C 1
ATOM 6883 O O . PRO B 1 186 ? 4.328 19.5 -7.797 1 93.06 186 PRO B O 1
ATOM 6886 N N . SER B 1 187 ? 4.238 19.188 -5.621 1 96.44 187 SER B N 1
ATOM 6887 C CA . SER B 1 187 ? 5.414 20.031 -5.398 1 96.44 187 SER B CA 1
ATOM 6888 C C . SER B 1 187 ? 6.641 19.188 -5.07 1 96.44 187 SER B C 1
ATOM 6890 O O . SER B 1 187 ? 7.656 19.719 -4.613 1 96.44 187 SER B O 1
ATOM 6892 N N . PHE B 1 188 ? 6.551 17.906 -5.332 1 97.56 188 PHE B N 1
ATOM 6893 C CA . PHE B 1 188 ? 7.629 16.984 -4.961 1 97.56 188 PHE B CA 1
ATOM 6894 C C . PHE B 1 188 ? 8.625 16.828 -6.105 1 97.56 188 PHE B C 1
ATOM 6896 O O . PHE B 1 188 ? 8.234 16.656 -7.258 1 97.56 188 PHE B O 1
ATOM 6903 N N . PHE B 1 189 ? 9.898 16.969 -5.773 1 98.5 189 PHE B N 1
ATOM 6904 C CA . PHE B 1 189 ? 11.023 16.656 -6.641 1 98.5 189 PHE B CA 1
ATOM 6905 C C . PHE B 1 189 ? 12.039 15.773 -5.922 1 98.5 189 PHE B C 1
ATOM 6907 O O . PHE B 1 189 ? 12.008 15.664 -4.695 1 98.5 189 PHE B O 1
ATOM 6914 N N . ARG B 1 190 ? 12.836 15.102 -6.715 1 98.06 190 ARG B N 1
ATOM 6915 C CA . ARG B 1 190 ? 13.906 14.305 -6.109 1 98.06 190 ARG B CA 1
ATOM 6916 C C . ARG B 1 190 ? 15.156 14.328 -6.98 1 98.06 190 ARG B C 1
ATOM 6918 O O . ARG B 1 190 ? 15.094 14.664 -8.164 1 98.06 190 ARG B O 1
ATOM 6925 N N . THR B 1 191 ? 16.25 14.016 -6.344 1 97.19 191 THR B N 1
ATOM 6926 C CA . THR B 1 191 ? 17.531 13.992 -7.066 1 97.19 191 THR B CA 1
ATOM 6927 C C . THR B 1 191 ? 18.078 12.578 -7.141 1 97.19 191 THR B C 1
ATOM 6929 O O . THR B 1 191 ? 19.266 12.383 -7.414 1 97.19 191 THR B O 1
ATOM 6932 N N . VAL B 1 192 ? 17.281 11.586 -6.785 1 95.88 192 VAL B N 1
ATOM 6933 C CA . VAL B 1 192 ? 17.547 10.164 -6.969 1 95.88 192 VAL B CA 1
ATOM 6934 C C . VAL B 1 192 ? 16.531 9.555 -7.922 1 95.88 192 VAL B C 1
ATOM 6936 O O . VAL B 1 192 ? 15.414 10.078 -8.062 1 95.88 192 VAL B O 1
ATOM 6939 N N . PRO B 1 193 ? 16.922 8.523 -8.602 1 95.12 193 PRO B N 1
ATOM 6940 C CA . PRO B 1 193 ? 15.969 7.945 -9.547 1 95.12 193 PRO B CA 1
ATOM 6941 C C . PRO B 1 193 ? 14.766 7.301 -8.859 1 95.12 193 PRO B C 1
ATOM 6943 O O . PRO B 1 193 ? 14.875 6.848 -7.719 1 95.12 193 PRO B O 1
ATOM 6946 N N . SER B 1 194 ? 13.656 7.234 -9.578 1 94.69 194 SER B N 1
ATOM 6947 C CA . SER B 1 194 ? 12.438 6.594 -9.086 1 94.69 194 SER B CA 1
ATOM 6948 C C . SER B 1 194 ? 12.578 5.074 -9.086 1 94.69 194 SER B C 1
ATOM 6950 O O . SER B 1 194 ? 13.305 4.512 -9.906 1 94.69 194 SER B O 1
ATOM 6952 N N . ASP B 1 195 ? 11.867 4.418 -8.211 1 95.25 195 ASP B N 1
ATOM 6953 C CA . ASP B 1 195 ? 11.891 2.963 -8.109 1 95.25 195 ASP B CA 1
ATOM 6954 C C . ASP B 1 195 ? 11.25 2.32 -9.336 1 95.25 195 ASP B C 1
ATOM 6956 O O . ASP B 1 195 ? 11.406 1.117 -9.562 1 95.25 195 ASP B O 1
ATOM 6960 N N . LYS B 1 196 ? 10.602 3.125 -10.094 1 91.94 196 LYS B N 1
ATOM 6961 C CA . LYS B 1 196 ? 10.141 2.594 -11.367 1 91.94 196 LYS B CA 1
ATOM 6962 C C . LYS B 1 196 ? 11.297 2.018 -12.18 1 91.94 196 LYS B C 1
ATOM 6964 O O . LYS B 1 196 ? 11.188 0.923 -12.734 1 91.94 196 LYS B O 1
ATOM 6969 N N . TRP B 1 197 ? 12.336 2.729 -12.148 1 94.19 197 TRP B N 1
ATOM 6970 C CA . TRP B 1 197 ? 13.5 2.309 -12.922 1 94.19 197 TRP B CA 1
ATOM 6971 C C . TRP B 1 197 ? 14.273 1.222 -12.188 1 94.19 197 TRP B C 1
ATOM 6973 O O . TRP B 1 197 ? 14.828 0.314 -12.812 1 94.19 197 TRP B O 1
ATOM 6983 N N . GLN B 1 198 ? 14.305 1.345 -10.922 1 95.5 198 GLN B N 1
ATOM 6984 C CA . GLN B 1 198 ? 15.016 0.334 -10.148 1 95.5 198 GLN B CA 1
ATOM 6985 C C . GLN B 1 198 ? 14.43 -1.055 -10.383 1 95.5 198 GLN B C 1
ATOM 6987 O O . GLN B 1 198 ? 15.164 -2.012 -10.633 1 95.5 198 GLN B O 1
ATOM 6992 N N . VAL B 1 199 ? 13.148 -1.133 -10.297 1 95.75 199 VAL B N 1
ATOM 6993 C CA . VAL B 1 199 ? 12.453 -2.402 -10.484 1 95.75 199 VAL B CA 1
ATOM 6994 C C . VAL B 1 199 ? 12.633 -2.885 -11.922 1 95.75 199 VAL B C 1
ATOM 6996 O O . VAL B 1 199 ? 12.797 -4.082 -12.164 1 95.75 199 VAL B O 1
ATOM 6999 N N . LYS B 1 200 ? 12.586 -2.004 -12.859 1 94.44 200 LYS B N 1
ATOM 7000 C CA . LYS B 1 200 ? 12.797 -2.361 -14.258 1 94.44 200 LYS B CA 1
ATOM 7001 C C . LYS B 1 200 ? 14.18 -2.965 -14.469 1 94.44 200 LYS B C 1
ATOM 7003 O O . LYS B 1 200 ? 14.328 -3.973 -15.164 1 94.44 200 LYS B O 1
ATOM 7008 N N . VAL B 1 201 ? 15.125 -2.34 -13.891 1 96.31 201 VAL B N 1
ATOM 7009 C CA . VAL B 1 201 ? 16.484 -2.846 -14 1 96.31 201 VAL B CA 1
ATOM 7010 C C . VAL B 1 201 ? 16.562 -4.254 -13.414 1 96.31 201 VAL B C 1
ATOM 7012 O O . VAL B 1 201 ? 17.203 -5.141 -13.992 1 96.31 201 VAL B O 1
ATOM 7015 N N . MET B 1 202 ? 16 -4.461 -12.297 1 97.12 202 MET B N 1
ATOM 7016 C CA . MET B 1 202 ? 15.992 -5.777 -11.664 1 97.12 202 MET B CA 1
ATOM 7017 C C . MET B 1 202 ? 15.336 -6.812 -12.57 1 97.12 202 MET B C 1
ATOM 7019 O O . MET B 1 202 ? 15.852 -7.918 -12.734 1 97.12 202 MET B O 1
ATOM 7023 N N . ALA B 1 203 ? 14.211 -6.445 -13.125 1 95.12 203 ALA B N 1
ATOM 7024 C CA . ALA B 1 203 ? 13.5 -7.355 -14.016 1 95.12 203 ALA B CA 1
ATOM 7025 C C . ALA B 1 203 ? 14.336 -7.684 -15.25 1 95.12 203 ALA B C 1
ATOM 7027 O O . ALA B 1 203 ? 14.375 -8.836 -15.688 1 95.12 203 ALA B O 1
ATOM 7028 N N . LEU B 1 204 ? 14.969 -6.684 -15.789 1 95.44 204 LEU B N 1
ATOM 7029 C CA . LEU B 1 204 ? 15.812 -6.887 -16.953 1 95.44 204 LEU B CA 1
ATOM 7030 C C . LEU B 1 204 ? 17 -7.781 -16.625 1 95.44 204 LEU B C 1
ATOM 7032 O O . LEU B 1 204 ? 17.438 -8.586 -17.453 1 95.44 204 LEU B O 1
ATOM 7036 N N . LEU B 1 205 ? 17.516 -7.598 -15.477 1 95.75 205 LEU B N 1
ATOM 7037 C CA . LEU B 1 205 ? 18.594 -8.453 -15.016 1 95.75 205 LEU B CA 1
ATOM 7038 C C . LEU B 1 205 ? 18.156 -9.906 -14.945 1 95.75 205 LEU B C 1
ATOM 7040 O O . LEU B 1 205 ? 18.906 -10.805 -15.344 1 95.75 205 LEU B O 1
ATOM 7044 N N . LEU B 1 206 ? 17.031 -10.172 -14.414 1 95.44 206 LEU B N 1
ATOM 7045 C CA . LEU B 1 206 ? 16.5 -11.531 -14.344 1 95.44 206 LEU B CA 1
ATOM 7046 C C . LEU B 1 206 ? 16.328 -12.125 -15.734 1 95.44 206 LEU B C 1
ATOM 7048 O O . LEU B 1 206 ? 16.656 -13.297 -15.953 1 95.44 206 LEU B O 1
ATOM 7052 N N . LYS B 1 207 ? 15.852 -11.336 -16.578 1 91.94 207 LYS B N 1
ATOM 7053 C CA . LYS B 1 207 ? 15.672 -11.797 -17.953 1 91.94 207 LYS B CA 1
ATOM 7054 C C . LYS B 1 207 ? 17.016 -12.094 -18.625 1 91.94 207 LYS B C 1
ATOM 7056 O O . LYS B 1 207 ? 17.141 -13.078 -19.359 1 91.94 207 LYS B O 1
ATOM 7061 N N . GLU B 1 208 ? 17.906 -11.227 -18.375 1 93 208 GLU B N 1
ATOM 7062 C CA . GLU B 1 208 ? 19.234 -11.367 -18.953 1 93 208 GLU B CA 1
ATOM 7063 C C . GLU B 1 208 ? 19.859 -12.711 -18.578 1 93 208 GLU B C 1
ATOM 7065 O O . GLU B 1 208 ? 20.531 -13.336 -19.391 1 93 208 GLU B O 1
ATOM 7070 N N . PHE B 1 209 ? 19.625 -13.211 -17.422 1 93.12 209 PHE B N 1
ATOM 7071 C CA . PHE B 1 209 ? 20.25 -14.438 -16.953 1 93.12 209 PHE B CA 1
ATOM 7072 C C . PHE B 1 209 ? 19.266 -15.609 -17.047 1 93.12 209 PHE B C 1
ATOM 7074 O O . PHE B 1 209 ? 19.594 -16.719 -16.625 1 93.12 209 PHE B O 1
ATOM 7081 N N . GLY B 1 210 ? 18.125 -15.32 -17.484 1 90.38 210 GLY B N 1
ATOM 7082 C CA . GLY B 1 210 ? 17.125 -16.359 -17.688 1 90.38 210 GLY B CA 1
ATOM 7083 C C . GLY B 1 210 ? 16.5 -16.859 -16.406 1 90.38 210 GLY B C 1
ATOM 7084 O O . GLY B 1 210 ? 16.141 -18.031 -16.281 1 90.38 210 GLY B O 1
ATOM 7085 N N . TRP B 1 211 ? 16.547 -16.047 -15.414 1 93.06 211 TRP B N 1
ATOM 7086 C CA . TRP B 1 211 ? 15.898 -16.375 -14.148 1 93.06 211 TRP B CA 1
ATOM 7087 C C . TRP B 1 211 ? 14.406 -16.062 -14.195 1 93.06 211 TRP B C 1
ATOM 7089 O O . TRP B 1 211 ? 14.023 -14.883 -14.211 1 93.06 211 TRP B O 1
ATOM 7099 N N . ASN B 1 212 ? 13.539 -17.016 -14.203 1 89.62 212 ASN B N 1
ATOM 7100 C CA . ASN B 1 212 ? 12.117 -16.719 -14.344 1 89.62 212 ASN B CA 1
ATOM 7101 C C . ASN B 1 212 ? 11.328 -17.156 -13.109 1 89.62 212 ASN B C 1
ATOM 7103 O O . ASN B 1 212 ? 10.102 -17.047 -13.086 1 89.62 212 ASN B O 1
ATOM 7107 N N . TRP B 1 213 ? 12.016 -17.703 -12.125 1 89.75 213 TRP B N 1
ATOM 7108 C CA . TRP B 1 213 ? 11.43 -18.109 -10.859 1 89.75 213 TRP B CA 1
ATOM 7109 C C . TRP B 1 213 ? 12.156 -17.469 -9.688 1 89.75 213 TRP B C 1
ATOM 7111 O O . TRP B 1 213 ? 13.258 -17.891 -9.32 1 89.75 213 TRP B O 1
ATOM 7121 N N . VAL B 1 214 ? 11.453 -16.469 -9.102 1 93.5 214 VAL B N 1
ATOM 7122 C CA . VAL B 1 214 ? 12.188 -15.672 -8.117 1 93.5 214 VAL B CA 1
ATOM 7123 C C . VAL B 1 214 ? 11.289 -15.375 -6.922 1 93.5 214 VAL B C 1
ATOM 7125 O O . VAL B 1 214 ? 10.07 -15.492 -7.008 1 93.5 214 VAL B O 1
ATOM 7128 N N . ALA B 1 215 ? 11.914 -15.109 -5.793 1 93.69 215 ALA B N 1
ATOM 7129 C CA . ALA B 1 215 ? 11.219 -14.617 -4.609 1 93.69 215 ALA B CA 1
ATOM 7130 C C . ALA B 1 215 ? 11.555 -13.148 -4.352 1 93.69 215 ALA B C 1
ATOM 7132 O O . ALA B 1 215 ? 12.633 -12.672 -4.734 1 93.69 215 ALA B O 1
ATOM 7133 N N . VAL B 1 216 ? 10.617 -12.461 -3.793 1 95.5 216 VAL B N 1
ATOM 7134 C CA . VAL B 1 216 ? 10.844 -11.055 -3.492 1 95.5 216 VAL B CA 1
ATOM 7135 C C . VAL B 1 216 ? 10.5 -10.773 -2.031 1 95.5 216 VAL B C 1
ATOM 7137 O O . VAL B 1 216 ? 9.43 -11.172 -1.555 1 95.5 216 VAL B O 1
ATOM 7140 N N . VAL B 1 217 ? 11.453 -10.125 -1.34 1 95.88 217 VAL B N 1
ATOM 7141 C CA . VAL B 1 217 ? 11.281 -9.75 0.059 1 95.88 217 VAL B CA 1
ATOM 7142 C C . VAL B 1 217 ? 11.461 -8.242 0.214 1 95.88 217 VAL B C 1
ATOM 7144 O O . VAL B 1 217 ? 12.445 -7.676 -0.267 1 95.88 217 VAL B O 1
ATOM 7147 N N . GLY B 1 218 ? 10.516 -7.59 0.808 1 95.38 218 GLY B N 1
ATOM 7148 C CA . GLY B 1 218 ? 10.594 -6.16 1.049 1 95.38 218 GLY B CA 1
ATOM 7149 C C . GLY B 1 218 ? 10.398 -5.789 2.508 1 95.38 218 GLY B C 1
ATOM 7150 O O . GLY B 1 218 ? 10.016 -6.629 3.32 1 95.38 218 GLY B O 1
ATOM 7151 N N . SER B 1 219 ? 10.812 -4.555 2.883 1 94.5 219 SER B N 1
ATOM 7152 C CA . SER B 1 219 ? 10.484 -4.023 4.203 1 94.5 219 SER B CA 1
ATOM 7153 C C . SER B 1 219 ? 9.055 -3.48 4.238 1 94.5 219 SER B C 1
ATOM 7155 O O . SER B 1 219 ? 8.578 -2.92 3.252 1 94.5 219 SER B O 1
ATOM 7157 N N . ASP B 1 220 ? 8.406 -3.609 5.422 1 86.56 220 ASP B N 1
ATOM 7158 C CA . ASP B 1 220 ? 6.996 -3.266 5.543 1 86.56 220 ASP B CA 1
ATOM 7159 C C . ASP B 1 220 ? 6.82 -1.78 5.848 1 86.56 220 ASP B C 1
ATOM 7161 O O . ASP B 1 220 ? 6.258 -1.418 6.883 1 86.56 220 ASP B O 1
ATOM 7165 N N . GLU B 1 221 ? 7.285 -0.948 5.074 1 85.19 221 GLU B N 1
ATOM 7166 C CA . GLU B 1 221 ? 7.102 0.5 5.035 1 85.19 221 GLU B CA 1
ATOM 7167 C C . GLU B 1 221 ? 6.941 0.996 3.602 1 85.19 221 GLU B C 1
ATOM 7169 O O . GLU B 1 221 ? 6.922 0.199 2.66 1 85.19 221 GLU B O 1
ATOM 7174 N N . GLU B 1 222 ? 6.758 2.309 3.441 1 84.44 222 GLU B N 1
ATOM 7175 C CA . GLU B 1 222 ? 6.363 2.867 2.152 1 84.44 222 GLU B CA 1
ATOM 7176 C C . GLU B 1 222 ? 7.305 2.412 1.041 1 84.44 222 GLU B C 1
ATOM 7178 O O . GLU B 1 222 ? 6.855 2.008 -0.034 1 84.44 222 GLU B O 1
ATOM 7183 N N . TYR B 1 223 ? 8.531 2.414 1.207 1 89.5 223 TYR B N 1
ATOM 7184 C CA . TYR B 1 223 ? 9.539 2.072 0.207 1 89.5 223 TYR B CA 1
ATOM 7185 C C . TYR B 1 223 ? 9.469 0.596 -0.159 1 89.5 223 TYR B C 1
ATOM 7187 O O . TYR B 1 223 ? 9.336 0.247 -1.335 1 89.5 223 TYR B O 1
ATOM 7195 N N . GLY B 1 224 ? 9.5 -0.183 0.784 1 92.12 224 GLY B N 1
ATOM 7196 C CA . GLY B 1 224 ? 9.508 -1.62 0.563 1 92.12 224 GLY B CA 1
ATOM 7197 C C . GLY B 1 224 ? 8.203 -2.143 -0.018 1 92.12 224 GLY B C 1
ATOM 7198 O O . GLY B 1 224 ? 8.219 -2.939 -0.958 1 92.12 224 GLY B O 1
ATOM 7199 N N . GLN B 1 225 ? 7.121 -1.712 0.544 1 85.31 225 GLN B N 1
ATOM 7200 C CA . GLN B 1 225 ? 5.816 -2.168 0.084 1 85.31 225 GLN B CA 1
ATOM 7201 C C . GLN B 1 225 ? 5.594 -1.81 -1.382 1 85.31 225 GLN B C 1
ATOM 7203 O O . GLN B 1 225 ? 5.188 -2.658 -2.18 1 85.31 225 GLN B O 1
ATOM 7208 N N . ARG B 1 226 ? 5.914 -0.605 -1.655 1 86.31 226 ARG B N 1
ATOM 7209 C CA . ARG B 1 226 ? 5.691 -0.144 -3.021 1 86.31 226 ARG B CA 1
ATOM 7210 C C . ARG B 1 226 ? 6.68 -0.794 -3.986 1 86.31 226 ARG B C 1
ATOM 7212 O O . ARG B 1 226 ? 6.332 -1.09 -5.133 1 86.31 226 ARG B O 1
ATOM 7219 N N . GLY B 1 227 ? 7.836 -0.991 -3.523 1 92.31 227 GLY B N 1
ATOM 7220 C CA . GLY B 1 227 ? 8.828 -1.662 -4.348 1 92.31 227 GLY B CA 1
ATOM 7221 C C . GLY B 1 227 ? 8.43 -3.076 -4.727 1 92.31 227 GLY B C 1
ATOM 7222 O O . GLY B 1 227 ? 8.523 -3.461 -5.895 1 92.31 227 GLY B O 1
ATOM 7223 N N . VAL B 1 228 ? 7.957 -3.826 -3.764 1 90.62 228 VAL B N 1
ATOM 7224 C CA . VAL B 1 228 ? 7.551 -5.211 -3.986 1 90.62 228 VAL B CA 1
ATOM 7225 C C . VAL B 1 228 ? 6.352 -5.25 -4.93 1 90.62 228 VAL B C 1
ATOM 7227 O O . VAL B 1 228 ? 6.297 -6.082 -5.84 1 90.62 228 VAL B O 1
ATOM 7230 N N . GLN B 1 229 ? 5.453 -4.328 -4.75 1 80 229 GLN B N 1
ATOM 7231 C CA . GLN B 1 229 ? 4.262 -4.277 -5.59 1 80 229 GLN B CA 1
ATOM 7232 C C . GLN B 1 229 ? 4.617 -3.926 -7.031 1 80 229 GLN B C 1
ATOM 7234 O O . GLN B 1 229 ? 4.109 -4.543 -7.969 1 80 229 GLN B O 1
ATOM 7239 N N . GLU B 1 230 ? 5.445 -2.914 -7.133 1 86.5 230 GLU B N 1
ATOM 7240 C CA . GLU B 1 230 ? 5.863 -2.504 -8.469 1 86.5 230 GLU B CA 1
ATOM 7241 C C . GLU B 1 230 ? 6.656 -3.607 -9.164 1 86.5 230 GLU B C 1
ATOM 7243 O O . GLU B 1 230 ? 6.543 -3.789 -10.383 1 86.5 230 GLU B O 1
ATOM 7248 N N . PHE B 1 231 ? 7.379 -4.32 -8.445 1 93.38 231 PHE B N 1
ATOM 7249 C CA . PHE B 1 231 ? 8.156 -5.422 -9 1 93.38 231 PHE B CA 1
ATOM 7250 C C . PHE B 1 231 ? 7.242 -6.508 -9.555 1 93.38 231 PHE B C 1
ATOM 7252 O O . PHE B 1 231 ? 7.449 -6.996 -10.664 1 93.38 231 PHE B O 1
ATOM 7259 N N . SER B 1 232 ? 6.32 -6.84 -8.766 1 81.94 232 SER B N 1
ATOM 7260 C CA . SER B 1 232 ? 5.375 -7.871 -9.18 1 81.94 232 SER B CA 1
ATOM 7261 C C . SER B 1 232 ? 4.613 -7.453 -10.43 1 81.94 232 SER B C 1
ATOM 7263 O O . SER B 1 232 ? 4.398 -8.266 -11.336 1 81.94 232 SER B O 1
ATOM 7265 N N . LYS B 1 233 ? 4.273 -6.27 -10.492 1 75.62 233 LYS B N 1
ATOM 7266 C CA . LYS B 1 233 ? 3.543 -5.754 -11.641 1 75.62 233 LYS B CA 1
ATOM 7267 C C . LYS B 1 233 ? 4.402 -5.801 -12.906 1 75.62 233 LYS B C 1
ATOM 7269 O O . LYS B 1 233 ? 3.934 -6.219 -13.969 1 75.62 233 LYS B O 1
ATOM 7274 N N . VAL B 1 234 ? 5.633 -5.418 -12.766 1 86.44 234 VAL B N 1
ATOM 7275 C CA . VAL B 1 234 ? 6.535 -5.336 -13.906 1 86.44 234 VAL B CA 1
ATOM 7276 C C . VAL B 1 234 ? 6.891 -6.742 -14.383 1 86.44 234 VAL B C 1
ATOM 7278 O O . VAL B 1 234 ? 6.957 -7 -15.594 1 86.44 234 VAL B O 1
ATOM 7281 N N . THR B 1 235 ? 7.066 -7.617 -13.484 1 86.81 235 THR B N 1
ATOM 7282 C CA . THR B 1 235 ? 7.508 -8.961 -13.844 1 86.81 235 THR B CA 1
ATOM 7283 C C . THR B 1 235 ? 6.363 -9.766 -14.453 1 86.81 235 THR B C 1
ATOM 7285 O O . THR B 1 235 ? 6.594 -10.672 -15.258 1 86.81 235 THR B O 1
ATOM 7288 N N . GLU B 1 236 ? 5.23 -9.484 -14.055 1 71.81 236 GLU B N 1
ATOM 7289 C CA . GLU B 1 236 ? 4.074 -10.156 -14.641 1 71.81 236 GLU B CA 1
ATOM 7290 C C . GLU B 1 236 ? 4.059 -10 -16.156 1 71.81 236 GLU B C 1
ATOM 7292 O O . GLU B 1 236 ? 3.637 -10.914 -16.875 1 71.81 236 GLU B O 1
ATOM 7297 N N . ASN B 1 237 ? 4.574 -8.945 -16.641 1 73.38 237 ASN B N 1
ATOM 7298 C CA . ASN B 1 237 ? 4.562 -8.641 -18.062 1 73.38 237 ASN B CA 1
ATOM 7299 C C . ASN B 1 237 ? 5.84 -9.125 -18.75 1 73.38 237 ASN B C 1
ATOM 7301 O O . ASN B 1 237 ? 5.984 -8.984 -19.969 1 73.38 237 ASN B O 1
ATOM 7305 N N . MET B 1 238 ? 6.754 -9.688 -18.016 1 80.94 238 MET B N 1
ATOM 7306 C CA . MET B 1 238 ? 8.039 -10.102 -18.578 1 80.94 238 MET B CA 1
ATOM 7307 C C . MET B 1 238 ? 8.234 -11.602 -18.438 1 80.94 238 MET B C 1
ATOM 7309 O O . MET B 1 238 ? 9.352 -12.109 -18.625 1 80.94 238 MET B O 1
ATOM 7313 N N . SER B 1 239 ? 7.301 -12.367 -18.219 1 76.94 239 SER B N 1
ATOM 7314 C CA . SER B 1 239 ? 7.336 -13.828 -18.109 1 76.94 239 SER B CA 1
ATOM 7315 C C . SER B 1 239 ? 8.211 -14.258 -16.938 1 76.94 239 SER B C 1
ATOM 7317 O O . SER B 1 239 ? 8.977 -15.219 -17.047 1 76.94 239 SER B O 1
ATOM 7319 N N . VAL B 1 240 ? 8.406 -13.422 -16.031 1 86.56 240 VAL B N 1
ATOM 7320 C CA . VAL B 1 240 ? 9.055 -13.758 -14.766 1 86.56 240 VAL B CA 1
ATOM 7321 C C . VAL B 1 240 ? 7.996 -13.953 -13.688 1 86.56 240 VAL B C 1
ATOM 7323 O O . VAL B 1 240 ? 7.121 -13.102 -13.5 1 86.56 240 VAL B O 1
ATOM 7326 N N . CYS B 1 241 ? 8.094 -15.078 -13.086 1 81.81 241 CYS B N 1
ATOM 7327 C CA . CYS B 1 241 ? 7.094 -15.406 -12.078 1 81.81 241 CYS B CA 1
ATOM 7328 C C . CYS B 1 241 ? 7.664 -15.234 -10.672 1 81.81 241 CYS B C 1
ATOM 7330 O O . CYS B 1 241 ? 8.789 -15.664 -10.398 1 81.81 241 CYS B O 1
ATOM 7332 N N . VAL B 1 242 ? 6.895 -14.578 -9.836 1 85.38 242 VAL B N 1
ATOM 7333 C CA . VAL B 1 242 ? 7.262 -14.406 -8.438 1 85.38 242 VAL B CA 1
ATOM 7334 C C . VAL B 1 242 ? 6.688 -15.555 -7.609 1 85.38 242 VAL B C 1
ATOM 7336 O O . VAL B 1 242 ? 5.473 -15.656 -7.426 1 85.38 242 VAL B O 1
ATOM 7339 N N . ALA B 1 243 ? 7.609 -16.375 -7.121 1 81.69 243 ALA B N 1
ATOM 7340 C CA . ALA B 1 243 ? 7.215 -17.578 -6.371 1 81.69 243 ALA B CA 1
ATOM 7341 C C . ALA B 1 243 ? 6.672 -17.203 -4.996 1 81.69 243 ALA B C 1
ATOM 7343 O O . ALA B 1 243 ? 5.793 -17.875 -4.461 1 81.69 243 ALA B O 1
ATOM 7344 N N . TYR B 1 244 ? 7.25 -16.219 -4.445 1 84.31 244 TYR B N 1
ATOM 7345 C CA . TYR B 1 244 ? 6.891 -15.812 -3.09 1 84.31 244 TYR B CA 1
ATOM 7346 C C . TYR B 1 244 ? 7.184 -14.328 -2.875 1 84.31 244 TYR B C 1
ATOM 7348 O O . TYR B 1 244 ? 8.172 -13.805 -3.389 1 84.31 244 TYR B O 1
ATOM 7356 N N . GLN B 1 245 ? 6.207 -13.773 -2.211 1 86.62 245 GLN B N 1
ATOM 7357 C CA . GLN B 1 245 ? 6.379 -12.391 -1.791 1 86.62 245 GLN B CA 1
ATOM 7358 C C . GLN B 1 245 ? 6.172 -12.242 -0.287 1 86.62 245 GLN B C 1
ATOM 7360 O O . GLN B 1 245 ? 5.191 -12.75 0.262 1 86.62 245 GLN B O 1
ATOM 7365 N N . GLY B 1 246 ? 7.168 -11.625 0.411 1 86.88 246 GLY B N 1
ATOM 7366 C CA . GLY B 1 246 ? 7.07 -11.406 1.846 1 86.88 246 GLY B CA 1
ATOM 7367 C C . GLY B 1 246 ? 7.52 -10.016 2.268 1 86.88 246 GLY B C 1
ATOM 7368 O O . GLY B 1 246 ? 8.312 -9.383 1.577 1 86.88 246 GLY B O 1
ATOM 7369 N N . LEU B 1 247 ? 6.965 -9.547 3.43 1 89.19 247 LEU B N 1
ATOM 7370 C CA . LEU B 1 247 ? 7.324 -8.242 3.975 1 89.19 247 LEU B CA 1
ATOM 7371 C C . LEU B 1 247 ? 7.895 -8.375 5.383 1 89.19 247 LEU B C 1
ATOM 7373 O O . LEU B 1 247 ? 7.328 -9.086 6.219 1 89.19 247 LEU B O 1
ATOM 7377 N N . ILE B 1 248 ? 9.055 -7.699 5.586 1 93.12 248 ILE B N 1
ATOM 7378 C CA . ILE B 1 248 ? 9.688 -7.664 6.895 1 93.12 248 ILE B CA 1
ATOM 7379 C C . ILE B 1 248 ? 9.094 -6.531 7.73 1 93.12 248 ILE B C 1
ATOM 7381 O O . ILE B 1 248 ? 9.211 -5.359 7.367 1 93.12 248 ILE B O 1
ATOM 7385 N N . PRO B 1 249 ? 8.547 -6.809 8.852 1 86.5 249 PRO B N 1
ATOM 7386 C CA . PRO B 1 249 ? 7.984 -5.742 9.688 1 86.5 249 PRO B CA 1
ATOM 7387 C C . PRO B 1 249 ? 9.047 -4.758 10.18 1 86.5 249 PRO B C 1
ATOM 7389 O O . PRO B 1 249 ? 10.156 -5.16 10.531 1 86.5 249 PRO B O 1
ATOM 7392 N N . VAL B 1 250 ? 8.742 -3.459 10.164 1 84.06 250 VAL B N 1
ATOM 7393 C CA . VAL B 1 250 ? 9.688 -2.428 10.57 1 84.06 250 VAL B CA 1
ATOM 7394 C C . VAL B 1 250 ? 9.258 -1.816 11.898 1 84.06 250 VAL B C 1
ATOM 7396 O O . VAL B 1 250 ? 10.094 -1.299 12.648 1 84.06 250 VAL B O 1
ATOM 7399 N N . TYR B 1 251 ? 7.996 -1.843 12.25 1 73.81 251 TYR B N 1
ATOM 7400 C CA . TYR B 1 251 ? 7.469 -1.144 13.414 1 73.81 251 TYR B CA 1
ATOM 7401 C C . TYR B 1 251 ? 7.254 -2.107 14.578 1 73.81 251 TYR B C 1
ATOM 7403 O O . TYR B 1 251 ? 6.973 -1.682 15.703 1 73.81 251 TYR B O 1
ATOM 7411 N N . THR B 1 252 ? 7.277 -3.393 14.258 1 77.56 252 THR B N 1
ATOM 7412 C CA . THR B 1 252 ? 7.145 -4.438 15.273 1 77.56 252 THR B CA 1
ATOM 7413 C C . THR B 1 252 ? 8.32 -5.41 15.203 1 77.56 252 THR B C 1
ATOM 7415 O O . THR B 1 252 ? 9.188 -5.281 14.344 1 77.56 252 THR B O 1
ATOM 7418 N N . ASP B 1 253 ? 8.242 -6.305 16.078 1 82.75 253 ASP B N 1
ATOM 7419 C CA . ASP B 1 253 ? 9.312 -7.305 16.094 1 82.75 253 ASP B CA 1
ATOM 7420 C C . ASP B 1 253 ? 9.32 -8.117 14.797 1 82.75 253 ASP B C 1
ATOM 7422 O O . ASP B 1 253 ? 8.367 -8.844 14.516 1 82.75 253 ASP B O 1
ATOM 7426 N N . PRO B 1 254 ? 10.43 -8.016 14.078 1 91 254 PRO B N 1
ATOM 7427 C CA . PRO B 1 254 ? 10.469 -8.695 12.781 1 91 254 PRO B CA 1
ATOM 7428 C C . PRO B 1 254 ? 10.844 -10.172 12.898 1 91 254 PRO B C 1
ATOM 7430 O O . PRO B 1 254 ? 10.703 -10.93 11.938 1 91 254 PRO B O 1
ATOM 7433 N N . GLY B 1 255 ? 11.242 -10.719 14.008 1 90 255 GLY B N 1
ATOM 7434 C CA . GLY B 1 255 ? 11.773 -12.055 14.195 1 90 255 GLY B CA 1
ATOM 7435 C C . GLY B 1 255 ? 10.859 -13.141 13.656 1 90 255 GLY B C 1
ATOM 7436 O O . GLY B 1 255 ? 11.234 -13.867 12.727 1 90 255 GLY B O 1
ATOM 7437 N N . PRO B 1 256 ? 9.719 -13.195 14.188 1 89.38 256 PRO B N 1
ATOM 7438 C CA . PRO B 1 256 ? 8.812 -14.258 13.758 1 89.38 256 PRO B CA 1
ATOM 7439 C C . PRO B 1 256 ? 8.477 -14.188 12.266 1 89.38 256 PRO B C 1
ATOM 7441 O O . PRO B 1 256 ? 8.391 -15.219 11.594 1 89.38 256 PRO B O 1
ATOM 7444 N N . ALA B 1 257 ? 8.289 -13.07 11.805 1 88.75 257 ALA B N 1
ATOM 7445 C CA . ALA B 1 257 ? 7.977 -12.898 10.391 1 88.75 257 ALA B CA 1
ATOM 7446 C C . ALA B 1 257 ? 9.141 -13.359 9.516 1 88.75 257 ALA B C 1
ATOM 7448 O O . ALA B 1 257 ? 8.93 -13.969 8.461 1 88.75 257 ALA B O 1
ATOM 7449 N N . ILE B 1 258 ? 10.336 -13.078 9.938 1 95.06 258 ILE B N 1
ATOM 7450 C CA . ILE B 1 258 ? 11.523 -13.422 9.156 1 95.06 258 ILE B CA 1
ATOM 7451 C C . ILE B 1 258 ? 11.664 -14.945 9.078 1 95.06 258 ILE B C 1
ATOM 7453 O O . ILE B 1 258 ? 12 -15.484 8.023 1 95.06 258 ILE B O 1
ATOM 7457 N N . THR B 1 259 ? 11.406 -15.594 10.148 1 93 259 THR B N 1
ATOM 7458 C CA . THR B 1 259 ? 11.469 -17.047 10.148 1 93 259 THR B CA 1
ATOM 7459 C C . THR B 1 259 ? 10.469 -17.625 9.148 1 93 259 THR B C 1
ATOM 7461 O O . THR B 1 259 ? 10.805 -18.531 8.391 1 93 259 THR B O 1
ATOM 7464 N N . THR B 1 260 ? 9.367 -17.109 9.172 1 86.94 260 THR B N 1
ATOM 7465 C CA . THR B 1 260 ? 8.336 -17.578 8.242 1 86.94 260 THR B CA 1
ATOM 7466 C C . THR B 1 260 ? 8.742 -17.281 6.801 1 86.94 260 THR B C 1
ATOM 7468 O O . THR B 1 260 ? 8.539 -18.109 5.914 1 86.94 260 THR B O 1
ATOM 7471 N N . ILE B 1 261 ? 9.258 -16.141 6.551 1 92.88 261 ILE B N 1
ATOM 7472 C CA . ILE B 1 261 ? 9.68 -15.734 5.215 1 92.88 261 ILE B CA 1
ATOM 7473 C C . ILE B 1 261 ? 10.742 -16.703 4.691 1 92.88 261 ILE B C 1
ATOM 7475 O O . ILE B 1 261 ? 10.648 -17.172 3.557 1 92.88 261 ILE B O 1
ATOM 7479 N N . ILE B 1 262 ? 11.672 -17.047 5.52 1 94.62 262 ILE B N 1
ATOM 7480 C CA . ILE B 1 262 ? 12.766 -17.906 5.105 1 94.62 262 ILE B CA 1
ATOM 7481 C C . ILE B 1 262 ? 12.234 -19.312 4.848 1 94.62 262 ILE B C 1
ATOM 7483 O O . ILE B 1 262 ? 12.633 -19.969 3.883 1 94.62 262 ILE B O 1
ATOM 7487 N N . ASP B 1 263 ? 11.375 -19.734 5.672 1 89.94 263 ASP B N 1
ATOM 7488 C CA . ASP B 1 263 ? 10.766 -21.047 5.473 1 89.94 263 ASP B CA 1
ATOM 7489 C C . ASP B 1 263 ? 10.039 -21.109 4.137 1 89.94 263 ASP B C 1
ATOM 7491 O O . ASP B 1 263 ? 10.148 -22.109 3.412 1 89.94 263 ASP B O 1
ATOM 7495 N N . ASN B 1 264 ? 9.383 -20.141 3.822 1 84 264 ASN B N 1
ATOM 7496 C CA . ASN B 1 264 ? 8.633 -20.109 2.57 1 84 264 ASN B CA 1
ATOM 7497 C C . ASN B 1 264 ? 9.562 -20.031 1.363 1 84 264 ASN B C 1
ATOM 7499 O O . ASN B 1 264 ? 9.297 -20.641 0.328 1 84 264 ASN B O 1
ATOM 7503 N N . ILE B 1 265 ? 10.57 -19.25 1.474 1 91.25 265 ILE B N 1
ATOM 7504 C CA . ILE B 1 265 ? 11.539 -19.141 0.387 1 91.25 265 ILE B CA 1
ATOM 7505 C C . ILE B 1 265 ? 12.18 -20.516 0.131 1 91.25 265 ILE B C 1
ATOM 7507 O O . ILE B 1 265 ? 12.305 -20.938 -1.02 1 91.25 265 ILE B O 1
ATOM 7511 N N . ASN B 1 266 ? 12.492 -21.141 1.168 1 89.88 266 ASN B N 1
ATOM 7512 C CA . ASN B 1 266 ? 13.102 -22.453 1.034 1 89.88 266 ASN B CA 1
ATOM 7513 C C . ASN B 1 266 ? 12.148 -23.453 0.38 1 89.88 266 ASN B C 1
ATOM 7515 O O . ASN B 1 266 ? 12.578 -24.297 -0.405 1 89.88 266 ASN B O 1
ATOM 7519 N N . ALA B 1 267 ? 10.984 -23.297 0.716 1 80.25 267 ALA B N 1
ATOM 7520 C CA . ALA B 1 267 ? 9.977 -24.219 0.182 1 80.25 267 ALA B CA 1
ATOM 7521 C C . ALA B 1 267 ? 9.805 -24.016 -1.322 1 80.25 267 ALA B C 1
ATOM 7523 O O . ALA B 1 267 ? 9.469 -24.969 -2.041 1 80.25 267 ALA B O 1
ATOM 7524 N N . THR B 1 268 ? 10.039 -22.812 -1.823 1 81.5 268 THR B N 1
ATOM 7525 C CA . THR B 1 268 ? 9.859 -22.516 -3.238 1 81.5 268 THR B CA 1
ATOM 7526 C C . THR B 1 268 ? 11.047 -23.016 -4.055 1 81.5 268 THR B C 1
ATOM 7528 O O . THR B 1 268 ? 10.961 -23.141 -5.277 1 81.5 268 THR B O 1
ATOM 7531 N N . LYS B 1 269 ? 12.18 -23.219 -3.471 1 84.94 269 LYS B N 1
ATOM 7532 C CA . LYS B 1 269 ? 13.414 -23.688 -4.098 1 84.94 269 LYS B CA 1
ATOM 7533 C C . LYS B 1 269 ? 13.898 -22.703 -5.148 1 84.94 269 LYS B C 1
ATOM 7535 O O . LYS B 1 269 ? 14.367 -23.094 -6.219 1 84.94 269 LYS B O 1
ATOM 7540 N N . VAL B 1 270 ? 13.664 -21.453 -4.902 1 90.88 270 VAL B N 1
ATOM 7541 C CA . VAL B 1 270 ? 14.156 -20.422 -5.801 1 90.88 270 VAL B CA 1
ATOM 7542 C C . VAL B 1 270 ? 15.672 -20.266 -5.637 1 90.88 270 VAL B C 1
ATOM 7544 O O . VAL B 1 270 ? 16.203 -20.484 -4.547 1 90.88 270 VAL B O 1
ATOM 7547 N N . GLY B 1 271 ? 16.297 -19.891 -6.711 1 93 271 GLY B N 1
ATOM 7548 C CA . GLY B 1 271 ? 17.734 -19.641 -6.652 1 93 271 GLY B CA 1
ATOM 7549 C C . GLY B 1 271 ? 18.078 -18.156 -6.574 1 93 271 GLY B C 1
ATOM 7550 O O . GLY B 1 271 ? 19.203 -17.797 -6.277 1 93 271 GLY B O 1
ATOM 7551 N N . VAL B 1 272 ? 17.109 -17.375 -6.863 1 96.12 272 VAL B N 1
ATOM 7552 C CA . VAL B 1 272 ? 17.328 -15.938 -6.879 1 96.12 272 VAL B CA 1
ATOM 7553 C C . VAL B 1 272 ? 16.281 -15.25 -6.008 1 96.12 272 VAL B C 1
ATOM 7555 O O . VAL B 1 272 ? 15.078 -15.539 -6.117 1 96.12 272 VAL B O 1
ATOM 7558 N N . VAL B 1 273 ? 16.75 -14.352 -5.094 1 97.25 273 VAL B N 1
ATOM 7559 C CA . VAL B 1 273 ? 15.852 -13.617 -4.207 1 97.25 273 VAL B CA 1
ATOM 7560 C C . VAL B 1 273 ? 16.125 -12.117 -4.336 1 97.25 273 VAL B C 1
ATOM 7562 O O . VAL B 1 273 ? 17.25 -11.664 -4.172 1 97.25 273 VAL B O 1
ATOM 7565 N N . VAL B 1 274 ? 15.102 -11.414 -4.656 1 97.88 274 VAL B N 1
ATOM 7566 C CA . VAL B 1 274 ? 15.172 -9.953 -4.691 1 97.88 274 VAL B CA 1
ATOM 7567 C C . VAL B 1 274 ? 14.836 -9.383 -3.314 1 97.88 274 VAL B C 1
ATOM 7569 O O . VAL B 1 274 ? 13.773 -9.68 -2.76 1 97.88 274 VAL B O 1
ATOM 7572 N N . VAL B 1 275 ? 15.727 -8.594 -2.77 1 97.69 275 VAL B N 1
ATOM 7573 C CA . VAL B 1 275 ? 15.508 -7.996 -1.455 1 97.69 275 VAL B CA 1
ATOM 7574 C C . VAL B 1 275 ? 15.375 -6.48 -1.588 1 97.69 275 VAL B C 1
ATOM 7576 O O . VAL B 1 275 ? 16.375 -5.77 -1.681 1 97.69 275 VAL B O 1
ATOM 7579 N N . PHE B 1 276 ? 14.148 -6.039 -1.565 1 97.06 276 PHE B N 1
ATOM 7580 C CA . PHE B 1 276 ? 13.797 -4.629 -1.683 1 97.06 276 PHE B CA 1
ATOM 7581 C C . PHE B 1 276 ? 13.477 -4.035 -0.317 1 97.06 276 PHE B C 1
ATOM 7583 O O . PHE B 1 276 ? 12.305 -3.777 -0.008 1 97.06 276 PHE B O 1
ATOM 7590 N N . ALA B 1 277 ? 14.531 -3.756 0.503 1 96 277 ALA B N 1
ATOM 7591 C CA . ALA B 1 277 ? 14.352 -3.379 1.902 1 96 277 ALA B CA 1
ATOM 7592 C C . ALA B 1 277 ? 15.344 -2.297 2.312 1 96 277 ALA B C 1
ATOM 7594 O O . ALA B 1 277 ? 16.344 -2.072 1.627 1 96 277 ALA B O 1
ATOM 7595 N N . LEU B 1 278 ? 14.992 -1.639 3.398 1 93.69 278 LEU B N 1
ATOM 7596 C CA . LEU B 1 278 ? 15.945 -0.721 4.012 1 93.69 278 LEU B CA 1
ATOM 7597 C C . LEU B 1 278 ? 17.109 -1.485 4.641 1 93.69 278 LEU B C 1
ATOM 7599 O O . LEU B 1 278 ? 17.031 -2.701 4.824 1 93.69 278 LEU B O 1
ATOM 7603 N N . ALA B 1 279 ? 18.125 -0.803 5.004 1 91.88 279 ALA B N 1
ATOM 7604 C CA . ALA B 1 279 ? 19.359 -1.422 5.477 1 91.88 279 ALA B CA 1
ATOM 7605 C C . ALA B 1 279 ? 19.141 -2.172 6.785 1 91.88 279 ALA B C 1
ATOM 7607 O O . ALA B 1 279 ? 19.594 -3.305 6.945 1 91.88 279 ALA B O 1
ATOM 7608 N N . GLU B 1 280 ? 18.422 -1.614 7.645 1 90.12 280 GLU B N 1
ATOM 7609 C CA . GLU B 1 280 ? 18.281 -2.209 8.969 1 90.12 280 GLU B CA 1
ATOM 7610 C C . GLU B 1 280 ? 17.453 -3.492 8.914 1 90.12 280 GLU B C 1
ATOM 7612 O O . GLU B 1 280 ? 17.891 -4.539 9.391 1 90.12 280 GLU B O 1
ATOM 7617 N N . PRO B 1 281 ? 16.25 -3.418 8.328 1 94.06 281 PRO B N 1
ATOM 7618 C CA . PRO B 1 281 ? 15.516 -4.676 8.203 1 94.06 281 PRO B CA 1
ATOM 7619 C C . PRO B 1 281 ? 16.266 -5.719 7.379 1 94.06 281 PRO B C 1
ATOM 7621 O O . PRO B 1 281 ? 16.188 -6.918 7.672 1 94.06 281 PRO B O 1
ATOM 7624 N N . ALA B 1 282 ? 16.938 -5.312 6.371 1 96 282 ALA B N 1
ATOM 7625 C CA . ALA B 1 282 ? 17.719 -6.246 5.562 1 96 282 ALA B CA 1
ATOM 7626 C C . ALA B 1 282 ? 18.812 -6.914 6.391 1 96 282 ALA B C 1
ATOM 7628 O O . ALA B 1 282 ? 19.062 -8.109 6.242 1 96 282 ALA B O 1
ATOM 7629 N N . ALA B 1 283 ? 19.438 -6.137 7.27 1 95.25 283 ALA B N 1
ATOM 7630 C CA . ALA B 1 283 ? 20.5 -6.688 8.109 1 95.25 283 ALA B CA 1
ATOM 7631 C C . ALA B 1 283 ? 19.953 -7.773 9.039 1 95.25 283 ALA B C 1
ATOM 7633 O O . ALA B 1 283 ? 20.594 -8.812 9.219 1 95.25 283 ALA B O 1
ATOM 7634 N N . ILE B 1 284 ? 18.828 -7.555 9.602 1 95.06 284 ILE B N 1
ATOM 7635 C CA . ILE B 1 284 ? 18.203 -8.531 10.492 1 95.06 284 ILE B CA 1
ATOM 7636 C C . ILE B 1 284 ? 17.828 -9.781 9.695 1 95.06 284 ILE B C 1
ATOM 7638 O O . ILE B 1 284 ? 18.016 -10.906 10.172 1 95.06 284 ILE B O 1
ATOM 7642 N N . PHE B 1 285 ? 17.297 -9.562 8.562 1 96.25 285 PHE B N 1
ATOM 7643 C CA . PHE B 1 285 ? 16.906 -10.648 7.668 1 96.25 285 PHE B CA 1
ATOM 7644 C C . PHE B 1 285 ? 18.109 -11.516 7.305 1 96.25 285 PHE B C 1
ATOM 7646 O O . PHE B 1 285 ? 18.062 -12.742 7.41 1 96.25 285 PHE B O 1
ATOM 7653 N N . PHE B 1 286 ? 19.234 -10.906 6.98 1 96.5 286 PHE B N 1
ATOM 7654 C CA . PHE B 1 286 ? 20.406 -11.648 6.512 1 96.5 286 PHE B CA 1
ATOM 7655 C C . PHE B 1 286 ? 21.125 -12.328 7.672 1 96.5 286 PHE B C 1
ATOM 7657 O O . PHE B 1 286 ? 21.75 -13.375 7.496 1 96.5 286 PHE B O 1
ATOM 7664 N N . LYS B 1 287 ? 21.047 -11.703 8.836 1 95.5 287 LYS B N 1
ATOM 7665 C CA . LYS B 1 287 ? 21.578 -12.391 10.008 1 95.5 287 LYS B CA 1
ATOM 7666 C C . LYS B 1 287 ? 20.938 -13.766 10.18 1 95.5 287 LYS B C 1
ATOM 7668 O O . LYS B 1 287 ? 21.625 -14.75 10.461 1 95.5 287 LYS B O 1
ATOM 7673 N N . GLU B 1 288 ? 19.656 -13.781 9.992 1 95.44 288 GLU B N 1
ATOM 7674 C CA . GLU B 1 288 ? 18.938 -15.047 10.102 1 95.44 288 GLU B CA 1
ATOM 7675 C C . GLU B 1 288 ? 19.234 -15.953 8.914 1 95.44 288 GLU B C 1
ATOM 7677 O O . GLU B 1 288 ? 19.297 -17.172 9.062 1 95.44 288 GLU B O 1
ATOM 7682 N N . VAL B 1 289 ? 19.312 -15.422 7.738 1 96.12 289 VAL B N 1
ATOM 7683 C CA . VAL B 1 289 ? 19.625 -16.172 6.527 1 96.12 289 VAL B CA 1
ATOM 7684 C C . VAL B 1 289 ? 20.969 -16.891 6.695 1 96.12 289 VAL B C 1
ATOM 7686 O O . VAL B 1 289 ? 21.094 -18.062 6.336 1 96.12 289 VAL B O 1
ATOM 7689 N N . ILE B 1 290 ? 21.938 -16.188 7.254 1 94.62 290 ILE B N 1
ATOM 7690 C CA . ILE B 1 290 ? 23.266 -16.75 7.465 1 94.62 290 ILE B CA 1
ATOM 7691 C C . ILE B 1 290 ? 23.219 -17.844 8.523 1 94.62 290 ILE B C 1
ATOM 7693 O O . ILE B 1 290 ? 23.828 -18.906 8.359 1 94.62 290 ILE B O 1
ATOM 7697 N N . SER B 1 291 ? 22.453 -17.594 9.508 1 94.31 291 SER B N 1
ATOM 7698 C CA . SER B 1 291 ? 22.344 -18.562 10.594 1 94.31 291 SER B CA 1
ATOM 7699 C C . SER B 1 291 ? 21.719 -19.859 10.102 1 94.31 291 SER B C 1
ATOM 7701 O O . SER B 1 291 ? 22.047 -20.938 10.594 1 94.31 291 SER B O 1
ATOM 7703 N N . ARG B 1 292 ? 20.938 -19.781 9.133 1 93.94 292 ARG B N 1
ATOM 7704 C CA . ARG B 1 292 ? 20.234 -20.953 8.625 1 93.94 292 ARG B CA 1
ATOM 7705 C C . ARG B 1 292 ? 20.938 -21.516 7.391 1 93.94 292 ARG B C 1
ATOM 7707 O O . ARG B 1 292 ? 20.469 -22.484 6.797 1 93.94 292 ARG B O 1
ATOM 7714 N N . ASN B 1 293 ? 21.922 -20.906 6.941 1 91.75 293 ASN B N 1
ATOM 7715 C CA . ASN B 1 293 ? 22.766 -21.344 5.836 1 91.75 293 ASN B CA 1
ATOM 7716 C C . ASN B 1 293 ? 21.984 -21.422 4.527 1 91.75 293 ASN B C 1
ATOM 7718 O O . ASN B 1 293 ? 22.062 -22.406 3.809 1 91.75 293 ASN B O 1
ATOM 7722 N N . VAL B 1 294 ? 21.219 -20.406 4.324 1 92.94 294 VAL B N 1
ATOM 7723 C CA . VAL B 1 294 ? 20.5 -20.297 3.062 1 92.94 294 VAL B CA 1
ATOM 7724 C C . VAL B 1 294 ? 21.391 -19.656 2.006 1 92.94 294 VAL B C 1
ATOM 7726 O O . VAL B 1 294 ? 21.984 -18.609 2.256 1 92.94 294 VAL B O 1
ATOM 7729 N N . GLN B 1 295 ? 21.453 -20.312 0.843 1 90.88 295 GLN B N 1
ATOM 7730 C CA . GLN B 1 295 ? 22.266 -19.781 -0.238 1 90.88 295 GLN B CA 1
ATOM 7731 C C . GLN B 1 295 ? 21.406 -19.422 -1.448 1 90.88 295 GLN B C 1
ATOM 7733 O O . GLN B 1 295 ? 20.484 -20.141 -1.795 1 90.88 295 GLN B O 1
ATOM 7738 N N . ALA B 1 296 ? 21.672 -18.281 -2.014 1 93.5 296 ALA B N 1
ATOM 7739 C CA . ALA B 1 296 ? 20.969 -17.812 -3.191 1 93.5 296 ALA B CA 1
ATOM 7740 C C . ALA B 1 296 ? 21.688 -16.641 -3.84 1 93.5 296 ALA B C 1
ATOM 7742 O O . ALA B 1 296 ? 22.734 -16.203 -3.346 1 93.5 296 ALA B O 1
ATOM 7743 N N . VAL B 1 297 ? 21.281 -16.344 -5 1 95.44 297 VAL B N 1
ATOM 7744 C CA . VAL B 1 297 ? 21.656 -15.062 -5.574 1 95.44 297 VAL B CA 1
ATOM 7745 C C . VAL B 1 297 ? 20.75 -13.969 -5.035 1 95.44 297 VAL B C 1
ATOM 7747 O O . VAL B 1 297 ? 19.531 -14.055 -5.145 1 95.44 297 VAL B O 1
ATOM 7750 N N . TRP B 1 298 ? 21.391 -12.992 -4.438 1 96.69 298 TRP B N 1
ATOM 7751 C CA . TRP B 1 298 ? 20.625 -11.906 -3.822 1 96.69 298 TRP B CA 1
ATOM 7752 C C . TRP B 1 298 ? 20.734 -10.633 -4.652 1 96.69 298 TRP B C 1
ATOM 7754 O O . TRP B 1 298 ? 21.812 -10.094 -4.848 1 96.69 298 TRP B O 1
ATOM 7764 N N . ILE B 1 299 ? 19.594 -10.234 -5.125 1 97.69 299 ILE B N 1
ATOM 7765 C CA . ILE B 1 299 ? 19.547 -8.953 -5.816 1 97.69 299 ILE B CA 1
ATOM 7766 C C . ILE B 1 299 ? 19.234 -7.84 -4.82 1 97.69 299 ILE B C 1
ATOM 7768 O O . ILE B 1 299 ? 18.141 -7.797 -4.25 1 97.69 299 ILE B O 1
ATOM 7772 N N . ALA B 1 300 ? 20.125 -6.926 -4.68 1 97.38 300 ALA B N 1
ATOM 7773 C CA . ALA B 1 300 ? 20.047 -5.898 -3.643 1 97.38 300 ALA B CA 1
ATOM 7774 C C . ALA B 1 300 ? 19.5 -4.594 -4.203 1 97.38 300 ALA B C 1
ATOM 7776 O O . ALA B 1 300 ? 19.891 -4.16 -5.289 1 97.38 300 ALA B O 1
ATOM 7777 N N . SER B 1 301 ? 18.562 -4.016 -3.459 1 96.94 301 SER B N 1
ATOM 7778 C CA . SER B 1 301 ? 18.109 -2.672 -3.803 1 96.94 301 SER B CA 1
ATOM 7779 C C . SER B 1 301 ? 19.156 -1.624 -3.445 1 96.94 301 SER B C 1
ATOM 7781 O O . SER B 1 301 ? 20.094 -1.903 -2.691 1 96.94 301 SER B O 1
ATOM 7783 N N . ALA B 1 302 ? 18.984 -0.465 -3.922 1 94.19 302 ALA B N 1
ATOM 7784 C CA . ALA B 1 302 ? 19.953 0.61 -3.734 1 94.19 302 ALA B CA 1
ATOM 7785 C C . ALA B 1 302 ? 20.031 1.026 -2.268 1 94.19 302 ALA B C 1
ATOM 7787 O O . ALA B 1 302 ? 21.047 1.584 -1.83 1 94.19 302 ALA B O 1
ATOM 7788 N N . SER B 1 303 ? 19.062 0.696 -1.452 1 93.06 303 SER B N 1
ATOM 7789 C CA . SER B 1 303 ? 18.969 1.155 -0.07 1 93.06 303 SER B CA 1
ATOM 7790 C C . SER B 1 303 ? 19.969 0.428 0.819 1 93.06 303 SER B C 1
ATOM 7792 O O . SER B 1 303 ? 20.359 0.939 1.87 1 93.06 303 SER B O 1
ATOM 7794 N N . TRP B 1 304 ? 20.438 -0.783 0.387 1 93.25 304 TRP B N 1
ATOM 7795 C CA . TRP B 1 304 ? 21.312 -1.503 1.306 1 93.25 304 TRP B CA 1
ATOM 7796 C C . TRP B 1 304 ? 22.516 -2.08 0.568 1 93.25 304 TRP B C 1
ATOM 7798 O O . TRP B 1 304 ? 23.438 -2.623 1.191 1 93.25 304 TRP B O 1
ATOM 7808 N N . SER B 1 305 ? 22.609 -1.957 -0.682 1 93.44 305 SER B N 1
ATOM 7809 C CA . SER B 1 305 ? 23.609 -2.615 -1.516 1 93.44 305 SER B CA 1
ATOM 7810 C C . SER B 1 305 ? 25.016 -2.242 -1.08 1 93.44 305 SER B C 1
ATOM 7812 O O . SER B 1 305 ? 25.938 -3.059 -1.176 1 93.44 305 SER B O 1
ATOM 7814 N N . ILE B 1 306 ? 25.203 -1.056 -0.572 1 89.19 306 ILE B N 1
ATOM 7815 C CA . ILE B 1 306 ? 26.562 -0.642 -0.24 1 89.19 306 ILE B CA 1
ATOM 7816 C C . ILE B 1 306 ? 26.625 -0.199 1.22 1 89.19 306 ILE B C 1
ATOM 7818 O O . ILE B 1 306 ? 27.484 0.599 1.598 1 89.19 306 ILE B O 1
ATOM 7822 N N . LYS B 1 307 ? 25.719 -0.617 2.051 1 88.5 307 LYS B N 1
ATOM 7823 C CA . LYS B 1 307 ? 25.672 -0.181 3.443 1 88.5 307 LYS B CA 1
ATOM 7824 C C . LYS B 1 307 ? 26.578 -1.05 4.32 1 88.5 307 LYS B C 1
ATOM 7826 O O . LYS B 1 307 ? 26.562 -2.277 4.211 1 88.5 307 LYS B O 1
ATOM 7831 N N . ASN B 1 308 ? 27.312 -0.397 5.145 1 84.56 308 ASN B N 1
ATOM 7832 C CA . ASN B 1 308 ? 28.234 -1.089 6.031 1 84.56 308 ASN B CA 1
ATOM 7833 C C . ASN B 1 308 ? 27.5 -1.998 7.012 1 84.56 308 ASN B C 1
ATOM 7835 O O . ASN B 1 308 ? 28.031 -3.023 7.438 1 84.56 308 ASN B O 1
ATOM 7839 N N . GLN B 1 309 ? 26.359 -1.625 7.32 1 86.31 309 GLN B N 1
ATOM 7840 C CA . GLN B 1 309 ? 25.562 -2.422 8.25 1 86.31 309 GLN B CA 1
ATOM 7841 C C . GLN B 1 309 ? 25.406 -3.854 7.754 1 86.31 309 GLN B C 1
ATOM 7843 O O . GLN B 1 309 ? 25.281 -4.785 8.555 1 86.31 309 GLN B O 1
ATOM 7848 N N . LEU B 1 310 ? 25.438 -4.004 6.449 1 90.06 310 LEU B N 1
ATOM 7849 C CA . LEU B 1 310 ? 25.266 -5.332 5.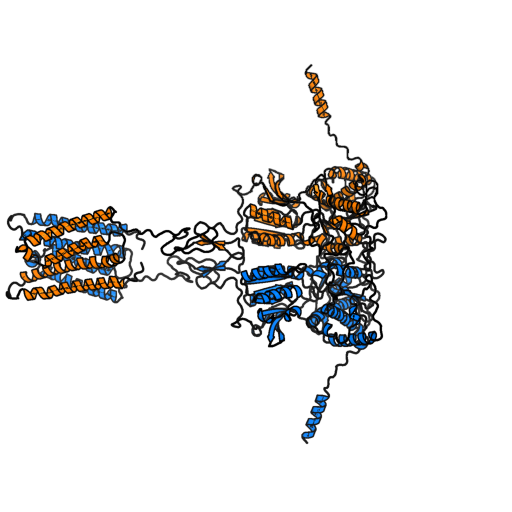863 1 90.06 310 LEU B CA 1
ATOM 7850 C C . LEU B 1 310 ? 26.625 -5.977 5.586 1 90.06 310 LEU B C 1
ATOM 7852 O O . LEU B 1 310 ? 26.812 -7.16 5.875 1 90.06 310 LEU B O 1
ATOM 7856 N N . THR B 1 311 ? 27.562 -5.227 5.164 1 87.88 311 THR B N 1
ATOM 7857 C CA . THR B 1 311 ? 28.844 -5.773 4.762 1 87.88 311 THR B CA 1
ATOM 7858 C C . THR B 1 311 ? 29.656 -6.219 5.98 1 87.88 311 THR B C 1
ATOM 7860 O O . THR B 1 311 ? 30.562 -7.035 5.859 1 87.88 311 THR B O 1
ATOM 7863 N N . SER B 1 312 ? 29.25 -5.719 7.152 1 87.31 312 SER B N 1
ATOM 7864 C CA . SER B 1 312 ? 30 -6.035 8.359 1 87.31 312 SER B CA 1
ATOM 7865 C C . SER B 1 312 ? 29.375 -7.215 9.109 1 87.31 312 SER B C 1
ATOM 7867 O O . SER B 1 312 ? 29.875 -7.609 10.172 1 87.31 312 SER B O 1
ATOM 7869 N N . LEU B 1 313 ? 28.359 -7.727 8.578 1 91.38 313 LEU B N 1
ATOM 7870 C CA . LEU B 1 313 ? 27.734 -8.875 9.227 1 91.38 313 LEU B CA 1
ATOM 7871 C C . LEU B 1 313 ? 28.688 -10.062 9.25 1 91.38 313 LEU B C 1
ATOM 7873 O O . LEU B 1 313 ? 29.391 -10.32 8.273 1 91.38 313 LEU B O 1
ATOM 7877 N N . PRO B 1 314 ? 28.672 -10.719 10.383 1 89.5 314 PRO B N 1
ATOM 7878 C CA . PRO B 1 314 ? 29.562 -11.883 10.477 1 89.5 314 PRO B CA 1
ATOM 7879 C C . PRO B 1 314 ? 29.172 -12.984 9.484 1 89.5 314 PRO B C 1
ATOM 7881 O O . PRO B 1 314 ? 27.984 -13.312 9.352 1 89.5 314 PRO B O 1
ATOM 7884 N N . ASN B 1 315 ? 30.141 -13.531 8.773 1 87.25 315 ASN B N 1
ATOM 7885 C CA . ASN B 1 315 ? 30 -14.656 7.855 1 87.25 315 ASN B CA 1
ATOM 7886 C C . ASN B 1 315 ? 29.188 -14.273 6.617 1 87.25 315 ASN B C 1
ATOM 7888 O O . ASN B 1 315 ? 28.547 -15.125 5.996 1 87.25 315 ASN B O 1
ATOM 7892 N N . ILE B 1 316 ? 29.125 -13.039 6.305 1 86.5 316 ILE B N 1
ATOM 7893 C CA . ILE B 1 316 ? 28.328 -12.539 5.188 1 86.5 316 ILE B CA 1
ATOM 7894 C C . ILE B 1 316 ? 28.906 -13.062 3.871 1 86.5 316 ILE B C 1
ATOM 7896 O O . ILE B 1 316 ? 28.219 -13.078 2.848 1 86.5 316 ILE B O 1
ATOM 7900 N N . GLN B 1 317 ? 30.062 -13.602 3.889 1 82.44 317 GLN B N 1
ATOM 7901 C CA . GLN B 1 317 ? 30.734 -14.094 2.688 1 82.44 317 GLN B CA 1
ATOM 7902 C C . GLN B 1 317 ? 30.156 -15.438 2.254 1 82.44 317 GLN B C 1
ATOM 7904 O O . GLN B 1 317 ? 30.312 -15.844 1.099 1 82.44 317 GLN B O 1
ATOM 7909 N N . SER B 1 318 ? 29.438 -16.047 3.096 1 81.06 318 SER B N 1
ATOM 7910 C CA . SER B 1 318 ? 29.078 -17.438 2.848 1 81.06 318 SER B CA 1
ATOM 7911 C C . SER B 1 318 ? 27.672 -17.562 2.279 1 81.06 318 SER B C 1
ATOM 7913 O O . SER B 1 318 ? 27.25 -18.641 1.873 1 81.06 318 SER B O 1
ATOM 7915 N N . PHE B 1 319 ? 26.938 -16.531 2.088 1 84.75 319 PHE B N 1
ATOM 7916 C CA . PHE B 1 319 ? 25.516 -16.75 1.849 1 84.75 319 PHE B CA 1
ATOM 7917 C C . PHE B 1 319 ? 25.203 -16.625 0.365 1 84.75 319 PHE B C 1
ATOM 7919 O O . PHE B 1 319 ? 24.031 -16.688 -0.028 1 84.75 319 PHE B O 1
ATOM 7926 N N . GLY B 1 320 ? 26.266 -16.422 -0.493 1 87.81 320 GLY B N 1
ATOM 7927 C CA . GLY B 1 320 ? 25.984 -16.453 -1.921 1 87.81 320 GLY B CA 1
ATOM 7928 C C . GLY B 1 320 ? 26.453 -15.203 -2.646 1 87.81 320 GLY B C 1
ATOM 7929 O O . GLY B 1 320 ? 27.422 -14.562 -2.223 1 87.81 320 GLY B O 1
ATOM 7930 N N . THR B 1 321 ? 25.859 -15.047 -3.822 1 92.75 321 THR B N 1
ATOM 7931 C CA . THR B 1 321 ? 26.25 -13.93 -4.68 1 92.75 321 THR B CA 1
ATOM 7932 C C . THR B 1 321 ? 25.297 -12.75 -4.488 1 92.75 321 THR B C 1
ATOM 7934 O O . THR B 1 321 ? 24.078 -12.938 -4.414 1 92.75 321 THR B O 1
ATOM 7937 N N . VAL B 1 322 ? 25.922 -11.547 -4.371 1 95.44 322 VAL B N 1
ATOM 7938 C CA . VAL B 1 322 ? 25.094 -10.352 -4.215 1 95.44 322 VAL B CA 1
ATOM 7939 C C . VAL B 1 322 ? 25.312 -9.422 -5.414 1 95.44 322 VAL B C 1
ATOM 7941 O O . VAL B 1 322 ? 26.438 -9.047 -5.727 1 95.44 322 VAL B O 1
ATOM 7944 N N . ILE B 1 323 ? 24.266 -9.18 -6.09 1 96.12 323 ILE B N 1
ATOM 7945 C CA . ILE B 1 323 ? 24.219 -8.172 -7.141 1 96.12 323 ILE B CA 1
ATOM 7946 C C . ILE B 1 323 ? 23.359 -6.996 -6.695 1 96.12 323 ILE B C 1
ATOM 7948 O O . ILE B 1 323 ? 22.203 -7.176 -6.32 1 96.12 323 ILE B O 1
ATOM 7952 N N . GLY B 1 324 ? 23.922 -5.844 -6.707 1 96.25 324 GLY B N 1
ATOM 7953 C CA . GLY B 1 324 ? 23.188 -4.699 -6.172 1 96.25 324 GLY B CA 1
ATOM 7954 C C . GLY B 1 324 ? 23.141 -3.527 -7.137 1 96.25 324 GLY B C 1
ATOM 7955 O O . GLY B 1 324 ? 23.828 -3.525 -8.156 1 96.25 324 GLY B O 1
ATOM 7956 N N . LEU B 1 325 ? 22.25 -2.643 -6.848 1 95.88 325 LEU B N 1
ATOM 7957 C CA . LEU B 1 325 ? 22.094 -1.427 -7.637 1 95.88 325 LEU B CA 1
ATOM 7958 C C . LEU B 1 325 ? 22.594 -0.209 -6.867 1 95.88 325 LEU B C 1
ATOM 7960 O O . LEU B 1 325 ? 22.469 -0.148 -5.645 1 95.88 325 LEU B O 1
ATOM 7964 N N . GLN B 1 326 ? 23.203 0.695 -7.582 1 92.81 326 GLN B N 1
ATOM 7965 C CA . GLN B 1 326 ? 23.688 1.956 -7.035 1 92.81 326 GLN B CA 1
ATOM 7966 C C . GLN B 1 326 ? 23.406 3.115 -7.984 1 92.81 326 GLN B C 1
ATOM 7968 O O . GLN B 1 326 ? 23.422 2.947 -9.203 1 92.81 326 GLN B O 1
ATOM 7973 N N . TYR B 1 327 ? 23.156 4.297 -7.352 1 92.19 327 TYR B N 1
ATOM 7974 C CA . TYR B 1 327 ? 22.906 5.473 -8.172 1 92.19 327 TYR B CA 1
ATOM 7975 C C . TYR B 1 327 ? 24.172 5.914 -8.898 1 92.19 327 TYR B C 1
ATOM 7977 O O . TYR B 1 327 ? 25.266 5.844 -8.344 1 92.19 327 TYR B O 1
ATOM 7985 N N . GLN B 1 328 ? 23.906 6.344 -10.109 1 89.06 328 GLN B N 1
ATOM 7986 C CA . GLN B 1 328 ? 25.031 6.934 -10.836 1 89.06 328 GLN B CA 1
ATOM 7987 C C . GLN B 1 328 ? 25.297 8.367 -10.367 1 89.06 328 GLN B C 1
ATOM 7989 O O . GLN B 1 328 ? 24.734 9.312 -10.914 1 89.06 328 GLN B O 1
ATOM 7994 N N . THR B 1 329 ? 26.031 8.492 -9.359 1 83.44 329 THR B N 1
ATOM 7995 C CA . THR B 1 329 ? 26.328 9.812 -8.82 1 83.44 329 THR B CA 1
ATOM 7996 C C . THR B 1 329 ? 27.828 10.102 -8.883 1 83.44 329 THR B C 1
ATOM 7998 O O . THR B 1 329 ? 28.625 9.211 -9.18 1 83.44 329 THR B O 1
ATOM 8001 N N . GLN B 1 330 ? 28.125 11.367 -8.703 1 85.75 330 GLN B N 1
ATOM 8002 C CA . GLN B 1 330 ? 29.516 11.82 -8.711 1 85.75 330 GLN B CA 1
ATOM 8003 C C . GLN B 1 330 ? 30.016 12.094 -7.297 1 85.75 330 GLN B C 1
ATOM 8005 O O . GLN B 1 330 ? 29.203 12.258 -6.375 1 85.75 330 GLN B O 1
ATOM 8010 N N . THR B 1 331 ? 31.266 12.031 -7.168 1 86.75 331 THR B N 1
ATOM 8011 C CA . THR B 1 331 ? 31.844 12.391 -5.879 1 86.75 331 THR B CA 1
ATOM 8012 C C . THR B 1 331 ? 32.125 13.891 -5.812 1 86.75 331 THR B C 1
ATOM 8014 O O . THR B 1 331 ? 32.5 14.5 -6.824 1 86.75 331 THR B O 1
ATOM 8017 N N . LEU B 1 332 ? 31.969 14.445 -4.652 1 91.62 332 LEU B N 1
ATOM 8018 C CA . LEU B 1 332 ? 32.25 15.852 -4.434 1 91.62 332 LEU B CA 1
ATOM 8019 C C . LEU B 1 332 ? 33.719 16.031 -3.971 1 91.62 332 LEU B C 1
ATOM 8021 O O . LEU B 1 332 ? 34.031 15.789 -2.807 1 91.62 332 LEU B O 1
ATOM 8025 N N . ASP B 1 333 ? 34.531 16.531 -4.734 1 86.31 333 ASP B N 1
ATOM 8026 C CA . ASP B 1 333 ? 35.969 16.547 -4.535 1 86.31 333 ASP B CA 1
ATOM 8027 C C . ASP B 1 333 ? 36.375 17.453 -3.361 1 86.31 333 ASP B C 1
ATOM 8029 O O . ASP B 1 333 ? 37.25 17.125 -2.588 1 86.31 333 ASP B O 1
ATOM 8033 N N . GLU B 1 334 ? 35.719 18.531 -3.168 1 92.19 334 GLU B N 1
ATOM 8034 C CA . GLU B 1 334 ? 36.125 19.531 -2.188 1 92.19 334 GLU B CA 1
ATOM 8035 C C . GLU B 1 334 ? 35.406 19.328 -0.859 1 92.19 334 GLU B C 1
ATOM 8037 O O . GLU B 1 334 ? 35.688 20.031 0.117 1 92.19 334 GLU B O 1
ATOM 8042 N N . LEU B 1 335 ? 34.531 18.359 -0.735 1 94.56 335 LEU B N 1
ATOM 8043 C CA . LEU B 1 335 ? 33.719 18.172 0.462 1 94.56 335 LEU B CA 1
ATOM 8044 C C . LEU B 1 335 ? 34.594 17.797 1.658 1 94.56 335 LEU B C 1
ATOM 8046 O O . LEU B 1 335 ? 34.406 18.344 2.754 1 94.56 335 LEU B O 1
ATOM 8050 N N . THR B 1 336 ? 35.5 16.906 1.443 1 94.94 336 THR B N 1
ATOM 8051 C CA . THR B 1 336 ? 36.344 16.422 2.533 1 94.94 336 THR B CA 1
ATOM 8052 C C . THR B 1 336 ? 37.25 17.547 3.051 1 94.94 336 THR B C 1
ATOM 8054 O O . THR B 1 336 ? 37.375 17.734 4.262 1 94.94 336 THR B O 1
ATOM 8057 N N . ALA B 1 337 ? 37.875 18.266 2.123 1 94.31 337 ALA B N 1
ATOM 8058 C CA . ALA B 1 337 ? 38.75 19.375 2.508 1 94.31 337 ALA B CA 1
ATOM 8059 C C . ALA B 1 337 ? 37.938 20.453 3.238 1 94.31 337 ALA B C 1
ATOM 8061 O O . ALA B 1 337 ? 38.438 21.031 4.219 1 94.31 337 ALA B O 1
ATOM 8062 N N . TYR B 1 338 ? 36.875 20.766 2.742 1 95.81 338 TYR B N 1
ATOM 8063 C CA . TYR B 1 338 ? 36 21.766 3.373 1 95.81 338 TYR B CA 1
ATOM 8064 C C . TYR B 1 338 ? 35.656 21.359 4.805 1 95.81 338 TYR B C 1
ATOM 8066 O O . TYR B 1 338 ? 35.719 22.188 5.719 1 95.81 338 TYR B O 1
ATOM 8074 N N . THR B 1 339 ? 35.281 20.125 4.992 1 96.5 339 THR B N 1
ATOM 8075 C CA . THR B 1 339 ? 34.844 19.656 6.301 1 96.5 339 THR B CA 1
ATOM 8076 C C . THR B 1 339 ? 36 19.656 7.293 1 96.5 339 THR B C 1
ATOM 8078 O O . THR B 1 339 ? 35.812 19.922 8.477 1 96.5 339 THR B O 1
ATOM 8081 N N . GLN B 1 340 ? 37.156 19.375 6.738 1 94.62 340 GLN B N 1
ATOM 8082 C CA . GLN B 1 340 ? 38.344 19.406 7.605 1 94.62 340 GLN B CA 1
ATOM 8083 C C . GLN B 1 340 ? 38.562 20.812 8.156 1 94.62 340 GLN B C 1
ATOM 8085 O O . GLN B 1 340 ? 38.844 20.984 9.344 1 94.62 340 GLN B O 1
ATOM 8090 N N . VAL B 1 341 ? 38.469 21.75 7.285 1 95.44 341 VAL B N 1
ATOM 8091 C CA . VAL B 1 341 ? 38.625 23.141 7.691 1 95.44 341 VAL B CA 1
ATOM 8092 C C . VAL B 1 341 ? 37.531 23.547 8.664 1 95.44 341 VAL B C 1
ATOM 8094 O O . VAL B 1 341 ? 37.781 24.219 9.664 1 95.44 341 VAL B O 1
ATOM 8097 N N . LEU B 1 342 ? 36.312 23.172 8.391 1 95.69 342 LEU B N 1
ATOM 8098 C CA . LEU B 1 342 ? 35.156 23.484 9.242 1 95.69 342 LEU B CA 1
ATOM 8099 C C . LEU B 1 342 ? 35.344 22.906 10.641 1 95.69 342 LEU B C 1
ATOM 8101 O O . LEU B 1 342 ? 35.156 23.594 11.641 1 95.69 342 LEU B O 1
ATOM 8105 N N . LEU B 1 343 ? 35.75 21.625 10.719 1 95.75 343 LEU B N 1
ATOM 8106 C CA . LEU B 1 343 ? 35.906 20.953 12 1 95.75 343 LEU B CA 1
ATOM 8107 C C . LEU B 1 343 ? 37.062 21.562 12.797 1 95.75 343 LEU B C 1
ATOM 8109 O O . LEU B 1 343 ? 36.969 21.656 14.023 1 95.75 343 LEU B O 1
ATOM 8113 N N . THR B 1 344 ? 38.062 21.938 12.086 1 94.19 344 THR B N 1
ATOM 8114 C CA . THR B 1 344 ? 39.188 22.594 12.75 1 94.19 344 THR B CA 1
ATOM 8115 C C . THR B 1 344 ? 38.781 23.938 13.328 1 94.19 344 THR B C 1
ATOM 8117 O O . THR B 1 344 ? 39.094 24.25 14.484 1 94.19 344 THR B O 1
ATOM 8120 N N . LYS B 1 345 ? 38.062 24.703 12.523 1 93.19 345 LYS B N 1
ATOM 8121 C CA . LYS B 1 345 ? 37.562 26 12.992 1 93.19 345 LYS B CA 1
ATOM 8122 C C . LYS B 1 345 ? 36.625 25.844 14.18 1 93.19 345 LYS B C 1
ATOM 8124 O O . LYS B 1 345 ? 36.688 26.641 15.125 1 93.19 345 LYS B O 1
ATOM 8129 N N . LEU B 1 346 ? 35.781 24.875 14.148 1 93.44 346 LEU B N 1
ATOM 8130 C CA . LEU B 1 346 ? 34.844 24.609 15.234 1 93.44 346 LEU B CA 1
ATOM 8131 C C . LEU B 1 346 ? 35.594 24.25 16.516 1 93.44 346 LEU B C 1
ATOM 8133 O O . LEU B 1 346 ? 35.25 24.719 17.594 1 93.44 346 LEU B O 1
ATOM 8137 N N . SER B 1 347 ? 36.562 23.375 16.328 1 91.69 347 SER B N 1
ATOM 8138 C CA . SER B 1 347 ? 37.344 22.938 17.484 1 91.69 347 SER B CA 1
ATOM 8139 C C . SER B 1 347 ? 38.156 24.094 18.094 1 91.69 347 SER B C 1
ATOM 8141 O O . SER B 1 347 ? 38.25 24.188 19.312 1 91.69 347 SER B O 1
ATOM 8143 N N . ASP B 1 348 ? 38.656 24.953 17.328 1 90.81 348 ASP B N 1
ATOM 8144 C CA . ASP B 1 348 ? 39.469 26.078 17.781 1 90.81 348 ASP B CA 1
ATOM 8145 C C . ASP B 1 348 ? 38.594 27.094 18.516 1 90.81 348 ASP B C 1
ATOM 8147 O O . ASP B 1 348 ? 39 27.641 19.547 1 90.81 348 ASP B O 1
ATOM 8151 N N . GLU B 1 349 ? 37.469 27.375 17.969 1 89.12 349 GLU B N 1
ATOM 8152 C CA . GLU B 1 349 ? 36.562 28.344 18.562 1 89.12 349 GLU B CA 1
ATOM 8153 C C . GLU B 1 349 ? 36.031 27.844 19.906 1 89.12 349 GLU B C 1
ATOM 8155 O O . GLU B 1 349 ? 35.781 28.641 20.812 1 89.12 349 GLU B O 1
ATOM 8160 N N . ARG B 1 350 ? 35.875 26.578 20.047 1 86.38 350 ARG B N 1
ATOM 8161 C CA . ARG B 1 350 ? 35.219 26.047 21.234 1 86.38 350 ARG B CA 1
ATOM 8162 C C . ARG B 1 350 ? 36.219 25.594 22.281 1 86.38 350 ARG B C 1
ATOM 8164 O O . ARG B 1 350 ? 35.844 25.234 23.406 1 86.38 350 ARG B O 1
ATOM 8171 N N . ALA B 1 351 ? 37.469 25.469 21.922 1 83.25 351 ALA B N 1
ATOM 8172 C CA . ALA B 1 351 ? 38.531 25.078 22.875 1 83.25 351 ALA B CA 1
ATOM 8173 C C . ALA B 1 351 ? 38.5 25.984 24.094 1 83.25 351 ALA B C 1
ATOM 8175 O O . ALA B 1 351 ? 38.75 25.531 25.219 1 83.25 351 ALA B O 1
ATOM 8176 N N . ASN B 1 352 ? 38.156 27.266 23.922 1 80.38 352 ASN B N 1
ATOM 8177 C CA . ASN B 1 352 ? 38.219 28.188 25.062 1 80.38 352 ASN B CA 1
ATOM 8178 C C . ASN B 1 352 ? 36.844 28.547 25.562 1 80.38 352 ASN B C 1
ATOM 8180 O O . ASN B 1 352 ? 36.688 29.547 26.281 1 80.38 352 ASN B O 1
ATOM 8184 N N . MET B 1 353 ? 35.844 27.797 25.094 1 80.88 353 MET B N 1
ATOM 8185 C CA . MET B 1 353 ? 34.5 28.109 25.531 1 80.88 353 MET B CA 1
ATOM 8186 C C . MET B 1 353 ? 33.906 26.969 26.375 1 80.88 353 MET B C 1
ATOM 8188 O O . MET B 1 353 ? 34.312 25.812 26.219 1 80.88 353 MET B O 1
ATOM 8192 N N . SER B 1 354 ? 33.219 27.203 27.438 1 78.25 354 SER B N 1
ATOM 8193 C CA . SER B 1 354 ? 32.531 26.188 28.234 1 78.25 354 SER B CA 1
ATOM 8194 C C . SER B 1 354 ? 31.297 25.672 27.516 1 78.25 354 SER B C 1
ATOM 8196 O O . SER B 1 354 ? 30.594 26.438 26.844 1 78.25 354 SER B O 1
ATOM 8198 N N . PRO B 1 355 ? 31.125 24.328 27.516 1 72.38 355 PRO B N 1
ATOM 8199 C CA . PRO B 1 355 ? 29.953 23.75 26.875 1 72.38 355 PRO B CA 1
ATOM 8200 C C . PRO B 1 355 ? 28.641 24.344 27.375 1 72.38 355 PRO B C 1
ATOM 8202 O O . PRO B 1 355 ? 28.531 24.719 28.547 1 72.38 355 PRO B O 1
ATOM 8205 N N . PRO B 1 356 ? 27.875 24.719 26.375 1 65.62 356 PRO B N 1
ATOM 8206 C CA . PRO B 1 356 ? 26.594 25.297 26.797 1 65.62 356 PRO B CA 1
ATOM 8207 C C . PRO B 1 356 ? 25.844 24.406 27.781 1 65.62 356 PRO B C 1
ATOM 8209 O O . PRO B 1 356 ? 25.953 23.172 27.719 1 65.62 356 PRO B O 1
ATOM 8212 N N . ALA B 1 357 ? 25.391 24.891 28.969 1 60.69 357 ALA B N 1
ATOM 8213 C CA . ALA B 1 357 ? 24.578 24.172 29.953 1 60.69 357 ALA B CA 1
ATOM 8214 C C . ALA B 1 357 ? 23.438 23.422 29.281 1 60.69 357 ALA B C 1
ATOM 8216 O O . ALA B 1 357 ? 22.875 23.891 28.281 1 60.69 357 ALA B O 1
ATOM 8217 N N . PRO B 1 358 ? 23.453 22.094 29.516 1 55.31 358 PRO B N 1
ATOM 8218 C CA . PRO B 1 358 ? 22.328 21.344 28.922 1 55.31 358 PRO B CA 1
ATOM 8219 C C . PRO B 1 358 ? 21 22.047 29.078 1 55.31 358 PRO B C 1
ATOM 8221 O O . PRO B 1 358 ? 20.578 22.359 30.188 1 55.31 358 PRO B O 1
ATOM 8224 N N . LYS B 1 359 ? 20.766 23.141 28.484 1 50.94 359 LYS B N 1
ATOM 8225 C CA . LYS B 1 359 ? 19.5 23.859 28.641 1 50.94 359 LYS B CA 1
ATOM 8226 C C . LYS B 1 359 ? 18.328 22.891 28.656 1 50.94 359 LYS B C 1
ATOM 8228 O O . LYS B 1 359 ? 18.375 21.828 28.031 1 50.94 359 LYS B O 1
ATOM 8233 N N . SER B 1 360 ? 17.312 23.188 29.516 1 45.5 360 SER B N 1
ATOM 8234 C CA . SER B 1 360 ? 16.031 22.547 29.797 1 45.5 360 SER B CA 1
ATOM 8235 C C . SER B 1 360 ? 15.352 22.062 28.516 1 45.5 360 SER B C 1
ATOM 8237 O O . SER B 1 360 ? 15.656 22.547 27.422 1 45.5 360 SER B O 1
ATOM 8239 N N . LYS B 1 361 ? 14.5 20.969 28.516 1 47.28 361 LYS B N 1
ATOM 8240 C CA . LYS B 1 361 ? 13.742 20.141 27.578 1 47.28 361 LYS B CA 1
ATOM 8241 C C . LYS B 1 361 ? 13.102 20.984 26.484 1 47.28 361 LYS B C 1
ATOM 8243 O O . LYS B 1 361 ? 12.773 20.484 25.406 1 47.28 361 LYS B O 1
ATOM 8248 N N . ALA B 1 362 ? 12.578 22 26.875 1 42.62 362 ALA B N 1
ATOM 8249 C CA . ALA B 1 362 ? 11.547 22.672 26.094 1 42.62 362 ALA B CA 1
ATOM 8250 C C . ALA B 1 362 ? 12.125 23.219 24.797 1 42.62 362 ALA B C 1
ATOM 8252 O O . ALA B 1 362 ? 11.492 23.125 23.734 1 42.62 362 ALA B O 1
ATOM 8253 N N . ASN B 1 363 ? 13.203 24.219 24.812 1 43.03 363 ASN B N 1
ATOM 8254 C CA . ASN B 1 363 ? 13.547 25.109 23.703 1 43.03 363 ASN B CA 1
ATOM 8255 C C . ASN B 1 363 ? 14.641 24.516 22.828 1 43.03 363 ASN B C 1
ATOM 8257 O O . ASN B 1 363 ? 15.312 25.234 22.094 1 43.03 363 ASN B O 1
ATOM 8261 N N . SER B 1 364 ? 15.422 23.547 23.078 1 54 364 SER B N 1
ATOM 8262 C CA . SER B 1 364 ? 16.734 23.422 22.453 1 54 364 SER B CA 1
ATOM 8263 C C . SER B 1 364 ? 16.625 22.938 21.016 1 54 364 SER B C 1
ATOM 8265 O O . SER B 1 364 ? 16.234 21.781 20.781 1 54 364 SER B O 1
ATOM 8267 N N . ARG B 1 365 ? 16.359 23.906 20.156 1 64.19 365 ARG B N 1
ATOM 8268 C CA . ARG B 1 365 ? 16.297 23.875 18.703 1 64.19 365 ARG B CA 1
ATOM 8269 C C . ARG B 1 365 ? 17.578 23.297 18.109 1 64.19 365 ARG B C 1
ATOM 8271 O O . ARG B 1 365 ? 17.734 23.266 16.891 1 64.19 365 ARG B O 1
ATOM 8278 N N . ASN B 1 366 ? 18.453 22.953 18.984 1 76.31 366 ASN B N 1
ATOM 8279 C CA . ASN B 1 366 ? 19.672 22.391 18.422 1 76.31 366 ASN B CA 1
ATOM 8280 C C . ASN B 1 366 ? 19.5 20.906 18.094 1 76.31 366 ASN B C 1
ATOM 8282 O O . ASN B 1 366 ? 19.328 20.094 19 1 76.31 366 ASN B O 1
ATOM 8286 N N . PRO B 1 367 ? 19.562 20.625 16.875 1 87.56 367 PRO B N 1
ATOM 8287 C CA . PRO B 1 367 ? 19.328 19.25 16.469 1 87.56 367 PRO B CA 1
ATOM 8288 C C . PRO B 1 367 ? 20.469 18.312 16.906 1 87.56 367 PRO B C 1
ATOM 8290 O O . PRO B 1 367 ? 20.297 17.078 16.875 1 87.56 367 PRO B O 1
ATOM 8293 N N . CYS B 1 368 ? 21.625 18.938 17.391 1 90.31 368 CYS B N 1
ATOM 8294 C CA . CYS B 1 368 ? 22.766 18.094 17.75 1 90.31 368 CYS B CA 1
ATOM 8295 C C . CYS B 1 368 ? 23.547 18.688 18.906 1 90.31 368 CYS B C 1
ATOM 8297 O O . CYS B 1 368 ? 24.609 19.297 18.703 1 90.31 368 CYS B O 1
ATOM 8299 N N . PRO B 1 369 ? 23.141 18.391 20.078 1 83.88 369 PRO B N 1
ATOM 8300 C CA . PRO B 1 369 ? 23.906 18.906 21.219 1 83.88 369 PRO B CA 1
ATOM 8301 C C . PRO B 1 369 ? 25.297 18.297 21.312 1 83.88 369 PRO B C 1
ATOM 8303 O O . PRO B 1 369 ? 26.25 18.969 21.734 1 83.88 369 PRO B O 1
ATOM 8306 N N . GLN B 1 370 ? 25.469 17.109 20.828 1 85.88 370 GLN B N 1
ATOM 8307 C CA . GLN B 1 370 ? 26.75 16.406 20.891 1 85.88 370 GLN B CA 1
ATOM 8308 C C . GLN B 1 370 ? 27.75 17 19.891 1 85.88 370 GLN B C 1
ATOM 8310 O O . GLN B 1 370 ? 28.953 16.75 19.984 1 85.88 370 GLN B O 1
ATOM 8315 N N . CYS B 1 371 ? 27.234 17.766 19.047 1 90.5 371 CYS B N 1
ATOM 8316 C CA . CYS B 1 371 ? 28.094 18.328 18 1 90.5 371 CYS B CA 1
ATOM 8317 C C . CYS B 1 371 ? 29.031 19.391 18.562 1 90.5 371 CYS B C 1
ATOM 8319 O O . CYS B 1 371 ? 29.906 19.891 17.875 1 90.5 371 CYS B O 1
ATOM 8321 N N . TRP B 1 372 ? 28.859 19.719 19.781 1 87.56 372 TRP B N 1
ATOM 8322 C CA . TRP B 1 372 ? 29.766 20.641 20.469 1 87.56 372 TRP B CA 1
ATOM 8323 C C . TRP B 1 372 ? 31.188 20.078 20.484 1 87.56 372 TRP B C 1
ATOM 8325 O O . TRP B 1 372 ? 32.156 20.844 20.438 1 87.56 372 TRP B O 1
ATOM 8335 N N . ASN B 1 373 ? 31.297 18.734 20.438 1 87.5 373 ASN B N 1
ATOM 8336 C CA . ASN B 1 373 ? 32.594 18.094 20.594 1 87.5 373 ASN B CA 1
ATOM 8337 C C . ASN B 1 373 ? 33.188 17.672 19.25 1 87.5 373 ASN B C 1
ATOM 8339 O O . ASN B 1 373 ? 34.125 16.891 19.188 1 87.5 373 ASN B O 1
ATOM 8343 N N . LEU B 1 374 ? 32.656 18.266 18.25 1 93.06 374 LEU B N 1
ATOM 8344 C CA . LEU B 1 374 ? 33.156 17.906 16.922 1 93.06 374 LEU B CA 1
ATOM 8345 C C . LEU B 1 374 ? 34.594 18.422 16.734 1 93.06 374 LEU B C 1
ATOM 8347 O O . LEU B 1 374 ? 34.906 19.531 17.141 1 93.06 374 LEU B O 1
ATOM 8351 N N . SER B 1 375 ? 35.438 17.562 16.188 1 93.81 375 SER B N 1
ATOM 8352 C CA . SER B 1 375 ? 36.844 17.844 15.906 1 93.81 375 SER B CA 1
ATOM 8353 C C . SER B 1 375 ? 37.281 17.203 14.594 1 93.81 375 SER B C 1
ATOM 8355 O O . SER B 1 375 ? 36.531 16.453 13.977 1 93.81 375 SER B O 1
ATOM 8357 N N . PRO B 1 376 ? 38.438 17.578 14.133 1 93.75 376 PRO B N 1
ATOM 8358 C CA . PRO B 1 376 ? 38.906 16.984 12.883 1 93.75 376 PRO B CA 1
ATOM 8359 C C . PRO B 1 376 ? 38.938 15.461 12.93 1 93.75 376 PRO B C 1
ATOM 8361 O O . PRO B 1 376 ? 38.969 14.805 11.883 1 93.75 376 PRO B O 1
ATOM 8364 N N . ALA B 1 377 ? 38.844 14.867 14.094 1 93 377 ALA B N 1
ATOM 8365 C CA . ALA B 1 377 ? 38.781 13.422 14.25 1 93 377 ALA B CA 1
ATOM 8366 C C . ALA B 1 377 ? 37.469 12.844 13.719 1 93 377 ALA B C 1
ATOM 8368 O O . ALA B 1 377 ? 37.375 11.648 13.43 1 93 377 ALA B O 1
ATOM 8369 N N . ASN B 1 378 ? 36.531 13.719 13.562 1 95.38 378 ASN B N 1
ATOM 8370 C CA . ASN B 1 378 ? 35.219 13.273 13.117 1 95.38 378 ASN B CA 1
ATOM 8371 C C . ASN B 1 378 ? 35.062 13.383 11.602 1 95.38 378 ASN B C 1
ATOM 8373 O O . ASN B 1 378 ? 33.969 13.523 11.086 1 95.38 378 ASN B O 1
ATOM 8377 N N . ILE B 1 379 ? 36.156 13.336 10.828 1 94.81 379 ILE B N 1
ATOM 8378 C CA . ILE B 1 379 ? 36.125 13.508 9.375 1 94.81 379 ILE B CA 1
ATOM 8379 C C . ILE B 1 379 ? 35.406 12.336 8.727 1 94.81 379 ILE B C 1
ATOM 8381 O O . ILE B 1 379 ? 34.969 12.438 7.578 1 94.81 379 ILE B O 1
ATOM 8385 N N . SER B 1 380 ? 35.188 11.273 9.492 1 91.69 380 SER B N 1
ATOM 8386 C CA . SER B 1 380 ? 34.469 10.094 8.992 1 91.69 380 SER B CA 1
ATOM 8387 C C . SER B 1 380 ? 33.031 10.422 8.688 1 91.69 380 SER B C 1
ATOM 8389 O O . SER B 1 380 ? 32.344 9.688 7.949 1 91.69 380 SER B O 1
ATOM 8391 N N . LEU B 1 381 ? 32.531 11.523 9.18 1 93.44 381 LEU B N 1
ATOM 8392 C CA . LEU B 1 381 ? 31.172 11.961 8.93 1 93.44 381 LEU B CA 1
ATOM 8393 C C . LEU B 1 381 ? 30.922 12.148 7.434 1 93.44 381 LEU B C 1
ATOM 8395 O O . LEU B 1 381 ? 29.797 11.953 6.961 1 93.44 381 LEU B O 1
ATOM 8399 N N . VAL B 1 382 ? 31.984 12.484 6.688 1 94.62 382 VAL B N 1
ATOM 8400 C CA . VAL B 1 382 ? 31.766 12.773 5.273 1 94.62 382 VAL B CA 1
ATOM 8401 C C . VAL B 1 382 ? 32.594 11.805 4.414 1 94.62 382 VAL B C 1
ATOM 8403 O O . VAL B 1 382 ? 32.375 11.719 3.203 1 94.62 382 VAL B O 1
ATOM 8406 N N . THR B 1 383 ? 33.438 11.016 5.02 1 90.88 383 THR B N 1
ATOM 8407 C CA . THR B 1 383 ? 34.281 10.109 4.238 1 90.88 383 THR B CA 1
ATOM 8408 C C . THR B 1 383 ? 33.656 8.711 4.207 1 90.88 383 THR B C 1
ATOM 8410 O O . THR B 1 383 ? 34.062 7.871 3.402 1 90.88 383 THR B O 1
ATOM 8413 N N . ASP B 1 384 ? 32.656 8.539 5.008 1 86.25 384 ASP B N 1
ATOM 8414 C CA . ASP B 1 384 ? 31.922 7.281 4.93 1 86.25 384 ASP B CA 1
ATOM 8415 C C . ASP B 1 384 ? 31.359 7.059 3.527 1 86.25 384 ASP B C 1
ATOM 8417 O O . ASP B 1 384 ? 30.797 7.98 2.922 1 86.25 384 ASP B O 1
ATOM 8421 N N . PRO B 1 385 ? 31.5 5.84 3.016 1 79.38 385 PRO B N 1
ATOM 8422 C CA . PRO B 1 385 ? 31.047 5.574 1.645 1 79.38 385 PRO B CA 1
ATOM 8423 C C . PRO B 1 385 ? 29.578 5.875 1.435 1 79.38 385 PRO B C 1
ATOM 8425 O O . PRO B 1 385 ? 29.172 6.34 0.362 1 79.38 385 PRO B O 1
ATOM 8428 N N . SER B 1 386 ? 28.781 5.543 2.416 1 81.31 386 SER B N 1
ATOM 8429 C CA . SER B 1 386 ? 27.359 5.793 2.275 1 81.31 386 SER B CA 1
ATOM 8430 C C . SER B 1 386 ? 27.062 7.285 2.133 1 81.31 386 SER B C 1
ATOM 8432 O O . SER B 1 386 ? 26.172 7.68 1.378 1 81.31 386 SER B O 1
ATOM 8434 N N . VAL B 1 387 ? 27.797 8.125 2.863 1 89.38 387 VAL B N 1
ATOM 8435 C CA . VAL B 1 387 ? 27.609 9.57 2.803 1 89.38 387 VAL B CA 1
ATOM 8436 C C . VAL B 1 387 ? 28.219 10.125 1.518 1 89.38 387 VAL B C 1
ATOM 8438 O O . VAL B 1 387 ? 27.625 10.984 0.86 1 89.38 387 VAL B O 1
ATOM 8441 N N . LYS B 1 388 ? 29.359 9.578 1.137 1 87.94 388 LYS B N 1
ATOM 8442 C CA . LYS B 1 388 ? 30.031 10.047 -0.072 1 87.94 388 LYS B CA 1
ATOM 8443 C C . LYS B 1 388 ? 29.141 9.867 -1.3 1 87.94 388 LYS B C 1
ATOM 8445 O O . LYS B 1 388 ? 29.125 10.727 -2.186 1 87.94 388 LYS B O 1
ATOM 8450 N N . ARG B 1 389 ? 28.469 8.852 -1.257 1 83.62 389 ARG B N 1
ATOM 8451 C CA . ARG B 1 389 ? 27.641 8.547 -2.418 1 83.62 389 ARG B CA 1
ATOM 8452 C C . ARG B 1 389 ? 26.328 9.344 -2.383 1 83.62 389 ARG B C 1
ATOM 8454 O O . ARG B 1 389 ? 25.812 9.742 -3.426 1 83.62 389 ARG B O 1
ATOM 8461 N N . ALA B 1 390 ? 25.828 9.562 -1.215 1 91.38 390 ALA B N 1
ATOM 8462 C CA . ALA B 1 390 ? 24.562 10.273 -1.071 1 91.38 390 ALA B CA 1
ATOM 8463 C C . ALA B 1 390 ? 24.766 11.789 -1.101 1 91.38 390 ALA B C 1
ATOM 8465 O O . ALA B 1 390 ? 23.828 12.547 -1.331 1 91.38 390 ALA B O 1
ATOM 8466 N N . ALA B 1 391 ? 25.984 12.211 -0.893 1 95.88 391 ALA B N 1
ATOM 8467 C CA . ALA B 1 391 ? 26.312 13.641 -0.802 1 95.88 391 ALA B CA 1
ATOM 8468 C C . ALA B 1 391 ? 25.953 14.367 -2.094 1 95.88 391 ALA B C 1
ATOM 8470 O O . ALA B 1 391 ? 25.469 15.5 -2.062 1 95.88 391 ALA B O 1
ATOM 8471 N N . PHE B 1 392 ? 26.141 13.68 -3.166 1 95.38 392 PHE B N 1
ATOM 8472 C CA . PHE B 1 392 ? 25.891 14.297 -4.461 1 95.38 392 PHE B CA 1
ATOM 8473 C C . PHE B 1 392 ? 24.406 14.672 -4.594 1 95.38 392 PHE B C 1
ATOM 8475 O O . PHE B 1 392 ? 24.078 15.719 -5.152 1 95.38 392 PHE B O 1
ATOM 8482 N N . SER B 1 393 ? 23.547 13.828 -4.125 1 96 393 SER B N 1
ATOM 8483 C CA . SER B 1 393 ? 22.125 14.07 -4.246 1 96 393 SER B CA 1
ATOM 8484 C C . SER B 1 393 ? 21.688 15.281 -3.426 1 96 393 SER B C 1
ATOM 8486 O O . SER B 1 393 ? 20.828 16.047 -3.848 1 96 393 SER B O 1
ATOM 8488 N N . VAL B 1 394 ? 22.25 15.445 -2.238 1 98.06 394 VAL B N 1
ATOM 8489 C CA . VAL B 1 394 ? 21.969 16.625 -1.422 1 98.06 394 VAL B CA 1
ATOM 8490 C C . VAL B 1 394 ? 22.5 17.875 -2.115 1 98.06 394 VAL B C 1
ATOM 8492 O O . VAL B 1 394 ? 21.797 18.875 -2.211 1 98.06 394 VAL B O 1
ATOM 8495 N N . TYR B 1 395 ? 23.734 17.766 -2.584 1 97.69 395 TYR B N 1
ATOM 8496 C CA . TYR B 1 395 ? 24.391 18.844 -3.285 1 97.69 395 TYR B CA 1
ATOM 8497 C C . TYR B 1 395 ? 23.594 19.297 -4.5 1 97.69 395 TYR B C 1
ATOM 8499 O O . TYR B 1 395 ? 23.344 20.484 -4.684 1 97.69 395 TYR B O 1
ATOM 8507 N N . ALA B 1 396 ? 23.141 18.359 -5.246 1 97.44 396 ALA B N 1
ATOM 8508 C CA . ALA B 1 396 ? 22.359 18.641 -6.441 1 97.44 396 ALA B CA 1
ATOM 8509 C C . ALA B 1 396 ? 21.031 19.312 -6.086 1 97.44 396 ALA B C 1
ATOM 8511 O O . ALA B 1 396 ? 20.562 20.203 -6.797 1 97.44 396 ALA B O 1
ATOM 8512 N N . ALA B 1 397 ? 20.438 18.875 -5.023 1 98.38 397 ALA B N 1
ATOM 8513 C CA . ALA B 1 397 ? 19.156 19.453 -4.598 1 98.38 397 ALA B CA 1
ATOM 8514 C C . ALA B 1 397 ? 19.297 20.938 -4.312 1 98.38 397 ALA B C 1
ATOM 8516 O O . ALA B 1 397 ? 18.469 21.734 -4.738 1 98.38 397 ALA B O 1
ATOM 8517 N N . ILE B 1 398 ? 20.328 21.312 -3.621 1 98.44 398 ILE B N 1
ATOM 8518 C CA . ILE B 1 398 ? 20.562 22.703 -3.258 1 98.44 398 ILE B CA 1
ATOM 8519 C C . ILE B 1 398 ? 20.844 23.516 -4.512 1 98.44 398 ILE B C 1
ATOM 8521 O O . ILE B 1 398 ? 20.328 24.625 -4.672 1 98.44 398 ILE B O 1
ATOM 8525 N N . TYR B 1 399 ? 21.625 23.016 -5.379 1 97.69 399 TYR B N 1
ATOM 8526 C CA . TYR B 1 399 ? 21.984 23.75 -6.59 1 97.69 399 TYR B CA 1
ATOM 8527 C C . TYR B 1 399 ? 20.766 23.906 -7.504 1 97.69 399 TYR B C 1
ATOM 8529 O O . TYR B 1 399 ? 20.641 24.922 -8.195 1 97.69 399 TYR B O 1
ATOM 8537 N N . PHE B 1 400 ? 19.875 22.891 -7.59 1 98.31 400 PHE B N 1
ATOM 8538 C CA . PHE B 1 400 ? 18.641 23.031 -8.344 1 98.31 400 PHE B CA 1
ATOM 8539 C C . PHE B 1 400 ? 17.828 24.203 -7.824 1 98.31 400 PHE B C 1
ATOM 8541 O O . PHE B 1 400 ? 17.344 25.031 -8.602 1 98.31 400 PHE B O 1
ATOM 8548 N N . VAL B 1 401 ? 17.688 24.25 -6.527 1 98.5 401 VAL B N 1
ATOM 8549 C CA . VAL B 1 401 ? 16.875 25.297 -5.914 1 98.5 401 VAL B CA 1
ATOM 8550 C C . VAL B 1 401 ? 17.547 26.656 -6.105 1 98.5 401 VAL B C 1
ATOM 8552 O O . VAL B 1 401 ? 16.891 27.656 -6.422 1 98.5 401 VAL B O 1
ATOM 8555 N N . ALA B 1 402 ? 18.875 26.719 -5.941 1 97.5 402 ALA B N 1
ATOM 8556 C CA . ALA B 1 402 ? 19.609 27.969 -6.117 1 97.5 402 ALA B CA 1
ATOM 8557 C C . ALA B 1 402 ? 19.484 28.484 -7.551 1 97.5 402 ALA B C 1
ATOM 8559 O O . ALA B 1 402 ? 19.312 29.688 -7.777 1 97.5 402 ALA B O 1
ATOM 8560 N N . GLU B 1 403 ? 19.656 27.578 -8.469 1 96.75 403 GLU B N 1
ATOM 8561 C CA . GLU B 1 403 ? 19.5 27.953 -9.875 1 96.75 403 GLU B CA 1
ATOM 8562 C C . GLU B 1 403 ? 18.094 28.453 -10.18 1 96.75 403 GLU B C 1
ATOM 8564 O O . GLU B 1 403 ? 17.922 29.422 -10.922 1 96.75 403 GLU B O 1
ATOM 8569 N N . ALA B 1 404 ? 17.109 27.781 -9.641 1 97.5 404 ALA B N 1
ATOM 8570 C CA . ALA B 1 404 ? 15.719 28.203 -9.828 1 97.5 404 ALA B CA 1
ATOM 8571 C C . ALA B 1 404 ? 15.484 29.594 -9.234 1 97.5 404 ALA B C 1
ATOM 8573 O O . ALA B 1 404 ? 14.781 30.422 -9.828 1 97.5 404 ALA B O 1
ATOM 8574 N N . LEU B 1 405 ? 16.031 29.828 -8.062 1 96.88 405 LEU B N 1
ATOM 8575 C CA . LEU B 1 405 ? 15.914 31.141 -7.43 1 96.88 405 LEU B CA 1
ATOM 8576 C C . LEU B 1 405 ? 16.609 32.219 -8.258 1 96.88 405 LEU B C 1
ATOM 8578 O O . LEU B 1 405 ? 16.109 33.312 -8.398 1 96.88 405 LEU B O 1
ATOM 8582 N N . HIS B 1 406 ? 17.781 31.844 -8.789 1 95.5 406 HIS B N 1
ATOM 8583 C CA . HIS B 1 406 ? 18.531 32.75 -9.656 1 95.5 406 HIS B CA 1
ATOM 8584 C C . HIS B 1 406 ? 17.688 33.156 -10.859 1 95.5 406 HIS B C 1
ATOM 8586 O O . HIS B 1 406 ? 17.672 34.344 -11.219 1 95.5 406 HIS B O 1
ATOM 8592 N N . ASN B 1 407 ? 17.031 32.219 -11.438 1 94.5 407 ASN B N 1
ATOM 8593 C CA . ASN B 1 407 ? 16.172 32.469 -12.594 1 94.5 407 ASN B CA 1
ATOM 8594 C C . ASN B 1 407 ? 14.922 33.25 -12.203 1 94.5 407 ASN B C 1
ATOM 8596 O O . ASN B 1 407 ? 14.492 34.156 -12.922 1 94.5 407 ASN B O 1
ATOM 8600 N N . LEU B 1 408 ? 14.328 32.938 -11.102 1 94.94 408 LEU B N 1
ATOM 8601 C CA . LEU B 1 408 ? 13.102 33.562 -10.641 1 94.94 408 LEU B CA 1
ATOM 8602 C C . LEU B 1 408 ? 13.344 35.062 -10.344 1 94.94 408 LEU B C 1
ATOM 8604 O O . LEU B 1 408 ? 12.508 35.906 -10.664 1 94.94 408 LEU B O 1
ATOM 8608 N N . LEU B 1 409 ? 14.531 35.344 -9.797 1 94.69 409 LEU B N 1
ATOM 8609 C CA . LEU B 1 409 ? 14.844 36.688 -9.383 1 94.69 409 LEU B CA 1
ATOM 8610 C C . LEU B 1 409 ? 15.516 37.469 -10.516 1 94.69 409 LEU B C 1
ATOM 8612 O O . LEU B 1 409 ? 15.961 38.594 -10.32 1 94.69 409 LEU B O 1
ATOM 8616 N N . GLY B 1 410 ? 15.594 36.875 -11.664 1 91.69 410 GLY B N 1
ATOM 8617 C CA . GLY B 1 410 ? 16.172 37.531 -12.82 1 91.69 410 GLY B CA 1
ATOM 8618 C C . GLY B 1 410 ? 17.594 38 -12.578 1 91.69 410 GLY B C 1
ATOM 8619 O O . GLY B 1 410 ? 17.938 39.125 -12.953 1 91.69 410 GLY B O 1
ATOM 8620 N N . CYS B 1 411 ? 18.281 37.125 -11.93 1 91.88 411 CYS B N 1
ATOM 8621 C CA . CYS B 1 411 ? 19.641 37.5 -11.57 1 91.88 411 CYS B CA 1
ATOM 8622 C C . CYS B 1 411 ? 20.547 37.531 -12.805 1 91.88 411 CYS B C 1
ATOM 8624 O O . CYS B 1 411 ? 20.391 36.688 -13.703 1 91.88 411 CYS B O 1
ATOM 8626 N N . ASN B 1 412 ? 21.422 38.531 -12.859 1 86.81 412 ASN B N 1
ATOM 8627 C CA . ASN B 1 412 ? 22.469 38.594 -13.859 1 86.81 412 ASN B CA 1
ATOM 8628 C C . ASN B 1 412 ? 23.859 38.625 -13.219 1 86.81 412 ASN B C 1
ATOM 8630 O O . ASN B 1 412 ? 24.031 38.156 -12.086 1 86.81 412 ASN B O 1
ATOM 8634 N N . SER B 1 413 ? 24.812 39.062 -13.922 1 81.5 413 SER B N 1
ATOM 8635 C CA . SER B 1 413 ? 26.188 39 -13.414 1 81.5 413 SER B CA 1
ATOM 8636 C C . SER B 1 413 ? 26.406 40.031 -12.305 1 81.5 413 SER B C 1
ATOM 8638 O O . SER B 1 413 ? 27.281 39.875 -11.469 1 81.5 413 SER B O 1
ATOM 8640 N N . THR B 1 414 ? 25.547 40.969 -12.227 1 79.5 414 THR B N 1
ATOM 8641 C CA . THR B 1 414 ? 25.812 42.062 -11.297 1 79.5 414 THR B CA 1
ATOM 8642 C C . THR B 1 414 ? 24.891 41.969 -10.086 1 79.5 414 THR B C 1
ATOM 8644 O O . THR B 1 414 ? 25.234 42.469 -9.008 1 79.5 414 THR B O 1
ATOM 8647 N N . GLY B 1 415 ? 23.719 41.438 -10.281 1 85.44 415 GLY B N 1
ATOM 8648 C CA . GLY B 1 415 ? 22.828 41.406 -9.133 1 85.44 415 GLY B CA 1
ATOM 8649 C C . GLY B 1 415 ? 21.469 40.812 -9.453 1 85.44 415 GLY B C 1
ATOM 8650 O O . GLY B 1 415 ? 21.219 40.375 -10.586 1 85.44 415 GLY B O 1
ATOM 8651 N N . CYS B 1 416 ? 20.703 40.656 -8.367 1 89.25 416 CYS B N 1
ATOM 8652 C CA . CYS B 1 416 ? 19.344 40.125 -8.484 1 89.25 416 CYS B CA 1
ATOM 8653 C C . CYS B 1 416 ? 18.312 41.219 -8.172 1 89.25 416 CYS B C 1
ATOM 8655 O O . CYS B 1 416 ? 18.641 42.25 -7.613 1 89.25 416 CYS B O 1
ATOM 8657 N N . LEU B 1 417 ? 17.125 41 -8.656 1 78.69 417 LEU B N 1
ATOM 8658 C CA . LEU B 1 417 ? 16.016 41.875 -8.289 1 78.69 417 LEU B CA 1
ATOM 8659 C C . LEU B 1 417 ? 15.695 41.75 -6.805 1 78.69 417 LEU B C 1
ATOM 8661 O O . LEU B 1 417 ? 15.414 40.656 -6.312 1 78.69 417 LEU B O 1
ATOM 8665 N N . LYS B 1 418 ? 16.078 42.719 -5.977 1 65.88 418 LYS B N 1
ATOM 8666 C CA . LYS B 1 418 ? 15.977 42.656 -4.523 1 65.88 418 LYS B CA 1
ATOM 8667 C C . LYS B 1 418 ? 14.523 42.625 -4.07 1 65.88 418 LYS B C 1
ATOM 8669 O O . LYS B 1 418 ? 14.18 41.969 -3.09 1 65.88 418 LYS B O 1
ATOM 8674 N N . GLU B 1 419 ? 13.57 43.375 -4.586 1 63.56 419 GLU B N 1
ATOM 8675 C CA . GLU B 1 419 ? 12.273 43.594 -3.951 1 63.56 419 GLU B CA 1
ATOM 8676 C C . GLU B 1 419 ? 11.266 42.531 -4.383 1 63.56 419 GLU B C 1
ATOM 8678 O O . GLU B 1 419 ? 10.055 42.75 -4.293 1 63.56 419 GLU B O 1
ATOM 8683 N N . THR B 1 420 ? 11.805 41.375 -4.496 1 73.75 420 THR B N 1
ATOM 8684 C CA . THR B 1 420 ? 10.773 40.469 -5.016 1 73.75 420 THR B CA 1
ATOM 8685 C C . THR B 1 420 ? 10.422 39.406 -3.996 1 73.75 420 THR B C 1
ATOM 8687 O O . THR B 1 420 ? 11.312 38.781 -3.408 1 73.75 420 THR B O 1
ATOM 8690 N N . LYS B 1 421 ? 9.094 39.469 -3.49 1 88.5 421 LYS B N 1
ATOM 8691 C CA . LYS B 1 421 ? 8.539 38.406 -2.684 1 88.5 421 LYS B CA 1
ATOM 8692 C C . LYS B 1 421 ? 8.664 37.062 -3.396 1 88.5 421 LYS B C 1
ATOM 8694 O O . LYS B 1 421 ? 8.438 36.969 -4.605 1 88.5 421 LYS B O 1
ATOM 8699 N N . ILE B 1 422 ? 9.258 36.156 -2.715 1 93.88 422 ILE B N 1
ATOM 8700 C CA . ILE B 1 422 ? 9.398 34.812 -3.268 1 93.88 422 ILE B CA 1
ATOM 8701 C C . ILE B 1 422 ? 8.211 33.938 -2.832 1 93.88 422 ILE B C 1
ATOM 8703 O O . ILE B 1 422 ? 8.188 33.438 -1.713 1 93.88 422 ILE B O 1
ATOM 8707 N N . TYR B 1 423 ? 7.301 33.75 -3.746 1 93.88 423 TYR B N 1
ATOM 8708 C CA . TYR B 1 423 ? 6.176 32.875 -3.482 1 93.88 423 TYR B CA 1
ATOM 8709 C C . TYR B 1 423 ? 6.527 31.422 -3.828 1 93.88 423 TYR B C 1
ATOM 8711 O O . TYR B 1 423 ? 7.094 31.156 -4.891 1 93.88 423 TYR B O 1
ATOM 8719 N N . PRO B 1 424 ? 6.195 30.5 -2.945 1 95.12 424 PRO B N 1
ATOM 8720 C CA . PRO B 1 424 ? 6.559 29.094 -3.174 1 95.12 424 PRO B CA 1
ATOM 8721 C C . PRO B 1 424 ? 6.051 28.562 -4.512 1 95.12 424 PRO B C 1
ATOM 8723 O O . PRO B 1 424 ? 6.785 27.875 -5.223 1 95.12 424 PRO B O 1
ATOM 8726 N N . TRP B 1 425 ? 4.797 28.891 -4.914 1 95 425 TRP B N 1
ATOM 8727 C CA . TRP B 1 425 ? 4.215 28.344 -6.129 1 95 425 TRP B CA 1
ATOM 8728 C C . TRP B 1 425 ? 4.902 28.906 -7.367 1 95 425 TRP B C 1
ATOM 8730 O O . TRP B 1 425 ? 4.984 28.234 -8.398 1 95 425 TRP B O 1
ATOM 8740 N N . LYS B 1 426 ? 5.387 30.109 -7.273 1 95.56 426 LYS B N 1
ATOM 8741 C CA . LYS B 1 426 ? 6.145 30.656 -8.391 1 95.56 426 LYS B CA 1
ATOM 8742 C C . LYS B 1 426 ? 7.5 29.984 -8.531 1 95.56 426 LYS B C 1
ATOM 8744 O O . LYS B 1 426 ? 7.945 29.703 -9.648 1 95.56 426 LYS B O 1
ATOM 8749 N N . LEU B 1 427 ? 8.18 29.812 -7.418 1 97.12 427 LEU B N 1
ATOM 8750 C CA . LEU B 1 427 ? 9.453 29.109 -7.445 1 97.12 427 LEU B CA 1
ATOM 8751 C C . LEU B 1 427 ? 9.273 27.688 -7.98 1 97.12 427 LEU B C 1
ATOM 8753 O O . LEU B 1 427 ? 10.133 27.172 -8.695 1 97.12 427 LEU B O 1
ATOM 8757 N N . LEU B 1 428 ? 8.172 27.062 -7.578 1 97.12 428 LEU B N 1
ATOM 8758 C CA . LEU B 1 428 ? 7.852 25.719 -8.031 1 97.12 428 LEU B CA 1
ATOM 8759 C C . LEU B 1 428 ? 7.781 25.656 -9.555 1 97.12 428 LEU B C 1
ATOM 8761 O O . LEU B 1 428 ? 8.312 24.734 -10.164 1 97.12 428 LEU B O 1
ATOM 8765 N N . GLU B 1 429 ? 7.18 26.609 -10.172 1 95.31 429 GLU B N 1
ATOM 8766 C CA . GLU B 1 429 ? 7.031 26.656 -11.617 1 95.31 429 GLU B CA 1
ATOM 8767 C C . GLU B 1 429 ? 8.383 26.797 -12.312 1 95.31 429 GLU B C 1
ATOM 8769 O O . GLU B 1 429 ? 8.648 26.141 -13.32 1 95.31 429 GLU B O 1
ATOM 8774 N N . VAL B 1 430 ? 9.188 27.578 -11.727 1 96.88 430 VAL B N 1
ATOM 8775 C CA . VAL B 1 430 ? 10.508 27.797 -12.312 1 96.88 430 VAL B CA 1
ATOM 8776 C C . VAL B 1 430 ? 11.359 26.531 -12.117 1 96.88 430 VAL B C 1
ATOM 8778 O O . VAL B 1 430 ? 12.109 26.141 -13.016 1 96.88 430 VAL B O 1
ATOM 8781 N N . LEU B 1 431 ? 11.242 25.938 -10.977 1 97.56 431 LEU B N 1
ATOM 8782 C CA . LEU B 1 431 ? 12.023 24.75 -10.656 1 97.56 431 LEU B CA 1
ATOM 8783 C C . LEU B 1 431 ? 11.727 23.609 -11.633 1 97.56 431 LEU B C 1
ATOM 8785 O O . LEU B 1 431 ? 12.617 22.844 -11.992 1 97.56 431 LEU B O 1
ATOM 8789 N N . ARG B 1 432 ? 10.523 23.516 -12.102 1 95.69 432 ARG B N 1
ATOM 8790 C CA . ARG B 1 432 ? 10.094 22.469 -13.023 1 95.69 432 ARG B CA 1
ATOM 8791 C C . ARG B 1 432 ? 10.891 22.516 -14.32 1 95.69 432 ARG B C 1
ATOM 8793 O O . ARG B 1 432 ? 11.125 21.484 -14.953 1 95.69 432 ARG B O 1
ATOM 8800 N N . ASN B 1 433 ? 11.367 23.703 -14.602 1 94.88 433 ASN B N 1
ATOM 8801 C CA . ASN B 1 433 ? 12.047 23.875 -15.883 1 94.88 433 ASN B CA 1
ATOM 8802 C C . ASN B 1 433 ? 13.523 24.219 -15.688 1 94.88 433 ASN B C 1
ATOM 8804 O O . ASN B 1 433 ? 14.156 24.766 -16.594 1 94.88 433 ASN B O 1
ATOM 8808 N N . THR B 1 434 ? 14 23.938 -14.617 1 96.75 434 THR B N 1
ATOM 8809 C CA . THR B 1 434 ? 15.391 24.266 -14.305 1 96.75 434 THR B CA 1
ATOM 8810 C C . THR B 1 434 ? 16.297 23.062 -14.547 1 96.75 434 THR B C 1
ATOM 8812 O O . THR B 1 434 ? 15.93 21.922 -14.234 1 96.75 434 THR B O 1
ATOM 8815 N N . SER B 1 435 ? 17.422 23.281 -15.172 1 96.5 435 SER B N 1
ATOM 8816 C CA . SER B 1 435 ? 18.484 22.297 -15.344 1 96.5 435 SER B CA 1
ATOM 8817 C C . SER B 1 435 ? 19.812 22.797 -14.781 1 96.5 435 SER B C 1
ATOM 8819 O O . SER B 1 435 ? 20.031 24 -14.695 1 96.5 435 SER B O 1
ATOM 8821 N N . ILE B 1 436 ? 20.594 21.875 -14.344 1 95.69 436 ILE B N 1
ATOM 8822 C CA . ILE B 1 436 ? 21.875 22.281 -13.781 1 95.69 436 ILE B CA 1
ATOM 8823 C C . ILE B 1 436 ? 22.984 21.391 -14.344 1 95.69 436 ILE B C 1
ATOM 8825 O O . ILE B 1 436 ? 22.703 20.297 -14.859 1 95.69 436 ILE B O 1
ATOM 8829 N N . ASP B 1 437 ? 24.141 21.938 -14.266 1 92.25 437 ASP B N 1
ATOM 8830 C CA . ASP B 1 437 ? 25.344 21.203 -14.641 1 92.25 437 ASP B CA 1
ATOM 8831 C C . ASP B 1 437 ? 26.344 21.156 -13.492 1 92.25 437 ASP B C 1
ATOM 8833 O O . ASP B 1 437 ? 26.844 22.188 -13.047 1 92.25 437 ASP B O 1
ATOM 8837 N N . ILE B 1 438 ? 26.531 20.016 -12.992 1 87.38 438 ILE B N 1
ATOM 8838 C CA . ILE B 1 438 ? 27.484 19.812 -11.898 1 87.38 438 ILE B CA 1
ATOM 8839 C C . ILE B 1 438 ? 28.641 18.938 -12.367 1 87.38 438 ILE B C 1
ATOM 8841 O O . ILE B 1 438 ? 28.453 17.75 -12.633 1 87.38 438 ILE B O 1
ATOM 8845 N N . ASN B 1 439 ? 29.797 19.484 -12.344 1 81.06 439 ASN B N 1
ATOM 8846 C CA . ASN B 1 439 ? 31 18.75 -12.703 1 81.06 439 ASN B CA 1
ATOM 8847 C C . ASN B 1 439 ? 30.828 17.984 -14.008 1 81.06 439 ASN B C 1
ATOM 8849 O O . ASN B 1 439 ? 31.125 16.797 -14.07 1 81.06 439 ASN B O 1
ATOM 8853 N N . GLY B 1 440 ? 30.141 18.562 -14.93 1 80 440 GLY B N 1
ATOM 8854 C CA . GLY B 1 440 ? 30.016 17.969 -16.25 1 80 440 GLY B CA 1
ATOM 8855 C C . GLY B 1 440 ? 28.766 17.094 -16.391 1 80 440 GLY B C 1
ATOM 8856 O O . GLY B 1 440 ? 28.469 16.609 -17.469 1 80 440 GLY B O 1
ATOM 8857 N N . THR B 1 441 ? 28.078 16.938 -15.336 1 86.5 441 THR B N 1
ATOM 8858 C CA . THR B 1 441 ? 26.859 16.141 -15.383 1 86.5 441 THR B CA 1
ATOM 8859 C C . THR B 1 441 ? 25.641 17.047 -15.516 1 86.5 441 THR B C 1
ATOM 8861 O O . THR B 1 441 ? 25.406 17.906 -14.672 1 86.5 441 THR B O 1
ATOM 8864 N N . HIS B 1 442 ? 24.953 16.781 -16.594 1 93.06 442 HIS B N 1
ATOM 8865 C CA . HIS B 1 442 ? 23.734 17.562 -16.828 1 93.06 442 HIS B CA 1
ATOM 8866 C C . HIS B 1 442 ? 22.547 16.922 -16.125 1 93.06 442 HIS B C 1
ATOM 8868 O O . HIS B 1 442 ? 22.25 15.75 -16.344 1 93.06 442 HIS B O 1
ATOM 8874 N N . LEU B 1 443 ? 21.953 17.688 -15.25 1 95.5 443 LEU B N 1
ATOM 8875 C CA . LEU B 1 443 ? 20.797 17.203 -14.5 1 95.5 443 LEU B CA 1
ATOM 8876 C C . LEU B 1 443 ? 19.562 18.016 -14.82 1 95.5 443 LEU B C 1
ATOM 8878 O O . LEU B 1 443 ? 19.625 19.25 -14.922 1 95.5 443 LEU B O 1
ATOM 8882 N N . GLN B 1 444 ? 18.484 17.312 -15.047 1 96.69 444 GLN B N 1
ATOM 8883 C CA . GLN B 1 444 ? 17.188 17.953 -15.305 1 96.69 444 GLN B CA 1
ATOM 8884 C C . GLN B 1 444 ? 16.047 17.094 -14.781 1 96.69 444 GLN B C 1
ATOM 8886 O O . GLN B 1 444 ? 16.172 15.875 -14.656 1 96.69 444 GLN B O 1
ATOM 8891 N N . PHE B 1 445 ? 14.977 17.734 -14.422 1 97.12 445 PHE B N 1
ATOM 8892 C CA . PHE B 1 445 ? 13.797 17.016 -13.961 1 97.12 445 PHE B CA 1
ATOM 8893 C C . PHE B 1 445 ? 12.898 16.656 -15.133 1 97.12 445 PHE B C 1
ATOM 8895 O O . PHE B 1 445 ? 12.828 17.391 -16.125 1 97.12 445 PHE B O 1
ATOM 8902 N N . ASP B 1 446 ? 12.273 15.555 -15.016 1 95.38 446 ASP B N 1
ATOM 8903 C CA . ASP B 1 446 ? 11.227 15.227 -15.977 1 95.38 446 ASP B CA 1
ATOM 8904 C C . ASP B 1 446 ? 9.883 15.805 -15.539 1 95.38 446 ASP B C 1
ATOM 8906 O O . ASP B 1 446 ? 9.812 16.562 -14.57 1 95.38 446 ASP B O 1
ATOM 8910 N N . SER B 1 447 ? 8.844 15.531 -16.25 1 93.38 447 SER B N 1
ATOM 8911 C CA . SER B 1 447 ? 7.523 16.109 -15.977 1 93.38 447 SER B CA 1
ATOM 8912 C C . SER B 1 447 ? 6.984 15.625 -14.633 1 93.38 447 SER B C 1
ATOM 8914 O O . SER B 1 447 ? 6.078 16.25 -14.07 1 93.38 447 SER B O 1
ATOM 8916 N N . LYS B 1 448 ? 7.547 14.57 -14.086 1 94.62 448 LYS B N 1
ATOM 8917 C CA . LYS B 1 448 ? 7.066 14.023 -12.82 1 94.62 448 LYS B CA 1
ATOM 8918 C C . LYS B 1 448 ? 7.992 14.398 -11.672 1 94.62 448 LYS B C 1
ATOM 8920 O O . LYS B 1 448 ? 7.809 13.945 -10.539 1 94.62 448 LYS B O 1
ATOM 8925 N N . GLY B 1 449 ? 9.031 15.227 -11.945 1 96.56 449 GLY B N 1
ATOM 8926 C CA . GLY B 1 449 ? 9.922 15.719 -10.906 1 96.56 449 GLY B CA 1
ATOM 8927 C C . GLY B 1 449 ? 11.07 14.773 -10.609 1 96.56 449 GLY B C 1
ATOM 8928 O O . GLY B 1 449 ? 11.719 14.875 -9.57 1 96.56 449 GLY B O 1
ATOM 8929 N N . ASN B 1 450 ? 11.32 13.789 -11.492 1 96.88 450 ASN B N 1
ATOM 8930 C CA . ASN B 1 450 ? 12.414 12.836 -11.336 1 96.88 450 ASN B CA 1
ATOM 8931 C C . ASN B 1 450 ? 13.656 13.266 -12.117 1 96.88 450 ASN B C 1
ATOM 8933 O O . ASN B 1 450 ? 13.539 13.844 -13.203 1 96.88 450 ASN B O 1
ATOM 8937 N N . PRO B 1 451 ? 14.805 12.969 -11.641 1 95.94 451 PRO B N 1
ATOM 8938 C CA . PRO B 1 451 ? 16.031 13.344 -12.336 1 95.94 451 PRO B CA 1
ATOM 8939 C C . PRO B 1 451 ? 16.391 12.367 -13.461 1 95.94 451 PRO B C 1
ATOM 8941 O O . PRO B 1 451 ? 15.891 11.242 -13.484 1 95.94 451 PRO B O 1
ATOM 8944 N N . ASN B 1 452 ? 17.219 12.828 -14.336 1 93.81 452 ASN B N 1
ATOM 8945 C CA . ASN B 1 452 ? 17.734 11.984 -15.406 1 93.81 452 ASN B CA 1
ATOM 8946 C C . ASN B 1 452 ? 19.016 11.266 -14.984 1 93.81 452 ASN B C 1
ATOM 8948 O O . ASN B 1 452 ? 20.062 11.445 -15.617 1 93.81 452 ASN B O 1
ATOM 8952 N N . VAL B 1 453 ? 18.906 10.516 -13.938 1 92 453 VAL B N 1
ATOM 8953 C CA . VAL B 1 453 ? 20.016 9.75 -13.383 1 92 453 VAL B CA 1
ATOM 8954 C C . VAL B 1 453 ? 19.703 8.258 -13.477 1 92 453 VAL B C 1
ATOM 8956 O O . VAL B 1 453 ? 18.562 7.84 -13.281 1 92 453 VAL B O 1
ATOM 8959 N N . GLY B 1 454 ? 20.734 7.484 -13.758 1 92.88 454 GLY B N 1
ATOM 8960 C CA . GLY B 1 454 ? 20.562 6.051 -13.914 1 92.88 454 GLY B CA 1
ATOM 8961 C C . GLY B 1 454 ? 21.125 5.254 -12.75 1 92.88 454 GLY B C 1
ATOM 8962 O O . GLY B 1 454 ? 21.234 5.766 -11.633 1 92.88 454 GLY B O 1
ATOM 8963 N N . TYR B 1 455 ? 21.344 3.924 -13.062 1 95.81 455 TYR B N 1
ATOM 8964 C CA . TYR B 1 455 ? 21.844 3.002 -12.055 1 95.81 455 TYR B CA 1
ATOM 8965 C C . TYR B 1 455 ? 23.125 2.33 -12.523 1 95.81 455 TYR B C 1
ATOM 8967 O O . TYR B 1 455 ? 23.312 2.096 -13.727 1 95.81 455 TYR B O 1
ATOM 8975 N N . ASP B 1 456 ? 23.953 2.137 -11.57 1 95.25 456 ASP B N 1
ATOM 8976 C CA . ASP B 1 456 ? 25.062 1.197 -11.75 1 95.25 456 ASP B CA 1
ATOM 8977 C C . ASP B 1 456 ? 24.75 -0.149 -11.102 1 95.25 456 ASP B C 1
ATOM 8979 O O . ASP B 1 456 ? 24.125 -0.202 -10.047 1 95.25 456 ASP B O 1
ATOM 8983 N N . ILE B 1 457 ? 25.141 -1.18 -11.805 1 97.06 457 ILE B N 1
ATOM 8984 C CA . ILE B 1 457 ? 25 -2.521 -11.25 1 97.06 457 ILE B CA 1
ATOM 8985 C C . ILE B 1 457 ? 26.328 -2.986 -10.664 1 97.06 457 ILE B C 1
ATOM 8987 O O . ILE B 1 457 ? 27.359 -2.979 -11.352 1 97.06 457 ILE B O 1
ATOM 8991 N N . ILE B 1 458 ? 26.266 -3.43 -9.406 1 95.5 458 ILE B N 1
ATOM 8992 C CA . ILE B 1 458 ? 27.5 -3.803 -8.742 1 95.5 458 ILE B CA 1
ATOM 8993 C C . ILE B 1 458 ? 27.406 -5.246 -8.25 1 95.5 458 ILE B C 1
ATOM 8995 O O . ILE B 1 458 ? 26.312 -5.758 -8.016 1 95.5 458 ILE B O 1
ATOM 8999 N N . GLU B 1 459 ? 28.531 -5.844 -8.133 1 95.25 459 GLU B N 1
ATOM 9000 C CA . GLU B 1 459 ? 28.656 -7.164 -7.535 1 95.25 459 GLU B CA 1
ATOM 9001 C C . GLU B 1 459 ? 29.609 -7.141 -6.34 1 95.25 459 GLU B C 1
ATOM 9003 O O . GLU B 1 459 ? 30.609 -6.438 -6.359 1 95.25 459 GLU B O 1
ATOM 9008 N N . TRP B 1 460 ? 29.156 -7.848 -5.293 1 93.38 460 TRP B N 1
ATOM 9009 C CA . TRP B 1 460 ? 30.047 -8.023 -4.148 1 93.38 460 TRP B CA 1
ATOM 9010 C C . TRP B 1 460 ? 31.141 -9.039 -4.457 1 93.38 460 TRP B C 1
ATOM 9012 O O . TRP B 1 460 ? 30.844 -10.195 -4.77 1 93.38 460 TRP B O 1
ATOM 9022 N N . VAL B 1 461 ? 32.312 -8.594 -4.43 1 90.5 461 VAL B N 1
ATOM 9023 C CA . VAL B 1 461 ? 33.438 -9.5 -4.66 1 90.5 461 VAL B CA 1
ATOM 9024 C C . VAL B 1 461 ? 34.344 -9.523 -3.434 1 90.5 461 VAL B C 1
ATOM 9026 O O . VAL B 1 461 ? 34.844 -8.484 -3.006 1 90.5 461 VAL B O 1
ATOM 9029 N N . TRP B 1 462 ? 34.438 -10.727 -2.916 1 84 462 TRP B N 1
ATOM 9030 C CA . TRP B 1 462 ? 35.25 -10.883 -1.721 1 84 462 TRP B CA 1
ATOM 9031 C C . TRP B 1 462 ? 36.688 -11.25 -2.09 1 84 462 TRP B C 1
ATOM 9033 O O . TRP B 1 462 ? 36.938 -12.258 -2.764 1 84 462 TRP B O 1
ATOM 9043 N N . ASN B 1 463 ? 37.531 -10.289 -1.923 1 78.31 463 ASN B N 1
ATOM 9044 C CA . ASN B 1 463 ? 38.969 -10.539 -2.078 1 78.31 463 ASN B CA 1
ATOM 9045 C C . ASN B 1 463 ? 39.688 -10.594 -0.727 1 78.31 463 ASN B C 1
ATOM 9047 O O . ASN B 1 463 ? 39.844 -9.57 -0.068 1 78.31 463 ASN B O 1
ATOM 9051 N N . ALA B 1 464 ? 40.25 -11.789 -0.302 1 73.62 464 ALA B N 1
ATOM 9052 C CA . ALA B 1 464 ? 40.938 -12.023 0.97 1 73.62 464 ALA B CA 1
ATOM 9053 C C . ALA B 1 464 ? 40.156 -11.406 2.129 1 73.62 464 ALA B C 1
ATOM 9055 O O . ALA B 1 464 ? 39 -11.734 2.348 1 73.62 464 ALA B O 1
ATOM 9056 N N . SER B 1 465 ? 40.562 -10.219 2.652 1 69.38 465 SER B N 1
ATOM 9057 C CA . SER B 1 465 ? 39.969 -9.688 3.865 1 69.38 465 SER B CA 1
ATOM 9058 C C . SER B 1 465 ? 39.125 -8.438 3.562 1 69.38 465 SER B C 1
ATOM 9060 O O . SER B 1 465 ? 38.469 -7.891 4.449 1 69.38 465 SER B O 1
ATOM 9062 N N . THR B 1 466 ? 38.969 -8.188 2.211 1 80.75 466 THR B N 1
ATOM 9063 C CA . THR B 1 466 ? 38.25 -6.941 1.938 1 80.75 466 THR B CA 1
ATOM 9064 C C . THR B 1 466 ? 37.125 -7.168 0.926 1 80.75 466 THR B C 1
ATOM 9066 O O . THR B 1 466 ? 37.25 -8.039 0.055 1 80.75 466 THR B O 1
ATOM 9069 N N . LEU B 1 467 ? 36 -6.5 1.16 1 86.31 467 LEU B N 1
ATOM 9070 C CA . LEU B 1 467 ? 34.875 -6.531 0.232 1 86.31 467 LEU B CA 1
ATOM 9071 C C . LEU B 1 467 ? 34.969 -5.387 -0.772 1 86.31 467 LEU B C 1
ATOM 9073 O O . LEU B 1 467 ? 35.094 -4.227 -0.385 1 86.31 467 LEU B O 1
ATOM 9077 N N . ASP B 1 468 ? 35 -5.762 -2.053 1 88.38 468 ASP B N 1
ATOM 9078 C CA . ASP B 1 468 ? 35.031 -4.762 -3.113 1 88.38 468 ASP B CA 1
ATOM 9079 C C . ASP B 1 468 ? 33.719 -4.754 -3.879 1 88.38 468 ASP B C 1
ATOM 9081 O O . ASP B 1 468 ? 33.125 -5.812 -4.133 1 88.38 468 ASP B O 1
ATOM 9085 N N . PHE B 1 469 ? 33.281 -3.576 -4.129 1 90.75 469 PHE B N 1
ATOM 9086 C CA . PHE B 1 469 ? 32.125 -3.406 -4.996 1 90.75 469 PHE B CA 1
ATOM 9087 C C . PHE B 1 469 ? 32.562 -3.205 -6.445 1 90.75 469 PHE B C 1
ATOM 9089 O O . PHE B 1 469 ? 33.094 -2.154 -6.797 1 90.75 469 PHE B O 1
ATOM 9096 N N . VAL B 1 470 ? 32.312 -4.129 -7.297 1 93.25 470 VAL B N 1
ATOM 9097 C CA . VAL B 1 470 ? 32.75 -4.066 -8.695 1 93.25 470 VAL B CA 1
ATOM 9098 C C . VAL B 1 470 ? 31.547 -3.713 -9.578 1 93.25 470 VAL B C 1
ATOM 9100 O O . VAL B 1 470 ? 30.516 -4.371 -9.523 1 93.25 470 VAL B O 1
ATOM 9103 N N . VAL B 1 471 ? 31.75 -2.682 -10.398 1 94.44 471 VAL B N 1
ATOM 9104 C CA . VAL B 1 471 ? 30.688 -2.287 -11.32 1 94.44 471 VAL B CA 1
ATOM 9105 C C . VAL B 1 471 ? 30.672 -3.238 -12.516 1 94.44 471 VAL B C 1
ATOM 9107 O O . VAL B 1 471 ? 31.641 -3.33 -13.266 1 94.44 471 VAL B O 1
ATOM 9110 N N . ILE B 1 472 ? 29.625 -3.904 -12.695 1 95.69 472 ILE B N 1
ATOM 9111 C CA . ILE B 1 472 ? 29.547 -4.922 -13.734 1 95.69 472 ILE B CA 1
ATOM 9112 C C . ILE B 1 472 ? 28.594 -4.461 -14.844 1 95.69 472 ILE B C 1
ATOM 9114 O O . ILE B 1 472 ? 28.438 -5.137 -15.859 1 95.69 472 ILE B O 1
ATOM 9118 N N . GLY B 1 473 ? 27.891 -3.385 -14.617 1 95.62 473 GLY B N 1
ATOM 9119 C CA . GLY B 1 473 ? 26.953 -2.898 -15.609 1 95.62 473 GLY B CA 1
ATOM 9120 C C . GLY B 1 473 ? 26.375 -1.535 -15.273 1 95.62 473 GLY B C 1
ATOM 9121 O O . GLY B 1 473 ? 26.734 -0.947 -14.25 1 95.62 473 GLY B O 1
ATOM 9122 N N . SER B 1 474 ? 25.547 -1.02 -16.203 1 95.44 474 SER B N 1
ATOM 9123 C CA . SER B 1 474 ? 24.906 0.281 -16.031 1 95.44 474 SER B CA 1
ATOM 9124 C C . SER B 1 474 ? 23.547 0.331 -16.75 1 95.44 474 SER B C 1
ATOM 9126 O O . SER B 1 474 ? 23.297 -0.466 -17.656 1 95.44 474 SER B O 1
ATOM 9128 N N . PHE B 1 475 ? 22.703 1.204 -16.172 1 95.75 475 PHE B N 1
ATOM 9129 C CA . PHE B 1 475 ? 21.391 1.4 -16.766 1 95.75 475 PHE B CA 1
ATOM 9130 C C . PHE B 1 475 ? 21.047 2.883 -16.844 1 95.75 475 PHE B C 1
ATOM 9132 O O . PHE B 1 475 ? 21.031 3.584 -15.836 1 95.75 475 PHE B O 1
ATOM 9139 N N . LYS B 1 476 ? 20.672 3.43 -17.922 1 89.25 476 LYS B N 1
ATOM 9140 C CA . LYS B 1 476 ? 20.078 4.742 -18.156 1 89.25 476 LYS B CA 1
ATOM 9141 C C . LYS B 1 476 ? 18.797 4.625 -18.984 1 89.25 476 LYS B C 1
ATOM 9143 O O . LYS B 1 476 ? 17.688 4.617 -18.438 1 89.25 476 LYS B O 1
ATOM 9148 N N . GLU B 1 477 ? 18.875 4.141 -20.203 1 84.06 477 GLU B N 1
ATOM 9149 C CA . GLU B 1 477 ? 17.719 3.818 -21.047 1 84.06 477 GLU B CA 1
ATOM 9150 C C . GLU B 1 477 ? 17.672 2.328 -21.359 1 84.06 477 GLU B C 1
ATOM 9152 O O . GLU B 1 477 ? 16.594 1.743 -21.453 1 84.06 477 GLU B O 1
ATOM 9157 N N . LYS B 1 478 ? 18.891 1.812 -21.391 1 92 478 LYS B N 1
ATOM 9158 C CA . LYS B 1 478 ? 19.047 0.386 -21.656 1 92 478 LYS B CA 1
ATOM 9159 C C . LYS B 1 478 ? 20.031 -0.259 -20.688 1 92 478 LYS B C 1
ATOM 9161 O O . LYS B 1 478 ? 20.953 0.402 -20.203 1 92 478 LYS B O 1
ATOM 9166 N N . LEU B 1 479 ? 19.719 -1.53 -20.422 1 94.75 479 LEU B N 1
ATOM 9167 C CA . LEU B 1 479 ? 20.594 -2.271 -19.516 1 94.75 479 LEU B CA 1
ATOM 9168 C C . LEU B 1 479 ? 21.828 -2.791 -20.25 1 94.75 479 LEU B C 1
ATOM 9170 O O . LEU B 1 479 ? 21.703 -3.383 -21.328 1 94.75 479 LEU B O 1
ATOM 9174 N N . SER B 1 480 ? 22.953 -2.445 -19.766 1 95.12 480 SER B N 1
ATOM 9175 C CA . SER B 1 480 ? 24.234 -2.973 -20.25 1 95.12 480 SER B CA 1
ATOM 9176 C C . SER B 1 480 ? 24.969 -3.725 -19.141 1 95.12 480 SER B C 1
ATOM 9178 O O . SER B 1 480 ? 25.25 -3.166 -18.078 1 95.12 480 SER B O 1
ATOM 9180 N N . ILE B 1 481 ? 25.219 -4.992 -19.469 1 94.88 481 ILE B N 1
ATOM 9181 C CA . ILE B 1 481 ? 25.906 -5.809 -18.469 1 94.88 481 ILE B CA 1
ATOM 9182 C C . ILE B 1 481 ? 27.156 -6.438 -19.094 1 94.88 481 ILE B C 1
ATOM 9184 O O . ILE B 1 481 ? 27.125 -6.891 -20.234 1 94.88 481 ILE B O 1
ATOM 9188 N N . ASN B 1 482 ? 28.203 -6.352 -18.344 1 93.94 482 ASN B N 1
ATOM 9189 C CA . ASN B 1 482 ? 29.422 -7.074 -18.703 1 93.94 482 ASN B CA 1
ATOM 9190 C C . ASN B 1 482 ? 29.5 -8.422 -17.984 1 93.94 482 ASN B C 1
ATOM 9192 O O . ASN B 1 482 ? 30.047 -8.516 -16.875 1 93.94 482 ASN B O 1
ATOM 9196 N N . LYS B 1 483 ? 29.234 -9.453 -18.688 1 90.25 483 LYS B N 1
ATOM 9197 C CA . LYS B 1 483 ? 29.094 -10.781 -18.094 1 90.25 483 LYS B CA 1
ATOM 9198 C C . LYS B 1 483 ? 30.469 -11.367 -17.75 1 90.25 483 LYS B C 1
ATOM 9200 O O . LYS B 1 483 ? 30.578 -12.25 -16.891 1 90.25 483 LYS B O 1
ATOM 9205 N N . THR B 1 484 ? 31.453 -10.82 -18.312 1 88.25 484 THR B N 1
ATOM 9206 C CA . THR B 1 484 ? 32.781 -11.352 -18.094 1 88.25 484 THR B CA 1
ATOM 9207 C C . THR B 1 484 ? 33.312 -10.945 -16.719 1 88.25 484 THR B C 1
ATOM 9209 O O . THR B 1 484 ? 34.188 -11.609 -16.156 1 88.25 484 THR B O 1
ATOM 9212 N N . LEU B 1 485 ? 32.75 -9.945 -16.188 1 89.69 485 LEU B N 1
ATOM 9213 C CA . LEU B 1 485 ? 33.219 -9.445 -14.898 1 89.69 485 LEU B CA 1
ATOM 9214 C C . LEU B 1 485 ? 32.5 -10.164 -13.758 1 89.69 485 LEU B C 1
ATOM 9216 O O . LEU B 1 485 ? 32.938 -10.102 -12.609 1 89.69 485 LEU B O 1
ATOM 9220 N N . LEU B 1 486 ? 31.5 -10.938 -14.086 1 90.62 486 LEU B N 1
ATOM 9221 C CA . LEU B 1 486 ? 30.672 -11.562 -13.055 1 90.62 486 LEU B CA 1
ATOM 9222 C C . LEU B 1 486 ? 31.359 -12.812 -12.508 1 90.62 486 LEU B C 1
ATOM 9224 O O . LEU B 1 486 ? 31.922 -13.602 -13.266 1 90.62 486 LEU B O 1
ATOM 9228 N N . LYS B 1 487 ? 31.391 -12.828 -11.203 1 86.75 487 LYS B N 1
ATOM 9229 C CA . LYS B 1 487 ? 31.906 -14.008 -10.508 1 86.75 487 LYS B CA 1
ATOM 9230 C C . LYS B 1 487 ? 30.797 -14.703 -9.719 1 86.75 487 LYS B C 1
ATOM 9232 O O . LYS B 1 487 ? 30.188 -14.102 -8.828 1 86.75 487 LYS B O 1
ATOM 9237 N N . TRP B 1 488 ? 30.578 -15.961 -10.086 1 87.56 488 TRP B N 1
ATOM 9238 C CA . TRP B 1 488 ? 29.531 -16.703 -9.398 1 87.56 488 TRP B CA 1
ATOM 9239 C C . TRP B 1 488 ? 30.109 -17.594 -8.305 1 87.56 488 TRP B C 1
ATOM 9241 O O . TRP B 1 488 ? 31.188 -18.172 -8.477 1 87.56 488 TRP B O 1
ATOM 9251 N N . HIS B 1 489 ? 29.5 -17.562 -7.129 1 79.38 489 HIS B N 1
ATOM 9252 C CA . HIS B 1 489 ? 29.953 -18.359 -5.992 1 79.38 489 HIS B CA 1
ATOM 9253 C C . HIS B 1 489 ? 29.312 -19.734 -5.988 1 79.38 489 HIS B C 1
ATOM 9255 O O . HIS B 1 489 ? 28.906 -20.234 -4.938 1 79.38 489 HIS B O 1
ATOM 9261 N N . THR B 1 490 ? 29.125 -20.219 -7.082 1 78.06 490 THR B N 1
ATOM 9262 C CA . THR B 1 490 ? 28.641 -21.594 -7.207 1 78.06 490 THR B CA 1
ATOM 9263 C C . THR B 1 490 ? 29.797 -22.562 -7.438 1 78.06 490 THR B C 1
ATOM 9265 O O . THR B 1 490 ? 30.922 -22.141 -7.742 1 78.06 490 THR B O 1
ATOM 9268 N N . ALA B 1 491 ? 29.594 -23.844 -7.156 1 70.06 491 ALA B N 1
ATOM 9269 C CA . ALA B 1 491 ? 30.625 -24.859 -7.238 1 70.06 491 ALA B CA 1
ATOM 9270 C C . ALA B 1 491 ? 31.266 -24.891 -8.625 1 70.06 491 ALA B C 1
ATOM 9272 O O . ALA B 1 491 ? 32.469 -25.031 -8.75 1 70.06 491 ALA B O 1
ATOM 9273 N N . ASN B 1 492 ? 30.531 -24.672 -9.672 1 74.81 492 ASN B N 1
ATOM 9274 C CA . ASN B 1 492 ? 31.047 -24.734 -11.039 1 74.81 492 ASN B CA 1
ATOM 9275 C C . ASN B 1 492 ? 31.203 -23.344 -11.641 1 74.81 492 ASN B C 1
ATOM 9277 O O . ASN B 1 492 ? 31.5 -23.219 -12.828 1 74.81 492 ASN B O 1
ATOM 9281 N N . SER B 1 493 ? 31.109 -22.266 -10.867 1 77.69 493 SER B N 1
ATOM 9282 C CA . SER B 1 493 ? 31.234 -20.891 -11.312 1 77.69 493 SER B CA 1
ATOM 9283 C C . SER B 1 493 ? 30.281 -20.594 -12.469 1 77.69 493 SER B C 1
ATOM 9285 O O . SER B 1 493 ? 30.578 -19.781 -13.344 1 77.69 493 SER B O 1
ATOM 9287 N N . GLU B 1 494 ? 29.312 -21.422 -12.5 1 84.56 494 GLU B N 1
ATOM 9288 C CA . GLU B 1 494 ? 28.297 -21.219 -13.531 1 84.56 494 GLU B CA 1
ATOM 9289 C C . GLU B 1 494 ? 27.125 -20.391 -12.992 1 84.56 494 GLU B C 1
ATOM 9291 O O . GLU B 1 494 ? 26.969 -20.25 -11.773 1 84.56 494 GLU B O 1
ATOM 9296 N N . VAL B 1 495 ? 26.438 -19.828 -13.945 1 88.25 495 VAL B N 1
ATOM 9297 C CA . VAL B 1 495 ? 25.25 -19.047 -13.594 1 88.25 495 VAL B CA 1
ATOM 9298 C C . VAL B 1 495 ? 24.234 -19.922 -12.867 1 88.25 495 VAL B C 1
ATOM 9300 O O . VAL B 1 495 ? 23.875 -21 -13.352 1 88.25 495 VAL B O 1
ATOM 9303 N N . PRO B 1 496 ? 23.938 -19.547 -11.719 1 88.94 496 PRO B N 1
ATOM 9304 C CA . PRO B 1 496 ? 22.922 -20.328 -11.008 1 88.94 496 PRO B CA 1
ATOM 9305 C C . PRO B 1 496 ? 21.594 -20.359 -11.742 1 88.94 496 PRO B C 1
ATOM 9307 O O . PRO B 1 496 ? 21.219 -19.391 -12.414 1 88.94 496 PRO B O 1
ATOM 9310 N N . GLN B 1 497 ? 20.953 -21.469 -11.594 1 88 497 GLN B N 1
ATOM 9311 C CA . GLN B 1 497 ? 19.656 -21.625 -12.258 1 88 497 GLN B CA 1
ATOM 9312 C C . GLN B 1 497 ? 18.516 -21.312 -11.297 1 88 497 GLN B C 1
ATOM 9314 O O . GLN B 1 497 ? 18.594 -21.625 -10.109 1 88 497 GLN B O 1
ATOM 9319 N N . SER B 1 498 ? 17.562 -20.578 -11.797 1 91.19 498 SER B N 1
ATOM 9320 C CA . SER B 1 498 ? 16.328 -20.312 -11.078 1 91.19 498 SER B CA 1
ATOM 9321 C C . SER B 1 498 ? 15.125 -20.328 -12.023 1 91.19 498 SER B C 1
ATOM 9323 O O . SER B 1 498 ? 14.664 -19.281 -12.461 1 91.19 498 SER B O 1
ATOM 9325 N N . LYS B 1 499 ? 14.734 -21.484 -12.336 1 86.81 499 LYS B N 1
ATOM 9326 C CA . LYS B 1 499 ? 13.609 -21.703 -13.242 1 86.81 499 LYS B CA 1
ATOM 9327 C C . LYS B 1 499 ? 12.523 -22.547 -12.586 1 86.81 499 LYS B C 1
ATOM 9329 O O . LYS B 1 499 ? 12.828 -23.438 -11.789 1 86.81 499 LYS B O 1
ATOM 9334 N N . CYS B 1 500 ? 11.406 -22.172 -12.938 1 77.81 500 CYS B N 1
ATOM 9335 C CA . CYS B 1 500 ? 10.305 -22.938 -12.367 1 77.81 500 CYS B CA 1
ATOM 9336 C C . CYS B 1 500 ? 10.266 -24.344 -12.945 1 77.81 500 CYS B C 1
ATOM 9338 O O . CYS B 1 500 ? 10.062 -25.312 -12.211 1 77.81 500 CYS B O 1
ATOM 9340 N N . SER B 1 501 ? 10.305 -24.391 -14.242 1 75.19 501 SER B N 1
ATOM 9341 C CA . SER B 1 501 ? 10.312 -25.688 -14.906 1 75.19 501 SER B CA 1
ATOM 9342 C C . SER B 1 501 ? 11.492 -25.812 -15.867 1 75.19 501 SER B C 1
ATOM 9344 O O . SER B 1 501 ? 11.914 -24.828 -16.469 1 75.19 501 SER B O 1
ATOM 9346 N N . ALA B 1 502 ? 12.039 -26.969 -15.773 1 68.88 502 ALA B N 1
ATOM 9347 C CA . ALA B 1 502 ? 13.117 -27.25 -16.719 1 68.88 502 ALA B CA 1
ATOM 9348 C C . ALA B 1 502 ? 12.578 -27.375 -18.141 1 68.88 502 ALA B C 1
ATOM 9350 O O . ALA B 1 502 ? 11.391 -27.625 -18.344 1 68.88 502 ALA B O 1
ATOM 9351 N N . ALA B 1 503 ? 13.453 -26.969 -19.109 1 73.62 503 ALA B N 1
ATOM 9352 C CA . ALA B 1 503 ? 13.078 -27.125 -20.516 1 73.62 503 ALA B CA 1
ATOM 9353 C C . ALA B 1 503 ? 12.656 -28.562 -20.812 1 73.62 503 ALA B C 1
ATOM 9355 O O . ALA B 1 503 ? 13.258 -29.516 -20.312 1 73.62 503 ALA B O 1
ATOM 9356 N N . CYS B 1 504 ? 11.555 -28.594 -21.438 1 76.31 504 CYS B N 1
ATOM 9357 C CA . CYS B 1 504 ? 11.062 -29.938 -21.766 1 76.31 504 CYS B CA 1
ATOM 9358 C C . CYS B 1 504 ? 11.914 -30.562 -22.859 1 76.31 504 CYS B C 1
ATOM 9360 O O . CYS B 1 504 ? 12.445 -29.875 -23.719 1 76.31 504 CYS B O 1
ATOM 9362 N N . GLY B 1 505 ? 12.266 -31.797 -22.656 1 76.75 505 GLY B N 1
ATOM 9363 C CA . GLY B 1 505 ? 13 -32.531 -23.672 1 76.75 505 GLY B CA 1
ATOM 9364 C C . GLY B 1 505 ? 12.203 -32.75 -24.938 1 76.75 505 GLY B C 1
ATOM 9365 O O . GLY B 1 505 ? 11.094 -32.219 -25.078 1 76.75 505 GLY B O 1
ATOM 9366 N N . GLN B 1 506 ? 12.922 -33.375 -25.906 1 78.88 506 GLN B N 1
ATOM 9367 C CA . GLN B 1 506 ? 12.273 -33.688 -27.172 1 78.88 506 GLN B CA 1
ATOM 9368 C C . GLN B 1 506 ? 11.094 -34.625 -26.984 1 78.88 506 GLN B C 1
ATOM 9370 O O . GLN B 1 506 ? 11.172 -35.562 -26.203 1 78.88 506 GLN B O 1
ATOM 9375 N N . GLY B 1 507 ? 10.016 -34.312 -27.578 1 80.31 507 GLY B N 1
ATOM 9376 C CA . GLY B 1 507 ? 8.828 -35.125 -27.547 1 80.31 507 GLY B CA 1
ATOM 9377 C C . GLY B 1 507 ? 7.918 -34.844 -26.359 1 80.31 507 GLY B C 1
ATOM 9378 O O . GLY B 1 507 ? 6.953 -35.562 -26.125 1 80.31 507 GLY B O 1
ATOM 9379 N N . LEU B 1 508 ? 8.391 -33.906 -25.656 1 81.88 508 LEU B N 1
ATOM 9380 C CA . LEU B 1 508 ? 7.586 -33.5 -24.5 1 81.88 508 LEU B CA 1
ATOM 9381 C C . LEU B 1 508 ? 6.941 -32.156 -24.719 1 81.88 508 LEU B C 1
ATOM 9383 O O . LEU B 1 508 ? 7.539 -31.266 -25.344 1 81.88 508 LEU B O 1
ATOM 9387 N N . VAL B 1 509 ? 5.684 -32.031 -24.375 1 78.75 509 VAL B N 1
ATOM 9388 C CA . VAL B 1 509 ? 4.992 -30.734 -24.5 1 78.75 509 VAL B CA 1
ATOM 9389 C C . VAL B 1 509 ? 4.852 -30.094 -23.125 1 78.75 509 VAL B C 1
ATOM 9391 O O . VAL B 1 509 ? 4.859 -30.781 -22.094 1 78.75 509 VAL B O 1
ATOM 9394 N N . ARG B 1 510 ? 4.832 -28.703 -23.297 1 74.75 510 ARG B N 1
ATOM 9395 C CA . ARG B 1 510 ? 4.758 -27.922 -22.078 1 74.75 510 ARG B CA 1
ATOM 9396 C C . ARG B 1 510 ? 3.309 -27.703 -21.641 1 74.75 510 ARG B C 1
ATOM 9398 O O . ARG B 1 510 ? 2.502 -27.172 -22.422 1 74.75 510 ARG B O 1
ATOM 9405 N N . ARG B 1 511 ? 2.975 -28.203 -20.656 1 65.81 511 ARG B N 1
ATOM 9406 C CA . ARG B 1 511 ? 1.662 -27.891 -20.094 1 65.81 511 ARG B CA 1
ATOM 9407 C C . ARG B 1 511 ? 1.785 -26.953 -18.906 1 65.81 511 ARG B C 1
ATOM 9409 O O . ARG B 1 511 ? 2.387 -27.312 -17.891 1 65.81 511 ARG B O 1
ATOM 9416 N N . VAL B 1 512 ? 1.378 -25.719 -19.297 1 62.5 512 VAL B N 1
ATOM 9417 C CA . VAL B 1 512 ? 1.512 -24.672 -18.297 1 62.5 512 VAL B CA 1
ATOM 9418 C C . VAL B 1 512 ? 0.867 -25.109 -16.984 1 62.5 512 VAL B C 1
ATOM 9420 O O . VAL B 1 512 ? -0.202 -25.719 -16.984 1 62.5 512 VAL B O 1
ATOM 9423 N N . LYS B 1 513 ? 1.832 -24.938 -16.094 1 55.03 513 LYS B N 1
ATOM 9424 C CA . LYS B 1 513 ? 1.455 -25.297 -14.727 1 55.03 513 LYS B CA 1
ATOM 9425 C C . LYS B 1 513 ? 0.844 -24.109 -13.992 1 55.03 513 LYS B C 1
ATOM 9427 O O . LYS B 1 513 ? 1.535 -23.125 -13.703 1 55.03 513 LYS B O 1
ATOM 9432 N N . GLY B 1 514 ? -0.366 -24.078 -13.836 1 52.22 514 GLY B N 1
ATOM 9433 C CA . GLY B 1 514 ? -0.933 -23.062 -12.961 1 52.22 514 GLY B CA 1
ATOM 9434 C C . GLY B 1 514 ? -1.008 -21.703 -13.609 1 52.22 514 GLY B C 1
ATOM 9435 O O . GLY B 1 514 ? -1.302 -21.578 -14.797 1 52.22 514 GLY B O 1
ATOM 9436 N N . PHE B 1 515 ? -0.899 -20.656 -12.664 1 51.25 515 PHE B N 1
ATOM 9437 C CA . PHE B 1 515 ? -1.114 -19.281 -13.07 1 51.25 515 PHE B CA 1
ATOM 9438 C C . PHE B 1 515 ? 0.181 -18.656 -13.578 1 51.25 515 PHE B C 1
ATOM 9440 O O . PHE B 1 515 ? 0.164 -17.578 -14.18 1 51.25 515 PHE B O 1
ATOM 9447 N N . HIS B 1 516 ? 1.206 -19.406 -13.242 1 60.25 516 HIS B N 1
ATOM 9448 C CA . HIS B 1 516 ? 2.449 -18.797 -13.703 1 60.25 516 HIS B CA 1
ATOM 9449 C C . HIS B 1 516 ? 2.859 -19.344 -15.062 1 60.25 516 HIS B C 1
ATOM 9451 O O . HIS B 1 516 ? 3.113 -20.547 -15.211 1 60.25 516 HIS B O 1
ATOM 9457 N N . SER B 1 517 ? 2.783 -18.547 -15.922 1 62.5 517 SER B N 1
ATOM 9458 C CA . SER B 1 517 ? 3.139 -18.906 -17.297 1 62.5 517 SER B CA 1
ATOM 9459 C C . SER B 1 517 ? 4.543 -19.5 -17.359 1 62.5 517 SER B C 1
ATOM 9461 O O . SER B 1 517 ? 4.883 -20.203 -18.312 1 62.5 517 SER B O 1
ATOM 9463 N N . CYS B 1 518 ? 5.227 -19.297 -16.234 1 69.62 518 CYS B N 1
ATOM 9464 C CA . CYS B 1 518 ? 6.625 -19.703 -16.281 1 69.62 518 CYS B CA 1
ATOM 9465 C C . CYS B 1 518 ? 6.777 -21.156 -15.836 1 69.62 518 CYS B C 1
ATOM 9467 O O . CYS B 1 518 ? 7.82 -21.766 -16.062 1 69.62 518 CYS B O 1
ATOM 9469 N N . CYS B 1 519 ? 5.699 -21.703 -15.242 1 69.75 519 CYS B N 1
ATOM 9470 C CA . CYS B 1 519 ? 5.781 -23.062 -14.727 1 69.75 519 CYS B CA 1
ATOM 9471 C C . CYS B 1 519 ? 4.961 -24.016 -15.578 1 69.75 519 CYS B C 1
ATOM 9473 O O . CYS B 1 519 ? 3.777 -23.781 -15.828 1 69.75 519 CYS B O 1
ATOM 9475 N N . PHE B 1 520 ? 5.637 -24.984 -16.125 1 73.31 520 PHE B N 1
ATOM 9476 C CA . PHE B 1 520 ? 4.945 -25.938 -16.984 1 73.31 520 PHE B CA 1
ATOM 9477 C C . PHE B 1 520 ? 5.449 -27.359 -16.75 1 73.31 520 PHE B C 1
ATOM 9479 O O . PHE B 1 520 ? 6.551 -27.547 -16.219 1 73.31 520 PHE B O 1
ATOM 9486 N N . ASP B 1 521 ? 4.598 -28.312 -16.797 1 70.06 521 ASP B N 1
ATOM 9487 C CA . ASP B 1 521 ? 4.969 -29.719 -16.75 1 70.06 521 ASP B CA 1
ATOM 9488 C C . ASP B 1 521 ? 5.234 -30.266 -18.156 1 70.06 521 ASP B C 1
ATOM 9490 O O . ASP B 1 521 ? 4.617 -29.812 -19.125 1 70.06 521 ASP B O 1
ATOM 9494 N N . CYS B 1 522 ? 6.309 -31.078 -18.172 1 75.06 522 CYS B N 1
ATOM 9495 C CA . CYS B 1 522 ? 6.602 -31.75 -19.438 1 75.06 522 CYS B CA 1
ATOM 9496 C C . CYS B 1 522 ? 5.832 -33.062 -19.562 1 75.06 522 CYS B C 1
ATOM 9498 O O . CYS B 1 522 ? 6.043 -33.969 -18.781 1 75.06 522 CYS B O 1
ATOM 9500 N N . ILE B 1 523 ? 4.875 -33 -20.406 1 73.88 523 ILE B N 1
ATOM 9501 C CA . ILE B 1 523 ? 4.039 -34.156 -20.609 1 73.88 523 ILE B CA 1
ATOM 9502 C C . ILE B 1 523 ? 4.504 -34.938 -21.844 1 73.88 523 ILE B C 1
ATOM 9504 O O . ILE B 1 523 ? 4.77 -34.312 -22.891 1 73.88 523 ILE B O 1
ATOM 9508 N N . ASP B 1 524 ? 4.652 -36.25 -21.688 1 79.5 524 ASP B N 1
ATOM 9509 C CA . ASP B 1 524 ? 5.07 -37.094 -22.781 1 79.5 524 ASP B CA 1
ATOM 9510 C C . ASP B 1 524 ? 3.98 -37.188 -23.859 1 79.5 524 ASP B C 1
ATOM 9512 O O . ASP B 1 524 ? 2.799 -37.344 -23.531 1 79.5 524 ASP B O 1
ATOM 9516 N N . CYS B 1 525 ? 4.48 -36.938 -25.016 1 79.69 525 CYS B N 1
ATOM 9517 C CA . CYS B 1 525 ? 3.572 -37.281 -26.094 1 79.69 525 CYS B CA 1
ATOM 9518 C C . CYS B 1 525 ? 3.49 -38.781 -26.312 1 79.69 525 CYS B C 1
ATOM 9520 O O . CYS B 1 525 ? 4.512 -39.438 -26.531 1 79.69 525 CYS B O 1
ATOM 9522 N N . LEU B 1 526 ? 2.309 -39.281 -26.094 1 74 526 LEU B N 1
ATOM 9523 C CA . LEU B 1 526 ? 2.086 -40.719 -26.203 1 74 526 LEU B CA 1
ATOM 9524 C C . LEU B 1 526 ? 2.145 -41.156 -27.672 1 74 526 LEU B C 1
ATOM 9526 O O . LEU B 1 526 ? 2.176 -40.312 -28.578 1 74 526 LEU B O 1
ATOM 9530 N N . ALA B 1 527 ? 2.254 -42.531 -27.766 1 76.06 527 ALA B N 1
ATOM 9531 C CA . ALA B 1 527 ? 2.289 -43.125 -29.109 1 76.06 527 ALA B CA 1
ATOM 9532 C C . ALA B 1 527 ? 1.114 -42.625 -29.953 1 76.06 527 ALA B C 1
ATOM 9534 O O . ALA B 1 527 ? -0.024 -42.594 -29.469 1 76.06 527 ALA B O 1
ATOM 9535 N N . GLY B 1 528 ? 1.436 -42.188 -31.078 1 75.38 528 GLY B N 1
ATOM 9536 C CA . GLY B 1 528 ? 0.446 -41.625 -31.984 1 75.38 528 GLY B CA 1
ATOM 9537 C C . GLY B 1 528 ? 0.423 -40.125 -31.984 1 75.38 528 GLY B C 1
ATOM 9538 O O . GLY B 1 528 ? -0.249 -39.5 -32.812 1 75.38 528 GLY B O 1
ATOM 9539 N N . THR B 1 529 ? 1.061 -39.594 -31.016 1 82.12 529 THR B N 1
ATOM 9540 C CA . THR B 1 529 ? 1.151 -38.156 -30.938 1 82.12 529 THR B CA 1
ATOM 9541 C C . THR B 1 529 ? 2.609 -37.688 -30.875 1 82.12 529 THR B C 1
ATOM 9543 O O . THR B 1 529 ? 3.498 -38.5 -30.562 1 82.12 529 THR B O 1
ATOM 9546 N N . TYR B 1 530 ? 2.834 -36.531 -31.422 1 85.06 530 TYR B N 1
ATOM 9547 C CA . TYR B 1 530 ? 4.203 -36.031 -31.422 1 85.06 530 TYR B CA 1
ATOM 9548 C C . TYR B 1 530 ? 4.242 -34.562 -31.062 1 85.06 530 TYR B C 1
ATOM 9550 O O . TYR B 1 530 ? 3.211 -33.875 -31.062 1 85.06 530 TYR B O 1
ATOM 9558 N N . GLN B 1 531 ? 5.465 -34.094 -30.703 1 87.69 531 GLN B N 1
ATOM 9559 C CA . GLN B 1 531 ? 5.711 -32.688 -30.422 1 87.69 531 GLN B CA 1
ATOM 9560 C C . GLN B 1 531 ? 6.074 -31.938 -31.703 1 87.69 531 GLN B C 1
ATOM 9562 O O . GLN B 1 531 ? 7.152 -32.125 -32.281 1 87.69 531 GLN B O 1
ATOM 9567 N N . ALA B 1 532 ? 5.152 -31.078 -32.062 1 81.5 532 ALA B N 1
ATOM 9568 C CA . ALA B 1 532 ? 5.391 -30.359 -33.281 1 81.5 532 ALA B CA 1
ATOM 9569 C C . ALA B 1 532 ? 6.387 -29.219 -33.094 1 81.5 532 ALA B C 1
ATOM 9571 O O . ALA B 1 532 ? 7.297 -29.031 -33.906 1 81.5 532 ALA B O 1
ATOM 9572 N N . ASN B 1 533 ? 6.113 -28.438 -32.125 1 81 533 ASN B N 1
ATOM 9573 C CA . ASN B 1 533 ? 7.012 -27.344 -31.781 1 81 533 ASN B CA 1
ATOM 9574 C C . ASN B 1 533 ? 7.496 -27.422 -30.344 1 81 533 ASN B C 1
ATOM 9576 O O . ASN B 1 533 ? 6.84 -28.047 -29.5 1 81 533 ASN B O 1
ATOM 9580 N N . GLU B 1 534 ? 8.633 -26.844 -30.188 1 76.88 534 GLU B N 1
ATOM 9581 C CA . GLU B 1 534 ? 9.273 -26.891 -28.875 1 76.88 534 GLU B CA 1
ATOM 9582 C C . GLU B 1 534 ? 8.391 -26.25 -27.797 1 76.88 534 GLU B C 1
ATOM 9584 O O . GLU B 1 534 ? 8.422 -26.656 -26.641 1 76.88 534 GLU B O 1
ATOM 9589 N N . GLU B 1 535 ? 7.586 -25.344 -28.156 1 70.69 535 GLU B N 1
ATOM 9590 C CA . GLU B 1 535 ? 6.824 -24.609 -27.156 1 70.69 535 GLU B CA 1
ATOM 9591 C C . GLU B 1 535 ? 5.363 -25.047 -27.141 1 70.69 535 GLU B C 1
ATOM 9593 O O . GLU B 1 535 ? 4.516 -24.375 -26.547 1 70.69 535 GLU B O 1
ATOM 9598 N N . ASP B 1 536 ? 5.156 -26.203 -27.766 1 75.81 536 ASP B N 1
ATOM 9599 C CA . ASP B 1 536 ? 3.766 -26.641 -27.859 1 75.81 536 ASP B CA 1
ATOM 9600 C C . ASP B 1 536 ? 3.23 -27.062 -26.5 1 75.81 536 ASP B C 1
ATOM 9602 O O . ASP B 1 536 ? 3.947 -27.688 -25.719 1 75.81 536 ASP B O 1
ATOM 9606 N N . THR B 1 537 ? 2.023 -26.766 -26.188 1 73.19 537 THR B N 1
ATOM 9607 C CA . THR B 1 537 ? 1.376 -27.109 -24.922 1 73.19 537 THR B CA 1
ATOM 9608 C C . THR B 1 537 ? 0.565 -28.406 -25.078 1 73.19 537 THR B C 1
ATOM 9610 O O . THR B 1 537 ? 0.144 -28.984 -24.078 1 73.19 537 THR B O 1
ATOM 9613 N N . GLN B 1 538 ? 0.271 -28.781 -26.359 1 74.38 538 GLN B N 1
ATOM 9614 C CA . GLN B 1 538 ? -0.459 -30.016 -26.625 1 74.38 538 GLN B CA 1
ATOM 9615 C C . GLN B 1 538 ? 0.231 -30.828 -27.719 1 74.38 538 GLN B C 1
ATOM 9617 O O . GLN B 1 538 ? 0.862 -30.266 -28.609 1 74.38 538 GLN B O 1
ATOM 9622 N N . CYS B 1 539 ? 0.128 -32.156 -27.5 1 79.38 539 CYS B N 1
ATOM 9623 C CA . CYS B 1 539 ? 0.676 -33.062 -28.5 1 79.38 539 CYS B CA 1
ATOM 9624 C C . CYS B 1 539 ? -0.176 -33.062 -29.766 1 79.38 539 CYS B C 1
ATOM 9626 O O . CYS B 1 539 ? -1.403 -32.969 -29.703 1 79.38 539 CYS B O 1
ATOM 9628 N N . THR B 1 540 ? 0.523 -32.969 -30.844 1 84.25 540 THR B N 1
ATOM 9629 C CA . THR B 1 540 ? -0.164 -33.031 -32.125 1 84.25 540 THR B CA 1
ATOM 9630 C C . THR B 1 540 ? -0.346 -34.469 -32.594 1 84.25 540 THR B C 1
ATOM 9632 O O . THR B 1 540 ? 0.57 -35.312 -32.469 1 84.25 540 THR B O 1
ATOM 9635 N N . LYS B 1 541 ? -1.552 -34.75 -32.938 1 82 541 LYS B N 1
ATOM 9636 C CA . LYS B 1 541 ? -1.84 -36.094 -33.438 1 82 541 LYS B CA 1
ATOM 9637 C C . LYS B 1 541 ? -1.198 -36.344 -34.812 1 82 541 LYS B C 1
ATOM 9639 O O . LYS B 1 541 ? -1.209 -35.438 -35.656 1 82 541 LYS B O 1
ATOM 9644 N N . CYS B 1 542 ? -0.628 -37.531 -34.906 1 83.19 542 CYS B N 1
ATOM 9645 C CA . CYS B 1 542 ? -0.049 -37.906 -36.219 1 83.19 542 CYS B CA 1
ATOM 9646 C C . CYS B 1 542 ? -1.129 -38.031 -37.281 1 83.19 542 CYS B C 1
ATOM 9648 O O . CYS B 1 542 ? -2.242 -38.469 -37 1 83.19 542 CYS B O 1
ATOM 9650 N N . PRO B 1 543 ? -0.73 -37.438 -38.469 1 78.19 543 PRO B N 1
ATOM 9651 C CA . PRO B 1 543 ? -1.678 -37.594 -39.562 1 78.19 543 PRO B CA 1
ATOM 9652 C C . PRO B 1 543 ? -2.045 -39.062 -39.812 1 78.19 543 PRO B C 1
ATOM 9654 O O . PRO B 1 543 ? -1.385 -39.969 -39.281 1 78.19 543 PRO B O 1
ATOM 9657 N N . ASP B 1 544 ? -3.078 -39.219 -40.656 1 76.38 544 ASP B N 1
ATOM 9658 C CA . ASP B 1 544 ? -3.592 -40.562 -40.938 1 76.38 544 ASP B CA 1
ATOM 9659 C C . ASP B 1 544 ? -2.502 -41.438 -41.531 1 76.38 544 ASP B C 1
ATOM 9661 O O . ASP B 1 544 ? -1.803 -41.031 -42.469 1 76.38 544 ASP B O 1
ATOM 9665 N N . ARG B 1 545 ? -2.213 -42.656 -41.125 1 70.31 545 ARG B N 1
ATOM 9666 C CA . ARG B 1 545 ? -1.313 -43.719 -41.594 1 70.31 545 ARG B CA 1
ATOM 9667 C C . ARG B 1 545 ? 0.11 -43.469 -41.094 1 70.31 545 ARG B C 1
ATOM 9669 O O . ARG B 1 545 ? 1.061 -44.031 -41.656 1 70.31 545 ARG B O 1
ATOM 9676 N N . GLN B 1 546 ? 0.245 -42.531 -40.312 1 77.88 546 GLN B N 1
ATOM 9677 C CA . GLN B 1 546 ? 1.551 -42.344 -39.688 1 77.88 546 GLN B CA 1
ATOM 9678 C C . GLN B 1 546 ? 1.492 -42.625 -38.188 1 77.88 546 GLN B C 1
ATOM 9680 O O . GLN B 1 546 ? 0.413 -42.625 -37.594 1 77.88 546 GLN B O 1
ATOM 9685 N N . TRP B 1 547 ? 2.613 -43.156 -37.75 1 75.88 547 TRP B N 1
ATOM 9686 C CA . TRP B 1 547 ? 2.691 -43.469 -36.312 1 75.88 547 TRP B CA 1
ATOM 9687 C C . TRP B 1 547 ? 3.934 -42.844 -35.688 1 75.88 547 TRP B C 1
ATOM 9689 O O . TRP B 1 547 ? 4.859 -42.438 -36.406 1 75.88 547 TRP B O 1
ATOM 9699 N N . SER B 1 548 ? 3.83 -42.5 -34.406 1 81.19 548 SER B N 1
ATOM 9700 C CA . SER B 1 548 ? 4.973 -42 -33.656 1 81.19 548 SER B CA 1
ATOM 9701 C C . SER B 1 548 ? 5.172 -42.812 -32.375 1 81.19 548 SER B C 1
ATOM 9703 O O . SER B 1 548 ? 4.211 -43.344 -31.812 1 81.19 548 SER B O 1
ATOM 9705 N N . SER B 1 549 ? 6.441 -43 -32.125 1 78.56 549 SER B N 1
ATOM 9706 C CA . SER B 1 549 ? 6.75 -43.625 -30.828 1 78.56 549 SER B CA 1
ATOM 9707 C C . SER B 1 549 ? 6.566 -42.656 -29.672 1 78.56 549 SER B C 1
ATOM 9709 O O . SER B 1 549 ? 6.234 -41.5 -29.891 1 78.56 549 SER B O 1
ATOM 9711 N N . ASN B 1 550 ? 6.602 -43.312 -28.5 1 81.25 550 ASN B N 1
ATOM 9712 C CA . ASN B 1 550 ? 6.539 -42.438 -27.328 1 81.25 550 ASN B CA 1
ATOM 9713 C C . ASN B 1 550 ? 7.633 -41.375 -27.359 1 81.25 550 ASN B C 1
ATOM 9715 O O . ASN B 1 550 ? 8.773 -41.656 -27.719 1 81.25 550 ASN B O 1
ATOM 9719 N N . ASN B 1 551 ? 7.328 -40.125 -27.016 1 84.12 551 ASN B N 1
ATOM 9720 C CA . ASN B 1 551 ? 8.25 -39 -26.906 1 84.12 551 ASN B CA 1
ATOM 9721 C C . ASN B 1 551 ? 8.914 -38.688 -28.234 1 84.12 551 ASN B C 1
ATOM 9723 O O . ASN B 1 551 ? 10.141 -38.531 -28.312 1 84.12 551 ASN B O 1
ATOM 9727 N N . SER B 1 552 ? 8.078 -38.75 -29.281 1 80.44 552 SER B N 1
ATOM 9728 C CA . SER B 1 552 ? 8.625 -38.5 -30.609 1 80.44 552 SER B CA 1
ATOM 9729 C C . SER B 1 552 ? 8.352 -37.062 -31.062 1 80.44 552 SER B C 1
ATOM 9731 O O . SER B 1 552 ? 7.449 -36.406 -30.531 1 80.44 552 SER B O 1
ATOM 9733 N N . THR B 1 553 ? 9.211 -36.562 -32 1 85.56 553 THR B N 1
ATOM 9734 C CA . THR B 1 553 ? 9.062 -35.219 -32.531 1 85.56 553 THR B CA 1
ATOM 9735 C C . THR B 1 553 ? 8.531 -35.25 -33.969 1 85.56 553 THR B C 1
ATOM 9737 O O . THR B 1 553 ? 8.312 -34.219 -34.594 1 85.56 553 THR B O 1
ATOM 9740 N N . SER B 1 554 ? 8.469 -36.469 -34.438 1 83.25 554 SER B N 1
ATOM 9741 C CA . SER B 1 554 ? 7.988 -36.625 -35.781 1 83.25 554 SER B CA 1
ATOM 9742 C C . SER B 1 554 ? 7.215 -37.938 -35.969 1 83.25 554 SER B C 1
ATOM 9744 O O . SER B 1 554 ? 7.301 -38.844 -35.125 1 83.25 554 SER B O 1
ATOM 9746 N N . CYS B 1 555 ? 6.371 -37.938 -36.844 1 85.25 555 CYS B N 1
ATOM 9747 C CA . CYS B 1 555 ? 5.641 -39.156 -37.188 1 85.25 555 CYS B CA 1
ATOM 9748 C C . CYS B 1 555 ? 6.371 -39.938 -38.281 1 85.25 555 CYS B C 1
ATOM 9750 O O . CYS B 1 555 ? 7.004 -39.344 -39.156 1 85.25 555 CYS B O 1
ATOM 9752 N N . ILE B 1 556 ? 6.555 -41.25 -38.031 1 81.06 556 ILE B N 1
ATOM 9753 C CA . ILE B 1 556 ? 7.238 -42.125 -39 1 81.06 556 ILE B CA 1
ATOM 9754 C C . ILE B 1 556 ? 6.215 -43 -39.719 1 81.06 556 ILE B C 1
ATOM 9756 O O . ILE B 1 556 ? 5.164 -43.344 -39.156 1 81.06 556 ILE B O 1
ATOM 9760 N N . ASP B 1 557 ? 6.555 -43.344 -40.938 1 76.94 557 ASP B N 1
ATOM 9761 C CA . ASP B 1 557 ? 5.75 -44.312 -41.688 1 76.94 557 ASP B CA 1
ATOM 9762 C C . ASP B 1 557 ? 5.977 -45.719 -41.188 1 76.94 557 ASP B C 1
ATOM 9764 O O . ASP B 1 557 ? 7.09 -46.094 -40.812 1 76.94 557 ASP B O 1
ATOM 9768 N N . PRO B 1 558 ? 5.02 -46.438 -40.844 1 68.19 558 PRO B N 1
ATOM 9769 C CA . PRO B 1 558 ? 5.176 -47.812 -40.375 1 68.19 558 PRO B CA 1
ATOM 9770 C C . PRO B 1 558 ? 6.07 -48.656 -41.312 1 68.19 558 PRO B C 1
ATOM 9772 O O . PRO B 1 558 ? 6.012 -48.5 -42.531 1 68.19 558 PRO B O 1
ATOM 9775 N N . SER B 1 559 ? 7.211 -49.25 -40.531 1 64.31 559 SER B N 1
ATOM 9776 C CA . SER B 1 559 ? 8.031 -50.188 -41.281 1 64.31 559 SER B CA 1
ATOM 9777 C C . SER B 1 559 ? 7.438 -51.594 -41.25 1 64.31 559 SER B C 1
ATOM 9779 O O . SER B 1 559 ? 7.105 -52.125 -40.156 1 64.31 559 SER B O 1
ATOM 9781 N N . PHE B 1 560 ? 6.996 -52.125 -42.094 1 59.31 560 PHE B N 1
ATOM 9782 C CA . PHE B 1 560 ? 6.461 -53.469 -42.188 1 59.31 560 PHE B CA 1
ATOM 9783 C C . PHE B 1 560 ? 7.578 -54.469 -42.438 1 59.31 560 PHE B C 1
ATOM 9785 O O . PHE B 1 560 ? 8.398 -54.281 -43.344 1 59.31 560 PHE B O 1
ATOM 9792 N N . GLU B 1 561 ? 7.871 -55.281 -41.219 1 62.88 561 GLU B N 1
ATOM 9793 C CA . GLU B 1 561 ? 8.828 -56.344 -41.469 1 62.88 561 GLU B CA 1
ATOM 9794 C C . GLU B 1 561 ? 8.125 -57.625 -41.969 1 62.88 561 GLU B C 1
ATOM 9796 O O . GLU B 1 561 ? 7.188 -58.094 -41.312 1 62.88 561 GLU B O 1
ATOM 9801 N N . PHE B 1 562 ? 8.195 -57.969 -43.062 1 63.78 562 PHE B N 1
ATOM 9802 C CA . PHE B 1 562 ? 7.688 -59.219 -43.625 1 63.78 562 PHE B CA 1
ATOM 9803 C C . PHE B 1 562 ? 8.812 -60 -44.281 1 63.78 562 PHE B C 1
ATOM 9805 O O . PHE B 1 562 ? 9.883 -59.469 -44.562 1 63.78 562 PHE B O 1
ATOM 9812 N N . LEU B 1 563 ? 8.789 -61.281 -44 1 67.5 563 LEU B N 1
ATOM 9813 C CA . LEU B 1 563 ? 9.742 -62.156 -44.688 1 67.5 563 LEU B CA 1
ATOM 9814 C C . LEU B 1 563 ? 9.711 -61.906 -46.188 1 67.5 563 LEU B C 1
ATOM 9816 O O . LEU B 1 563 ? 8.797 -62.375 -46.875 1 67.5 563 LEU B O 1
ATOM 9820 N N . SER B 1 564 ? 10.758 -61.125 -46.406 1 74.12 564 SER B N 1
ATOM 9821 C CA . SER B 1 564 ? 10.812 -60.781 -47.812 1 74.12 564 SER B CA 1
ATOM 9822 C C . SER B 1 564 ? 11.305 -61.938 -48.656 1 74.12 564 SER B C 1
ATOM 9824 O O . SER B 1 564 ? 11.945 -62.875 -48.156 1 74.12 564 SER B O 1
ATOM 9826 N N . TRP B 1 565 ? 10.906 -61.906 -50 1 76.69 565 TRP B N 1
ATOM 9827 C CA . TRP B 1 565 ? 11.266 -62.969 -50.938 1 76.69 565 TRP B CA 1
ATOM 9828 C C . TRP B 1 565 ? 12.781 -63 -51.125 1 76.69 565 TRP B C 1
ATOM 9830 O O . TRP B 1 565 ? 13.328 -64.062 -51.469 1 76.69 565 TRP B O 1
ATOM 9840 N N . ASN B 1 566 ? 13.414 -61.875 -50.531 1 77.62 566 ASN B N 1
ATOM 9841 C CA . ASN B 1 566 ? 14.836 -61.781 -50.844 1 77.62 566 ASN B CA 1
ATOM 9842 C C . ASN B 1 566 ? 15.703 -62.156 -49.656 1 77.62 566 ASN B C 1
ATOM 9844 O O . ASN B 1 566 ? 16.938 -62.094 -49.719 1 77.62 566 ASN B O 1
ATOM 9848 N N . THR B 1 567 ? 15.156 -62.688 -48.75 1 79.25 567 THR B N 1
ATOM 9849 C CA . THR B 1 567 ? 15.984 -63.062 -47.594 1 79.25 567 THR B CA 1
ATOM 9850 C C . THR B 1 567 ? 16.5 -64.5 -47.75 1 79.25 567 THR B C 1
ATOM 9852 O O . THR B 1 567 ? 15.852 -65.312 -48.375 1 79.25 567 THR B O 1
ATOM 9855 N N . PRO B 1 568 ? 17.703 -64.688 -47.25 1 81.62 568 PRO B N 1
ATOM 9856 C CA . PRO B 1 568 ? 18.281 -66 -47.406 1 81.62 568 PRO B CA 1
ATOM 9857 C C . PRO B 1 568 ? 17.406 -67.062 -46.75 1 81.62 568 PRO B C 1
ATOM 9859 O O . PRO B 1 568 ? 17.312 -68.188 -47.25 1 81.62 568 PRO B O 1
ATOM 9862 N N . GLU B 1 569 ? 16.812 -66.75 -45.781 1 78.62 569 GLU B N 1
ATOM 9863 C CA . GLU B 1 569 ? 15.945 -67.75 -45.125 1 78.62 569 GLU B CA 1
ATOM 9864 C C . GLU B 1 569 ? 14.742 -68.062 -46 1 78.62 569 GLU B C 1
ATOM 9866 O O . GLU B 1 569 ? 14.352 -69.25 -46.094 1 78.62 569 GLU B O 1
ATOM 9871 N N . ALA B 1 570 ? 14.242 -67 -46.531 1 80 570 ALA B N 1
ATOM 9872 C CA . ALA B 1 570 ? 13.125 -67.25 -47.438 1 80 570 ALA B CA 1
ATOM 9873 C C . ALA B 1 570 ? 13.562 -68.062 -48.656 1 80 570 ALA B C 1
ATOM 9875 O O . ALA B 1 570 ? 12.844 -68.938 -49.125 1 80 570 ALA B O 1
ATOM 9876 N N . LEU B 1 571 ? 14.766 -67.812 -49.031 1 82.88 571 LEU B N 1
ATOM 9877 C CA . LEU B 1 571 ? 15.289 -68.5 -50.188 1 82.88 571 LEU B CA 1
ATOM 9878 C C . LEU B 1 571 ? 15.562 -70 -49.844 1 82.88 571 LEU B C 1
ATOM 9880 O O . LEU B 1 571 ? 15.289 -70.875 -50.656 1 82.88 571 LEU B O 1
ATOM 9884 N N . GLN B 1 572 ? 16.078 -70.25 -48.781 1 82.12 572 GLN B N 1
ATOM 9885 C CA . GLN B 1 572 ? 16.344 -71.625 -48.344 1 82.12 572 GLN B CA 1
ATOM 9886 C C . GLN B 1 572 ? 15.039 -72.375 -48.188 1 82.12 572 GLN B C 1
ATOM 9888 O O . GLN B 1 572 ? 14.945 -73.562 -48.594 1 82.12 572 GLN B O 1
ATOM 9893 N N . LEU B 1 573 ? 14.094 -71.75 -47.656 1 80 573 LEU B N 1
ATOM 9894 C CA . LEU B 1 573 ? 12.805 -72.438 -47.438 1 80 573 LEU B CA 1
ATOM 9895 C C . LEU B 1 573 ? 12.125 -72.688 -48.781 1 80 573 LEU B C 1
ATOM 9897 O O . LEU B 1 573 ? 11.516 -73.75 -49 1 80 573 LEU B O 1
ATOM 9901 N N . THR B 1 574 ? 12.367 -71.688 -49.625 1 84.75 574 THR B N 1
ATOM 9902 C CA . THR B 1 574 ? 11.773 -71.875 -50.969 1 84.75 574 THR B CA 1
ATOM 9903 C C . THR B 1 574 ? 12.5 -72.938 -51.75 1 84.75 574 THR B C 1
ATOM 9905 O O . THR B 1 574 ? 11.867 -73.75 -52.438 1 84.75 574 THR B O 1
ATOM 9908 N N . LEU B 1 575 ? 13.789 -73.062 -51.562 1 85.38 575 LEU B N 1
ATOM 9909 C CA . LEU B 1 575 ? 14.547 -74.125 -52.219 1 85.38 575 LEU B CA 1
ATOM 9910 C C . LEU B 1 575 ? 14.203 -75.5 -51.688 1 85.38 575 LEU B C 1
ATOM 9912 O O . LEU B 1 575 ? 14.062 -76.438 -52.438 1 85.38 575 LEU B O 1
ATOM 9916 N N . ALA B 1 576 ? 14.125 -75.562 -50.438 1 82.75 576 ALA B N 1
ATOM 9917 C CA . ALA B 1 576 ? 13.727 -76.812 -49.844 1 82.75 576 ALA B CA 1
ATOM 9918 C C . ALA B 1 576 ? 12.312 -77.188 -50.25 1 82.75 576 ALA B C 1
ATOM 9920 O O . ALA B 1 576 ? 12.039 -78.375 -50.531 1 82.75 576 ALA B O 1
ATOM 9921 N N . GLY B 1 577 ? 11.531 -76.25 -50.406 1 82.75 577 GLY B N 1
ATOM 9922 C CA . GLY B 1 577 ? 10.18 -76.5 -50.906 1 82.75 577 GLY B CA 1
ATOM 9923 C C . GLY B 1 577 ? 10.141 -76.938 -52.344 1 82.75 577 GLY B C 1
ATOM 9924 O O . GLY B 1 577 ? 9.406 -77.875 -52.688 1 82.75 577 GLY B O 1
ATOM 9925 N N . VAL B 1 578 ? 10.938 -76.375 -53.094 1 87.75 578 VAL B N 1
ATOM 9926 C CA . VAL B 1 578 ? 10.992 -76.688 -54.5 1 87.75 578 VAL B CA 1
ATOM 9927 C C . VAL B 1 578 ? 11.586 -78.062 -54.656 1 87.75 578 VAL B C 1
ATOM 9929 O O . VAL B 1 578 ? 11.109 -78.875 -55.469 1 87.75 578 VAL B O 1
ATOM 9932 N N . LEU B 1 579 ? 12.555 -78.438 -53.875 1 86.62 579 LEU B N 1
ATOM 9933 C CA . LEU B 1 579 ? 13.133 -79.812 -53.938 1 86.62 579 LEU B CA 1
ATOM 9934 C C . LEU B 1 579 ? 12.109 -80.875 -53.531 1 86.62 579 LEU B C 1
ATOM 9936 O O . LEU B 1 579 ? 12.016 -81.875 -54.156 1 86.62 579 LEU B O 1
ATOM 9940 N N . LEU B 1 580 ? 11.414 -80.5 -52.562 1 85 580 LEU B N 1
ATOM 9941 C CA . LEU B 1 580 ? 10.375 -81.438 -52.125 1 85 580 LEU B CA 1
ATOM 9942 C C . LEU B 1 580 ? 9.273 -81.562 -53.188 1 85 580 LEU B C 1
ATOM 9944 O O . LEU B 1 580 ? 8.758 -82.625 -53.438 1 85 580 LEU B O 1
ATOM 9948 N N . LEU B 1 581 ? 9.062 -80.438 -53.844 1 86.75 581 LEU B N 1
ATOM 9949 C CA . LEU B 1 581 ? 8.055 -80.438 -54.875 1 86.75 581 LEU B CA 1
ATOM 9950 C C . LEU B 1 581 ? 8.523 -81.25 -56.094 1 86.75 581 LEU B C 1
ATOM 9952 O O . LEU B 1 581 ? 7.742 -82 -56.719 1 86.75 581 LEU B O 1
ATOM 9956 N N . ILE B 1 582 ? 9.75 -81.188 -56.344 1 88.12 582 ILE B N 1
ATOM 9957 C CA . ILE B 1 582 ? 10.305 -82 -57.438 1 88.12 582 ILE B CA 1
ATOM 9958 C C . ILE B 1 582 ? 10.258 -83.5 -57.125 1 88.12 582 ILE B C 1
ATOM 9960 O O . ILE B 1 582 ? 9.914 -84.312 -58 1 88.12 582 ILE B O 1
ATOM 9964 N N . CYS B 1 583 ? 10.508 -83.75 -55.969 1 86.44 583 CYS B N 1
ATOM 9965 C CA . CYS B 1 583 ? 10.438 -85.188 -55.562 1 86.44 583 CYS B CA 1
ATOM 9966 C C . CYS B 1 583 ? 9.008 -85.688 -55.625 1 86.44 583 CYS B C 1
ATOM 9968 O O . CYS B 1 583 ? 8.758 -86.812 -56.094 1 86.44 583 CYS B O 1
ATOM 9970 N N . GLN B 1 584 ? 8.133 -84.812 -55.344 1 86.25 584 GLN B N 1
ATOM 9971 C CA . GLN B 1 584 ? 6.73 -85.188 -55.344 1 86.25 584 GLN B CA 1
ATOM 9972 C C . GLN B 1 584 ? 6.191 -85.312 -56.781 1 86.25 584 GLN B C 1
ATOM 9974 O O . GLN B 1 584 ? 5.449 -86.25 -57.094 1 86.25 584 GLN B O 1
ATOM 9979 N N . VAL B 1 585 ? 6.664 -84.438 -57.562 1 87.94 585 VAL B N 1
ATOM 9980 C CA . VAL B 1 585 ? 6.234 -84.438 -58.938 1 87.94 585 VAL B CA 1
ATOM 9981 C C . VAL B 1 585 ? 6.859 -85.625 -59.656 1 87.94 585 VAL B C 1
ATOM 9983 O O . VAL B 1 585 ? 6.203 -86.312 -60.469 1 87.94 585 VAL B O 1
ATOM 9986 N N . SER B 1 586 ? 8.008 -86 -59.25 1 87.75 586 SER B N 1
ATOM 9987 C CA . SER B 1 586 ? 8.656 -87.188 -59.844 1 87.75 586 SER B CA 1
ATOM 9988 C C . SER B 1 586 ? 7.926 -88.5 -59.469 1 87.75 586 SER B C 1
ATOM 9990 O O . SER B 1 586 ? 7.75 -89.375 -60.312 1 87.75 586 SER B O 1
ATOM 9992 N N . VAL B 1 587 ? 7.535 -88.5 -58.344 1 82.12 587 VAL B N 1
ATOM 9993 C CA . VAL B 1 587 ? 6.77 -89.625 -57.906 1 82.12 587 VAL B CA 1
ATOM 9994 C C . VAL B 1 587 ? 5.422 -89.688 -58.625 1 82.12 587 VAL B C 1
ATOM 9996 O O . VAL B 1 587 ? 4.961 -90.75 -59.062 1 82.12 587 VAL B O 1
ATOM 9999 N N . GLY B 1 588 ? 4.941 -88.5 -58.812 1 81.75 588 GLY B N 1
ATOM 10000 C CA . GLY B 1 588 ? 3.691 -88.375 -59.531 1 81.75 588 GLY B CA 1
ATOM 10001 C C . GLY B 1 588 ? 3.822 -88.812 -61 1 81.75 588 GLY B C 1
ATOM 10002 O O . GLY B 1 588 ? 2.971 -89.5 -61.531 1 81.75 588 GLY B O 1
ATOM 10003 N N . VAL B 1 589 ? 4.887 -88.562 -61.594 1 86.25 589 VAL B N 1
ATOM 10004 C CA . VAL B 1 589 ? 5.137 -88.938 -62.969 1 86.25 589 VAL B CA 1
ATOM 10005 C C . VAL B 1 589 ? 5.371 -90.438 -63.094 1 86.25 589 VAL B C 1
ATOM 10007 O O . VAL B 1 589 ? 4.875 -91.125 -64 1 86.25 589 VAL B O 1
ATOM 10010 N N . VAL B 1 590 ? 6.062 -90.938 -62.156 1 81.75 590 VAL B N 1
ATOM 10011 C CA . VAL B 1 590 ? 6.301 -92.375 -62.188 1 81.75 590 VAL B CA 1
ATOM 10012 C C . VAL B 1 590 ? 4.98 -93.125 -62 1 81.75 590 VAL B C 1
ATOM 10014 O O . VAL B 1 590 ? 4.734 -94.125 -62.656 1 81.75 590 VAL B O 1
ATOM 10017 N N . PHE B 1 591 ? 4.176 -92.5 -61.188 1 79.5 591 PHE B N 1
ATOM 10018 C CA . PHE B 1 591 ? 2.873 -93.125 -60.969 1 79.5 591 PHE B CA 1
ATOM 10019 C C . PHE B 1 591 ? 2.002 -93 -62.219 1 79.5 591 PHE B C 1
ATOM 10021 O O . PHE B 1 591 ? 1.275 -93.938 -62.562 1 79.5 591 PHE B O 1
ATOM 10028 N N . LEU B 1 592 ? 2.154 -91.938 -62.938 1 80 592 LEU B N 1
ATOM 10029 C CA . LEU B 1 592 ? 1.35 -91.75 -64.125 1 80 592 LEU B CA 1
ATOM 10030 C C . LEU B 1 592 ? 1.868 -92.562 -65.312 1 80 592 LEU B C 1
ATOM 10032 O O . LEU B 1 592 ? 1.081 -93.125 -66.062 1 80 592 LEU B O 1
ATOM 10036 N N . LYS B 1 593 ? 3.141 -92.812 -65.375 1 80.06 593 LYS B N 1
ATOM 10037 C CA . LYS B 1 593 ? 3.727 -93.625 -66.438 1 80.06 593 LYS B CA 1
ATOM 10038 C C . LYS B 1 593 ? 3.434 -95.125 -66.25 1 80.06 593 LYS B C 1
ATOM 10040 O O . LYS B 1 593 ? 3.26 -95.875 -67.188 1 80.06 593 LYS B O 1
ATOM 10045 N N . HIS B 1 594 ? 3.363 -95.5 -65.062 1 76.69 594 HIS B N 1
ATOM 10046 C CA . HIS B 1 594 ? 3.086 -96.875 -64.75 1 76.69 594 HIS B CA 1
ATOM 10047 C C . HIS B 1 594 ? 1.694 -97.062 -64.188 1 76.69 594 HIS B C 1
ATOM 10049 O O . HIS B 1 594 ? 1.508 -97.875 -63.25 1 76.69 594 HIS B O 1
ATOM 10055 N N . ARG B 1 595 ? 0.816 -96.25 -64.562 1 71.81 595 ARG B N 1
ATOM 10056 C CA . ARG B 1 595 ? -0.557 -96.25 -64.062 1 71.81 595 ARG B CA 1
ATOM 10057 C C . ARG B 1 595 ? -1.204 -97.625 -64.25 1 71.81 595 ARG B C 1
ATOM 10059 O O . ARG B 1 595 ? -2.045 -98 -63.438 1 71.81 595 ARG B O 1
ATOM 10066 N N . GLY B 1 596 ? -0.833 -98.375 -65.125 1 67.75 596 GLY B N 1
ATOM 10067 C CA . GLY B 1 596 ? -1.412 -99.688 -65.438 1 67.75 596 GLY B CA 1
ATOM 10068 C C . GLY B 1 596 ? -0.744 -100.812 -64.688 1 67.75 596 GLY B C 1
ATOM 10069 O O . GLY B 1 596 ? -1.203 -102 -64.75 1 67.75 596 GLY B O 1
ATOM 10070 N N . SER B 1 597 ? 0.294 -100.5 -63.938 1 68.88 597 SER B N 1
ATOM 10071 C CA . SER B 1 597 ? 0.995 -101.562 -63.281 1 68.88 597 SER B CA 1
ATOM 10072 C C . SER B 1 597 ? 0.322 -101.938 -61.969 1 68.88 597 SER B C 1
ATOM 10074 O O . SER B 1 597 ? -0.366 -101.125 -61.344 1 68.88 597 SER B O 1
ATOM 10076 N N . PHE B 1 598 ? 0.332 -103.188 -61.5 1 64.62 598 PHE B N 1
ATOM 10077 C CA . PHE B 1 598 ? -0.304 -103.75 -60.344 1 64.62 598 PHE B CA 1
ATOM 10078 C C . PHE B 1 598 ? 0.183 -103.062 -59.062 1 64.62 598 PHE B C 1
ATOM 10080 O O . PHE B 1 598 ? -0.582 -102.938 -58.094 1 64.62 598 PHE B O 1
ATOM 10087 N N . ILE B 1 599 ? 1.292 -102.5 -59.094 1 62.53 599 ILE B N 1
ATOM 10088 C CA . ILE B 1 599 ? 1.88 -101.875 -57.906 1 62.53 599 ILE B CA 1
ATOM 10089 C C . ILE B 1 599 ? 1.223 -100.562 -57.625 1 62.53 599 ILE B C 1
ATOM 10091 O O . ILE B 1 599 ? 0.918 -100.25 -56.469 1 62.53 599 ILE B O 1
ATOM 10095 N N . VAL B 1 600 ? 0.996 -99.75 -58.625 1 65.31 600 VAL B N 1
ATOM 10096 C CA . VAL B 1 600 ? 0.369 -98.5 -58.438 1 65.31 600 VAL B CA 1
ATOM 10097 C C . VAL B 1 600 ? -1.107 -98.625 -58.094 1 65.31 600 VAL B C 1
ATOM 10099 O O . VAL B 1 600 ? -1.659 -97.875 -57.312 1 65.31 600 VAL B O 1
ATOM 10102 N N . ALA B 1 601 ? -1.646 -99.688 -58.625 1 63.09 601 ALA B N 1
ATOM 10103 C CA . ALA B 1 601 ? -3.039 -100 -58.312 1 63.09 601 ALA B CA 1
ATOM 10104 C C . ALA B 1 601 ? -3.186 -100.5 -56.875 1 63.09 601 ALA B C 1
ATOM 10106 O O . ALA B 1 601 ? -4.18 -100.25 -56.219 1 63.09 601 ALA B O 1
ATOM 10107 N N . ALA B 1 602 ? -2.193 -101.188 -56.438 1 59.62 602 ALA B N 1
ATOM 10108 C CA . ALA B 1 602 ? -2.205 -101.75 -55.094 1 59.62 602 ALA B CA 1
ATOM 10109 C C . ALA B 1 602 ? -1.94 -100.688 -54.031 1 59.62 602 ALA B C 1
ATOM 10111 O O . ALA B 1 602 ? -2.369 -100.812 -52.906 1 59.62 602 ALA B O 1
ATOM 10112 N N . SER B 1 603 ? -1.239 -99.625 -54.438 1 59.88 603 SER B N 1
ATOM 10113 C CA . SER B 1 603 ? -0.891 -98.562 -53.469 1 59.88 603 SER B CA 1
ATOM 10114 C C . SER B 1 603 ? -2.031 -97.562 -53.312 1 59.88 603 SER B C 1
ATOM 10116 O O . SER B 1 603 ? -1.956 -96.688 -52.5 1 59.88 603 SER B O 1
ATOM 10118 N N . GLY B 1 604 ? -3.158 -97.75 -53.875 1 64.44 604 GLY B N 1
ATOM 10119 C CA . GLY B 1 604 ? -4.34 -96.938 -53.656 1 64.44 604 GLY B CA 1
ATOM 10120 C C . GLY B 1 604 ? -4.848 -96.25 -54.906 1 64.44 604 GLY B C 1
ATOM 10121 O O . GLY B 1 604 ? -5.918 -95.688 -54.906 1 64.44 604 GLY B O 1
ATOM 10122 N N . GLY B 1 605 ? -4.211 -96.562 -56.125 1 65.19 605 GLY B N 1
ATOM 10123 C CA . GLY B 1 605 ? -4.633 -96.125 -57.438 1 65.19 605 GLY B CA 1
ATOM 10124 C C . GLY B 1 605 ? -4.816 -94.625 -57.5 1 65.19 605 GLY B C 1
ATOM 10125 O O . GLY B 1 605 ? -3.898 -93.875 -57.156 1 65.19 605 GLY B O 1
ATOM 10126 N N . THR B 1 606 ? -6.117 -94.062 -57.656 1 70.25 606 THR B N 1
ATOM 10127 C CA . THR B 1 606 ? -6.512 -92.688 -57.844 1 70.25 606 THR B CA 1
ATOM 10128 C C . THR B 1 606 ? -6.391 -91.938 -56.5 1 70.25 606 THR B C 1
ATOM 10130 O O . THR B 1 606 ? -6.082 -90.75 -56.5 1 70.25 606 THR B O 1
ATOM 10133 N N . LEU B 1 607 ? -6.473 -92.625 -55.5 1 72.69 607 LEU B N 1
ATOM 10134 C CA . LEU B 1 607 ? -6.43 -91.938 -54.188 1 72.69 607 LEU B CA 1
ATOM 10135 C C . LEU B 1 607 ? -5.004 -91.562 -53.812 1 72.69 607 LEU B C 1
ATOM 10137 O O . LEU B 1 607 ? -4.789 -90.562 -53.125 1 72.69 607 LEU B O 1
ATOM 10141 N N . SER B 1 608 ? -4.133 -92.312 -54.281 1 75.5 608 SER B N 1
ATOM 10142 C CA . SER B 1 608 ? -2.738 -91.938 -54.062 1 75.5 608 SER B CA 1
ATOM 10143 C C . SER B 1 608 ? -2.34 -90.688 -54.812 1 75.5 608 SER B C 1
ATOM 10145 O O . SER B 1 608 ? -1.479 -89.938 -54.375 1 75.5 608 SER B O 1
ATOM 10147 N N . PHE B 1 609 ? -3.086 -90.562 -55.875 1 78.62 609 PHE B N 1
ATOM 10148 C CA . PHE B 1 609 ? -2.828 -89.375 -56.625 1 78.62 609 PHE B CA 1
ATOM 10149 C C . PHE B 1 609 ? -3.371 -88.125 -55.906 1 78.62 609 PHE B C 1
ATOM 10151 O O . PHE B 1 609 ? -2.738 -87.062 -55.906 1 78.62 609 PHE B O 1
ATOM 10158 N N . VAL B 1 610 ? -4.43 -88.25 -55.281 1 76.81 610 VAL B N 1
ATOM 10159 C CA . VAL B 1 610 ? -5.016 -87.125 -54.531 1 76.81 610 VAL B CA 1
ATOM 10160 C C . VAL B 1 610 ? -4.168 -86.812 -53.312 1 76.81 610 VAL B C 1
ATOM 10162 O O . VAL B 1 610 ? -4 -85.688 -52.938 1 76.81 610 VAL B O 1
ATOM 10165 N N . ALA B 1 611 ? -3.662 -87.812 -52.812 1 77.5 611 ALA B N 1
ATOM 10166 C CA . ALA B 1 611 ? -2.783 -87.625 -51.688 1 77.5 611 ALA B CA 1
ATOM 10167 C C . ALA B 1 611 ? -1.521 -86.875 -52.094 1 77.5 611 ALA B C 1
ATOM 10169 O O . ALA B 1 611 ? -1.048 -86 -51.344 1 77.5 611 ALA B O 1
ATOM 10170 N N . LEU B 1 612 ? -1.082 -87.188 -53.219 1 80.81 612 LEU B N 1
ATOM 10171 C CA . LEU B 1 612 ? 0.126 -86.562 -53.719 1 80.81 612 LEU B CA 1
ATOM 10172 C C . LEU B 1 612 ? -0.145 -85.125 -54.031 1 80.81 612 LEU B C 1
ATOM 10174 O O . LEU B 1 612 ? 0.677 -84.25 -53.75 1 80.81 612 LEU B O 1
ATOM 10178 N N . ILE B 1 613 ? -1.257 -84.812 -54.562 1 83.5 613 ILE B N 1
ATOM 10179 C CA . ILE B 1 613 ? -1.626 -83.438 -54.906 1 83.5 613 ILE B CA 1
ATOM 10180 C C . ILE B 1 613 ? -1.809 -82.688 -53.594 1 83.5 613 ILE B C 1
ATOM 10182 O O . ILE B 1 613 ? -1.427 -81.5 -53.531 1 83.5 613 ILE B O 1
ATOM 10186 N N . SER B 1 614 ? -2.361 -83.25 -52.656 1 79.38 614 SER B N 1
ATOM 10187 C CA . SER B 1 614 ? -2.543 -82.562 -51.375 1 79.38 614 SER B CA 1
ATOM 10188 C C . SER B 1 614 ? -1.201 -82.312 -50.719 1 79.38 614 SER B C 1
ATOM 10190 O O . SER B 1 614 ? -1.026 -81.188 -50.125 1 79.38 614 SER B O 1
ATOM 10192 N N . LEU B 1 615 ? -0.324 -83.188 -50.875 1 79.56 615 LEU B N 1
ATOM 10193 C CA . LEU B 1 615 ? 0.997 -82.938 -50.312 1 79.56 615 LEU B CA 1
ATOM 10194 C C . LEU B 1 615 ? 1.727 -81.875 -51.062 1 79.56 615 LEU B C 1
ATOM 10196 O O . LEU B 1 615 ? 2.457 -81.062 -50.469 1 79.56 615 LEU B O 1
ATOM 10200 N N . MET B 1 616 ? 1.53 -81.875 -52.312 1 85 616 MET B N 1
ATOM 10201 C CA . MET B 1 616 ? 2.092 -80.75 -53.094 1 85 616 MET B CA 1
ATOM 10202 C C . MET B 1 616 ? 1.48 -79.438 -52.719 1 85 616 MET B C 1
ATOM 10204 O O . MET B 1 616 ? 2.184 -78.438 -52.625 1 85 616 MET B O 1
ATOM 10208 N N . GLY B 1 617 ? 0.195 -79.438 -52.469 1 84.44 617 GLY B N 1
ATOM 10209 C CA . GLY B 1 617 ? -0.477 -78.25 -52 1 84.44 617 GLY B CA 1
ATOM 10210 C C . GLY B 1 617 ? 0.019 -77.75 -50.656 1 84.44 617 GLY B C 1
ATOM 10211 O O . GLY B 1 617 ? 0.158 -76.562 -50.469 1 84.44 617 GLY B O 1
ATOM 10212 N N . ALA B 1 618 ? 0.317 -78.625 -49.844 1 78.31 618 ALA B N 1
ATOM 10213 C CA . ALA B 1 618 ? 0.851 -78.25 -48.531 1 78.31 618 ALA B CA 1
ATOM 10214 C C . ALA B 1 618 ? 2.219 -77.562 -48.656 1 78.31 618 ALA B C 1
ATOM 10216 O O . ALA B 1 618 ? 2.529 -76.625 -47.938 1 78.31 618 ALA B O 1
ATOM 10217 N N . CYS B 1 619 ? 3 -78.062 -49.531 1 80.5 619 CYS B N 1
ATOM 10218 C CA . CYS B 1 619 ? 4.309 -77.5 -49.781 1 80.5 619 CYS B CA 1
ATOM 10219 C C . CYS B 1 619 ? 4.164 -76.125 -50.375 1 80.5 619 CYS B C 1
ATOM 10221 O O . CYS B 1 619 ? 4.875 -75.188 -50 1 80.5 619 CYS B O 1
ATOM 10223 N N . LEU B 1 620 ? 3.242 -76.062 -51.25 1 85.25 620 LEU B N 1
ATOM 10224 C CA . LEU B 1 620 ? 3.027 -74.75 -51.906 1 85.25 620 LEU B CA 1
ATOM 10225 C C . LEU B 1 620 ? 2.422 -73.75 -50.938 1 85.25 620 LEU B C 1
ATOM 10227 O O . LEU B 1 620 ? 2.633 -72.562 -51.094 1 85.25 620 LEU B O 1
ATOM 10231 N N . SER B 1 621 ? 1.677 -74.125 -50.031 1 80.69 621 SER B N 1
ATOM 10232 C CA . SER B 1 621 ? 1.057 -73.25 -49.094 1 80.69 621 SER B CA 1
ATOM 10233 C C . SER B 1 621 ? 2.105 -72.562 -48.219 1 80.69 621 SER B C 1
ATOM 10235 O O . SER B 1 621 ? 1.85 -71.5 -47.656 1 80.69 621 SER B O 1
ATOM 10237 N N . LEU B 1 622 ? 3.264 -73.062 -48.156 1 77.5 622 LEU B N 1
ATOM 10238 C CA . LEU B 1 622 ? 4.324 -72.5 -47.344 1 77.5 622 LEU B CA 1
ATOM 10239 C C . LEU B 1 622 ? 4.828 -71.188 -48 1 77.5 622 LEU B C 1
ATOM 10241 O O . LEU B 1 622 ? 5.359 -70.312 -47.344 1 77.5 622 LEU B O 1
ATOM 10245 N N . VAL B 1 623 ? 4.602 -71.062 -49.25 1 80.25 623 VAL B N 1
ATOM 10246 C CA . VAL B 1 623 ? 5.043 -69.875 -49.969 1 80.25 623 VAL B CA 1
ATOM 10247 C C . VAL B 1 623 ? 4.148 -68.688 -49.625 1 80.25 623 VAL B C 1
ATOM 10249 O O . VAL B 1 623 ? 4.57 -67.562 -49.75 1 80.25 623 VAL B O 1
ATOM 10252 N N . LEU B 1 624 ? 2.986 -69 -49.125 1 79 624 LEU B N 1
ATOM 10253 C CA . LEU B 1 624 ? 2.068 -67.938 -48.781 1 79 624 LEU B CA 1
ATOM 10254 C C . LEU B 1 624 ? 2.557 -67.188 -47.531 1 79 624 LEU B C 1
ATOM 10256 O O . LEU B 1 624 ? 2.098 -66.062 -47.25 1 79 624 LEU B O 1
ATOM 10260 N N . PHE B 1 625 ? 3.494 -67.688 -46.875 1 75.88 625 PHE B N 1
ATOM 10261 C CA . PHE B 1 625 ? 3.99 -67.062 -45.656 1 75.88 625 PHE B CA 1
ATOM 10262 C C . PHE B 1 625 ? 5.184 -66.188 -45.969 1 75.88 625 PHE B C 1
ATOM 10264 O O . PHE B 1 625 ? 5.68 -65.438 -45.094 1 75.88 625 PHE B O 1
ATOM 10271 N N . LEU B 1 626 ? 5.523 -66.188 -47.219 1 78.06 626 LEU B N 1
ATOM 10272 C CA . LEU B 1 626 ? 6.656 -65.375 -47.594 1 78.06 626 LEU B CA 1
ATOM 10273 C C . LEU B 1 626 ? 6.176 -64.062 -48.25 1 78.06 626 LEU B C 1
ATOM 10275 O O . LEU B 1 626 ? 5.219 -64.062 -49.031 1 78.06 626 LEU B O 1
ATOM 10279 N N . GLY B 1 627 ? 6.777 -62.875 -47.75 1 74.38 627 GLY B N 1
ATOM 10280 C CA . GLY B 1 627 ? 6.457 -61.594 -48.344 1 74.38 627 GLY B CA 1
ATOM 10281 C C . GLY B 1 627 ? 5.508 -60.781 -47.469 1 74.38 627 GLY B C 1
ATOM 10282 O O . GLY B 1 627 ? 5.133 -61.188 -46.375 1 74.38 627 GLY B O 1
ATOM 10283 N N . GLN B 1 628 ? 5.047 -59.562 -47.938 1 73.25 628 GLN B N 1
ATOM 10284 C CA . GLN B 1 628 ? 4.164 -58.656 -47.219 1 73.25 628 GLN B CA 1
ATOM 10285 C C . GLN B 1 628 ? 2.725 -59.156 -47.25 1 73.25 628 GLN B C 1
ATOM 10287 O O . GLN B 1 628 ? 2.18 -59.469 -48.312 1 73.25 628 GLN B O 1
ATOM 10292 N N . PRO B 1 629 ? 2.262 -59.375 -45.938 1 66.19 629 PRO B N 1
ATOM 10293 C CA . PRO B 1 629 ? 0.922 -59.969 -45.875 1 66.19 629 PRO B CA 1
ATOM 10294 C C . PRO B 1 629 ? -0.163 -59.031 -46.406 1 66.19 629 PRO B C 1
ATOM 10296 O O . PRO B 1 629 ? -0.203 -57.844 -46.031 1 66.19 629 PRO B O 1
ATOM 10299 N N . ARG B 1 630 ? -0.714 -59.344 -47.5 1 71.62 630 ARG B N 1
ATOM 10300 C CA . ARG B 1 630 ? -1.921 -58.688 -48 1 71.62 630 ARG B CA 1
ATOM 10301 C C . ARG B 1 630 ? -3.174 -59.375 -47.469 1 71.62 630 ARG B C 1
ATOM 10303 O O . ARG B 1 630 ? -3.107 -60.5 -46.938 1 71.62 630 ARG B O 1
ATOM 10310 N N . ASP B 1 631 ? -4.227 -58.75 -47.312 1 69.5 631 ASP B N 1
ATOM 10311 C CA . ASP B 1 631 ? -5.477 -59.25 -46.719 1 69.5 631 ASP B CA 1
ATOM 10312 C C . ASP B 1 631 ? -5.832 -60.625 -47.25 1 69.5 631 ASP B C 1
ATOM 10314 O O . ASP B 1 631 ? -6.188 -61.531 -46.469 1 69.5 631 ASP B O 1
ATOM 10318 N N . MET B 1 632 ? -5.68 -60.719 -48.5 1 72.06 632 MET B N 1
ATOM 10319 C CA . MET B 1 632 ? -6.074 -62 -49.125 1 72.06 632 MET B CA 1
ATOM 10320 C C . MET B 1 632 ? -5.121 -63.125 -48.688 1 72.06 632 MET B C 1
ATOM 10322 O O . MET B 1 632 ? -5.555 -64.25 -48.406 1 72.06 632 MET B O 1
ATOM 10326 N N . VAL B 1 633 ? -3.896 -62.844 -48.5 1 73 633 VAL B N 1
ATOM 10327 C CA . VAL B 1 633 ? -2.896 -63.844 -48.156 1 73 633 VAL B CA 1
ATOM 10328 C C . VAL B 1 633 ? -3.045 -64.25 -46.719 1 73 633 VAL B C 1
ATOM 10330 O O . VAL B 1 633 ? -2.924 -65.438 -46.375 1 73 633 VAL B O 1
ATOM 10333 N N . CYS B 1 634 ? -3.455 -63.5 -45.906 1 70 634 CYS B N 1
ATOM 10334 C CA . CYS B 1 634 ? -3.605 -63.781 -44.469 1 70 634 CYS B CA 1
ATOM 10335 C C . CYS B 1 634 ? -4.812 -64.688 -44.219 1 70 634 CYS B C 1
ATOM 10337 O O . CYS B 1 634 ? -4.777 -65.562 -43.344 1 70 634 CYS B O 1
ATOM 10339 N N . HIS B 1 635 ? -5.758 -64.562 -45.062 1 70.44 635 HIS B N 1
ATOM 10340 C CA . HIS B 1 635 ? -6.965 -65.312 -44.906 1 70.44 635 HIS B CA 1
ATOM 10341 C C . HIS B 1 635 ? -6.762 -66.75 -45.438 1 70.44 635 HIS B C 1
ATOM 10343 O O . HIS B 1 635 ? -7.41 -67.688 -45 1 70.44 635 HIS B O 1
ATOM 10349 N N . LEU B 1 636 ? -5.816 -66.812 -46.312 1 71.81 636 LEU B N 1
ATOM 10350 C CA . LEU B 1 636 ? -5.645 -68.125 -47 1 71.81 636 LEU B CA 1
ATOM 10351 C C . LEU B 1 636 ? -4.52 -68.938 -46.344 1 71.81 636 LEU B C 1
ATOM 10353 O O . LEU B 1 636 ? -4.461 -70.125 -46.469 1 71.81 636 LEU B O 1
ATOM 10357 N N . GLN B 1 637 ? -3.803 -68.438 -45.469 1 73.25 637 GLN B N 1
ATOM 10358 C CA . GLN B 1 637 ? -2.605 -69.062 -44.938 1 73.25 637 GLN B CA 1
ATOM 10359 C C . GLN B 1 637 ? -2.965 -70.25 -44.031 1 73.25 637 GLN B C 1
ATOM 10361 O O . GLN B 1 637 ? -2.48 -71.375 -44.25 1 73.25 637 GLN B O 1
ATOM 10366 N N . LEU B 1 638 ? -3.836 -70 -43.125 1 68.62 638 LEU B N 1
ATOM 10367 C CA . LEU B 1 638 ? -4.105 -71.062 -42.094 1 68.62 638 LEU B CA 1
ATOM 10368 C C . LEU B 1 638 ? -5.055 -72.125 -42.625 1 68.62 638 LEU B C 1
ATOM 10370 O O . LEU B 1 638 ? -4.812 -73.312 -42.469 1 68.62 638 LEU B O 1
ATOM 10374 N N . PRO B 1 639 ? -6.023 -71.688 -43.375 1 71.38 639 PRO B N 1
ATOM 10375 C CA . PRO B 1 639 ? -6.918 -72.75 -43.875 1 71.38 639 PRO B CA 1
ATOM 10376 C C . PRO B 1 639 ? -6.242 -73.688 -44.906 1 71.38 639 PRO B C 1
ATOM 10378 O O . PRO B 1 639 ? -6.441 -74.875 -44.875 1 71.38 639 PRO B O 1
ATOM 10381 N N . LEU B 1 640 ? -5.422 -73.125 -45.656 1 75.06 640 LEU B N 1
ATOM 10382 C CA . LEU B 1 640 ? -4.836 -73.938 -46.719 1 75.06 640 LEU B CA 1
ATOM 10383 C C . LEU B 1 640 ? -3.809 -74.938 -46.156 1 75.06 640 LEU B C 1
ATOM 10385 O O . LEU B 1 640 ? -3.744 -76.062 -46.562 1 75.06 640 LEU B O 1
ATOM 10389 N N . THR B 1 641 ? -3.15 -74.562 -45.188 1 71 641 THR B N 1
ATOM 10390 C CA . THR B 1 641 ? -2.172 -75.5 -44.594 1 71 641 THR B CA 1
ATOM 10391 C C . THR B 1 641 ? -2.867 -76.625 -43.844 1 71 641 THR B C 1
ATOM 10393 O O . THR B 1 641 ? -2.408 -77.75 -43.875 1 71 641 THR B O 1
ATOM 10396 N N . SER B 1 642 ? -3.996 -76.375 -43.312 1 69.19 642 SER B N 1
ATOM 10397 C CA . SER B 1 642 ? -4.723 -77.375 -42.531 1 69.19 642 SER B CA 1
ATOM 10398 C C . SER B 1 642 ? -5.477 -78.312 -43.438 1 69.19 642 SER B C 1
ATOM 10400 O O . SER B 1 642 ? -5.473 -79.5 -43.219 1 69.19 642 SER B O 1
ATOM 10402 N N . ILE B 1 643 ? -5.965 -77.812 -44.5 1 72.31 643 ILE B N 1
ATOM 10403 C CA . ILE B 1 643 ? -6.766 -78.625 -45.406 1 72.31 643 ILE B CA 1
ATOM 10404 C C . ILE B 1 643 ? -5.859 -79.625 -46.125 1 72.31 643 ILE B C 1
ATOM 10406 O O . ILE B 1 643 ? -6.164 -80.812 -46.188 1 72.31 643 ILE B O 1
ATOM 10410 N N . PHE B 1 644 ? -4.762 -79.188 -46.531 1 75.75 644 PHE B N 1
ATOM 10411 C CA . PHE B 1 644 ? -3.906 -80.062 -47.312 1 75.75 644 PHE B CA 1
ATOM 10412 C C . PHE B 1 644 ? -3.291 -81.188 -46.469 1 75.75 644 PHE B C 1
ATOM 10414 O O . PHE B 1 644 ? -3.176 -82.312 -46.875 1 75.75 644 PHE B O 1
ATOM 10421 N N . LYS B 1 645 ? -3.066 -80.938 -45.281 1 68.5 645 LYS B N 1
ATOM 10422 C CA . LYS B 1 645 ? -2.502 -81.938 -44.375 1 68.5 645 LYS B CA 1
ATOM 10423 C C . LYS B 1 645 ? -3.564 -83 -43.938 1 68.5 645 LYS B C 1
ATOM 10425 O O . LYS B 1 645 ? -3.299 -84.188 -43.875 1 68.5 645 LYS B O 1
ATOM 10430 N N . THR B 1 646 ? -4.754 -82.5 -43.781 1 69.5 646 THR B N 1
ATOM 10431 C CA . THR B 1 646 ? -5.84 -83.375 -43.344 1 69.5 646 THR B CA 1
ATOM 10432 C C . THR B 1 646 ? -6.277 -84.312 -44.469 1 69.5 646 THR B C 1
ATOM 10434 O O . THR B 1 646 ? -6.562 -85.5 -44.219 1 69.5 646 THR B O 1
ATOM 10437 N N . VAL B 1 647 ? -6.18 -83.75 -45.594 1 72.19 647 VAL B N 1
ATOM 10438 C CA . VAL B 1 647 ? -6.602 -84.562 -46.75 1 72.19 647 VAL B CA 1
ATOM 10439 C C . VAL B 1 647 ? -5.59 -85.688 -46.969 1 72.19 647 VAL B C 1
ATOM 10441 O O . VAL B 1 647 ? -5.973 -86.875 -47.188 1 72.19 647 VAL B O 1
ATOM 10444 N N . ALA B 1 648 ? -4.395 -85.438 -46.781 1 72.69 648 ALA B N 1
ATOM 10445 C CA . ALA B 1 648 ? -3.365 -86.438 -47 1 72.69 648 ALA B CA 1
ATOM 10446 C C . ALA B 1 648 ? -3.445 -87.562 -45.938 1 72.69 648 ALA B C 1
ATOM 10448 O O . ALA B 1 648 ? -3.391 -88.75 -46.25 1 72.69 648 ALA B O 1
ATOM 10449 N N . ILE B 1 649 ? -3.742 -87.25 -44.781 1 67.44 649 ILE B N 1
ATOM 10450 C CA . ILE B 1 649 ? -3.787 -88.188 -43.688 1 67.44 649 ILE B CA 1
ATOM 10451 C C . ILE B 1 649 ? -5.074 -89 -43.781 1 67.44 649 ILE B C 1
ATOM 10453 O O . ILE B 1 649 ? -5.074 -90.188 -43.5 1 67.44 649 ILE B O 1
ATOM 10457 N N . SER B 1 650 ? -6.074 -88.375 -44.25 1 67.06 650 SER B N 1
ATOM 10458 C CA . SER B 1 650 ? -7.34 -89.062 -44.406 1 67.06 650 SER B CA 1
ATOM 10459 C C . SER B 1 650 ? -7.238 -90.125 -45.5 1 67.06 650 SER B C 1
ATOM 10461 O O . SER B 1 650 ? -7.77 -91.25 -45.344 1 67.06 650 SER B O 1
ATOM 10463 N N . ILE B 1 651 ? -6.492 -89.875 -46.438 1 72.12 651 ILE B N 1
ATOM 10464 C CA . ILE B 1 651 ? -6.367 -90.812 -47.562 1 72.12 651 ILE B CA 1
ATOM 10465 C C . ILE B 1 651 ? -5.461 -91.938 -47.156 1 72.12 651 ILE B C 1
ATOM 10467 O O . ILE B 1 651 ? -5.75 -93.125 -47.438 1 72.12 651 ILE B O 1
ATOM 10471 N N . ILE B 1 652 ? -4.48 -91.625 -46.406 1 67.5 652 ILE B N 1
ATOM 10472 C CA . ILE B 1 652 ? -3.586 -92.688 -45.938 1 67.5 652 ILE B CA 1
ATOM 10473 C C . ILE B 1 652 ? -4.328 -93.625 -45 1 67.5 652 ILE B C 1
ATOM 10475 O O . ILE B 1 652 ? -4.176 -94.812 -45.062 1 67.5 652 ILE B O 1
ATOM 10479 N N . THR B 1 653 ? -5.184 -93.062 -44.25 1 67.88 653 THR B N 1
ATOM 10480 C CA . THR B 1 653 ? -5.977 -93.875 -43.312 1 67.88 653 THR B CA 1
ATOM 10481 C C . THR B 1 653 ? -6.973 -94.75 -44.062 1 67.88 653 THR B C 1
ATOM 10483 O O . THR B 1 653 ? -7.168 -95.938 -43.719 1 67.88 653 THR B O 1
ATOM 10486 N N . PHE B 1 654 ? -7.344 -94.188 -45.094 1 67.44 654 PHE B N 1
ATOM 10487 C CA . PHE B 1 654 ? -8.305 -94.875 -45.906 1 67.44 654 PHE B CA 1
ATOM 10488 C C . PHE B 1 654 ? -7.633 -96.062 -46.594 1 67.44 654 PHE B C 1
ATOM 10490 O O . PHE B 1 654 ? -8.172 -97.188 -46.625 1 67.44 654 PHE B O 1
ATOM 10497 N N . ILE B 1 655 ? -6.605 -95.812 -47.094 1 67.81 655 ILE B N 1
ATOM 10498 C CA . ILE B 1 655 ? -5.902 -96.875 -47.812 1 67.81 655 ILE B CA 1
ATOM 10499 C C . ILE B 1 655 ? -5.477 -98 -46.812 1 67.81 655 ILE B C 1
ATOM 10501 O O . ILE B 1 655 ? -5.59 -99.188 -47.125 1 67.81 655 ILE B O 1
ATOM 10505 N N . SER B 1 656 ? -5.133 -97.625 -45.656 1 63.94 656 SER B N 1
ATOM 10506 C CA . SER B 1 656 ? -4.73 -98.625 -44.656 1 63.94 656 SER B CA 1
ATOM 10507 C C . SER B 1 656 ? -5.918 -99.438 -44.219 1 63.94 656 SER B C 1
ATOM 10509 O O . SER B 1 656 ? -5.785 -100.688 -44 1 63.94 656 SER B O 1
ATOM 10511 N N . LEU B 1 657 ? -6.992 -98.938 -44.25 1 63.97 657 LEU B N 1
ATOM 10512 C CA . LEU B 1 657 ? -8.195 -99.625 -43.875 1 63.97 657 LEU B CA 1
ATOM 10513 C C . LEU B 1 657 ? -8.648 -100.562 -44.969 1 63.97 657 LEU B C 1
ATOM 10515 O O . LEU B 1 657 ? -9.125 -101.688 -44.688 1 63.97 657 LEU B O 1
ATOM 10519 N N . GLN B 1 658 ? -8.414 -100.25 -46.125 1 62.5 658 GLN B N 1
ATOM 10520 C CA . GLN B 1 658 ? -8.766 -101.062 -47.25 1 62.5 658 GLN B CA 1
ATOM 10521 C C . GLN B 1 658 ? -7.863 -102.312 -47.312 1 62.5 658 GLN B C 1
ATOM 10523 O O . GLN B 1 658 ? -8.336 -103.438 -47.594 1 62.5 658 GLN B O 1
ATOM 10528 N N . ILE B 1 659 ? -6.707 -102 -47.062 1 62.34 659 ILE B N 1
ATOM 10529 C CA . ILE B 1 659 ? -5.773 -103.062 -47.094 1 62.34 659 ILE B CA 1
ATOM 10530 C C . ILE B 1 659 ? -6.094 -104.062 -45.969 1 62.34 659 ILE B C 1
ATOM 10532 O O . ILE B 1 659 ? -6.086 -105.312 -46.156 1 62.34 659 ILE B O 1
ATOM 10536 N N . LEU B 1 660 ? -6.523 -103.688 -44.969 1 60.38 660 LEU B N 1
ATOM 10537 C CA . LEU B 1 660 ? -6.879 -104.5 -43.812 1 60.38 660 LEU B CA 1
ATOM 10538 C C . LEU B 1 660 ? -8.148 -105.312 -44.094 1 60.38 660 LEU B C 1
ATOM 10540 O O . LEU B 1 660 ? -8.25 -106.5 -43.75 1 60.38 660 LEU B O 1
ATOM 10544 N N . TYR B 1 661 ? -8.914 -104.688 -44.812 1 60.25 661 TYR B N 1
ATOM 10545 C CA . TYR B 1 661 ? -10.164 -105.375 -45.125 1 60.25 661 TYR B CA 1
ATOM 10546 C C . TYR B 1 661 ? -9.945 -106.5 -46.156 1 60.25 661 TYR B C 1
ATOM 10548 O O . TYR B 1 661 ? -10.531 -107.562 -46.031 1 60.25 661 TYR B O 1
ATOM 10556 N N . VAL B 1 662 ? -9.07 -106.375 -47.031 1 60.41 662 VAL B N 1
ATOM 10557 C CA . VAL B 1 662 ? -8.852 -107.375 -48.094 1 60.41 662 VAL B CA 1
ATOM 10558 C C . VAL B 1 662 ? -8.008 -108.5 -47.562 1 60.41 662 VAL B C 1
ATOM 10560 O O . VAL B 1 662 ? -8.211 -109.688 -47.969 1 60.41 662 VAL B O 1
ATOM 10563 N N . THR B 1 663 ? -7.195 -108.188 -46.719 1 58.69 663 THR B N 1
ATOM 10564 C CA . THR B 1 663 ? -6.293 -109.25 -46.281 1 58.69 663 THR B CA 1
ATOM 10565 C C . THR B 1 663 ? -6.922 -110.062 -45.188 1 58.69 663 THR B C 1
ATOM 10567 O O . THR B 1 663 ? -6.742 -111.312 -45.125 1 58.69 663 THR B O 1
ATOM 10570 N N . GLU B 1 664 ? -7.633 -109.688 -44.375 1 56.16 664 GLU B N 1
ATOM 10571 C CA . GLU B 1 664 ? -8.078 -110.375 -43.188 1 56.16 664 GLU B CA 1
ATOM 10572 C C . GLU B 1 664 ? -9.477 -111 -43.375 1 56.16 664 GLU B C 1
ATOM 10574 O O . GLU B 1 664 ? -9.844 -111.938 -42.75 1 56.16 664 GLU B O 1
ATOM 10579 N N . PHE B 1 665 ? -10.219 -110.438 -44.219 1 53.56 665 PHE B N 1
ATOM 10580 C CA . PHE B 1 665 ? -11.539 -111 -44.438 1 53.56 665 PHE B CA 1
ATOM 10581 C C . PHE B 1 665 ? -11.633 -111.625 -45.844 1 53.56 665 PHE B C 1
ATOM 10583 O O . PHE B 1 665 ? -12.172 -110.938 -46.75 1 53.56 665 PHE B O 1
ATOM 10590 N N . PRO B 1 666 ? -10.844 -112.625 -46.188 1 51.78 666 PRO B N 1
ATOM 10591 C CA . PRO B 1 666 ? -10.703 -113.188 -47.562 1 51.78 666 PRO B CA 1
ATOM 10592 C C . PRO B 1 666 ? -12.016 -113.688 -48.125 1 51.78 666 PRO B C 1
ATOM 10594 O O . PRO B 1 666 ? -12.125 -113.938 -49.312 1 51.78 666 PRO B O 1
ATOM 10597 N N . LYS B 1 667 ? -12.852 -114.562 -47.375 1 50.97 667 LYS B N 1
ATOM 10598 C CA . LYS B 1 667 ? -13.766 -115.5 -48 1 50.97 667 LYS B CA 1
ATOM 10599 C C . LYS B 1 667 ? -14.781 -114.812 -48.875 1 50.97 667 LYS B C 1
ATOM 10601 O O . LYS B 1 667 ? -15.266 -115.312 -49.875 1 50.97 667 LYS B O 1
ATOM 10606 N N . ASP B 1 668 ? -15.758 -114.125 -48.219 1 44.84 668 ASP B N 1
ATOM 10607 C CA . ASP B 1 668 ? -16.938 -113.812 -49.031 1 44.84 668 ASP B CA 1
ATOM 10608 C C . ASP B 1 668 ? -16.578 -112.875 -50.219 1 44.84 668 ASP B C 1
ATOM 10610 O O . ASP B 1 668 ? -16.094 -111.812 -50.031 1 44.84 668 ASP B O 1
ATOM 10614 N N . GLY B 1 669 ? -16.141 -113.438 -51.406 1 43.72 669 GLY B N 1
ATOM 10615 C CA . GLY B 1 669 ? -15.789 -113.062 -52.75 1 43.72 669 GLY B CA 1
ATOM 10616 C C . GLY B 1 669 ? -16.469 -111.812 -53.25 1 43.72 669 GLY B C 1
ATOM 10617 O O . GLY B 1 669 ? -15.953 -111.125 -54.156 1 43.72 669 GLY B O 1
ATOM 10618 N N . ARG B 1 670 ? -17.828 -111.875 -53.344 1 46.47 670 ARG B N 1
ATOM 10619 C CA . ARG B 1 670 ? -18.656 -111.062 -54.25 1 46.47 670 ARG B CA 1
ATOM 10620 C C . ARG B 1 670 ? -18.844 -109.688 -53.75 1 46.47 670 ARG B C 1
ATOM 10622 O O . ARG B 1 670 ? -19.844 -109 -54 1 46.47 670 ARG B O 1
ATOM 10629 N N . LEU B 1 671 ? -18.406 -109.312 -52.656 1 42 671 LEU B N 1
ATOM 10630 C CA . LEU B 1 671 ? -18.812 -107.938 -52.469 1 42 671 LEU B CA 1
ATOM 10631 C C . LEU B 1 671 ? -18.203 -107.062 -53.531 1 42 671 LEU B C 1
ATOM 10633 O O . LEU B 1 671 ? -16.984 -107.062 -53.688 1 42 671 LEU B O 1
ATOM 10637 N N . SER B 1 672 ? -18.969 -106.688 -54.5 1 43.69 672 SER B N 1
ATOM 10638 C CA . SER B 1 672 ? -18.703 -105.812 -55.656 1 43.69 672 SER B CA 1
ATOM 10639 C C . SER B 1 672 ? -17.844 -104.625 -55.25 1 43.69 672 SER B C 1
ATOM 10641 O O . SER B 1 672 ? -17.938 -104.125 -54.125 1 43.69 672 SER B O 1
ATOM 10643 N N . PRO B 1 673 ? -16.703 -104.375 -55.875 1 47.03 673 PRO B N 1
ATOM 10644 C CA . PRO B 1 673 ? -15.82 -103.188 -55.719 1 47.03 673 PRO B CA 1
ATOM 10645 C C . PRO B 1 673 ? -16.578 -101.938 -55.344 1 47.03 673 PRO B C 1
ATOM 10647 O O . PRO B 1 673 ? -15.992 -100.938 -54.844 1 47.03 673 PRO B O 1
ATOM 10650 N N . ALA B 1 674 ? -17.828 -101.812 -55.656 1 47.22 674 ALA B N 1
ATOM 10651 C CA . ALA B 1 674 ? -18.594 -100.562 -55.469 1 47.22 674 ALA B CA 1
ATOM 10652 C C . ALA B 1 674 ? -18.844 -100.375 -53.969 1 47.22 674 ALA B C 1
ATOM 10654 O O . ALA B 1 674 ? -18.906 -99.188 -53.531 1 47.22 674 ALA B O 1
ATOM 10655 N N . TYR B 1 675 ? -19.156 -101.312 -53.219 1 46.81 675 TYR B N 1
ATOM 10656 C CA . TYR B 1 675 ? -19.594 -101.125 -51.844 1 46.81 675 TYR B CA 1
ATOM 10657 C C . TYR B 1 675 ? -18.422 -100.75 -50.938 1 46.81 675 TYR B C 1
ATOM 10659 O O . TYR B 1 675 ? -18.641 -100.188 -49.875 1 46.81 675 TYR B O 1
ATOM 10667 N N . THR B 1 676 ? -17.266 -101.125 -51.219 1 50.28 676 THR B N 1
ATOM 10668 C CA . THR B 1 676 ? -16.156 -100.75 -50.344 1 50.28 676 THR B CA 1
ATOM 10669 C C . THR B 1 676 ? -15.711 -99.312 -50.594 1 50.28 676 THR B C 1
ATOM 10671 O O . THR B 1 676 ? -15.125 -98.625 -49.719 1 50.28 676 THR B O 1
ATOM 10674 N N . LYS B 1 677 ? -15.867 -98.812 -51.688 1 54.81 677 LYS B N 1
ATOM 10675 C CA . LYS B 1 677 ? -15.344 -97.5 -52.062 1 54.81 677 LYS B CA 1
ATOM 10676 C C . LYS B 1 677 ? -16.25 -96.375 -51.5 1 54.81 677 LYS B C 1
ATOM 10678 O O . LYS B 1 677 ? -15.766 -95.312 -51.125 1 54.81 677 LYS B O 1
ATOM 10683 N N . ARG B 1 678 ? -17.531 -96.562 -51.375 1 54.66 678 ARG B N 1
ATOM 10684 C CA . ARG B 1 678 ? -18.469 -95.5 -51.125 1 54.66 678 ARG B CA 1
ATOM 10685 C C . ARG B 1 678 ? -18.375 -95 -49.719 1 54.66 678 ARG B C 1
ATOM 10687 O O . ARG B 1 678 ? -18.312 -93.75 -49.469 1 54.66 678 ARG B O 1
ATOM 10694 N N . PRO B 1 679 ? -18.469 -95.812 -48.719 1 55.09 679 PRO B N 1
ATOM 10695 C CA . PRO B 1 679 ? -18.469 -95.188 -47.375 1 55.09 679 PRO B CA 1
ATOM 10696 C C . PRO B 1 679 ? -17.141 -94.5 -47.062 1 55.09 679 PRO B C 1
ATOM 10698 O O . PRO B 1 679 ? -17.141 -93.5 -46.344 1 55.09 679 PRO B O 1
ATOM 10701 N N . TRP B 1 680 ? -16.297 -95 -47.625 1 55.28 680 TRP B N 1
ATOM 10702 C CA . TRP B 1 680 ? -14.969 -94.438 -47.312 1 55.28 680 TRP B CA 1
ATOM 10703 C C . TRP B 1 680 ? -14.727 -93.125 -48.031 1 55.28 680 TRP B C 1
ATOM 10705 O O . TRP B 1 680 ? -14.086 -92.25 -47.5 1 55.28 680 TRP B O 1
ATOM 10715 N N . ASN B 1 681 ? -15.219 -93 -49.219 1 58.09 681 ASN B N 1
ATOM 10716 C CA . ASN B 1 681 ? -15.25 -91.688 -49.844 1 58.09 681 ASN B CA 1
ATOM 10717 C C . ASN B 1 681 ? -16.047 -90.688 -49 1 58.09 681 ASN B C 1
ATOM 10719 O O . ASN B 1 681 ? -15.688 -89.5 -48.938 1 58.09 681 ASN B O 1
ATOM 10723 N N . LEU B 1 682 ? -16.906 -91.25 -48.281 1 58.81 682 LEU B N 1
ATOM 10724 C CA . LEU B 1 682 ? -17.703 -90.375 -47.438 1 58.81 682 LEU B CA 1
ATOM 10725 C C . LEU B 1 682 ? -16.906 -89.938 -46.219 1 58.81 682 LEU B C 1
ATOM 10727 O O . LEU B 1 682 ? -17.062 -88.812 -45.75 1 58.81 682 LEU B O 1
ATOM 10731 N N . ALA B 1 683 ? -16.078 -90.812 -45.812 1 60.97 683 ALA B N 1
ATOM 10732 C CA . ALA B 1 683 ? -15.281 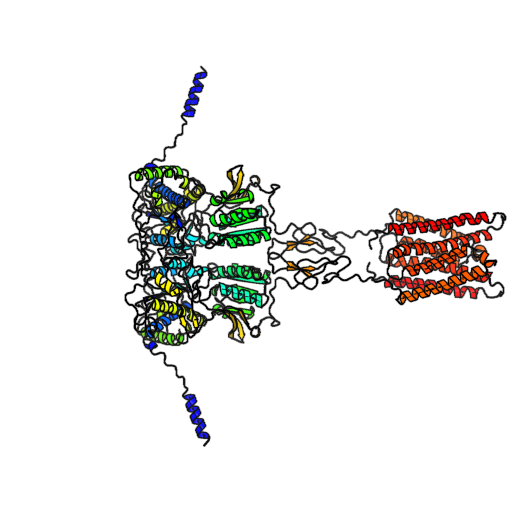-90.438 -44.625 1 60.97 683 ALA B CA 1
ATOM 10733 C C . ALA B 1 683 ? -14.242 -89.375 -45 1 60.97 683 ALA B C 1
ATOM 10735 O O . ALA B 1 683 ? -14.008 -88.438 -44.219 1 60.97 683 ALA B O 1
ATOM 10736 N N . VAL B 1 684 ? -13.656 -89.5 -46.125 1 61.97 684 VAL B N 1
ATOM 10737 C CA . VAL B 1 684 ? -12.719 -88.5 -46.594 1 61.97 684 VAL B CA 1
ATOM 10738 C C . VAL B 1 684 ? -13.453 -87.188 -46.844 1 61.97 684 VAL B C 1
ATOM 10740 O O . VAL B 1 684 ? -12.953 -86.125 -46.5 1 61.97 684 VAL B O 1
ATOM 10743 N N . CYS B 1 685 ? -14.594 -87.375 -47.344 1 64.62 685 CYS B N 1
ATOM 10744 C CA . CYS B 1 685 ? -15.391 -86.188 -47.594 1 64.62 685 CYS B CA 1
ATOM 10745 C C . CYS B 1 685 ? -15.781 -85.562 -46.25 1 64.62 685 CYS B C 1
ATOM 10747 O O . CYS B 1 685 ? -15.797 -84.312 -46.156 1 64.62 685 CYS B O 1
ATOM 10749 N N . ALA B 1 686 ? -16.016 -86.375 -45.281 1 62.16 686 ALA B N 1
ATOM 10750 C CA . ALA B 1 686 ? -16.375 -85.812 -43.969 1 62.16 686 ALA B CA 1
ATOM 10751 C C . ALA B 1 686 ? -15.18 -85.125 -43.312 1 62.16 686 ALA B C 1
ATOM 10753 O O . ALA B 1 686 ? -15.344 -84.062 -42.688 1 62.16 686 ALA B O 1
ATOM 10754 N N . CYS B 1 687 ? -14.039 -85.625 -43.5 1 63.56 687 CYS B N 1
ATOM 10755 C CA . CYS B 1 687 ? -12.844 -85 -42.969 1 63.56 687 CYS B CA 1
ATOM 10756 C C . CYS B 1 687 ? -12.57 -83.688 -43.688 1 63.56 687 CYS B C 1
ATOM 10758 O O . CYS B 1 687 ? -12.18 -82.688 -43.062 1 63.56 687 CYS B O 1
ATOM 10760 N N . LEU B 1 688 ? -12.867 -83.75 -44.938 1 65 688 LEU B N 1
ATOM 10761 C CA . LEU B 1 688 ? -12.672 -82.5 -45.688 1 65 688 LEU B CA 1
ATOM 10762 C C . LEU B 1 688 ? -13.688 -81.438 -45.281 1 65 688 LEU B C 1
ATOM 10764 O O . LEU B 1 688 ? -13.359 -80.25 -45.188 1 65 688 LEU B O 1
ATOM 10768 N N . LEU B 1 689 ? -14.789 -81.938 -44.969 1 64.44 689 LEU B N 1
ATOM 10769 C CA . LEU B 1 689 ? -15.82 -81 -44.531 1 64.44 689 LEU B CA 1
ATOM 10770 C C . LEU B 1 689 ? -15.5 -80.438 -43.125 1 64.44 689 LEU B C 1
ATOM 10772 O O . LEU B 1 689 ? -15.734 -79.25 -42.875 1 64.44 689 LEU B O 1
ATOM 10776 N N . CYS B 1 690 ? -14.992 -81.188 -42.312 1 64.19 690 CYS B N 1
ATOM 10777 C CA . CYS B 1 690 ? -14.625 -80.75 -40.969 1 64.19 690 CYS B CA 1
ATOM 10778 C C . CYS B 1 690 ? -13.477 -79.75 -41.062 1 64.19 690 CYS B C 1
ATOM 10780 O O . CYS B 1 690 ? -13.469 -78.75 -40.312 1 64.19 690 CYS B O 1
ATOM 10782 N N . CYS B 1 691 ? -12.594 -80 -41.875 1 63.41 691 CYS B N 1
ATOM 10783 C CA . CYS B 1 691 ? -11.477 -79.062 -42.062 1 63.41 691 CYS B CA 1
ATOM 10784 C C . CYS B 1 691 ? -11.945 -77.812 -42.719 1 63.41 691 CYS B C 1
ATOM 10786 O O . CYS B 1 691 ? -11.492 -76.688 -42.344 1 63.41 691 CYS B O 1
ATOM 10788 N N . ALA B 1 692 ? -12.797 -78 -43.688 1 64.38 692 ALA B N 1
ATOM 10789 C CA . ALA B 1 692 ? -13.367 -76.812 -44.312 1 64.38 692 ALA B CA 1
ATOM 10790 C C . ALA B 1 692 ? -14.164 -76 -43.281 1 64.38 692 ALA B C 1
ATOM 10792 O O . ALA B 1 692 ? -14.102 -74.75 -43.281 1 64.38 692 ALA B O 1
ATOM 10793 N N . GLY B 1 693 ? -14.891 -76.625 -42.531 1 62.66 693 GLY B N 1
ATOM 10794 C CA . GLY B 1 693 ? -15.625 -75.938 -41.5 1 62.66 693 GLY B CA 1
ATOM 10795 C C . GLY B 1 693 ? -14.734 -75.25 -40.5 1 62.66 693 GLY B C 1
ATOM 10796 O O . GLY B 1 693 ? -15 -74.125 -40.094 1 62.66 693 GLY B O 1
ATOM 10797 N N . GLY B 1 694 ? -13.727 -75.875 -40.062 1 61.81 694 GLY B N 1
ATOM 10798 C CA . GLY B 1 694 ? -12.773 -75.188 -39.188 1 61.81 694 GLY B CA 1
ATOM 10799 C C . GLY B 1 694 ? -12.078 -74 -39.812 1 61.81 694 GLY B C 1
ATOM 10800 O O . GLY B 1 694 ? -11.875 -73 -39.156 1 61.81 694 GLY B O 1
ATOM 10801 N N . SER B 1 695 ? -11.781 -74.188 -41.031 1 61.72 695 SER B N 1
ATOM 10802 C CA . SER B 1 695 ? -11.148 -73.062 -41.75 1 61.72 695 SER B CA 1
ATOM 10803 C C . SER B 1 695 ? -12.102 -71.938 -41.938 1 61.72 695 SER B C 1
ATOM 10805 O O . SER B 1 695 ? -11.703 -70.75 -41.812 1 61.72 695 SER B O 1
ATOM 10807 N N . LEU B 1 696 ? -13.227 -72.25 -42.25 1 61.06 696 LEU B N 1
ATOM 10808 C CA . LEU B 1 696 ? -14.227 -71.188 -42.344 1 61.06 696 LEU B CA 1
ATOM 10809 C C . LEU B 1 696 ? -14.406 -70.5 -41 1 61.06 696 LEU B C 1
ATOM 10811 O O . LEU B 1 696 ? -14.562 -69.25 -40.938 1 61.06 696 LEU B O 1
ATOM 10815 N N . TRP B 1 697 ? -14.438 -71.125 -40.031 1 58.62 697 TRP B N 1
ATOM 10816 C CA . TRP B 1 697 ? -14.594 -70.562 -38.719 1 58.62 697 TRP B CA 1
ATOM 10817 C C . TRP B 1 697 ? -13.406 -69.625 -38.375 1 58.62 697 TRP B C 1
ATOM 10819 O O . TRP B 1 697 ? -13.57 -68.562 -37.781 1 58.62 697 TRP B O 1
ATOM 10829 N N . LEU B 1 698 ? -12.32 -70.062 -38.688 1 54.78 698 LEU B N 1
ATOM 10830 C CA . LEU B 1 698 ? -11.133 -69.312 -38.406 1 54.78 698 LEU B CA 1
ATOM 10831 C C . LEU B 1 698 ? -11.133 -68 -39.25 1 54.78 698 LEU B C 1
ATOM 10833 O O . LEU B 1 698 ? -10.703 -66.938 -38.781 1 54.78 698 LEU B O 1
ATOM 10837 N N . VAL B 1 699 ? -11.438 -68.25 -40.469 1 56.41 699 VAL B N 1
ATOM 10838 C CA . VAL B 1 699 ? -11.445 -67.062 -41.344 1 56.41 699 VAL B CA 1
ATOM 10839 C C . VAL B 1 699 ? -12.523 -66.125 -40.906 1 56.41 699 VAL B C 1
ATOM 10841 O O . VAL B 1 699 ? -12.297 -64.875 -40.875 1 56.41 699 VAL B O 1
ATOM 10844 N N . PHE B 1 700 ? -13.578 -66.625 -40.625 1 54.66 700 PHE B N 1
ATOM 10845 C CA . PHE B 1 700 ? -14.648 -65.688 -40.25 1 54.66 700 PHE B CA 1
ATOM 10846 C C . PHE B 1 700 ? -14.609 -65.375 -38.781 1 54.66 700 PHE B C 1
ATOM 10848 O O . PHE B 1 700 ? -15.094 -64.312 -38.344 1 54.66 700 PHE B O 1
ATOM 10855 N N . GLY B 1 701 ? -14.195 -66.312 -38 1 49.03 701 GLY B N 1
ATOM 10856 C CA . GLY B 1 701 ? -14.203 -66.062 -36.562 1 49.03 701 GLY B CA 1
ATOM 10857 C C . GLY B 1 701 ? -13.047 -65.188 -36.125 1 49.03 701 GLY B C 1
ATOM 10858 O O . GLY B 1 701 ? -13.008 -64.75 -34.969 1 49.03 701 GLY B O 1
ATOM 10859 N N . GLY B 1 702 ? -11.906 -65.25 -36.75 1 44.94 702 GLY B N 1
ATOM 10860 C CA . GLY B 1 702 ? -10.711 -64.562 -36.312 1 44.94 702 GLY B CA 1
ATOM 10861 C C . GLY B 1 702 ? -10.906 -63.062 -36.156 1 44.94 702 GLY B C 1
ATOM 10862 O O . GLY B 1 702 ? -9.945 -62.312 -36 1 44.94 702 GLY B O 1
ATOM 10863 N N . ARG B 1 703 ? -11.938 -62.469 -36.406 1 43.41 703 ARG B N 1
ATOM 10864 C CA . ARG B 1 703 ? -11.891 -61.031 -36.25 1 43.41 703 ARG B CA 1
ATOM 10865 C C . ARG B 1 703 ? -11.211 -60.656 -34.938 1 43.41 703 ARG B C 1
ATOM 10867 O O . ARG B 1 703 ? -10.406 -59.719 -34.875 1 43.41 703 ARG B O 1
ATOM 10874 N N . GLU B 1 704 ? -11.742 -61.031 -33.719 1 37.22 704 GLU B N 1
ATOM 10875 C CA . GLU B 1 704 ? -11.445 -60.25 -32.531 1 37.22 704 GLU B CA 1
ATOM 10876 C C . GLU B 1 704 ? -10.156 -60.719 -31.859 1 37.22 704 GLU B C 1
ATOM 10878 O O . GLU B 1 704 ? -9.852 -60.312 -30.734 1 37.22 704 GLU B O 1
ATOM 10883 N N . HIS B 1 705 ? -9.492 -61.719 -32.281 1 32.88 705 HIS B N 1
ATOM 10884 C CA . HIS B 1 705 ? -8.391 -61.969 -31.359 1 32.88 705 HIS B CA 1
ATOM 10885 C C . HIS B 1 705 ? -7.367 -60.844 -31.391 1 32.88 705 HIS B C 1
ATOM 10887 O O . HIS B 1 705 ? -6.797 -60.531 -32.438 1 32.88 705 HIS B O 1
ATOM 10893 N N . THR B 1 706 ? -7.645 -59.781 -30.656 1 29.34 706 THR B N 1
ATOM 10894 C CA . THR B 1 706 ? -6.711 -58.781 -30.188 1 29.34 706 THR B CA 1
ATOM 10895 C C . THR B 1 706 ? -5.375 -59.406 -29.812 1 29.34 706 THR B C 1
ATOM 10897 O O . THR B 1 706 ? -5.324 -60.312 -28.969 1 29.34 706 THR B O 1
ATOM 10900 N N . VAL B 1 707 ? -4.574 -59.812 -30.75 1 25.39 707 VAL B N 1
ATOM 10901 C CA . VAL B 1 707 ? -3.195 -59.75 -30.281 1 25.39 707 VAL B CA 1
ATOM 10902 C C . VAL B 1 707 ? -2.867 -58.344 -29.781 1 25.39 707 VAL B C 1
ATOM 10904 O O . VAL B 1 707 ? -3.115 -57.375 -30.484 1 25.39 707 VAL B O 1
#